Protein AF-0000000084457171 (afdb_homodimer)

Organism: NCBI:txid398673

Secondary structure (DSSP, 8-state):
--------------------TT----PPPPP--GGG--SHHHHHHHHHHHHHHHHS-SEETTTTEE--HHHHHHHHHHTT--HHHHHHHHHHHTTT-------SS---TTTGGGGTT-GGGHHHHHHHHHHHHHHTSTT-HHHHHHHHHH-SSS-GGGGTTTGGGHHHHHHHHHHHTT-HHHHHHHHHHHHHT--STHHHHH-GGG----S--BS-HHHHHHHHHH-TTS--S---GGGHHHHHHHTHHHHHHHHHHB--SS-HHHHHHHHHHHHHHHHHTTSPTTT---BHHHHHHHHHHHHHHHHGGGS-GGGHHHHHHHHHHHHHHHHHHTT-PPP-GGGS----TT--HHHHHHHHHHSTTTT-HHHHHHHHHHHHHHHHH--GGGHHHHHHHHHHHH----B-/--------------------TT----PPPPP--GGG--SHHHHHHHHHHHHHHHHS-SEETTTTEE--HHHHHHHHHHTT--HHHHHHHHHHHHTT-------SS---TTTGGGGTT-GGGHHHHHHHHHHHHHHTSTT-HHHHHHHHHH-SSS-GGGGTTTGGGHHHHHHHHHHHTT-HHHHHHHHHHHHHT--STHHHHH-GGG----S--BS-HHHHHHHHHH-TTS--S---GGGHHHHHHHTHHHHHHHHHHB--SS-HHHHHHHHHHHHHHHHHTTSPTTT---BHHHHHHHHHHHHHHHHGGGS-GGGHHHHHHHHHHHHHHHHHHTT-PPP-GGGS----TT--HHHHHHHHHHSTTTT-HHHHHHHHHHHHHHHHH--GGGHHHHHHHHHHHH----B-

Solvent-accessible surface area (backbone atoms only — not comparable to full-atom values): 44046 Å² total; per-residue (Å²): 141,71,88,63,81,70,79,79,86,66,87,69,77,70,71,72,81,64,79,61,89,51,41,48,92,53,83,68,66,82,66,38,59,28,76,65,35,83,48,68,50,40,38,45,48,42,53,51,48,48,42,44,62,67,49,35,36,65,49,27,79,93,66,72,40,72,56,50,54,64,58,32,46,51,41,40,48,74,60,64,42,48,57,67,51,43,50,50,39,50,57,59,52,56,73,74,55,41,61,70,59,86,28,95,54,83,49,48,92,91,49,44,77,79,48,50,36,39,59,69,34,43,49,20,38,34,51,40,46,51,29,41,28,62,74,73,36,70,63,38,47,68,62,48,51,53,50,58,30,67,40,75,90,74,26,49,57,52,21,27,56,27,67,75,20,48,22,36,34,38,36,23,50,12,59,39,39,48,33,62,68,42,37,35,47,16,55,20,40,29,36,24,35,34,60,72,66,23,52,59,68,63,38,63,81,63,64,50,93,33,96,44,78,37,79,40,59,50,58,55,51,49,49,56,42,68,37,80,90,53,63,57,62,68,50,59,77,91,46,43,66,61,52,46,62,76,40,35,74,66,52,41,28,59,63,42,10,53,56,42,72,89,47,36,49,62,37,49,53,44,42,50,51,34,27,52,35,58,45,40,17,40,26,55,78,90,65,41,58,39,42,56,69,50,45,37,44,30,41,33,48,41,17,48,66,53,37,42,62,76,45,62,49,95,45,38,51,57,51,54,50,50,51,48,45,47,42,53,54,52,38,52,29,61,34,32,64,58,64,34,72,84,36,40,48,79,78,55,87,84,61,49,69,68,53,48,38,44,46,37,66,68,37,98,51,37,69,36,42,67,57,30,39,47,52,48,37,42,53,50,48,26,70,72,73,52,48,74,90,41,49,43,56,24,39,44,48,40,42,70,74,46,64,77,57,72,37,131,134,83,76,72,78,76,77,81,80,70,87,69,76,74,71,74,82,63,79,61,89,51,42,49,90,53,83,67,67,82,64,39,57,27,77,64,35,83,48,68,51,40,38,48,49,42,52,52,49,50,43,44,63,66,50,35,34,66,48,27,80,92,67,72,40,72,56,49,53,65,57,32,46,50,41,40,48,75,59,64,41,50,57,67,51,42,50,51,38,51,58,58,50,55,74,74,55,42,62,70,59,87,29,95,54,84,49,48,92,91,48,45,76,78,47,51,36,39,59,69,34,43,50,20,38,33,51,40,46,52,28,42,27,60,76,72,37,70,63,40,49,68,61,47,50,52,49,58,29,67,40,74,89,76,26,50,57,52,20,28,55,27,66,76,18,48,20,35,34,38,36,22,49,11,60,37,39,48,34,61,68,43,36,37,47,17,55,20,40,29,35,24,34,33,58,72,68,23,53,57,68,64,37,65,82,62,64,50,92,34,96,44,77,36,78,40,60,50,58,57,51,48,49,54,42,70,37,79,91,53,64,58,61,70,50,58,77,91,46,43,66,62,52,46,62,76,41,36,74,67,51,41,29,60,64,42,10,53,56,44,73,89,46,37,50,61,38,48,52,42,42,50,53,34,27,51,35,56,45,39,17,40,24,54,76,90,65,40,58,39,43,56,70,49,46,38,44,30,40,32,48,42,16,48,65,54,37,42,64,75,45,63,50,93,46,38,52,59,51,54,50,48,50,48,46,48,42,53,54,54,39,52,29,62,34,30,64,56,65,35,71,83,37,39,50,77,80,55,86,86,61,48,68,68,54,49,37,44,44,38,65,68,38,97,50,36,70,37,41,67,58,27,39,48,53,48,35,42,53,49,49,26,68,72,72,52,47,73,90,41,50,44,56,26,41,45,48,40,44,72,74,43,63,79,57,71,37,129

Foldseek 3Di:
DDDPPPPDDDDPPPPDPPVPFQFQDFDADAAAQLVPDPDPQSVLLQVLLVVCLQFFFQADDVRLDGQCLLLLLLLCVVLPHGNVLNVVLSVVSVVRTHGDDDAPDADDPVCLLVCFQASSCLVNQLVHLVVCCVPPVVVPLLVSLVDQQPDDLQGLVLQCPFPLNVLLLLCLSCRRHVNSSSSSSSRSCSRNRRDDLSVCLSDCVLQDDAPAADQALLVLLQVLLVDPLFDLAADDPVCLVVRCVVVVVVLSNSLNRHDCRPPVNVSLLNQLVSLLLQQFQLDAPPRLAGAPSSLSLNSSSLSLVNCSVSDPRVCNNVSVSSSSSSNSSSCRNNRSRRGDLVRFDLCCVPDDLNNLSCLCRPNPCVSPSSLSSSSSSLVVSCVRPNQVSVSSVRSSSSNSVSHPDYDD/DPPPPDPPDDPPPPPDPPVPFQFQDFDADAAAQLVPDPDPQSVLLQVLLVVCLQFFFQADDVRLDGQCLLLLLLLCVVLPHGNVLNVVLSVVSVVRTHGDDDAPDADDPVCLLVCFQASSCLVNQLVHLVVCCVPPVVVPLLVSLVDQQPDDLQGLVLQCPFPLNVLLLLCLSCRRHVNSSSSSSSRSCSRNRRDDLSVCLSDCVLQDDAPAADQALLVLLQVLLVDPLFDLAADDPVCLVVSCVVCVVVLSNSLNRHDCRPPVNVSLLNQLVSLLLQQQQLDAPPPLAGAPSSLSLLSSSLSLVNCSVSDPRVCNNVSVSSSSSSNSSSCRNNRSRRGHLVRFDLCCVPDDLNNLSCLCRPNPCVSPSSLSSSSSSLVVSCVRPNQVSVSSVRSSSSNSVRHPDYDD

pLDDT: mean 93.61, std 15.14, range [18.06, 98.94]

Radius of gyration: 32.91 Å; Cα contacts (8 Å, |Δi|>4): 1240; chains: 2; bounding box: 56×100×90 Å

Sequence (816 aa):
MSGLLSYIPGASLVMGSRSKTGAIDLPSVEIHHIETDADKRARCLKHLLKANHVNYAILWNDLQFDNHNPHLLSSTYLLGGNENHLNEAYNNEIKDLVPWEPSPSEVIDEDWRDFLGDKRYQRAFVDYFEDKLAMEFAYDWKKEVQHFLFSGKKPLFHALLDGLGHPIIHLGYAYEMDSKEIAMEALAMVSVKYDFLHNYLDDSSYTRPSPLKSRAPLDLLIQLSKDDRFSKDEVQVDDMQKYLKDHESAFLEYWNGWDIDDDPKKQFELSQEAAVALLVATVQPGTHAYNFFIVHLLTTSHAVRVLLPFIPPQHHVTLVRAWWLFVLAVFSIKGRPLPDYDNIETDLKGKNWKYVEDKGLNSPWSKDAHYVKAVRAIRDAARTWGDVHDRYLQAAVTFVDNFHGWIFMSGLLSYIPGASLVMGSRSKTGAIDLPSVEIHHIETDADKRARCLKHLLKANHVNYAILWNDLQFDNHNPHLLSSTYLLGGNENHLNEAYNNEIKDLVPWEPSPSEVIDEDWRDFLGDKRYQRAFVDYFEDKLAMEFAYDWKKEVQHFLFSGKKPLFHALLDGLGHPIIHLGYAYEMDSKEIAMEALAMVSVKYDFLHNYLDDSSYTRPSPLKSRAPLDLLIQLSKDDRFSKDEVQVDDMQKYLKDHESAFLEYWNGWDIDDDPKKQFELSQEAAVALLVATVQPGTHAYNFFIVHLLTTSHAVRVLLPFIPPQHHVTLVRAWWLFVLAVFSIKGRPLPDYDNIETDLKGKNWKYVEDKGLNSPWSKDAHYVKAVRAIRDAARTWGDVHDRYLQAAVTFVDNFHGWIF

Nearest PDB structures (foldseek):
  8z4q-assembly1_A  TM=7.980E-01  e=6.984E-14  Aspergillus westerdijkiae
  7y3w-assembly1_B  TM=8.060E-01  e=3.015E-12  Cercospora sojina
  7y3y-assembly1_B  TM=7.949E-01  e=3.623E-12  Cercospora sojina
  7y3x-assembly2_B  TM=8.045E-01  e=1.042E-11  Cercospora sojina
  8z4q-assembly1_A  TM=8.003E-01  e=9.010E-14  Aspergillus westerdijkiae

Structure (mmCIF, N/CA/C/O backbone):
data_AF-0000000084457171-model_v1
#
loop_
_entity.id
_entity.type
_entity.pdbx_description
1 polymer 'MGS207 protein'
#
loop_
_atom_site.group_PDB
_atom_site.id
_atom_site.type_symbol
_atom_site.label_atom_id
_atom_site.label_alt_id
_atom_site.label_comp_id
_atom_site.label_asym_id
_atom_site.label_entity_id
_atom_site.label_seq_id
_atom_site.pdbx_PDB_ins_code
_atom_site.Cartn_x
_atom_site.Cartn_y
_atom_site.Cartn_z
_atom_site.occupancy
_atom_site.B_iso_or_equiv
_atom_site.auth_seq_id
_atom_site.auth_comp_id
_atom_site.auth_asym_id
_atom_site.auth_atom_id
_atom_site.pdbx_PDB_model_num
ATOM 1 N N . MET A 1 1 ? -3.654 28.75 -53.531 1 18.06 1 MET A N 1
ATOM 2 C CA . MET A 1 1 ? -3.342 27.422 -54.031 1 18.06 1 MET A CA 1
ATOM 3 C C . MET A 1 1 ? -3.947 26.344 -53.125 1 18.06 1 MET A C 1
ATOM 5 O O . MET A 1 1 ? -4.156 26.562 -51.938 1 18.06 1 MET A O 1
ATOM 9 N N . SER A 1 2 ? -4.25 25.141 -53.75 1 18.84 2 SER A N 1
ATOM 10 C CA . SER A 1 2 ? -5 23.891 -53.781 1 18.84 2 SER A CA 1
ATOM 11 C C . SER A 1 2 ? -4.473 22.906 -52.75 1 18.84 2 SER A C 1
ATOM 13 O O . SER A 1 2 ? -5.16 21.953 -52.375 1 18.84 2 SER A O 1
ATOM 15 N N . GLY A 1 3 ? -3.195 22.844 -52.375 1 20.45 3 GLY A N 1
ATOM 16 C CA . GLY A 1 3 ? -2.916 21.422 -52.375 1 20.45 3 GLY A CA 1
ATOM 17 C C . GLY A 1 3 ? -3.637 20.688 -51.25 1 20.45 3 GLY A C 1
ATOM 18 O O . GLY A 1 3 ? -3.557 21.094 -50.094 1 20.45 3 GLY A O 1
ATOM 19 N N . LEU A 1 4 ? -4.672 19.969 -51.562 1 21.94 4 LEU A N 1
ATOM 20 C CA . LEU A 1 4 ? -5.676 19.047 -51.062 1 21.94 4 LEU A CA 1
ATOM 21 C C . LEU A 1 4 ? -5.016 17.828 -50.406 1 21.94 4 LEU A C 1
ATOM 23 O O . LEU A 1 4 ? -5.438 16.688 -50.656 1 21.94 4 LEU A O 1
ATOM 27 N N . LEU A 1 5 ? -3.748 17.969 -49.875 1 24.2 5 LEU A N 1
ATOM 28 C CA . LEU A 1 5 ? -3.266 16.609 -49.656 1 24.2 5 LEU A CA 1
ATOM 29 C C . LEU A 1 5 ? -4.305 15.773 -48.938 1 24.2 5 LEU A C 1
ATOM 31 O O . LEU A 1 5 ? -4.82 16.203 -47.875 1 24.2 5 LEU A O 1
ATOM 35 N N . SER A 1 6 ? -4.969 14.883 -49.656 1 23.52 6 SER A N 1
ATOM 36 C CA . SER A 1 6 ? -5.922 13.789 -49.531 1 23.52 6 SER A CA 1
ATOM 37 C C . SER A 1 6 ? -5.48 12.805 -48.438 1 23.52 6 SER A C 1
ATOM 39 O O . SER A 1 6 ? -4.477 12.109 -48.594 1 23.52 6 SER A O 1
ATOM 41 N N . TYR A 1 7 ? -5.184 13.266 -47.281 1 26.36 7 TYR A N 1
ATOM 42 C CA . TYR A 1 7 ? -4.695 12.32 -46.281 1 26.36 7 TYR A CA 1
ATOM 43 C C . TYR A 1 7 ? -5.531 11.039 -46.312 1 26.36 7 TYR A C 1
ATOM 45 O O . TYR A 1 7 ? -6.746 11.086 -46.094 1 26.36 7 TYR A O 1
ATOM 53 N N . ILE A 1 8 ? -5.055 10.031 -47.094 1 24.95 8 ILE A N 1
ATOM 54 C CA . ILE A 1 8 ? -5.582 8.727 -47.5 1 24.95 8 ILE A CA 1
ATOM 55 C C . ILE A 1 8 ? -6.012 7.945 -46.25 1 24.95 8 ILE A C 1
ATOM 57 O O . ILE A 1 8 ? -5.227 7.77 -45.344 1 24.95 8 ILE A O 1
ATOM 61 N N . PRO A 1 9 ? -7.289 7.629 -46.125 1 27.84 9 PRO A N 1
ATOM 62 C CA . PRO A 1 9 ? -8.07 6.863 -45.156 1 27.84 9 PRO A CA 1
ATOM 63 C C . PRO A 1 9 ? -7.492 5.477 -44.906 1 27.84 9 PRO A C 1
ATOM 65 O O . PRO A 1 9 ? -7.566 4.973 -43.781 1 27.84 9 PRO A O 1
ATOM 68 N N . GLY A 1 10 ? -7.113 4.707 -46.062 1 23.92 10 GLY A N 1
ATOM 69 C CA . GLY A 1 10 ? -7.605 3.35 -46.219 1 23.92 10 GLY A CA 1
ATOM 70 C C . GLY A 1 10 ? -6.828 2.332 -45.406 1 23.92 10 GLY A C 1
ATOM 71 O O . GLY A 1 10 ? -7.113 1.135 -45.469 1 23.92 10 GLY A O 1
ATOM 72 N N . ALA A 1 11 ? -5.453 2.43 -45.375 1 26.23 11 ALA A N 1
ATOM 73 C CA . ALA A 1 11 ? -4.797 1.132 -45.5 1 26.23 11 ALA A CA 1
ATOM 74 C C . ALA A 1 11 ? -5.148 0.22 -44.312 1 26.23 11 ALA A C 1
ATOM 76 O O . ALA A 1 11 ? -4.785 0.503 -43.188 1 26.23 11 ALA A O 1
ATOM 77 N N . SER A 1 12 ? -6.324 -0.391 -44.344 1 26.61 12 SER A N 1
ATOM 78 C CA . SER A 1 12 ? -6.773 -1.541 -43.562 1 26.61 12 SER A CA 1
ATOM 79 C C . SER A 1 12 ? -5.715 -2.639 -43.531 1 26.61 12 SER A C 1
ATOM 81 O O . SER A 1 12 ? -5.496 -3.32 -44.531 1 26.61 12 SER A O 1
ATOM 83 N N . LEU A 1 13 ? -4.488 -2.367 -43.094 1 30.02 13 LEU A N 1
ATOM 84 C CA . LEU A 1 13 ? -3.57 -3.5 -43.062 1 30.02 13 LEU A CA 1
ATOM 85 C C . LEU A 1 13 ? -4.285 -4.762 -42.594 1 30.02 13 LEU A C 1
ATOM 87 O O . LEU A 1 13 ? -4.773 -4.828 -41.469 1 30.02 13 LEU A O 1
ATOM 91 N N . VAL A 1 14 ? -4.898 -5.438 -43.5 1 30.52 14 VAL A N 1
ATOM 92 C CA . VAL A 1 14 ? -5.262 -6.852 -43.469 1 30.52 14 VAL A CA 1
ATOM 93 C C . VAL A 1 14 ? -4.105 -7.672 -42.906 1 30.52 14 VAL A C 1
ATOM 95 O O . VAL A 1 14 ? -3.09 -7.871 -43.594 1 30.52 14 VAL A O 1
ATOM 98 N N . MET A 1 15 ? -3.566 -7.336 -41.875 1 31.75 15 MET A N 1
ATOM 99 C CA . MET A 1 15 ? -2.688 -8.352 -41.281 1 31.75 15 MET A CA 1
ATOM 100 C C . MET A 1 15 ? -3.27 -9.742 -41.469 1 31.75 15 MET A C 1
ATOM 102 O O . MET A 1 15 ? -4.41 -10 -41.062 1 31.75 15 MET A O 1
ATOM 106 N N . GLY A 1 16 ? -2.996 -10.43 -42.594 1 30.94 16 GLY A N 1
ATOM 107 C CA . GLY A 1 16 ? -3.287 -11.828 -42.844 1 30.94 16 GLY A CA 1
ATOM 108 C C . GLY A 1 16 ? -3.268 -12.68 -41.594 1 30.94 16 GLY A C 1
ATOM 109 O O . GLY A 1 16 ? -2.5 -12.414 -40.688 1 30.94 16 GLY A O 1
ATOM 110 N N . SER A 1 17 ? -4.438 -13.344 -41.312 1 32.38 17 SER A N 1
ATOM 111 C CA . SER A 1 17 ? -4.688 -14.383 -40.312 1 32.38 17 SER A CA 1
ATOM 112 C C . SER A 1 17 ? -3.598 -15.453 -40.344 1 32.38 17 SER A C 1
ATOM 114 O O . SER A 1 17 ? -3.76 -16.484 -41 1 32.38 17 SER A O 1
ATOM 116 N N . ARG A 1 18 ? -2.449 -15.18 -40.844 1 36.53 18 ARG A N 1
ATOM 117 C CA . ARG A 1 18 ? -1.497 -16.281 -40.781 1 36.53 18 ARG A CA 1
ATOM 118 C C . ARG A 1 18 ? -1.543 -16.953 -39.406 1 36.53 18 ARG A C 1
ATOM 120 O O . ARG A 1 18 ? -1.304 -16.312 -38.375 1 36.53 18 ARG A O 1
ATOM 127 N N . SER A 1 19 ? -2.504 -17.859 -39.219 1 38.69 19 SER A N 1
ATOM 128 C CA . SER A 1 19 ? -2.477 -18.719 -38.062 1 38.69 19 SER A CA 1
ATOM 129 C C . SER A 1 19 ? -1.053 -18.922 -37.531 1 38.69 19 SER A C 1
ATOM 131 O O . SER A 1 19 ? -0.228 -19.547 -38.219 1 38.69 19 SER A O 1
ATOM 133 N N . LYS A 1 20 ? -0.29 -17.953 -37.094 1 51.53 20 LYS A N 1
ATOM 134 C CA . LYS A 1 20 ? 1.09 -17.953 -36.625 1 51.53 20 LYS A CA 1
ATOM 135 C C . LYS A 1 20 ? 1.426 -19.25 -35.906 1 51.53 20 LYS A C 1
ATOM 137 O O . LYS A 1 20 ? 0.783 -19.609 -34.906 1 51.53 20 LYS A O 1
ATOM 142 N N . THR A 1 21 ? 2.062 -20.25 -36.531 1 61.66 21 THR A N 1
ATOM 143 C CA . THR A 1 21 ? 2.537 -21.562 -36.125 1 61.66 21 THR A CA 1
ATOM 144 C C . THR A 1 21 ? 3.064 -21.531 -34.688 1 61.66 21 THR A C 1
ATOM 146 O O . THR A 1 21 ? 3.914 -20.688 -34.375 1 61.66 21 THR A O 1
ATOM 149 N N . GLY A 1 22 ? 2.223 -22.125 -33.656 1 82.31 22 GLY A N 1
ATOM 150 C CA . GLY A 1 22 ? 2.68 -22.328 -32.281 1 82.31 22 GLY A CA 1
ATOM 151 C C . GLY A 1 22 ? 1.913 -21.5 -31.281 1 82.31 22 GLY A C 1
ATOM 152 O O . GLY A 1 22 ? 2.119 -21.641 -30.062 1 82.31 22 GLY A O 1
ATOM 153 N N . ALA A 1 23 ? 1.016 -20.672 -31.812 1 91.12 23 ALA A N 1
ATOM 154 C CA . ALA A 1 23 ? 0.237 -19.859 -30.891 1 91.12 23 ALA A CA 1
ATOM 155 C C . ALA A 1 23 ? -0.974 -20.625 -30.375 1 91.12 23 ALA A C 1
ATOM 157 O O . ALA A 1 23 ? -1.547 -21.453 -31.078 1 91.12 23 ALA A O 1
ATOM 158 N N . ILE A 1 24 ? -1.268 -20.391 -29.141 1 97 24 ILE A N 1
ATOM 159 C CA . ILE A 1 24 ? -2.48 -20.906 -28.516 1 97 24 ILE A CA 1
ATOM 160 C C . ILE A 1 24 ? -3.449 -19.75 -28.25 1 97 24 ILE A C 1
ATOM 162 O O . ILE A 1 24 ? -3.344 -19.062 -27.234 1 97 24 ILE A O 1
ATOM 166 N N . ASP A 1 25 ? -4.375 -19.547 -29.188 1 95.12 25 ASP A N 1
ATOM 167 C CA . ASP A 1 25 ? -5.289 -18.406 -29.125 1 95.12 25 ASP A CA 1
ATOM 168 C C . ASP A 1 25 ? -6.496 -18.719 -28.25 1 95.12 25 ASP A C 1
ATOM 170 O O . ASP A 1 25 ? -7.305 -19.594 -28.578 1 95.12 25 ASP A O 1
ATOM 174 N N . LEU A 1 26 ? -6.555 -18.172 -27.141 1 96.62 26 LEU A N 1
ATOM 175 C CA . LEU A 1 26 ? -7.66 -18.266 -26.203 1 96.62 26 LEU A CA 1
ATOM 176 C C . LEU A 1 26 ? -8.086 -16.875 -25.734 1 96.62 26 LEU A C 1
ATOM 178 O O . LEU A 1 26 ? -7.242 -15.992 -25.547 1 96.62 26 LEU A O 1
ATOM 182 N N . PRO A 1 27 ? -9.398 -16.703 -25.703 1 97.12 27 PRO A N 1
ATOM 183 C CA . PRO A 1 27 ? -9.805 -15.422 -25.109 1 97.12 27 PRO A CA 1
ATOM 184 C C . PRO A 1 27 ? -9.375 -15.297 -23.641 1 97.12 27 PRO A C 1
ATOM 186 O O . PRO A 1 27 ? -9.281 -16.297 -22.938 1 97.12 27 PRO A O 1
ATOM 189 N N . SER A 1 28 ? -9.156 -14.125 -23.234 1 97.94 28 SER A N 1
ATOM 190 C CA . SER A 1 28 ? -8.82 -13.875 -21.828 1 97.94 28 SER A CA 1
ATOM 191 C C . SER A 1 28 ? -9.977 -14.258 -20.906 1 97.94 28 SER A C 1
ATOM 193 O O . SER A 1 28 ? -11.141 -14.195 -21.312 1 97.94 28 SER A O 1
ATOM 195 N N . VAL A 1 29 ? -9.602 -14.633 -19.688 1 97.94 29 VAL A N 1
ATOM 196 C CA . VAL A 1 29 ? -10.617 -14.727 -18.656 1 97.94 29 VAL A CA 1
ATOM 197 C C . VAL A 1 29 ? -11.141 -13.328 -18.312 1 97.94 29 VAL A C 1
ATOM 199 O O . VAL A 1 29 ? -10.586 -12.328 -18.766 1 97.94 29 VAL A O 1
ATOM 202 N N . GLU A 1 30 ? -12.195 -13.305 -17.594 1 97.81 30 GLU A N 1
ATOM 203 C CA . GLU A 1 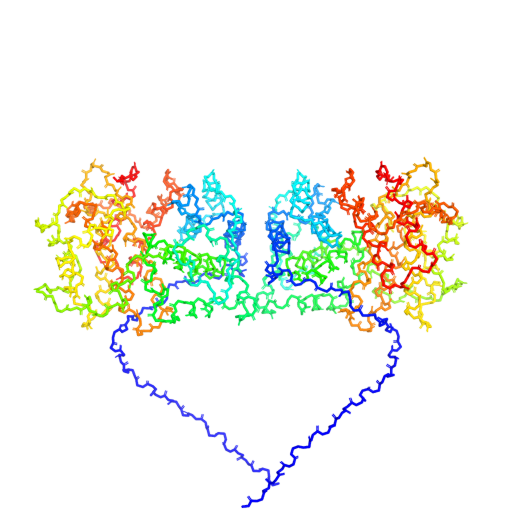30 ? -12.641 -12.008 -17.094 1 97.81 30 GLU A CA 1
ATOM 204 C C . GLU A 1 30 ? -11.594 -11.375 -16.188 1 97.81 30 GLU A C 1
ATOM 206 O O . GLU A 1 30 ? -11.125 -12.008 -15.234 1 97.81 30 GLU A O 1
ATOM 211 N N . ILE A 1 31 ? -11.188 -10.203 -16.547 1 98.44 31 ILE A N 1
ATOM 212 C CA . ILE A 1 31 ? -10.227 -9.469 -15.727 1 98.44 31 ILE A CA 1
ATOM 213 C C . ILE A 1 31 ? -10.969 -8.57 -14.734 1 98.44 31 ILE A C 1
ATOM 215 O O . ILE A 1 31 ? -11.867 -7.82 -15.125 1 98.44 31 ILE A O 1
ATOM 219 N N . HIS A 1 32 ? -10.578 -8.648 -13.492 1 98.31 32 HIS A N 1
ATOM 220 C CA . HIS A 1 32 ? -11.195 -7.855 -12.438 1 98.31 32 HIS A CA 1
ATOM 221 C C . HIS A 1 32 ? -10.305 -6.688 -12.031 1 98.31 32 HIS A C 1
ATOM 223 O O . HIS A 1 32 ? -9.273 -6.887 -11.383 1 98.31 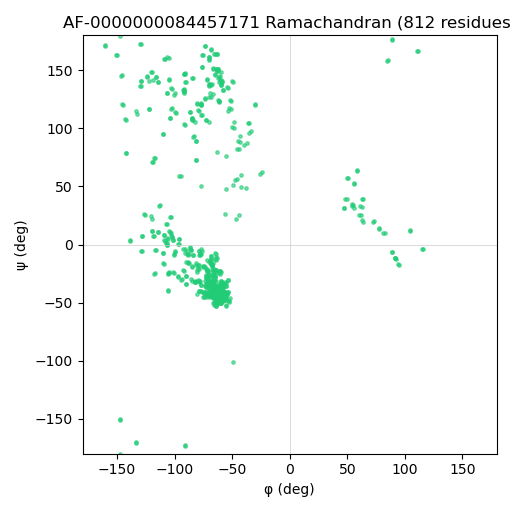32 HIS A O 1
ATOM 229 N N . HIS A 1 33 ? -10.727 -5.512 -12.398 1 97.31 33 HIS A N 1
ATOM 230 C CA . HIS A 1 33 ? -9.969 -4.309 -12.078 1 97.31 33 HIS A CA 1
ATOM 231 C C . HIS A 1 33 ? -10.25 -3.844 -10.656 1 97.31 33 HIS A C 1
ATOM 233 O O . HIS A 1 33 ? -10.797 -2.758 -10.445 1 97.31 33 HIS A O 1
ATOM 239 N N . ILE A 1 34 ? -9.742 -4.562 -9.68 1 96.44 34 ILE A N 1
ATOM 240 C CA . ILE A 1 34 ? -10.141 -4.379 -8.289 1 96.44 34 ILE A CA 1
ATOM 241 C C . ILE A 1 34 ? -9.594 -3.055 -7.766 1 96.44 34 ILE A C 1
ATOM 243 O O . ILE A 1 34 ? -10.141 -2.484 -6.816 1 96.44 34 ILE A O 1
ATOM 247 N N . GLU A 1 35 ? -8.57 -2.502 -8.336 1 94.12 35 GLU A N 1
ATOM 248 C CA . GLU A 1 35 ? -7.945 -1.264 -7.879 1 94.12 35 GLU A CA 1
ATOM 249 C C . GLU A 1 35 ? -8.938 -0.106 -7.902 1 94.12 35 GLU A C 1
ATOM 251 O O . GLU A 1 35 ? -8.883 0.784 -7.051 1 94.12 35 GLU A O 1
ATOM 256 N N . THR A 1 36 ? -9.891 -0.141 -8.844 1 92.88 36 THR A N 1
ATOM 257 C CA . THR A 1 36 ? -10.758 1.019 -9.023 1 92.88 36 THR A CA 1
ATOM 258 C C . THR A 1 36 ? -12.227 0.605 -8.992 1 92.88 36 THR A C 1
ATOM 260 O O . THR A 1 36 ? -13.102 1.378 -9.391 1 92.88 36 THR A O 1
ATOM 263 N N . ASP A 1 37 ? -12.438 -0.661 -8.672 1 93.62 37 ASP A N 1
ATOM 264 C CA . ASP A 1 37 ? -13.812 -1.15 -8.586 1 93.62 37 ASP A CA 1
ATOM 265 C C . ASP A 1 37 ? -14.469 -0.704 -7.285 1 93.62 37 ASP A C 1
ATOM 267 O O . ASP A 1 37 ? -14.023 -1.078 -6.195 1 93.62 37 ASP A O 1
ATOM 271 N N . ALA A 1 38 ? -15.523 0.023 -7.348 1 89.81 38 ALA A N 1
ATOM 272 C CA . ALA A 1 38 ? -16.156 0.623 -6.176 1 89.81 38 ALA A CA 1
ATOM 273 C C . ALA A 1 38 ? -17.141 -0.345 -5.527 1 89.81 38 ALA A C 1
ATOM 275 O O . ALA A 1 38 ? -17.688 -0.066 -4.453 1 89.81 38 ALA A O 1
ATOM 276 N N . ASP A 1 39 ? -17.297 -1.521 -6.168 1 93.56 39 ASP A N 1
ATOM 277 C CA . ASP A 1 39 ? -18.109 -2.547 -5.531 1 93.56 39 ASP A CA 1
ATOM 278 C C . ASP A 1 39 ? -17.547 -2.939 -4.168 1 93.56 39 ASP A C 1
ATOM 280 O O . ASP A 1 39 ? -16.328 -3.078 -4.012 1 93.56 39 ASP A O 1
ATOM 284 N N . LYS A 1 40 ? -18.438 -3.18 -3.225 1 92.94 40 LYS A N 1
ATOM 285 C CA . LYS A 1 40 ? -18.031 -3.426 -1.842 1 92.94 40 LYS A CA 1
ATOM 286 C C . LYS A 1 40 ? -17.141 -4.656 -1.741 1 92.94 40 LYS A C 1
ATOM 288 O O . LYS A 1 40 ? -16.141 -4.652 -1.008 1 92.94 40 LYS A O 1
ATOM 293 N N . ARG A 1 41 ? -17.484 -5.723 -2.436 1 95.88 41 ARG A N 1
ATOM 294 C CA . ARG A 1 41 ? -16.703 -6.953 -2.387 1 95.88 41 ARG A CA 1
ATOM 295 C C . ARG A 1 41 ? -15.32 -6.75 -3.006 1 95.88 41 ARG A C 1
ATOM 297 O O . ARG A 1 41 ? -14.32 -7.215 -2.463 1 95.88 41 ARG A O 1
ATOM 304 N N . ALA A 1 42 ? -15.344 -6.105 -4.172 1 97.19 42 ALA A N 1
ATOM 305 C CA . ALA A 1 42 ? -14.078 -5.828 -4.852 1 97.19 42 ALA A CA 1
ATOM 306 C C . ALA A 1 42 ? -13.188 -4.918 -4.008 1 97.19 42 ALA A C 1
ATOM 308 O O . ALA A 1 42 ? -11.977 -5.133 -3.92 1 97.19 42 ALA A O 1
ATOM 309 N N . ARG A 1 43 ? -13.805 -3.914 -3.363 1 95.62 43 ARG A N 1
ATOM 310 C CA . ARG A 1 43 ? -13.07 -3.004 -2.488 1 95.62 43 ARG A CA 1
ATOM 311 C C . ARG A 1 43 ? -12.492 -3.744 -1.287 1 95.62 43 ARG A C 1
ATOM 313 O O . ARG A 1 43 ? -11.352 -3.496 -0.888 1 95.62 43 ARG A O 1
ATOM 320 N N . CYS A 1 44 ? -13.281 -4.59 -0.728 1 97.31 44 CYS A N 1
ATOM 321 C CA . CYS A 1 44 ? -12.812 -5.414 0.38 1 97.31 44 CYS A CA 1
ATOM 322 C C . CYS A 1 44 ? -11.602 -6.242 -0.033 1 97.31 44 CYS A C 1
ATOM 324 O O . CYS A 1 44 ? -10.602 -6.293 0.686 1 97.31 44 CYS A O 1
ATOM 326 N N . LEU A 1 45 ? -11.703 -6.902 -1.181 1 98.62 45 LEU A N 1
ATOM 327 C CA . LEU A 1 45 ? -10.586 -7.703 -1.685 1 98.62 45 LEU A CA 1
ATOM 328 C C . LEU A 1 45 ? -9.344 -6.848 -1.869 1 98.62 45 LEU A C 1
ATOM 330 O O . LEU A 1 45 ? -8.25 -7.238 -1.455 1 98.62 45 LEU A O 1
ATOM 334 N N . LYS A 1 46 ? -9.508 -5.695 -2.514 1 97.94 46 LYS A N 1
ATOM 335 C CA . LYS A 1 46 ? -8.398 -4.77 -2.723 1 97.94 46 LYS A CA 1
ATOM 336 C C . LYS A 1 46 ? -7.691 -4.449 -1.407 1 97.94 46 LYS A C 1
ATOM 338 O O . LYS A 1 46 ? -6.465 -4.523 -1.319 1 97.94 46 LYS A O 1
ATOM 343 N N . HIS A 1 47 ? -8.469 -4.102 -0.386 1 97.75 47 HIS A N 1
ATOM 344 C CA . HIS A 1 47 ? -7.91 -3.715 0.904 1 97.75 47 HIS A CA 1
ATOM 345 C C . HIS A 1 47 ? -7.168 -4.879 1.554 1 97.75 47 HIS A C 1
ATOM 347 O O . HIS A 1 47 ? -6.09 -4.691 2.123 1 97.75 47 HIS A O 1
ATOM 353 N N . LEU A 1 48 ? -7.742 -6.047 1.483 1 98.62 48 LEU A N 1
ATOM 354 C CA . LEU A 1 48 ? -7.125 -7.211 2.111 1 98.62 48 LEU A CA 1
ATOM 355 C C . LEU A 1 48 ? -5.844 -7.605 1.389 1 98.62 48 LEU A C 1
ATOM 357 O O . LEU A 1 48 ? -4.863 -7.996 2.025 1 98.62 48 LEU A O 1
ATOM 361 N N . LEU A 1 49 ? -5.867 -7.547 0.043 1 98.81 49 LEU A N 1
ATOM 362 C CA . LEU A 1 49 ? -4.66 -7.855 -0.718 1 98.81 49 LEU A CA 1
ATOM 363 C C . LEU A 1 49 ? -3.553 -6.855 -0.404 1 98.81 49 LEU A C 1
ATOM 365 O O . LEU A 1 49 ? -2.389 -7.238 -0.262 1 98.81 49 LEU A O 1
ATOM 369 N N . LYS A 1 50 ? -3.902 -5.582 -0.279 1 98.19 50 LYS A N 1
ATOM 370 C CA . LYS A 1 50 ? -2.922 -4.559 0.083 1 98.19 50 LYS A CA 1
ATOM 371 C C . LYS A 1 50 ? -2.398 -4.777 1.5 1 98.19 50 LYS A C 1
ATOM 373 O O . LYS A 1 50 ? -1.203 -4.617 1.758 1 98.19 50 LYS A O 1
ATOM 378 N N . ALA A 1 51 ? -3.318 -5.09 2.4 1 98.44 51 ALA A N 1
ATOM 379 C CA . ALA A 1 51 ? -2.906 -5.395 3.77 1 98.44 51 ALA A CA 1
ATOM 380 C C . ALA A 1 51 ? -1.924 -6.562 3.801 1 98.44 51 ALA A C 1
ATOM 382 O O . ALA A 1 51 ? -0.91 -6.508 4.5 1 98.44 51 ALA A O 1
ATOM 383 N N . ASN A 1 52 ? -2.225 -7.613 3.047 1 98.75 52 ASN A N 1
ATOM 384 C CA . ASN A 1 52 ? -1.316 -8.75 2.957 1 98.75 52 ASN A CA 1
ATOM 385 C C . ASN A 1 52 ? 0.051 -8.336 2.422 1 98.75 52 ASN A C 1
ATOM 387 O O . ASN A 1 52 ? 1.081 -8.688 3 1 98.75 52 ASN A O 1
ATOM 391 N N . HIS A 1 53 ? 0.049 -7.605 1.356 1 98.75 53 HIS A N 1
ATOM 392 C CA . HIS A 1 53 ? 1.27 -7.207 0.663 1 98.75 53 HIS A CA 1
ATOM 393 C C . HIS A 1 53 ? 2.18 -6.387 1.572 1 98.75 53 HIS A C 1
ATOM 395 O O . HIS A 1 53 ? 3.4 -6.559 1.554 1 98.75 53 HIS A O 1
ATOM 401 N N . VAL A 1 54 ? 1.585 -5.547 2.334 1 98.31 54 VAL A N 1
ATOM 402 C CA . VAL A 1 54 ? 2.348 -4.598 3.141 1 98.31 54 VAL A CA 1
ATOM 403 C C . VAL A 1 54 ? 2.826 -5.277 4.422 1 98.31 54 VAL A C 1
ATOM 405 O O . VAL A 1 54 ? 3.938 -5.023 4.891 1 98.31 54 VAL A O 1
ATOM 408 N N . ASN A 1 55 ? 2.078 -6.223 4.961 1 97.94 55 ASN A N 1
ATOM 409 C CA . ASN A 1 55 ? 2.309 -6.652 6.336 1 97.94 55 ASN A CA 1
ATOM 410 C C . ASN A 1 55 ? 3.01 -8.008 6.387 1 97.94 55 ASN A C 1
ATOM 412 O O . ASN A 1 55 ? 3.652 -8.344 7.383 1 97.94 55 ASN A O 1
ATOM 416 N N . TYR A 1 56 ? 2.863 -8.766 5.324 1 98.69 56 TYR A N 1
ATOM 417 C CA . TYR A 1 56 ? 3.316 -10.148 5.445 1 98.69 56 TYR A CA 1
ATOM 418 C C . TYR A 1 56 ? 4.242 -10.523 4.293 1 98.69 56 TYR A C 1
ATOM 420 O O . TYR A 1 56 ? 4.008 -10.133 3.146 1 98.69 56 TYR A O 1
ATOM 428 N N . ALA A 1 57 ? 5.27 -11.281 4.613 1 98.75 57 ALA A N 1
ATOM 429 C CA . ALA A 1 57 ? 6.27 -11.742 3.648 1 98.75 57 ALA A CA 1
ATOM 430 C C . ALA A 1 57 ? 5.68 -12.781 2.703 1 98.75 57 ALA A C 1
ATOM 432 O O . ALA A 1 57 ? 4.656 -13.398 3.01 1 98.75 57 ALA A O 1
ATOM 433 N N . ILE A 1 58 ? 6.336 -13 1.564 1 98.75 58 ILE A N 1
ATOM 434 C CA . ILE A 1 58 ? 5.809 -13.93 0.57 1 98.75 58 ILE A CA 1
ATOM 435 C C . ILE A 1 58 ? 6.238 -15.352 0.91 1 98.75 58 ILE A C 1
ATOM 437 O O . ILE A 1 58 ? 5.645 -16.312 0.428 1 98.75 58 ILE A O 1
ATOM 441 N N . LEU A 1 59 ? 7.281 -15.492 1.734 1 98.69 59 LEU A N 1
ATOM 442 C CA . LEU A 1 59 ? 7.727 -16.781 2.264 1 98.69 59 LEU A CA 1
ATOM 443 C C . LEU A 1 59 ? 7.762 -16.75 3.787 1 98.69 59 LEU A C 1
ATOM 445 O O . LEU A 1 59 ? 8.055 -15.719 4.391 1 98.69 59 LEU A O 1
ATOM 449 N N . TRP A 1 60 ? 7.438 -17.875 4.367 1 97.62 60 TRP A N 1
ATOM 450 C CA . TRP A 1 60 ? 7.449 -17.969 5.824 1 97.62 60 TRP A CA 1
ATOM 451 C C . TRP A 1 60 ? 7.84 -19.375 6.266 1 97.62 60 TRP A C 1
ATOM 453 O O . TRP A 1 60 ? 8.203 -20.219 5.441 1 97.62 60 TRP A O 1
ATOM 463 N N . ASN A 1 61 ? 7.918 -19.703 7.594 1 96.44 61 ASN A N 1
ATOM 464 C CA . ASN A 1 61 ? 8.383 -20.984 8.133 1 96.44 61 ASN A CA 1
ATOM 465 C C . ASN A 1 61 ? 9.805 -21.297 7.691 1 96.44 61 ASN A C 1
ATOM 467 O O . ASN A 1 61 ? 10.039 -22.312 7.027 1 96.44 61 ASN A O 1
ATOM 471 N N . ASP A 1 62 ? 10.727 -20.453 8.109 1 95.94 62 ASP A N 1
ATOM 472 C CA . ASP A 1 62 ? 12.125 -20.562 7.719 1 95.94 62 ASP A CA 1
ATOM 473 C C . ASP A 1 62 ? 12.273 -20.578 6.199 1 95.94 62 ASP A C 1
ATOM 475 O O . ASP A 1 62 ? 13.023 -21.406 5.652 1 95.94 62 ASP A O 1
ATOM 479 N N . LEU A 1 63 ? 11.375 -19.828 5.492 1 96.31 63 LEU A N 1
ATOM 480 C CA . LEU A 1 63 ? 11.43 -19.547 4.059 1 96.31 63 LEU A CA 1
ATOM 481 C C . LEU A 1 63 ? 11.055 -20.781 3.25 1 96.31 63 LEU A C 1
ATOM 483 O O . LEU A 1 63 ? 11.391 -20.875 2.07 1 96.31 63 LEU A O 1
ATOM 487 N N . GLN A 1 64 ? 10.375 -21.734 3.848 1 95.31 64 GLN A N 1
ATOM 488 C CA . GLN A 1 64 ? 10.055 -22.984 3.166 1 95.31 64 GLN A CA 1
ATOM 489 C C . GLN A 1 64 ? 8.641 -22.938 2.584 1 95.31 64 GLN A C 1
ATOM 491 O O . GLN A 1 64 ? 8.352 -23.641 1.605 1 95.31 64 GLN A O 1
ATOM 496 N N . PHE A 1 65 ? 7.789 -22.141 3.219 1 97.06 65 PHE A N 1
ATOM 497 C CA . PHE A 1 65 ? 6.391 -22.125 2.814 1 97.06 65 PHE A CA 1
ATOM 498 C C . PHE A 1 65 ? 6.039 -20.828 2.098 1 97.06 65 PHE A C 1
ATOM 500 O O . PHE A 1 65 ? 6.762 -19.844 2.217 1 97.06 65 PHE A O 1
ATOM 507 N N . ASP A 1 66 ? 4.996 -20.859 1.359 1 97.88 66 ASP A N 1
ATOM 508 C CA . ASP A 1 66 ? 4.551 -19.719 0.56 1 97.88 66 ASP A CA 1
ATOM 509 C C . ASP A 1 66 ? 3.34 -19.047 1.195 1 97.88 66 ASP A C 1
ATOM 511 O O . ASP A 1 66 ? 2.52 -19.703 1.84 1 97.88 66 ASP A O 1
ATOM 515 N N . ASN A 1 67 ? 3.299 -17.719 1.119 1 98.56 67 ASN A N 1
ATOM 516 C CA . ASN A 1 67 ? 2.107 -16.953 1.447 1 98.56 67 ASN A CA 1
ATOM 517 C C . ASN A 1 67 ? 1.033 -17.094 0.372 1 98.56 67 ASN A C 1
ATOM 519 O O . ASN A 1 67 ? 1.14 -16.484 -0.701 1 98.56 67 ASN A O 1
ATOM 523 N N . HIS A 1 68 ? -0.007 -17.828 0.69 1 98.44 68 HIS A N 1
ATOM 524 C CA . HIS A 1 68 ? -1.053 -18.141 -0.276 1 98.44 68 HIS A CA 1
ATOM 525 C C . HIS A 1 68 ? -2.229 -17.172 -0.152 1 98.44 68 HIS A C 1
ATOM 527 O O . HIS A 1 68 ? -3.258 -17.359 -0.806 1 98.44 68 HIS A O 1
ATOM 533 N N . ASN A 1 69 ? -2.117 -16.203 0.677 1 98.56 69 ASN A N 1
ATOM 534 C CA . ASN A 1 69 ? -3.25 -15.336 0.976 1 98.56 69 ASN A CA 1
ATOM 535 C C . ASN A 1 69 ? -3.832 -14.719 -0.293 1 98.56 69 ASN A C 1
ATOM 537 O O . ASN A 1 69 ? -5.047 -14.719 -0.489 1 98.56 69 ASN A O 1
ATOM 541 N N . PRO A 1 70 ? -2.992 -14.219 -1.204 1 98.75 70 PRO A N 1
ATOM 542 C CA . PRO A 1 70 ? -3.564 -13.672 -2.438 1 98.75 70 PRO A CA 1
ATOM 543 C C . PRO A 1 70 ? -4.332 -14.719 -3.244 1 98.75 70 PRO A C 1
ATOM 545 O O . PRO A 1 70 ? -5.348 -14.391 -3.871 1 98.75 70 PRO A O 1
ATOM 548 N N . HIS A 1 71 ? -3.846 -15.961 -3.209 1 98.81 71 HIS A N 1
ATOM 549 C CA . HIS A 1 71 ? -4.52 -17.047 -3.928 1 98.81 71 HIS A CA 1
ATOM 550 C C . HIS A 1 71 ? -5.895 -17.312 -3.336 1 98.81 71 HIS A C 1
ATOM 552 O O . HIS A 1 71 ? -6.887 -17.406 -4.066 1 98.81 71 HIS A O 1
ATOM 558 N N . LEU A 1 72 ? -5.891 -17.469 -2.025 1 98.81 72 LEU A N 1
ATOM 559 C CA . LEU A 1 72 ? -7.121 -17.812 -1.328 1 98.81 72 LEU A CA 1
ATOM 560 C C . LEU A 1 72 ? -8.148 -16.703 -1.457 1 98.81 72 LEU A C 1
ATOM 562 O O . LEU A 1 72 ? -9.305 -16.953 -1.802 1 98.81 72 LEU A O 1
ATOM 566 N N . LEU A 1 73 ? -7.707 -15.469 -1.226 1 98.88 73 LEU A N 1
ATOM 567 C CA . LEU A 1 73 ? -8.594 -14.312 -1.298 1 98.88 73 LEU A CA 1
ATOM 568 C C . LEU A 1 73 ? -9.188 -14.164 -2.695 1 98.88 73 LEU A C 1
ATOM 570 O O . LEU A 1 73 ? -10.398 -14.023 -2.848 1 98.88 73 LEU A O 1
ATOM 574 N N . SER A 1 74 ? -8.359 -14.25 -3.697 1 98.88 74 SER A N 1
ATOM 575 C CA . SER A 1 74 ? -8.82 -14.094 -5.074 1 98.88 74 SER A CA 1
ATOM 576 C C . SER A 1 74 ? -9.758 -15.227 -5.477 1 98.88 74 SER A C 1
ATOM 578 O O . SER A 1 74 ? -10.789 -14.992 -6.117 1 98.88 74 SER A O 1
ATOM 580 N N . SER A 1 75 ? -9.391 -16.438 -5.098 1 98.88 75 SER A N 1
ATOM 581 C CA . SER A 1 75 ? -10.242 -17.578 -5.426 1 98.88 75 SER A CA 1
ATOM 582 C C . SER A 1 75 ? -11.594 -17.484 -4.727 1 98.88 75 SER A C 1
ATOM 584 O O . SER A 1 75 ? -12.633 -17.781 -5.324 1 98.88 75 SER A O 1
ATOM 586 N N . THR A 1 76 ? -11.57 -17.078 -3.434 1 98.81 76 THR A N 1
ATOM 587 C CA . THR A 1 76 ? -12.805 -16.875 -2.686 1 98.81 76 THR A CA 1
ATOM 588 C C . THR A 1 76 ? -13.68 -15.828 -3.365 1 98.81 76 THR A C 1
ATOM 590 O O . THR A 1 76 ? -14.883 -16.031 -3.537 1 98.81 76 THR A O 1
ATOM 593 N N . TYR A 1 77 ? -13.086 -14.773 -3.773 1 98.75 77 TYR A N 1
ATOM 594 C CA . TYR A 1 77 ? -13.789 -13.719 -4.5 1 98.75 77 TYR A CA 1
ATOM 595 C C . TYR A 1 77 ? -14.383 -14.25 -5.793 1 98.75 77 TYR A C 1
ATOM 597 O O . TYR A 1 77 ? -15.562 -14.016 -6.086 1 98.75 77 TYR A O 1
ATOM 605 N N . LEU A 1 78 ? -13.609 -15.008 -6.543 1 98.62 78 LEU A N 1
ATOM 606 C CA . LEU A 1 78 ? -14 -15.484 -7.867 1 98.62 78 LEU A CA 1
ATOM 607 C C . LEU A 1 78 ? -15.07 -16.562 -7.766 1 98.62 78 LEU A C 1
ATOM 609 O O . LEU A 1 78 ? -15.82 -16.797 -8.719 1 98.62 78 LEU A O 1
ATOM 613 N N . LEU A 1 79 ? -15.164 -17.234 -6.629 1 98.44 79 LEU A N 1
ATOM 614 C CA . LEU A 1 79 ? -16.203 -18.234 -6.41 1 98.44 79 LEU A CA 1
ATOM 615 C C . LEU A 1 79 ? -17.484 -17.578 -5.902 1 98.44 79 LEU A C 1
ATOM 617 O O . LEU A 1 79 ? -18.484 -18.266 -5.676 1 98.44 79 LEU A O 1
ATOM 621 N N . GLY A 1 80 ? -17.438 -16.281 -5.652 1 98.06 80 GLY A N 1
ATOM 622 C CA . GLY A 1 80 ? -18.641 -15.555 -5.273 1 98.06 80 GLY A CA 1
ATOM 623 C C . GLY A 1 80 ? -18.688 -15.219 -3.793 1 98.06 80 GLY A C 1
ATOM 624 O O . GLY A 1 80 ? -19.75 -14.828 -3.279 1 98.06 80 GLY A O 1
ATOM 625 N N . GLY A 1 81 ? -17.609 -15.383 -3.133 1 98.44 81 GLY A N 1
AT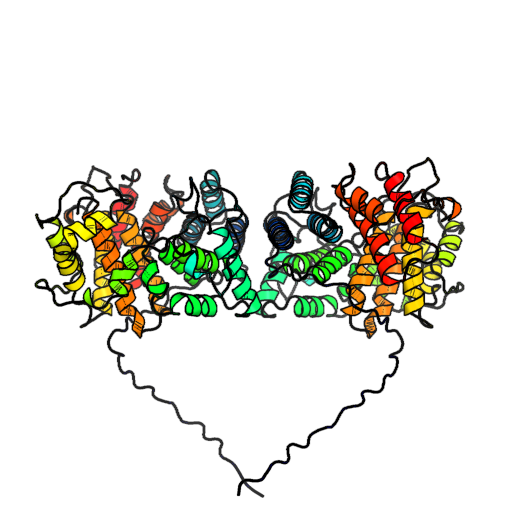OM 626 C CA . GLY A 1 81 ? -17.578 -15.07 -1.713 1 98.44 81 GLY A CA 1
ATOM 627 C C . GLY A 1 81 ? -17.859 -13.609 -1.418 1 98.44 81 GLY A C 1
ATOM 628 O O . GLY A 1 81 ? -17.422 -12.727 -2.152 1 98.44 81 GLY A O 1
ATOM 629 N N . ASN A 1 82 ? -18.562 -13.367 -0.311 1 97.94 82 ASN A N 1
ATOM 630 C CA . ASN A 1 82 ? -18.844 -12 0.124 1 97.94 82 ASN A CA 1
ATOM 631 C C . ASN A 1 82 ? -17.766 -11.477 1.066 1 97.94 82 ASN A C 1
ATOM 633 O O . ASN A 1 82 ? -16.719 -12.117 1.235 1 97.94 82 ASN A O 1
ATOM 637 N N . GLU A 1 83 ? -17.969 -10.305 1.66 1 97.31 83 GLU A N 1
ATOM 638 C CA . GLU A 1 83 ? -16.969 -9.664 2.508 1 97.31 83 GLU A CA 1
ATOM 639 C C . GLU A 1 83 ? -16.641 -10.523 3.727 1 97.31 83 GLU A C 1
ATOM 641 O O . GLU A 1 83 ? -15.492 -10.594 4.152 1 97.31 83 GLU A O 1
ATOM 646 N N . ASN A 1 84 ? -17.641 -11.148 4.266 1 97.94 84 ASN A N 1
ATOM 647 C CA . ASN A 1 84 ? -17.422 -12.008 5.418 1 97.94 84 ASN A CA 1
ATOM 648 C C . ASN A 1 84 ? -16.516 -13.188 5.066 1 97.94 84 ASN A C 1
ATOM 650 O O . ASN A 1 84 ? -15.609 -13.531 5.824 1 97.94 84 ASN A O 1
ATOM 654 N N . HIS A 1 85 ? -16.797 -13.828 3.908 1 98.62 85 HIS A N 1
ATOM 655 C CA . HIS A 1 85 ? -15.945 -14.914 3.434 1 98.62 85 HIS A CA 1
ATOM 656 C C . HIS A 1 85 ? -14.5 -14.445 3.275 1 98.62 85 HIS A C 1
ATOM 658 O O . HIS A 1 85 ? -13.57 -15.141 3.691 1 98.62 85 HIS A O 1
ATOM 664 N N . LEU A 1 86 ? -14.352 -13.289 2.674 1 98.69 86 LEU A N 1
ATOM 665 C CA . LEU A 1 86 ? -13.023 -12.75 2.41 1 98.69 86 LEU A CA 1
ATOM 666 C C . LEU A 1 86 ? -12.289 -12.453 3.711 1 98.69 86 LEU A C 1
ATOM 668 O O . LEU A 1 86 ? -11.117 -12.812 3.863 1 98.69 86 LEU A O 1
ATOM 672 N N . ASN A 1 87 ? -12.953 -11.852 4.66 1 97.81 87 ASN A N 1
ATOM 673 C CA . ASN A 1 87 ? -12.336 -11.539 5.945 1 97.81 87 ASN A CA 1
ATOM 674 C C . ASN A 1 87 ? -11.953 -12.805 6.707 1 97.81 87 ASN A C 1
ATOM 676 O O . ASN A 1 87 ? -10.891 -12.867 7.32 1 97.81 87 ASN A O 1
ATOM 680 N N . GLU A 1 88 ? -12.805 -13.758 6.648 1 98.12 88 GLU A N 1
ATOM 681 C CA . GLU A 1 88 ? -12.508 -15.023 7.32 1 98.12 88 GLU A CA 1
ATOM 682 C C . GLU A 1 88 ? -11.305 -15.711 6.691 1 98.12 88 GLU A C 1
ATOM 684 O O . GLU A 1 88 ? -10.453 -16.25 7.402 1 98.12 88 GLU A O 1
ATOM 689 N N . ALA A 1 89 ? -11.32 -15.75 5.363 1 98.19 89 ALA A N 1
ATOM 690 C CA . ALA A 1 89 ? -10.18 -16.328 4.652 1 98.19 89 ALA A CA 1
ATOM 691 C C . ALA A 1 89 ? -8.883 -15.625 5.031 1 98.19 89 ALA A C 1
ATOM 693 O O . ALA A 1 89 ? -7.895 -16.281 5.379 1 98.19 89 ALA A O 1
ATOM 694 N N . TYR A 1 90 ? -8.906 -14.281 5.051 1 98.56 90 TYR A N 1
ATOM 695 C CA . TYR A 1 90 ? -7.742 -13.477 5.391 1 98.56 90 TYR A CA 1
ATOM 696 C C . TYR A 1 90 ? -7.262 -13.781 6.805 1 98.56 90 TYR A C 1
ATOM 698 O O . TYR A 1 90 ? -6.078 -14.039 7.023 1 98.56 90 TYR A O 1
ATOM 706 N N . ASN A 1 91 ? -8.164 -13.742 7.707 1 97.56 91 ASN A N 1
ATOM 707 C CA . ASN A 1 91 ? -7.84 -13.914 9.117 1 97.56 91 ASN A CA 1
ATOM 708 C C . ASN A 1 91 ? -7.285 -15.305 9.406 1 97.56 91 ASN A C 1
ATOM 710 O O . ASN A 1 91 ? -6.438 -15.469 10.281 1 97.56 91 ASN A O 1
ATOM 714 N N . ASN A 1 92 ? -7.742 -16.219 8.656 1 97.31 92 ASN A N 1
ATOM 715 C CA . ASN A 1 92 ? -7.211 -17.562 8.82 1 97.31 92 ASN A CA 1
ATOM 716 C C . ASN A 1 92 ? -5.766 -17.656 8.344 1 97.31 92 ASN A C 1
ATOM 718 O O . ASN A 1 92 ? -4.926 -18.266 9.016 1 97.31 92 ASN A O 1
ATOM 722 N N . GLU A 1 93 ? -5.48 -17.094 7.199 1 96.88 93 GLU A N 1
ATOM 723 C CA . GLU A 1 93 ? -4.152 -17.188 6.602 1 96.88 93 GLU A CA 1
ATOM 724 C C . GLU A 1 93 ? -3.113 -16.453 7.445 1 96.88 93 GLU A C 1
ATOM 726 O O . GLU A 1 93 ? -1.981 -16.922 7.586 1 96.88 93 GLU A O 1
ATOM 731 N N . ILE A 1 94 ? -3.475 -15.328 8.039 1 97.19 94 ILE A N 1
ATOM 732 C CA . ILE A 1 94 ? -2.461 -14.469 8.648 1 97.19 94 ILE A CA 1
ATOM 733 C C . ILE A 1 94 ? -2.045 -15.047 10 1 97.19 94 ILE A C 1
ATOM 735 O O . ILE A 1 94 ? -1.068 -14.594 10.602 1 97.19 94 ILE A O 1
ATOM 739 N N . LYS A 1 95 ? -2.717 -16.094 10.516 1 96.94 95 LYS A N 1
ATOM 740 C CA . LYS A 1 95 ? -2.367 -16.734 11.781 1 96.94 95 LYS A CA 1
ATOM 741 C C . LYS A 1 95 ? -0.94 -17.266 11.758 1 96.94 95 LYS A C 1
ATOM 743 O O . LYS A 1 95 ? -0.236 -17.234 12.766 1 96.94 95 LYS A O 1
ATOM 748 N N . ASP A 1 96 ? -0.519 -17.703 10.57 1 95.69 96 ASP A N 1
ATOM 749 C CA . ASP A 1 96 ? 0.772 -18.391 10.492 1 95.69 96 ASP A CA 1
ATOM 750 C C . ASP A 1 96 ? 1.802 -17.516 9.773 1 95.69 96 ASP A C 1
ATOM 752 O O . ASP A 1 96 ? 3.004 -17.781 9.844 1 95.69 96 ASP A O 1
ATOM 756 N N . LEU A 1 97 ? 1.312 -16.5 9.062 1 98 97 LEU A N 1
ATOM 757 C CA . LEU A 1 97 ? 2.219 -15.688 8.266 1 98 97 LEU A CA 1
ATOM 758 C C . LEU A 1 97 ? 3.119 -14.844 9.164 1 98 97 LEU A C 1
ATOM 760 O O . LEU A 1 97 ? 2.861 -14.711 10.359 1 98 97 LEU A O 1
ATOM 764 N N . VAL A 1 98 ? 4.258 -14.383 8.633 1 98.25 98 VAL A N 1
ATOM 765 C CA . VAL A 1 98 ? 5.227 -13.594 9.383 1 98.25 98 VAL A CA 1
ATOM 766 C C . VAL A 1 98 ? 5.418 -12.234 8.703 1 98.25 98 VAL A C 1
ATOM 768 O O . VAL A 1 98 ? 5.258 -12.109 7.488 1 98.25 98 VAL A O 1
ATOM 771 N N . PRO A 1 99 ? 5.691 -11.227 9.492 1 97.25 99 PRO A N 1
ATOM 772 C CA . PRO A 1 99 ? 5.984 -9.922 8.891 1 97.25 99 PRO A CA 1
ATOM 773 C C . PRO A 1 99 ? 7.242 -9.938 8.023 1 97.25 99 PRO A C 1
ATOM 775 O O . PRO A 1 99 ? 8.023 -10.883 8.094 1 97.25 99 PRO A O 1
ATOM 778 N N . TRP A 1 100 ? 7.402 -8.938 7.195 1 97.5 100 TRP A N 1
ATOM 779 C CA . TRP A 1 100 ? 8.602 -8.742 6.395 1 97.5 100 TRP A CA 1
ATOM 780 C C . TRP A 1 100 ? 9.836 -8.586 7.285 1 97.5 100 TRP A C 1
ATOM 782 O O . TRP A 1 100 ? 9.773 -7.945 8.336 1 97.5 100 TRP A O 1
ATOM 792 N N . GLU A 1 101 ? 10.898 -9.211 6.91 1 95.75 101 GLU A N 1
ATOM 793 C CA . GLU A 1 101 ? 12.211 -9.031 7.523 1 95.75 101 GLU A CA 1
ATOM 794 C C . GLU A 1 101 ? 13.211 -8.445 6.527 1 95.75 101 GLU A C 1
ATOM 796 O O . GLU A 1 101 ? 13.164 -8.766 5.336 1 95.75 101 GLU A O 1
ATOM 801 N N . PRO A 1 102 ? 14.086 -7.594 7.016 1 93.62 102 PRO A N 1
ATOM 802 C CA . PRO A 1 102 ? 15.078 -7.031 6.102 1 93.62 102 PRO A CA 1
ATOM 803 C C . PRO A 1 102 ? 15.945 -8.102 5.438 1 93.62 102 PRO A C 1
ATOM 805 O O . PRO A 1 102 ? 16.312 -9.086 6.078 1 93.62 102 PRO A O 1
ATOM 808 N N . SER A 1 103 ? 16.234 -7.891 4.148 1 97.19 103 SER A N 1
ATOM 809 C CA . SER A 1 103 ? 17.172 -8.75 3.43 1 97.19 103 SER A CA 1
ATOM 810 C C . SER A 1 103 ? 18.609 -8.43 3.811 1 97.19 103 SER A C 1
ATOM 812 O O . SER A 1 103 ? 18.891 -7.391 4.41 1 97.19 103 SER A O 1
ATOM 814 N N . PRO A 1 104 ? 19.562 -9.344 3.508 1 96.56 104 PRO A N 1
ATOM 815 C CA . PRO A 1 104 ? 20.969 -9.109 3.83 1 96.56 104 PRO A CA 1
ATOM 816 C C . PRO A 1 104 ? 21.516 -7.812 3.219 1 96.56 104 PRO A C 1
ATOM 818 O O . PRO A 1 104 ? 22.391 -7.168 3.801 1 96.56 104 PRO A O 1
ATOM 821 N N . SER A 1 105 ? 21.016 -7.5 2.072 1 95.12 105 SER A N 1
ATOM 822 C CA . SER A 1 105 ? 21.359 -6.258 1.388 1 95.12 105 SER A CA 1
ATOM 823 C C . SER A 1 105 ? 20.312 -5.898 0.333 1 95.12 105 SER A C 1
ATOM 825 O O . SER A 1 105 ? 19.422 -6.691 0.035 1 95.12 105 SER A O 1
ATOM 827 N N . GLU A 1 106 ? 20.5 -4.688 -0.18 1 93.69 106 GLU A N 1
ATOM 828 C CA . GLU A 1 106 ? 19.625 -4.262 -1.271 1 93.69 106 GLU A CA 1
ATOM 829 C C . GLU A 1 106 ? 20.016 -4.922 -2.586 1 93.69 106 GLU A C 1
ATOM 831 O O . GLU A 1 106 ? 21.156 -5.359 -2.746 1 93.69 106 GLU A O 1
ATOM 836 N N . VAL A 1 107 ? 19 -5.039 -3.42 1 96.06 107 VAL A N 1
ATOM 837 C CA . VAL A 1 107 ? 19.203 -5.516 -4.785 1 96.06 107 VAL A CA 1
ATOM 838 C C . VAL A 1 107 ? 19.172 -4.332 -5.754 1 96.06 107 VAL A C 1
ATOM 840 O O . VAL A 1 107 ? 18.359 -3.426 -5.609 1 96.06 107 VAL A O 1
ATOM 843 N N . ILE A 1 108 ? 20.141 -4.293 -6.684 1 94.94 108 ILE A N 1
ATOM 844 C CA . ILE A 1 108 ? 20.219 -3.191 -7.637 1 94.94 108 ILE A CA 1
ATOM 845 C C . ILE A 1 108 ? 20.344 -3.744 -9.055 1 94.94 108 ILE A C 1
ATOM 847 O O . ILE A 1 108 ? 20.531 -4.945 -9.242 1 94.94 108 ILE A O 1
ATOM 851 N N . ASP A 1 109 ? 20.281 -2.936 -10.102 1 94.88 109 ASP A N 1
ATOM 852 C CA . ASP A 1 109 ? 20.25 -3.334 -11.508 1 94.88 109 ASP A CA 1
ATOM 853 C C . ASP A 1 109 ? 21.484 -4.164 -11.867 1 94.88 109 ASP A C 1
ATOM 855 O O . ASP A 1 109 ? 21.375 -5.156 -12.594 1 94.88 109 ASP A O 1
ATOM 859 N N . GLU A 1 110 ? 22.578 -3.814 -11.305 1 94.88 110 GLU A N 1
ATOM 860 C CA . GLU A 1 110 ? 23.859 -4.395 -11.703 1 94.88 110 GLU A CA 1
ATOM 861 C C . GLU A 1 110 ? 24.016 -5.816 -11.164 1 94.88 110 GLU A C 1
ATOM 863 O O . GLU A 1 110 ? 24.734 -6.633 -11.75 1 94.88 110 GLU A O 1
ATOM 868 N N . ASP A 1 111 ? 23.141 -6.137 -10.055 1 95.62 111 ASP A N 1
ATOM 869 C CA . ASP A 1 111 ? 23.516 -7.402 -9.438 1 95.62 111 ASP A CA 1
ATOM 870 C C . ASP A 1 111 ? 22.281 -8.227 -9.086 1 95.62 111 ASP A C 1
ATOM 872 O O . ASP A 1 111 ? 22.391 -9.281 -8.461 1 95.62 111 ASP A O 1
ATOM 876 N N . TRP A 1 112 ? 21.109 -7.773 -9.414 1 96.44 112 TRP A N 1
ATOM 877 C CA . TRP A 1 112 ? 19.891 -8.453 -8.961 1 96.44 112 TRP A CA 1
ATOM 878 C C . TRP A 1 112 ? 19.906 -9.914 -9.383 1 96.44 112 TRP A C 1
ATOM 880 O O . TRP A 1 112 ? 19.453 -10.789 -8.633 1 96.44 112 TRP A O 1
ATOM 890 N N . ARG A 1 113 ? 20.469 -10.281 -10.5 1 96.88 113 ARG A N 1
ATOM 891 C CA . ARG A 1 113 ? 20.469 -11.656 -10.977 1 96.88 113 ARG A CA 1
ATOM 892 C C . ARG A 1 113 ? 21.391 -12.531 -10.141 1 96.88 113 ARG A C 1
ATOM 894 O O . ARG A 1 113 ? 21.234 -13.75 -10.102 1 96.88 113 ARG A O 1
ATOM 901 N N . ASP A 1 114 ? 22.375 -11.898 -9.43 1 97.19 114 ASP A N 1
ATOM 902 C CA . ASP A 1 114 ? 23.312 -12.641 -8.586 1 97.19 114 ASP A CA 1
ATOM 903 C C . ASP A 1 114 ? 22.594 -13.25 -7.383 1 97.19 114 ASP A C 1
ATOM 905 O O . ASP A 1 114 ? 23.109 -14.18 -6.758 1 97.19 114 ASP A O 1
ATOM 909 N N . PHE A 1 115 ? 21.422 -12.75 -7.094 1 98.31 115 PHE A N 1
ATOM 910 C CA . PHE A 1 115 ? 20.734 -13.18 -5.879 1 98.31 115 PHE A CA 1
ATOM 911 C C . PHE A 1 115 ? 19.562 -14.102 -6.207 1 98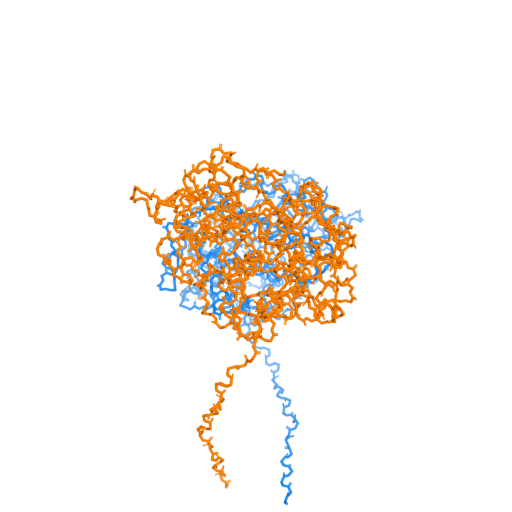.31 115 PHE A C 1
ATOM 913 O O . PHE A 1 115 ? 18.828 -14.516 -5.316 1 98.31 115 PHE A O 1
ATOM 920 N N . LEU A 1 116 ? 19.406 -14.477 -7.496 1 98.06 116 LEU A N 1
ATOM 921 C CA . LEU A 1 116 ? 18.359 -15.406 -7.875 1 98.06 116 LEU A CA 1
ATOM 922 C C . LEU A 1 116 ? 18.5 -16.719 -7.117 1 98.06 116 LEU A C 1
ATOM 924 O O . LEU A 1 116 ? 19.609 -17.25 -6.988 1 98.06 116 LEU A O 1
ATOM 928 N N . GLY A 1 117 ? 17.422 -17.156 -6.598 1 98.25 117 GLY A N 1
ATOM 929 C CA . GLY A 1 117 ? 17.406 -18.422 -5.891 1 98.25 117 GLY A CA 1
ATOM 930 C C . GLY A 1 117 ? 17.672 -18.281 -4.406 1 98.25 117 GLY A C 1
ATOM 931 O O . GLY A 1 117 ? 17.5 -19.25 -3.646 1 98.25 117 GLY A O 1
ATOM 932 N N . ASP A 1 118 ? 18.109 -17.125 -3.953 1 98.5 118 ASP A N 1
ATOM 933 C CA . ASP A 1 118 ? 18.359 -16.891 -2.535 1 98.5 118 ASP A CA 1
ATOM 934 C C . ASP A 1 118 ? 17.125 -16.312 -1.849 1 98.5 118 ASP A C 1
ATOM 936 O O . ASP A 1 118 ? 16.875 -15.109 -1.915 1 98.5 118 ASP A O 1
ATOM 940 N N . LYS A 1 119 ? 16.484 -17.156 -1.136 1 98.62 119 LYS A N 1
ATOM 941 C CA . LYS A 1 119 ? 15.18 -16.828 -0.551 1 98.62 119 LYS A CA 1
ATOM 942 C C . LYS A 1 119 ? 15.312 -15.727 0.492 1 98.62 119 LYS A C 1
ATOM 944 O O . LYS A 1 119 ? 14.336 -15.047 0.813 1 98.62 119 LYS A O 1
ATOM 949 N N . ARG A 1 120 ? 16.562 -15.477 1.104 1 98.19 120 ARG A N 1
ATOM 950 C CA . ARG A 1 120 ? 16.781 -14.438 2.105 1 98.19 120 ARG A CA 1
ATOM 951 C C . ARG A 1 120 ? 16.578 -13.047 1.511 1 98.19 120 ARG A C 1
ATOM 953 O O . ARG A 1 120 ? 16.422 -12.07 2.246 1 98.19 120 ARG A O 1
ATOM 960 N N . TYR A 1 121 ? 16.391 -12.953 0.192 1 98.75 121 TYR A N 1
ATOM 961 C CA . TYR A 1 121 ? 16.328 -11.656 -0.472 1 98.75 121 TYR A CA 1
ATOM 962 C C . TYR A 1 121 ? 14.891 -11.328 -0.894 1 98.75 121 TYR A C 1
ATOM 964 O O . TYR A 1 121 ? 14.672 -10.445 -1.725 1 98.75 121 TYR A O 1
ATOM 972 N N . GLN A 1 122 ? 13.883 -11.992 -0.345 1 98.69 122 GLN A N 1
ATOM 973 C CA . GLN A 1 122 ? 12.5 -11.789 -0.76 1 98.69 122 GLN A CA 1
ATOM 974 C C . GLN A 1 122 ? 12.086 -10.328 -0.604 1 98.69 122 GLN A C 1
ATOM 976 O O . GLN A 1 122 ? 11.516 -9.742 -1.522 1 98.69 122 GLN A O 1
ATOM 981 N N . ARG A 1 123 ? 12.469 -9.672 0.489 1 98.19 123 ARG A N 1
ATOM 982 C CA . ARG A 1 123 ? 12.102 -8.273 0.702 1 98.19 123 ARG A CA 1
ATOM 983 C C . ARG A 1 123 ? 12.836 -7.359 -0.269 1 98.19 123 ARG A C 1
ATOM 985 O O . ARG A 1 123 ? 12.242 -6.438 -0.833 1 98.19 123 ARG A O 1
ATOM 992 N N . ALA A 1 124 ? 14.102 -7.582 -0.472 1 98.19 124 ALA A N 1
ATOM 993 C CA . ALA A 1 124 ? 14.914 -6.762 -1.369 1 98.19 124 ALA A CA 1
ATOM 994 C C . ALA A 1 124 ? 14.383 -6.832 -2.801 1 98.19 124 ALA A C 1
ATOM 996 O O . ALA A 1 124 ? 14.406 -5.832 -3.523 1 98.19 124 ALA A O 1
ATOM 997 N N . PHE A 1 125 ? 13.922 -7.992 -3.199 1 98.75 125 PHE A N 1
ATOM 998 C CA . PHE A 1 125 ? 13.406 -8.141 -4.551 1 98.75 125 PHE A CA 1
ATOM 999 C C . PHE A 1 125 ? 12.078 -7.398 -4.703 1 98.75 125 PHE A C 1
ATOM 1001 O O . PHE A 1 125 ? 11.836 -6.746 -5.723 1 98.75 125 PHE A O 1
ATOM 1008 N N . VAL A 1 126 ? 11.211 -7.516 -3.686 1 98.62 126 VAL A N 1
ATOM 1009 C CA . VAL A 1 126 ? 9.961 -6.77 -3.756 1 98.62 126 VAL A CA 1
ATOM 1010 C C . VAL A 1 126 ? 10.25 -5.273 -3.824 1 98.62 126 VAL A C 1
ATOM 1012 O O . VAL A 1 126 ? 9.688 -4.562 -4.656 1 98.62 126 VAL A O 1
ATOM 1015 N N . ASP A 1 127 ? 11.172 -4.793 -2.971 1 97.81 127 ASP A N 1
ATOM 1016 C CA . ASP A 1 127 ? 11.57 -3.389 -2.977 1 97.81 127 ASP A CA 1
ATOM 1017 C C . ASP A 1 127 ? 12.141 -2.984 -4.336 1 97.81 127 ASP A C 1
ATOM 1019 O O . ASP A 1 127 ? 11.812 -1.919 -4.859 1 97.81 127 ASP A O 1
ATOM 1023 N N . TYR A 1 128 ? 13.008 -3.816 -4.867 1 98.12 128 TYR A N 1
ATOM 1024 C CA . TYR A 1 128 ? 13.648 -3.564 -6.152 1 98.12 128 TYR A CA 1
ATOM 1025 C C . TYR A 1 128 ? 12.609 -3.391 -7.254 1 98.12 128 TYR A C 1
ATOM 1027 O O . TYR A 1 128 ? 12.672 -2.43 -8.031 1 98.12 128 TYR A O 1
ATOM 1035 N N . PHE A 1 129 ? 11.625 -4.246 -7.32 1 98.62 129 PHE A N 1
ATOM 1036 C CA . PHE A 1 129 ? 10.617 -4.191 -8.375 1 98.62 129 PHE A CA 1
ATOM 1037 C C . PHE A 1 129 ? 9.664 -3.021 -8.156 1 98.62 129 PHE A C 1
ATOM 1039 O O . PHE A 1 129 ? 9.203 -2.402 -9.117 1 98.62 129 PHE A O 1
ATOM 1046 N N . GLU A 1 130 ? 9.336 -2.713 -6.895 1 97.69 130 GLU A N 1
ATOM 1047 C CA . GLU A 1 130 ? 8.508 -1.545 -6.617 1 97.69 130 GLU A CA 1
ATOM 1048 C C . GLU A 1 130 ? 9.219 -0.254 -7.016 1 97.69 130 GLU A C 1
ATOM 1050 O O . GLU A 1 130 ? 8.594 0.674 -7.527 1 97.69 130 GLU A O 1
ATOM 1055 N N . ASP A 1 131 ? 10.516 -0.205 -6.746 1 96.81 131 ASP A N 1
ATOM 1056 C CA . ASP A 1 131 ? 11.297 0.949 -7.176 1 96.81 131 ASP A CA 1
ATOM 1057 C C . ASP A 1 131 ? 11.25 1.108 -8.695 1 96.81 131 ASP A C 1
ATOM 1059 O O . ASP A 1 131 ? 11.047 2.213 -9.203 1 96.81 131 ASP A O 1
ATOM 1063 N N . LYS A 1 132 ? 11.453 0.011 -9.383 1 97.25 132 LYS A N 1
ATOM 1064 C CA . LYS A 1 132 ? 11.43 0.036 -10.844 1 97.25 132 LYS A CA 1
ATOM 1065 C C . LYS A 1 132 ? 10.062 0.462 -11.359 1 97.25 132 LYS A C 1
ATOM 1067 O O . LYS A 1 132 ? 9.961 1.201 -12.344 1 97.25 132 LYS A O 1
ATOM 1072 N N . LEU A 1 133 ? 9.031 -0.037 -10.695 1 97.19 133 LEU A N 1
ATOM 1073 C CA . LEU A 1 133 ? 7.664 0.301 -11.078 1 97.19 133 LEU A CA 1
ATOM 1074 C C . LEU A 1 133 ? 7.457 1.812 -11.07 1 97.19 133 LEU A C 1
ATOM 1076 O O . LEU A 1 133 ? 6.883 2.365 -12.016 1 97.19 133 LEU A O 1
ATOM 1080 N N . ALA A 1 134 ? 7.961 2.459 -10.094 1 92.69 134 ALA A N 1
ATOM 1081 C CA . ALA A 1 134 ? 7.785 3.898 -9.922 1 92.69 134 ALA A CA 1
ATOM 1082 C C . ALA A 1 134 ? 8.727 4.68 -10.836 1 92.69 134 ALA A C 1
ATOM 1084 O O . ALA A 1 134 ? 8.312 5.66 -11.461 1 92.69 134 ALA A O 1
ATOM 1085 N N . MET A 1 135 ? 9.93 4.273 -11 1 94.25 135 MET A N 1
ATOM 1086 C CA . MET A 1 135 ? 10.984 5.074 -11.617 1 94.25 135 MET A CA 1
ATOM 1087 C C . MET A 1 135 ? 11.031 4.84 -13.125 1 94.25 135 MET A C 1
ATOM 1089 O O . MET A 1 135 ? 11.359 5.754 -13.883 1 94.25 135 MET A O 1
ATOM 1093 N N . GLU A 1 136 ? 10.734 3.619 -13.492 1 94.56 136 GLU A N 1
ATOM 1094 C CA . GLU A 1 136 ? 11.047 3.266 -14.875 1 94.56 136 GLU A CA 1
ATOM 1095 C C . GLU A 1 136 ? 9.781 2.922 -15.656 1 94.56 136 GLU A C 1
ATOM 1097 O O . GLU A 1 136 ? 9.727 3.113 -16.875 1 94.56 136 GLU A O 1
ATOM 1102 N N . PHE A 1 137 ? 8.766 2.51 -14.969 1 96.38 137 PHE A N 1
ATOM 1103 C CA . PHE A 1 137 ? 7.637 1.977 -15.727 1 96.38 137 PHE A CA 1
ATOM 1104 C C . PHE A 1 137 ? 6.375 2.783 -15.453 1 96.38 137 PHE A C 1
ATOM 1106 O O . PHE A 1 137 ? 5.273 2.357 -15.812 1 96.38 137 PHE A O 1
ATOM 1113 N N . ALA A 1 138 ? 6.504 3.928 -14.812 1 91.94 138 ALA A N 1
ATOM 1114 C CA . ALA A 1 138 ? 5.398 4.848 -14.562 1 91.94 138 ALA A CA 1
ATOM 1115 C C . ALA A 1 138 ? 4.176 4.105 -14.031 1 91.94 138 ALA A C 1
ATOM 1117 O O . ALA A 1 138 ? 3.051 4.352 -14.477 1 91.94 138 ALA A O 1
ATOM 1118 N N . TYR A 1 139 ? 4.363 3.008 -13.281 1 92.81 139 TYR A N 1
ATOM 1119 C CA . TYR A 1 139 ? 3.367 2.217 -12.57 1 92.81 139 TYR A CA 1
ATOM 1120 C C . TYR A 1 139 ? 2.6 1.315 -13.531 1 92.81 139 TYR A C 1
ATOM 1122 O O . TYR A 1 139 ? 1.521 0.82 -13.195 1 92.81 139 TYR A O 1
ATOM 1130 N N . ASP A 1 140 ? 3.092 1.176 -14.711 1 96.56 140 ASP A N 1
ATOM 1131 C CA . ASP A 1 140 ? 2.596 0.131 -15.602 1 96.56 140 ASP A CA 1
ATOM 1132 C C . ASP A 1 140 ? 3.234 -1.217 -15.273 1 96.56 140 ASP A C 1
ATOM 1134 O O . ASP A 1 140 ? 4.238 -1.597 -15.883 1 96.56 140 ASP A O 1
ATOM 1138 N N . TRP A 1 141 ? 2.621 -1.949 -14.383 1 98 141 TRP A N 1
ATOM 1139 C CA . TRP A 1 141 ? 3.223 -3.172 -13.867 1 98 141 TRP A CA 1
ATOM 1140 C C . TRP A 1 141 ? 3.246 -4.266 -14.93 1 98 141 TRP A C 1
ATOM 1142 O O . TRP A 1 141 ? 4.102 -5.152 -14.898 1 98 141 TRP A O 1
ATOM 1152 N N . LYS A 1 142 ? 2.377 -4.246 -15.883 1 98.38 142 LYS A N 1
ATOM 1153 C CA . LYS A 1 142 ? 2.371 -5.238 -16.953 1 98.38 142 LYS A CA 1
ATOM 1154 C C . LYS A 1 142 ? 3.609 -5.102 -17.828 1 98.38 142 LYS A C 1
ATOM 1156 O O . LYS A 1 142 ? 4.227 -6.102 -18.203 1 98.38 142 LYS A O 1
ATOM 1161 N N . LYS A 1 143 ? 3.955 -3.85 -18.141 1 98.19 143 LYS A N 1
ATOM 1162 C CA . LYS A 1 143 ? 5.18 -3.609 -18.906 1 98.19 143 LYS A CA 1
ATOM 1163 C C . LYS A 1 143 ? 6.41 -4.066 -18.125 1 98.19 143 LYS A C 1
ATOM 1165 O O . LYS A 1 143 ? 7.34 -4.633 -18.688 1 98.19 143 LYS A O 1
ATOM 1170 N N . GLU A 1 144 ? 6.344 -3.793 -16.844 1 98.38 144 GLU A N 1
ATOM 1171 C CA . GLU A 1 144 ? 7.461 -4.211 -16 1 98.38 144 GLU A CA 1
ATOM 1172 C C . GLU A 1 144 ? 7.59 -5.73 -15.969 1 98.38 144 GLU A C 1
ATOM 1174 O O . GLU A 1 144 ? 8.688 -6.27 -16.109 1 98.38 144 GLU A O 1
ATOM 1179 N N . VAL A 1 145 ? 6.5 -6.441 -15.781 1 98.75 145 VAL A N 1
ATOM 1180 C CA . VAL A 1 145 ? 6.504 -7.902 -15.742 1 98.75 145 VAL A CA 1
ATOM 1181 C C . VAL A 1 145 ? 7.051 -8.453 -17.062 1 98.75 145 VAL A C 1
ATOM 1183 O O . VAL A 1 145 ? 7.902 -9.344 -17.062 1 98.75 145 VAL A O 1
ATOM 1186 N N . GLN A 1 146 ? 6.633 -7.891 -18.188 1 98.25 146 GLN A N 1
ATOM 1187 C CA . GLN A 1 146 ? 7.113 -8.336 -19.484 1 98.25 146 GLN A CA 1
ATOM 1188 C C . GLN A 1 146 ? 8.617 -8.117 -19.609 1 98.25 146 GLN A C 1
ATOM 1190 O O . GLN A 1 146 ? 9.336 -8.992 -20.109 1 98.25 146 GLN A O 1
ATOM 1195 N N . HIS A 1 147 ? 9.039 -7.016 -19.141 1 97.69 147 HIS A N 1
ATOM 1196 C CA . HIS A 1 147 ? 10.453 -6.688 -19.219 1 97.69 147 HIS A CA 1
ATOM 1197 C C . HIS A 1 147 ? 11.297 -7.703 -18.453 1 97.69 147 HIS A C 1
ATOM 1199 O O . HIS A 1 147 ? 12.242 -8.273 -19 1 97.69 147 HIS A O 1
ATOM 1205 N N . PHE A 1 148 ? 10.953 -7.984 -17.266 1 97.94 148 PHE A N 1
ATOM 1206 C CA . PHE A 1 148 ? 11.797 -8.812 -16.406 1 97.94 148 PHE A CA 1
ATOM 1207 C C . PHE A 1 148 ? 11.641 -10.289 -16.75 1 97.94 148 PHE A C 1
ATOM 1209 O O . PHE A 1 148 ? 12.602 -11.055 -16.656 1 97.94 148 PHE A O 1
ATOM 1216 N N . LEU A 1 149 ? 10.477 -10.703 -17.203 1 98.25 149 LEU A N 1
ATOM 1217 C CA . LEU A 1 149 ? 10.25 -12.109 -17.516 1 98.25 149 LEU A CA 1
ATOM 1218 C C . LEU A 1 149 ? 11.031 -12.516 -18.766 1 98.25 149 LEU A C 1
ATOM 1220 O O . LEU A 1 149 ? 11.539 -13.633 -18.844 1 98.25 149 LEU A O 1
ATOM 1224 N N . PHE A 1 150 ? 11.172 -11.609 -19.734 1 97.19 150 PHE A N 1
ATOM 1225 C CA . PHE A 1 150 ? 11.633 -12.07 -21.047 1 97.19 150 PHE A CA 1
ATOM 1226 C C . PHE A 1 150 ? 13.008 -11.5 -21.375 1 97.19 150 PHE A C 1
ATOM 1228 O O . PHE A 1 150 ? 13.547 -11.742 -22.453 1 97.19 150 PHE A O 1
ATOM 1235 N N . SER A 1 151 ? 13.609 -10.914 -20.375 1 92.06 151 SER A N 1
ATOM 1236 C CA . SER A 1 151 ? 14.914 -10.32 -20.609 1 92.06 151 SER A CA 1
ATOM 1237 C C . SER A 1 151 ? 16.031 -11.312 -20.312 1 92.06 151 SER A C 1
ATOM 1239 O O . SER A 1 151 ? 15.891 -12.188 -19.453 1 92.06 151 SER A O 1
ATOM 1241 N N . GLY A 1 152 ? 17.141 -11.195 -21.094 1 87.69 152 GLY A N 1
ATOM 1242 C CA . GLY A 1 152 ? 18.3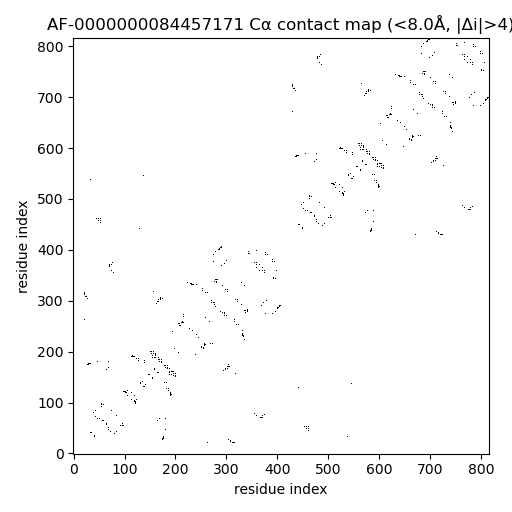44 -11.945 -20.828 1 87.69 152 GLY A CA 1
ATOM 1243 C C . GLY A 1 152 ? 18.375 -13.305 -21.5 1 87.69 152 GLY A C 1
ATOM 1244 O O . GLY A 1 152 ? 17.391 -13.719 -22.109 1 87.69 152 GLY A O 1
ATOM 1245 N N . LYS A 1 153 ? 19.5 -13.992 -21.328 1 90.44 153 LYS A N 1
ATOM 1246 C CA . LYS A 1 153 ? 19.734 -15.289 -21.953 1 90.44 153 LYS A CA 1
ATOM 1247 C C . LYS A 1 153 ? 19.031 -16.406 -21.172 1 90.44 153 LYS A C 1
ATOM 1249 O O . LYS A 1 153 ? 18.656 -17.422 -21.75 1 90.44 153 LYS A O 1
ATOM 1254 N N . LYS A 1 154 ? 18.891 -16.25 -19.938 1 94.69 154 LYS A N 1
ATOM 1255 C CA . LYS A 1 154 ? 18.141 -17.156 -19.062 1 94.69 154 LYS A CA 1
ATOM 1256 C C . LYS A 1 154 ? 16.953 -16.438 -18.422 1 94.69 154 LYS A C 1
ATOM 1258 O O . LYS A 1 154 ? 17 -16.109 -17.234 1 94.69 154 LYS A O 1
ATOM 1263 N N . PRO A 1 155 ? 16 -16.25 -19.25 1 96.5 155 PRO A N 1
ATOM 1264 C CA . PRO A 1 155 ? 14.898 -15.406 -18.797 1 96.5 155 PRO A CA 1
ATOM 1265 C C . PRO A 1 155 ? 14.156 -15.984 -17.594 1 96.5 155 PRO A C 1
ATOM 1267 O O . PRO A 1 155 ? 14.016 -17.203 -17.484 1 96.5 155 PRO A O 1
ATOM 1270 N N . LEU A 1 156 ? 13.617 -15.141 -16.734 1 98.31 156 LEU A N 1
ATOM 1271 C CA . LEU A 1 156 ? 12.82 -15.562 -15.586 1 98.31 156 LEU A CA 1
ATOM 1272 C C . LEU A 1 156 ? 11.594 -16.359 -16.031 1 98.31 156 LEU A C 1
ATOM 1274 O O . LEU A 1 156 ? 11.078 -17.188 -15.297 1 98.31 156 LEU A O 1
ATOM 1278 N N . PHE A 1 157 ? 11.227 -16.109 -17.266 1 98.5 157 PHE A N 1
ATOM 1279 C CA . PHE A 1 157 ? 10.094 -16.781 -17.875 1 98.5 157 PHE A CA 1
ATOM 1280 C C . PHE A 1 157 ? 10.242 -18.297 -17.797 1 98.5 157 PHE A C 1
ATOM 1282 O O . PHE A 1 157 ? 9.273 -19 -17.516 1 98.5 157 PHE A O 1
ATOM 1289 N N . HIS A 1 158 ? 11.422 -18.781 -17.922 1 98.06 158 HIS A N 1
ATOM 1290 C CA . HIS A 1 158 ? 11.703 -20.203 -17.922 1 98.06 158 HIS A CA 1
ATOM 1291 C C . HIS A 1 158 ? 11.68 -20.781 -16.5 1 98.06 158 HIS A C 1
ATOM 1293 O O . HIS A 1 158 ? 11.633 -22 -16.328 1 98.06 158 HIS A O 1
ATOM 1299 N N . ALA A 1 159 ? 11.594 -19.906 -15.492 1 98.31 159 ALA A N 1
ATOM 1300 C CA . ALA A 1 159 ? 11.68 -20.359 -14.109 1 98.31 159 ALA A CA 1
ATOM 1301 C C . ALA A 1 159 ? 10.32 -20.25 -13.414 1 98.31 159 ALA A C 1
ATOM 1303 O O . ALA A 1 159 ? 10.211 -20.516 -12.211 1 98.31 159 ALA A O 1
ATOM 1304 N N . LEU A 1 160 ? 9.273 -19.953 -14.133 1 98.69 160 LEU A N 1
ATOM 1305 C CA . LEU A 1 160 ? 7.957 -19.672 -13.57 1 98.69 160 LEU A CA 1
ATOM 1306 C C . LEU A 1 160 ? 7.391 -20.891 -12.859 1 98.69 160 LEU A C 1
ATOM 1308 O O . LEU A 1 160 ? 6.512 -20.781 -12.008 1 98.69 160 LEU A O 1
ATOM 1312 N N . LEU A 1 161 ? 7.91 -22.094 -13.234 1 98.25 161 LEU A N 1
ATOM 1313 C CA . LEU A 1 161 ? 7.336 -23.297 -12.648 1 98.25 161 LEU A CA 1
ATOM 1314 C C . LEU A 1 161 ? 8.219 -23.828 -11.531 1 98.25 161 LEU A C 1
ATOM 1316 O O . LEU A 1 161 ? 7.91 -24.859 -10.93 1 98.25 161 LEU A O 1
ATOM 1320 N N . ASP A 1 162 ? 9.305 -23.125 -11.195 1 96.94 162 ASP A N 1
ATOM 1321 C CA . ASP A 1 162 ? 10.078 -23.453 -10 1 96.94 162 ASP A CA 1
ATOM 1322 C C . ASP A 1 162 ? 9.258 -23.219 -8.734 1 96.94 162 ASP A C 1
ATOM 1324 O O . ASP A 1 162 ? 8.18 -22.625 -8.789 1 96.94 162 ASP A O 1
ATOM 1328 N N . GLY A 1 163 ? 9.703 -23.766 -7.641 1 96.12 163 GLY A N 1
ATOM 1329 C CA . GLY A 1 163 ? 9.016 -23.562 -6.375 1 96.12 163 GLY A CA 1
ATOM 1330 C C . GLY A 1 163 ? 7.609 -24.125 -6.363 1 96.12 163 GLY A C 1
ATOM 1331 O O . GLY A 1 163 ? 6.676 -23.469 -5.891 1 96.12 163 GLY A O 1
ATOM 1332 N N . LEU A 1 164 ? 7.48 -25.266 -6.969 1 96.62 164 LEU A N 1
ATOM 1333 C CA . LEU A 1 164 ? 6.211 -25.969 -7.09 1 96.62 164 LEU A CA 1
ATOM 1334 C C . LEU A 1 164 ? 5.191 -25.125 -7.844 1 96.62 164 LEU A C 1
ATOM 1336 O O . LEU A 1 164 ? 3.984 -25.266 -7.625 1 96.62 164 LEU A O 1
ATOM 1340 N N . GLY A 1 165 ? 5.652 -24.203 -8.695 1 98.31 165 GLY A N 1
ATOM 1341 C CA . GLY A 1 165 ? 4.785 -23.453 -9.594 1 98.31 165 GLY A CA 1
ATOM 1342 C C . GLY A 1 165 ? 4.121 -22.266 -8.93 1 98.31 165 GLY A C 1
ATOM 1343 O O . GLY A 1 165 ? 3.266 -21.609 -9.523 1 98.31 165 GLY A O 1
ATOM 1344 N N . HIS A 1 166 ? 4.539 -21.906 -7.668 1 98.62 166 HIS A N 1
ATOM 1345 C CA . HIS A 1 166 ? 3.887 -20.797 -6.961 1 98.62 166 HIS A CA 1
ATOM 1346 C C . HIS A 1 166 ? 4.078 -19.484 -7.699 1 98.62 166 HIS A C 1
ATOM 1348 O O . HIS A 1 166 ? 3.164 -18.656 -7.754 1 98.62 166 HIS A O 1
ATOM 1354 N N . PRO A 1 167 ? 5.25 -19.25 -8.352 1 98.75 167 PRO A N 1
ATOM 1355 C CA . PRO A 1 167 ? 5.402 -17.984 -9.062 1 98.75 167 PRO A CA 1
ATOM 1356 C C . PRO A 1 167 ? 4.379 -17.797 -10.18 1 98.75 167 PRO A C 1
ATOM 1358 O O . PRO A 1 167 ? 3.789 -16.719 -10.312 1 98.75 167 PRO A O 1
ATOM 1361 N N . ILE A 1 168 ? 4.129 -18.844 -10.945 1 98.88 168 ILE A N 1
ATOM 1362 C CA . ILE A 1 168 ? 3.217 -18.703 -12.07 1 98.88 168 ILE A CA 1
ATOM 1363 C C . ILE A 1 168 ? 1.781 -18.594 -11.562 1 98.88 168 ILE A C 1
ATOM 1365 O O . ILE A 1 168 ? 0.96 -17.875 -12.141 1 98.88 168 ILE A O 1
ATOM 1369 N N . ILE A 1 169 ? 1.479 -19.297 -10.469 1 98.88 169 ILE A N 1
ATOM 1370 C CA . ILE A 1 169 ? 0.157 -19.188 -9.867 1 98.88 169 ILE A CA 1
ATOM 1371 C C . ILE A 1 169 ? -0.076 -17.766 -9.391 1 98.88 169 ILE A C 1
ATOM 1373 O O . ILE A 1 169 ? -1.117 -17.172 -9.68 1 98.88 169 ILE A O 1
ATOM 1377 N N . HIS A 1 170 ? 0.907 -17.234 -8.695 1 98.81 170 HIS A N 1
ATOM 1378 C CA . HIS A 1 170 ? 0.844 -15.859 -8.219 1 98.81 170 HIS A CA 1
ATOM 1379 C C . HIS A 1 170 ? 0.668 -14.875 -9.375 1 98.81 170 HIS A C 1
ATOM 1381 O O . HIS A 1 170 ? -0.173 -13.977 -9.312 1 98.81 170 HIS A O 1
ATOM 1387 N N . LEU A 1 171 ? 1.422 -15.117 -10.414 1 98.94 171 LEU A N 1
ATOM 1388 C CA . LEU A 1 171 ? 1.366 -14.25 -11.586 1 98.94 171 LEU A CA 1
ATOM 1389 C C . LEU A 1 171 ? -0.006 -14.312 -12.242 1 98.94 171 LEU A C 1
ATOM 1391 O O . LEU A 1 171 ? -0.524 -13.297 -12.711 1 98.94 171 LEU A O 1
ATOM 1395 N N . GLY A 1 172 ? -0.545 -15.492 -12.336 1 98.88 172 GLY A N 1
ATOM 1396 C CA . GLY A 1 172 ? -1.893 -15.633 -12.867 1 98.88 172 GLY A CA 1
ATOM 1397 C C . GLY A 1 172 ? -2.91 -14.773 -12.141 1 98.88 172 GLY A C 1
ATOM 1398 O O . GLY A 1 172 ? -3.732 -14.109 -12.773 1 98.88 172 GLY A O 1
ATOM 1399 N N . TYR A 1 173 ? -2.789 -14.758 -10.82 1 98.88 173 TYR A N 1
ATOM 1400 C CA . TYR A 1 173 ? -3.729 -13.961 -10.039 1 98.88 173 TYR A CA 1
ATOM 1401 C C . TYR A 1 173 ? -3.457 -12.469 -10.219 1 98.88 173 TYR A C 1
ATOM 1403 O O . TYR A 1 173 ? -4.383 -11.656 -10.188 1 98.88 173 TYR A O 1
ATOM 1411 N N . ALA A 1 174 ? -2.188 -12.109 -10.391 1 98.88 174 ALA A N 1
ATOM 1412 C CA . ALA A 1 174 ? -1.886 -10.703 -10.648 1 98.88 174 ALA A CA 1
ATOM 1413 C C . ALA A 1 174 ? -2.639 -10.195 -11.883 1 98.88 174 ALA A C 1
ATOM 1415 O O . ALA A 1 174 ? -3.264 -9.133 -11.844 1 98.88 174 ALA A O 1
ATOM 1416 N N . TYR A 1 175 ? -2.611 -10.93 -12.969 1 98.81 175 TYR A N 1
ATOM 1417 C CA . TYR A 1 175 ? -3.254 -10.531 -14.211 1 98.81 175 TYR A CA 1
ATOM 1418 C C . TYR A 1 175 ? -4.773 -10.594 -14.086 1 98.81 175 TYR A C 1
ATOM 1420 O O . TYR A 1 175 ? -5.477 -9.68 -14.523 1 98.81 175 TYR A O 1
ATOM 1428 N N . GLU A 1 176 ? -5.25 -11.664 -13.469 1 98.81 176 GLU A N 1
ATOM 1429 C CA . GLU A 1 176 ? -6.695 -11.852 -13.406 1 98.81 176 GLU A CA 1
ATOM 1430 C C . GLU A 1 176 ? -7.348 -10.797 -12.508 1 98.81 176 GLU A C 1
ATOM 1432 O O . GLU A 1 176 ? -8.453 -10.328 -12.805 1 98.81 176 GLU A O 1
ATOM 1437 N N . MET A 1 177 ? -6.684 -10.406 -11.422 1 98.75 177 MET A N 1
ATOM 1438 C CA . MET A 1 177 ? -7.238 -9.438 -10.484 1 98.75 177 MET A CA 1
ATOM 1439 C C . MET A 1 177 ? -6.715 -8.039 -10.773 1 98.75 177 MET A C 1
ATOM 1441 O O . MET A 1 177 ? -7.051 -7.086 -10.07 1 98.75 177 MET A O 1
ATOM 1445 N N . ASP A 1 178 ? -5.871 -7.953 -11.82 1 98.31 178 ASP A N 1
ATOM 1446 C CA . ASP A 1 178 ? -5.293 -6.668 -12.203 1 98.31 178 ASP A CA 1
ATOM 1447 C C . ASP A 1 178 ? -4.68 -5.961 -11 1 98.31 178 ASP A C 1
ATOM 1449 O O . ASP A 1 178 ? -5.031 -4.816 -10.695 1 98.31 178 ASP A O 1
ATOM 1453 N N . SER A 1 179 ? -3.771 -6.621 -10.383 1 98.44 179 SER A N 1
ATOM 1454 C CA . SER A 1 179 ? -3.207 -6.133 -9.125 1 98.44 179 SER A CA 1
ATOM 1455 C C . SER A 1 179 ? -1.694 -5.973 -9.227 1 98.44 179 SER A C 1
ATOM 1457 O O . SER A 1 179 ? -0.967 -6.957 -9.375 1 98.44 179 SER A O 1
ATOM 1459 N N . LYS A 1 180 ? -1.203 -4.758 -9.102 1 97.88 180 LYS A N 1
ATOM 1460 C CA . LYS A 1 180 ? 0.231 -4.488 -9.156 1 97.88 180 LYS A CA 1
ATOM 1461 C C . LYS A 1 180 ? 0.946 -5.07 -7.938 1 97.88 180 LYS A C 1
ATOM 1463 O O . LYS A 1 180 ? 2.102 -5.492 -8.031 1 97.88 180 LYS A O 1
ATOM 1468 N N . GLU A 1 181 ? 0.26 -5.129 -6.723 1 98.38 181 GLU A N 1
ATOM 1469 C CA . GLU A 1 181 ? 0.857 -5.699 -5.52 1 98.38 181 GLU A CA 1
ATOM 1470 C C . GLU A 1 181 ? 1.201 -7.172 -5.723 1 98.38 181 GLU A C 1
ATOM 1472 O O . GLU A 1 181 ? 2.322 -7.598 -5.438 1 98.38 181 GLU A O 1
ATOM 1477 N N . ILE A 1 182 ? 0.241 -7.898 -6.297 1 98.88 182 ILE A N 1
ATOM 1478 C CA . ILE A 1 182 ? 0.458 -9.32 -6.527 1 98.88 182 ILE A CA 1
ATOM 1479 C C . ILE A 1 182 ? 1.528 -9.516 -7.598 1 98.88 182 ILE A C 1
ATOM 1481 O O . ILE A 1 182 ? 2.328 -10.453 -7.523 1 98.88 182 ILE A O 1
ATOM 1485 N N . ALA A 1 183 ? 1.549 -8.633 -8.586 1 98.88 183 ALA A N 1
ATOM 1486 C CA . ALA A 1 183 ? 2.533 -8.734 -9.656 1 98.88 183 ALA A CA 1
ATOM 1487 C C . ALA A 1 183 ? 3.953 -8.578 -9.117 1 98.88 183 ALA A C 1
ATOM 1489 O O . ALA A 1 183 ? 4.855 -9.32 -9.5 1 98.88 183 ALA A O 1
ATOM 1490 N N . MET A 1 184 ? 4.176 -7.59 -8.227 1 98.81 184 MET A N 1
ATOM 1491 C CA . MET A 1 184 ? 5.496 -7.387 -7.633 1 98.81 184 MET A CA 1
ATOM 1492 C C . MET A 1 184 ? 5.906 -8.594 -6.797 1 98.81 184 MET A C 1
ATOM 1494 O O . MET A 1 184 ? 7.07 -9 -6.82 1 98.81 184 MET A O 1
ATOM 1498 N N . GLU A 1 185 ? 4.941 -9.172 -6.129 1 98.88 185 GLU A N 1
ATOM 1499 C CA . GLU A 1 185 ? 5.207 -10.383 -5.363 1 98.88 185 GLU A CA 1
ATOM 1500 C C . GLU A 1 185 ? 5.578 -11.547 -6.281 1 98.88 185 GLU A C 1
ATOM 1502 O O . GLU A 1 185 ? 6.469 -12.336 -5.961 1 98.88 185 GLU A O 1
ATOM 1507 N N . ALA A 1 186 ? 4.844 -11.648 -7.398 1 98.88 186 ALA A N 1
ATOM 1508 C CA . ALA A 1 186 ? 5.109 -12.727 -8.344 1 98.88 186 ALA A CA 1
ATOM 1509 C C . ALA A 1 186 ? 6.527 -12.633 -8.898 1 98.88 186 ALA A C 1
ATOM 1511 O O . ALA A 1 186 ? 7.23 -13.648 -8.992 1 98.88 186 ALA A O 1
ATOM 1512 N N . LEU A 1 187 ? 6.938 -11.43 -9.258 1 98.88 187 LEU A N 1
ATOM 1513 C CA . LEU A 1 187 ? 8.305 -11.234 -9.742 1 98.88 187 LEU A CA 1
ATOM 1514 C C . LEU A 1 187 ? 9.312 -11.594 -8.656 1 98.88 187 LEU A C 1
ATOM 1516 O O . LEU A 1 187 ? 10.328 -12.234 -8.945 1 98.88 187 LEU A O 1
ATOM 1520 N N . ALA A 1 188 ? 8.992 -11.188 -7.414 1 98.88 188 ALA A N 1
ATOM 1521 C CA . ALA A 1 188 ? 9.891 -11.523 -6.312 1 98.88 188 ALA A CA 1
ATOM 1522 C C . ALA A 1 188 ? 9.938 -13.039 -6.098 1 98.88 188 ALA A C 1
ATOM 1524 O O . ALA A 1 188 ? 11.008 -13.602 -5.875 1 98.88 188 ALA A O 1
ATOM 1525 N N . MET A 1 189 ? 8.797 -13.703 -6.223 1 98.75 189 MET A N 1
ATOM 1526 C CA . MET A 1 189 ? 8.711 -15.141 -6.004 1 98.75 189 MET A CA 1
ATOM 1527 C C . MET A 1 189 ? 9.508 -15.906 -7.055 1 98.75 189 MET A C 1
ATOM 1529 O O . MET A 1 189 ? 10.242 -16.844 -6.727 1 98.75 189 MET A O 1
ATOM 1533 N N . VAL A 1 190 ? 9.375 -15.523 -8.328 1 98.75 190 VAL A N 1
ATOM 1534 C CA . VAL A 1 190 ? 10.109 -16.234 -9.367 1 98.75 190 VAL A CA 1
ATOM 1535 C C . VAL A 1 190 ? 11.609 -16 -9.203 1 98.75 190 VAL A C 1
ATOM 1537 O O . VAL A 1 190 ? 12.422 -16.875 -9.484 1 98.75 190 VAL A O 1
ATOM 1540 N N . SER A 1 191 ? 11.977 -14.852 -8.617 1 98.75 191 SER A N 1
ATOM 1541 C CA . SER A 1 191 ? 13.383 -14.523 -8.398 1 98.75 191 SER A CA 1
ATOM 1542 C C . SER A 1 191 ? 13.969 -15.359 -7.266 1 98.75 191 SER A C 1
ATOM 1544 O O . SER A 1 191 ? 15.023 -15.977 -7.426 1 98.75 191 SER A O 1
ATOM 1546 N N . VAL A 1 192 ? 13.234 -15.5 -6.148 1 98.69 192 VAL A N 1
ATOM 1547 C CA . VAL A 1 192 ? 13.828 -16.125 -4.977 1 98.69 192 VAL A CA 1
ATOM 1548 C C . VAL A 1 192 ? 13.625 -17.641 -5.051 1 98.69 192 VAL A C 1
ATOM 1550 O O . VAL A 1 192 ? 14.328 -18.406 -4.383 1 98.69 192 VAL A O 1
ATOM 1553 N N . LYS A 1 193 ? 12.719 -18.078 -5.918 1 98 193 LYS A N 1
ATOM 1554 C CA . LYS A 1 193 ? 12.469 -19.516 -6.07 1 98 193 LYS A CA 1
ATOM 1555 C C . LYS A 1 193 ? 13.141 -20.062 -7.328 1 98 193 LYS A C 1
ATOM 1557 O O . LYS A 1 193 ? 12.93 -21.219 -7.699 1 98 193 LYS A O 1
ATOM 1562 N N . TYR A 1 194 ? 13.93 -19.188 -7.961 1 97.81 194 TYR A N 1
ATOM 1563 C CA . TYR A 1 194 ? 14.711 -19.578 -9.125 1 97.81 194 TYR A CA 1
ATOM 1564 C C . TYR A 1 194 ? 15.539 -20.828 -8.828 1 97.81 194 TYR A C 1
ATOM 1566 O O . TYR A 1 194 ? 16.328 -20.844 -7.875 1 97.81 194 TYR A O 1
ATOM 1574 N N . ASP A 1 195 ? 15.352 -21.859 -9.656 1 96.62 195 ASP A N 1
ATOM 1575 C CA . ASP A 1 195 ? 15.984 -23.156 -9.414 1 96.62 195 ASP A CA 1
ATOM 1576 C C . ASP A 1 195 ? 16.312 -23.859 -10.719 1 96.62 195 ASP A C 1
ATOM 1578 O O . ASP A 1 195 ? 16.656 -23.219 -11.711 1 96.62 195 ASP A O 1
ATOM 1582 N N . PHE A 1 196 ? 16.312 -25.188 -10.766 1 96.5 196 PHE A N 1
ATOM 1583 C CA . PHE A 1 196 ? 17.016 -25.969 -11.789 1 96.5 196 PHE A CA 1
ATOM 1584 C C . PHE A 1 196 ? 16.109 -26.219 -12.984 1 96.5 196 PHE A C 1
ATOM 1586 O O . PHE A 1 196 ? 16.594 -26.547 -14.07 1 96.5 196 PHE A O 1
ATOM 1593 N N . LEU A 1 197 ? 14.805 -26.047 -12.961 1 96.25 197 LEU A N 1
ATOM 1594 C CA . LEU A 1 197 ? 13.906 -26.484 -14.023 1 96.25 197 LEU A CA 1
ATOM 1595 C C . LEU A 1 197 ? 14.133 -25.688 -15.289 1 96.25 197 LEU A C 1
ATOM 1597 O O . LEU A 1 197 ? 13.961 -26.203 -16.406 1 96.25 197 LEU A O 1
ATOM 1601 N N . HIS A 1 198 ? 14.5 -24.406 -15.109 1 95.38 198 HIS A N 1
ATOM 1602 C CA . HIS A 1 198 ? 14.711 -23.531 -16.25 1 95.38 198 HIS A CA 1
ATOM 1603 C C . HIS A 1 198 ? 15.812 -24.047 -17.172 1 95.38 198 HIS A C 1
ATOM 1605 O O . HIS A 1 198 ? 15.797 -23.797 -18.375 1 95.38 198 HIS A O 1
ATOM 1611 N N . ASN A 1 199 ? 16.703 -24.859 -16.688 1 96.12 199 ASN A N 1
ATOM 1612 C CA . ASN A 1 199 ? 17.812 -25.406 -17.469 1 96.12 199 ASN A CA 1
ATOM 1613 C C . ASN A 1 199 ? 17.297 -26.234 -18.641 1 96.12 199 ASN A C 1
ATOM 1615 O O . ASN A 1 199 ? 17.891 -26.203 -19.734 1 96.12 199 ASN A O 1
ATOM 1619 N N . TYR A 1 200 ? 16.25 -26.938 -18.391 1 96.75 200 TYR A N 1
ATOM 1620 C CA . TYR A 1 200 ? 15.695 -27.781 -19.438 1 96.75 200 TYR A CA 1
ATOM 1621 C C . TYR A 1 200 ? 15.125 -26.953 -20.578 1 96.75 200 TYR A C 1
ATOM 1623 O O . TYR A 1 200 ? 15.078 -27.406 -21.719 1 96.75 200 TYR A O 1
ATOM 1631 N N . LEU A 1 201 ? 14.734 -25.734 -20.281 1 96.56 201 LEU A N 1
ATOM 1632 C CA . LEU A 1 201 ? 14.156 -24.828 -21.281 1 96.56 201 LEU A CA 1
ATOM 1633 C C . LEU A 1 201 ? 15.227 -23.938 -21.906 1 96.56 201 LEU A C 1
ATOM 1635 O O . LEU A 1 201 ? 15.117 -23.562 -23.078 1 96.56 201 LEU A O 1
ATOM 1639 N N . ASP A 1 202 ? 16.234 -23.656 -21.125 1 96.25 202 ASP A N 1
ATOM 1640 C CA . ASP A 1 202 ? 17.281 -22.766 -21.578 1 96.25 202 ASP A CA 1
ATOM 1641 C C . ASP A 1 202 ? 18.234 -23.469 -22.547 1 96.25 202 ASP A C 1
ATOM 1643 O O . ASP A 1 202 ? 18.812 -22.844 -23.438 1 96.25 202 ASP A O 1
ATOM 1647 N N . ASP A 1 203 ? 18.453 -24.703 -22.312 1 95.94 203 ASP A N 1
ATOM 1648 C CA . ASP A 1 203 ? 19.391 -25.5 -23.094 1 95.94 203 ASP A CA 1
ATOM 1649 C C . ASP A 1 203 ? 18.656 -26.328 -24.156 1 95.94 203 ASP A C 1
ATOM 1651 O O . ASP A 1 203 ? 18 -27.328 -23.828 1 95.94 203 ASP A O 1
ATOM 1655 N N . SER A 1 204 ? 18.875 -26.031 -25.312 1 93.38 204 SER A N 1
ATOM 1656 C CA . SER A 1 204 ? 18.141 -26.625 -26.422 1 93.38 204 SER A CA 1
ATOM 1657 C C . SER A 1 204 ? 18.516 -28.094 -26.594 1 93.38 204 SER A C 1
ATOM 1659 O O . SER A 1 204 ? 17.797 -28.844 -27.266 1 93.38 204 SER A O 1
ATOM 1661 N N . SER A 1 205 ? 19.578 -28.5 -26 1 95.38 205 SER A N 1
ATOM 1662 C CA . SER A 1 205 ? 20.016 -29.891 -26.141 1 95.38 205 SER A CA 1
ATOM 1663 C C . SER A 1 205 ? 19.031 -30.844 -25.453 1 95.38 205 SER A C 1
ATOM 1665 O O . SER A 1 205 ? 19.016 -32.031 -25.766 1 95.38 205 SER A O 1
ATOM 1667 N N . TYR A 1 206 ? 18.25 -30.359 -24.547 1 96.56 206 TYR A N 1
ATOM 1668 C CA . TYR A 1 206 ? 17.281 -31.203 -23.844 1 96.56 206 TYR A CA 1
ATOM 1669 C C . TYR A 1 206 ? 16.047 -31.438 -24.703 1 96.56 206 TYR A C 1
ATOM 1671 O O . TYR A 1 206 ? 15.258 -32.344 -24.422 1 96.56 206 TYR A O 1
ATOM 1679 N N . THR A 1 207 ? 15.812 -30.594 -25.688 1 94.81 207 THR A N 1
ATOM 1680 C CA . THR A 1 207 ? 14.773 -30.828 -26.672 1 94.81 207 THR A CA 1
ATOM 1681 C C . THR A 1 207 ? 15.297 -31.719 -27.812 1 94.81 207 THR A C 1
ATOM 1683 O O . THR A 1 207 ? 16.062 -31.266 -28.656 1 94.81 207 THR A O 1
ATOM 1686 N N . ARG A 1 208 ? 14.883 -32.875 -27.875 1 94.12 208 ARG A N 1
ATOM 1687 C CA . ARG A 1 208 ? 15.406 -33.875 -28.812 1 94.12 208 ARG A CA 1
ATOM 1688 C C . ARG A 1 208 ? 14.336 -34.875 -29.172 1 94.12 208 ARG A C 1
ATOM 1690 O O . ARG A 1 208 ? 13.305 -34.969 -28.5 1 94.12 208 ARG A O 1
ATOM 1697 N N . PRO A 1 209 ? 14.555 -35.594 -30.219 1 94.19 209 PRO A N 1
ATOM 1698 C CA . PRO A 1 209 ? 13.555 -36.594 -30.609 1 94.19 209 PRO A CA 1
ATOM 1699 C C . PRO A 1 209 ? 13.328 -37.656 -29.531 1 94.19 209 PRO A C 1
ATOM 1701 O O . PRO A 1 209 ? 14.266 -38 -28.797 1 94.19 209 PRO A O 1
ATOM 1704 N N . SER A 1 210 ? 12.125 -38.062 -29.469 1 96.31 210 SER A N 1
ATOM 1705 C CA . SER A 1 210 ? 11.727 -39.094 -28.5 1 96.31 210 SER A CA 1
ATOM 1706 C C . SER A 1 210 ? 11.188 -40.344 -29.188 1 96.31 210 SER A C 1
ATOM 1708 O O . SER A 1 210 ? 10.516 -40.25 -30.219 1 96.31 210 SER A O 1
ATOM 1710 N N . PRO A 1 211 ? 11.523 -41.5 -28.641 1 95.88 211 PRO A N 1
ATOM 1711 C CA . PRO A 1 211 ? 10.883 -42.719 -29.141 1 95.88 211 PRO A CA 1
ATOM 1712 C C . PRO A 1 211 ? 9.391 -42.781 -28.828 1 95.88 211 PRO A C 1
ATOM 1714 O O . PRO A 1 211 ? 8.664 -43.594 -29.406 1 95.88 211 PRO A O 1
ATOM 1717 N N . LEU A 1 212 ? 8.961 -42 -27.891 1 95.69 212 LEU A N 1
ATOM 1718 C CA . LEU A 1 212 ? 7.543 -41.875 -27.547 1 95.69 212 LEU A CA 1
ATOM 1719 C C . LEU A 1 212 ? 6.891 -40.75 -28.359 1 95.69 212 LEU A C 1
ATOM 1721 O O . LEU A 1 212 ? 7.535 -39.75 -28.672 1 95.69 212 LEU A O 1
ATOM 1725 N N . LYS A 1 213 ? 5.719 -41.031 -28.766 1 92.75 213 LYS A N 1
ATOM 1726 C CA . LYS A 1 213 ? 4.941 -39.969 -29.438 1 92.75 213 LYS A CA 1
ATOM 1727 C C . LYS A 1 213 ? 3.459 -40.094 -29.109 1 92.75 213 LYS A C 1
ATOM 1729 O O . LYS A 1 213 ? 2.857 -41.156 -29.297 1 92.75 213 LYS A O 1
ATOM 1734 N N . SER A 1 214 ? 3.002 -39.062 -28.547 1 94.06 214 SER A N 1
ATOM 1735 C CA . SER A 1 214 ? 1.579 -39.031 -28.234 1 94.06 214 SER A CA 1
ATOM 1736 C C . SER A 1 214 ? 1.002 -37.625 -28.375 1 94.06 214 SER A C 1
ATOM 1738 O O . SER A 1 214 ? 1.691 -36.625 -28.109 1 94.06 214 SER A O 1
ATOM 1740 N N . ARG A 1 215 ? -0.259 -37.594 -28.812 1 92.06 215 ARG A N 1
ATOM 1741 C CA . ARG A 1 215 ? -1.002 -36.344 -28.891 1 92.06 215 ARG A CA 1
ATOM 1742 C C . ARG A 1 215 ? -2.014 -36.219 -27.766 1 92.06 215 ARG A C 1
ATOM 1744 O O . ARG A 1 215 ? -3.045 -35.562 -27.906 1 92.06 215 ARG A O 1
ATOM 1751 N N . ALA A 1 216 ? -1.743 -36.938 -26.703 1 93.44 216 ALA A N 1
ATOM 1752 C CA . ALA A 1 216 ? -2.541 -36.875 -25.484 1 93.44 216 ALA A CA 1
ATOM 1753 C C . ALA A 1 216 ? -1.656 -37 -24.234 1 93.44 216 ALA A C 1
ATOM 1755 O O . ALA A 1 216 ? -1.153 -38.062 -23.922 1 93.44 216 ALA A O 1
ATOM 1756 N N . PRO A 1 217 ? -1.497 -35.875 -23.531 1 96.31 217 PRO A N 1
ATOM 1757 C CA . PRO A 1 217 ? -0.639 -35.906 -22.344 1 96.31 217 PRO A CA 1
ATOM 1758 C C . PRO A 1 217 ? -1.02 -37 -21.359 1 96.31 217 PRO A C 1
ATOM 1760 O O . PRO A 1 217 ? -0.143 -37.594 -20.734 1 96.31 217 PRO A O 1
ATOM 1763 N N . LEU A 1 218 ? -2.32 -37.344 -21.297 1 96.94 218 LEU A N 1
ATOM 1764 C CA . LEU A 1 218 ? -2.766 -38.375 -20.344 1 96.94 218 LEU A CA 1
ATOM 1765 C C . LEU A 1 218 ? -2.223 -39.75 -20.719 1 96.94 218 LEU A C 1
ATOM 1767 O O . LEU A 1 218 ? -1.919 -40.562 -19.828 1 96.94 218 LEU A O 1
ATOM 1771 N N . ASP A 1 219 ? -2.057 -39.969 -22 1 96.81 219 ASP A N 1
ATOM 1772 C CA . ASP A 1 219 ? -1.479 -41.25 -22.469 1 96.81 219 ASP A CA 1
ATOM 1773 C C . ASP A 1 219 ? -0.042 -41.406 -21.969 1 96.81 219 ASP A C 1
ATOM 1775 O O . ASP A 1 219 ? 0.354 -42.469 -21.531 1 96.81 219 ASP A O 1
ATOM 1779 N N . LEU A 1 220 ? 0.676 -40.344 -22.094 1 97.75 220 LEU A N 1
ATOM 1780 C CA . LEU A 1 220 ? 2.066 -40.375 -21.641 1 97.75 220 LEU A CA 1
ATOM 1781 C C . LEU A 1 220 ? 2.152 -40.562 -20.141 1 97.75 220 LEU A C 1
ATOM 1783 O O . LEU A 1 220 ? 3.045 -41.25 -19.641 1 97.75 220 LEU A O 1
ATOM 1787 N N . LEU A 1 221 ? 1.213 -40 -19.391 1 98.12 221 LEU A N 1
ATOM 1788 C CA . LEU A 1 221 ? 1.188 -40.125 -17.938 1 98.12 221 LEU A CA 1
ATOM 1789 C C . LEU A 1 221 ? 0.832 -41.562 -17.531 1 98.12 221 LEU A C 1
ATOM 1791 O O . LEU A 1 221 ? 1.394 -42.094 -16.578 1 98.12 221 LEU A O 1
ATOM 1795 N N . ILE A 1 222 ? -0.097 -42.188 -18.266 1 97.5 222 ILE A N 1
ATOM 1796 C CA . ILE A 1 222 ? -0.469 -43.562 -18.016 1 97.5 222 ILE A CA 1
ATOM 1797 C C . ILE A 1 222 ? 0.724 -44.469 -18.297 1 97.5 222 ILE A C 1
ATOM 1799 O O . ILE A 1 222 ? 1.019 -45.375 -17.5 1 97.5 222 ILE A O 1
ATOM 1803 N N . GLN A 1 223 ? 1.424 -44.188 -19.359 1 97.44 223 GLN A N 1
ATOM 1804 C CA . GLN A 1 223 ? 2.621 -44.938 -19.688 1 97.44 223 GLN A CA 1
ATOM 1805 C C . GLN A 1 223 ? 3.693 -44.781 -18.609 1 97.44 223 GLN A C 1
ATOM 1807 O O . GLN A 1 223 ? 4.332 -45.75 -18.203 1 97.44 223 GLN A O 1
ATOM 1812 N N . LEU A 1 224 ? 3.873 -43.562 -18.188 1 97.5 224 LEU A N 1
ATOM 1813 C CA . LEU A 1 224 ? 4.855 -43.281 -17.156 1 97.5 224 LEU A CA 1
ATOM 1814 C C . LEU A 1 224 ? 4.512 -44 -15.852 1 97.5 224 LEU A C 1
ATOM 1816 O O . LEU A 1 224 ? 5.402 -44.469 -15.148 1 97.5 224 LEU A O 1
ATOM 1820 N N . SER A 1 225 ? 3.227 -44.094 -15.539 1 97.06 225 SER A N 1
ATOM 1821 C CA . SER A 1 225 ? 2.768 -44.781 -14.336 1 97.06 225 SER A CA 1
ATOM 1822 C C . SER A 1 225 ? 3.156 -46.25 -14.352 1 97.06 225 SER A C 1
ATOM 1824 O O . SER A 1 225 ? 3.342 -46.875 -13.297 1 97.06 225 SER A O 1
ATOM 1826 N N . LYS A 1 226 ? 3.357 -46.781 -15.562 1 96.38 226 LYS A N 1
ATOM 1827 C CA . LYS A 1 226 ? 3.615 -48.219 -15.703 1 96.38 226 LYS A CA 1
ATOM 1828 C C . LYS A 1 226 ? 5.078 -48.469 -16.047 1 96.38 226 LYS A C 1
ATOM 1830 O O . LYS A 1 226 ? 5.484 -49.625 -16.203 1 96.38 226 LYS A O 1
ATOM 1835 N N . ASP A 1 227 ? 5.848 -47.406 -16.172 1 97 227 ASP A N 1
ATOM 1836 C CA . ASP A 1 227 ? 7.234 -47.562 -16.594 1 97 227 ASP A CA 1
ATOM 1837 C C . ASP A 1 227 ? 8.125 -48 -15.438 1 97 227 ASP A C 1
ATOM 1839 O O . ASP A 1 227 ? 8.406 -47.219 -14.531 1 97 227 ASP A O 1
ATOM 1843 N N . ASP A 1 228 ? 8.68 -49.094 -15.461 1 95 228 ASP A N 1
ATOM 1844 C CA . ASP A 1 228 ? 9.422 -49.719 -14.359 1 95 228 ASP A CA 1
ATOM 1845 C C . ASP A 1 228 ? 10.805 -49.094 -14.203 1 95 228 ASP A C 1
ATOM 1847 O O . ASP A 1 228 ? 11.492 -49.312 -13.211 1 95 228 ASP A O 1
ATOM 1851 N N . ARG A 1 229 ? 11.195 -48.219 -15.023 1 95.19 229 ARG A N 1
ATOM 1852 C CA . ARG A 1 229 ? 12.461 -47.5 -14.906 1 95.19 229 ARG A CA 1
ATOM 1853 C C . ARG A 1 229 ? 12.398 -46.469 -13.789 1 95.19 229 ARG A C 1
ATOM 1855 O O . ARG A 1 229 ? 13.438 -46 -13.312 1 95.19 229 ARG A O 1
ATOM 1862 N N . PHE A 1 230 ? 11.141 -46.125 -13.414 1 94.5 230 PHE A N 1
ATOM 1863 C CA . PHE A 1 230 ? 10.914 -45.188 -12.328 1 94.5 230 PHE A CA 1
ATOM 1864 C C . PHE A 1 230 ? 10.406 -45.906 -11.086 1 94.5 230 PHE A C 1
ATOM 1866 O O . PHE A 1 230 ? 9.523 -46.75 -11.172 1 94.5 230 PHE A O 1
ATOM 1873 N N . SER A 1 231 ? 11.023 -45.625 -9.977 1 88.06 231 SER A N 1
ATOM 1874 C CA . SER A 1 231 ? 10.547 -46.188 -8.727 1 88.06 231 SER A CA 1
ATOM 1875 C C . SER A 1 231 ? 9.18 -45.656 -8.344 1 88.06 231 SER A C 1
ATOM 1877 O O . SER A 1 231 ? 8.859 -44.5 -8.664 1 88.06 231 SER A O 1
ATOM 1879 N N . LYS A 1 232 ? 8.391 -46.438 -7.625 1 90.38 232 LYS A N 1
ATOM 1880 C CA . LYS A 1 232 ? 7.09 -46 -7.121 1 90.38 232 LYS A CA 1
ATOM 1881 C C . LYS A 1 232 ? 7.223 -45.344 -5.746 1 90.38 232 LYS A C 1
ATOM 1883 O O . LYS A 1 232 ? 6.285 -44.719 -5.254 1 90.38 232 LYS A O 1
ATOM 1888 N N . ASP A 1 233 ? 8.406 -45.438 -5.203 1 91.81 233 ASP A N 1
ATOM 1889 C CA . ASP A 1 233 ? 8.648 -44.844 -3.9 1 91.81 233 ASP A CA 1
ATOM 1890 C C . ASP A 1 233 ? 8.641 -43.312 -4 1 91.81 233 ASP A C 1
ATOM 1892 O O . ASP A 1 233 ? 9.141 -42.75 -4.977 1 91.81 233 ASP A O 1
ATOM 1896 N N . GLU A 1 234 ? 8.016 -42.75 -3.039 1 93.06 234 GLU A N 1
ATOM 1897 C CA . GLU A 1 234 ? 7.961 -41.281 -3.041 1 93.06 234 GLU A CA 1
ATOM 1898 C C . GLU A 1 234 ? 9.32 -40.688 -2.693 1 93.06 234 GLU A C 1
ATOM 1900 O O . GLU A 1 234 ? 10.047 -41.219 -1.859 1 93.06 234 GLU A O 1
ATOM 1905 N N . VAL A 1 235 ? 9.609 -39.625 -3.352 1 94.75 235 VAL A N 1
ATOM 1906 C CA . VAL A 1 235 ? 10.844 -38.875 -3.158 1 94.75 235 VAL A CA 1
ATOM 1907 C C . VAL A 1 235 ? 10.523 -37.5 -2.596 1 94.75 235 VAL A C 1
ATOM 1909 O O . VAL A 1 235 ? 9.516 -36.875 -2.963 1 94.75 235 VAL A O 1
ATOM 1912 N N . GLN A 1 236 ? 11.375 -37.062 -1.644 1 94.5 236 GLN A N 1
ATOM 1913 C CA . GLN A 1 236 ? 11.195 -35.719 -1.101 1 94.5 236 GLN A CA 1
ATOM 1914 C C . GLN A 1 236 ? 11.422 -34.656 -2.172 1 94.5 236 GLN A C 1
ATOM 1916 O O . GLN A 1 236 ? 12.297 -34.812 -3.027 1 94.5 236 GLN A O 1
ATOM 1921 N N . VAL A 1 237 ? 10.703 -33.594 -2.078 1 93.25 237 VAL A N 1
ATOM 1922 C CA . VAL A 1 237 ? 10.758 -32.531 -3.076 1 93.25 237 VAL A CA 1
ATOM 1923 C C . VAL A 1 237 ? 12.172 -31.969 -3.158 1 93.25 237 VAL A C 1
ATOM 1925 O O . VAL A 1 237 ? 12.641 -31.609 -4.238 1 93.25 237 VAL A O 1
ATOM 1928 N N . ASP A 1 238 ? 12.883 -31.938 -2.029 1 91.62 238 ASP A N 1
ATOM 1929 C CA . ASP A 1 238 ? 14.234 -31.375 -1.987 1 91.62 238 ASP A CA 1
ATOM 1930 C C . ASP A 1 238 ? 15.211 -32.25 -2.777 1 91.62 238 ASP A C 1
ATOM 1932 O O . ASP A 1 238 ? 16.281 -31.797 -3.164 1 91.62 238 ASP A O 1
ATOM 1936 N N . ASP A 1 239 ? 14.797 -33.5 -3.051 1 95.5 239 ASP A N 1
ATOM 1937 C CA . ASP A 1 239 ? 15.656 -34.438 -3.764 1 95.5 239 ASP A CA 1
ATOM 1938 C C . ASP A 1 239 ? 15.227 -34.594 -5.219 1 95.5 239 ASP A C 1
ATOM 1940 O O . ASP A 1 239 ? 15.742 -35.438 -5.945 1 95.5 239 ASP A O 1
ATOM 1944 N N . MET A 1 240 ? 14.336 -33.75 -5.637 1 96.12 240 MET A N 1
ATOM 1945 C CA . MET A 1 240 ? 13.742 -33.875 -6.965 1 96.12 240 MET A CA 1
ATOM 1946 C C . MET A 1 240 ? 14.805 -33.688 -8.047 1 96.12 240 MET A C 1
ATOM 1948 O O . MET A 1 240 ? 14.836 -34.469 -9.016 1 96.12 240 MET A O 1
ATOM 1952 N N . GLN A 1 241 ? 15.656 -32.719 -7.871 1 96.06 241 GLN A N 1
ATOM 1953 C CA . GLN A 1 241 ? 16.672 -32.438 -8.883 1 96.06 241 GLN A CA 1
ATOM 1954 C C . GLN A 1 241 ? 17.578 -33.656 -9.078 1 96.06 241 GLN A C 1
ATOM 1956 O O . GLN A 1 241 ? 17.859 -34.062 -10.219 1 96.06 241 GLN A O 1
ATOM 1961 N N . LYS A 1 242 ? 18.078 -34.188 -7.984 1 96.81 242 LYS A N 1
ATOM 1962 C CA . LYS A 1 242 ? 18.922 -35.375 -8.055 1 96.81 242 LYS A CA 1
ATOM 1963 C C . LYS A 1 242 ? 18.188 -36.562 -8.695 1 96.81 242 LYS A C 1
ATOM 1965 O O . LYS A 1 242 ? 18.734 -37.25 -9.531 1 96.81 242 LYS A O 1
ATOM 1970 N N . TYR A 1 243 ? 17 -36.719 -8.305 1 96.69 243 TYR A N 1
ATOM 1971 C CA . TYR A 1 243 ? 16.172 -37.781 -8.852 1 96.69 243 TYR A CA 1
ATOM 1972 C C . TYR A 1 243 ? 16.047 -37.656 -10.359 1 96.69 243 TYR A C 1
ATOM 1974 O O . TYR A 1 243 ? 16.203 -38.656 -11.086 1 96.69 243 TYR A O 1
ATOM 1982 N N . LEU A 1 244 ? 15.727 -36.469 -10.883 1 96.19 244 LEU A N 1
ATOM 1983 C CA . LEU A 1 244 ? 15.547 -36.25 -12.312 1 96.19 244 LEU A CA 1
ATOM 1984 C C . LEU A 1 244 ? 16.859 -36.469 -13.062 1 96.19 244 LEU A C 1
ATOM 1986 O O . LEU A 1 244 ? 16.859 -37 -14.172 1 96.19 244 LEU A O 1
ATOM 1990 N N . LYS A 1 245 ? 17.922 -36.062 -12.438 1 96 245 LYS A N 1
ATOM 1991 C CA . LYS A 1 245 ? 19.234 -36.281 -13.047 1 96 245 LYS A CA 1
ATOM 1992 C C . LYS A 1 245 ? 19.531 -37.781 -13.18 1 96 245 LYS A C 1
ATOM 1994 O O . LYS A 1 245 ? 20.047 -38.219 -14.203 1 96 245 LYS A O 1
ATOM 1999 N N . ASP A 1 246 ? 19.219 -38.469 -12.18 1 96.62 246 ASP A N 1
ATOM 2000 C CA . ASP A 1 246 ? 19.469 -39.906 -12.156 1 96.62 246 ASP A CA 1
ATOM 2001 C C . ASP A 1 246 ? 18.594 -40.656 -13.18 1 96.62 246 ASP A C 1
ATOM 2003 O O . ASP A 1 246 ? 18.938 -41.75 -13.609 1 96.62 246 ASP A O 1
ATOM 2007 N N . HIS A 1 247 ? 17.469 -40.062 -13.586 1 96.81 247 HIS A N 1
ATOM 2008 C CA . HIS A 1 247 ? 16.531 -40.688 -14.516 1 96.81 247 HIS A CA 1
ATOM 2009 C C . HIS A 1 247 ? 16.359 -39.844 -15.766 1 96.81 247 HIS A C 1
ATOM 2011 O O . HIS A 1 247 ? 15.328 -39.906 -16.438 1 96.81 247 HIS A O 1
ATOM 2017 N N . GLU A 1 248 ? 17.281 -39.062 -16.078 1 96.56 248 GLU A N 1
ATOM 2018 C CA . GLU A 1 248 ? 17.125 -37.969 -17.031 1 96.56 248 GLU A CA 1
ATOM 2019 C C . GLU A 1 248 ? 16.75 -38.469 -18.422 1 96.56 248 GLU A C 1
ATOM 2021 O O . GLU A 1 248 ? 15.891 -37.906 -19.078 1 96.56 248 GLU A O 1
ATOM 2026 N N . SER A 1 249 ? 17.484 -39.5 -18.891 1 96.25 249 SER A N 1
ATOM 2027 C CA . SER A 1 249 ? 17.234 -40.031 -20.219 1 96.25 249 SER A CA 1
ATOM 2028 C C . SER A 1 249 ? 15.781 -40.438 -20.391 1 96.25 249 SER A C 1
ATOM 2030 O O . SER A 1 249 ? 15.109 -40.062 -21.344 1 96.25 249 SER A O 1
ATOM 2032 N N . ALA A 1 250 ? 15.328 -41.25 -19.469 1 97.19 250 ALA A N 1
ATOM 2033 C CA . ALA A 1 250 ? 13.945 -41.719 -19.516 1 97.19 250 ALA A CA 1
ATOM 2034 C C . ALA A 1 250 ? 12.969 -40.562 -19.344 1 97.19 250 ALA A C 1
ATOM 2036 O O . ALA A 1 250 ? 11.938 -40.5 -20 1 97.19 250 ALA A O 1
ATOM 2037 N N . PHE A 1 251 ? 13.312 -39.688 -18.406 1 97.5 251 PHE A N 1
ATOM 2038 C CA . PHE A 1 251 ? 12.5 -38.531 -18.141 1 97.5 251 PHE A CA 1
ATOM 2039 C C . PHE A 1 251 ? 12.32 -37.688 -19.391 1 97.5 251 PHE A C 1
ATOM 2041 O O . PHE A 1 251 ? 11.203 -37.25 -19.703 1 97.5 251 PHE A O 1
ATOM 2048 N N . LEU A 1 252 ? 13.344 -37.5 -20.203 1 97.94 252 LEU A N 1
ATOM 2049 C CA . LEU A 1 252 ? 13.336 -36.656 -21.406 1 97.94 252 LEU A CA 1
ATOM 2050 C C . LEU A 1 252 ? 12.531 -37.312 -22.516 1 97.94 252 LEU A C 1
ATOM 2052 O O . LEU A 1 252 ? 12.008 -36.625 -23.391 1 97.94 252 LEU A O 1
ATOM 2056 N N . GLU A 1 253 ? 12.453 -38.625 -22.5 1 98.19 253 GLU A N 1
ATOM 2057 C CA . GLU A 1 253 ? 11.594 -39.312 -23.469 1 98.19 253 GLU A CA 1
ATOM 2058 C C . GLU A 1 253 ? 10.141 -38.875 -23.312 1 98.19 253 GLU A C 1
ATOM 2060 O O . GLU A 1 253 ? 9.461 -38.594 -24.312 1 98.19 253 GLU A O 1
ATOM 2065 N N . TYR A 1 254 ? 9.734 -38.781 -22.094 1 98.19 254 TYR A N 1
ATOM 2066 C CA . TYR A 1 254 ? 8.352 -38.406 -21.828 1 98.19 254 TYR A CA 1
ATOM 2067 C C . TYR A 1 254 ? 8.141 -36.906 -22.094 1 98.19 254 TYR A C 1
ATOM 2069 O O . TYR A 1 254 ? 7.102 -36.531 -22.625 1 98.19 254 TYR A O 1
ATOM 2077 N N . TRP A 1 255 ? 9.07 -36.062 -21.719 1 98.12 255 TRP A N 1
ATOM 2078 C CA . TRP A 1 255 ? 8.938 -34.625 -21.953 1 98.12 255 TRP A CA 1
ATOM 2079 C C . TRP A 1 255 ? 8.867 -34.312 -23.438 1 98.12 255 TRP A C 1
ATOM 2081 O O . TRP A 1 255 ? 8.023 -33.531 -23.891 1 98.12 255 TRP A O 1
ATOM 2091 N N . ASN A 1 256 ? 9.695 -35 -24.188 1 97.62 256 ASN A N 1
ATOM 2092 C CA . ASN A 1 256 ? 9.789 -34.75 -25.625 1 97.62 256 ASN A CA 1
ATOM 2093 C C . ASN A 1 256 ? 8.766 -35.594 -26.406 1 97.62 256 ASN A C 1
ATOM 2095 O O . ASN A 1 256 ? 8.547 -35.375 -27.594 1 97.62 256 ASN A O 1
ATOM 2099 N N . GLY A 1 257 ? 8.141 -36.469 -25.75 1 97.56 257 GLY A N 1
ATOM 2100 C CA . GLY A 1 257 ? 7.188 -37.375 -26.406 1 97.56 257 GLY A CA 1
ATOM 2101 C C . GLY A 1 257 ? 5.844 -36.719 -26.672 1 97.56 257 GLY A C 1
ATOM 2102 O O . GLY A 1 257 ? 5.039 -37.25 -27.438 1 97.56 257 GLY A O 1
ATOM 2103 N N . TRP A 1 258 ? 5.59 -35.625 -26 1 97.44 258 TRP A N 1
ATOM 2104 C CA . TRP A 1 258 ? 4.332 -34.906 -26.203 1 97.44 258 TRP A CA 1
ATOM 2105 C C . TRP A 1 258 ? 4.363 -34.125 -27.5 1 97.44 258 TRP A C 1
ATOM 2107 O O . TRP A 1 258 ? 5.121 -33.156 -27.625 1 97.44 258 TRP A O 1
ATOM 2117 N N . ASP A 1 259 ? 3.578 -34.531 -28.484 1 94.25 259 ASP A N 1
ATOM 2118 C CA . ASP A 1 259 ? 3.461 -33.812 -29.766 1 94.25 259 ASP A CA 1
ATOM 2119 C C . ASP A 1 259 ? 2.465 -32.656 -29.672 1 94.25 259 ASP A C 1
ATOM 2121 O O . ASP A 1 259 ? 1.286 -32.844 -29.984 1 94.25 259 ASP A O 1
ATOM 2125 N N . ILE A 1 260 ? 2.951 -31.531 -29.391 1 93.12 260 ILE A N 1
ATOM 2126 C CA . ILE A 1 260 ? 2.096 -30.391 -29.094 1 93.12 260 ILE A CA 1
ATOM 2127 C C . ILE A 1 260 ? 2.002 -29.484 -30.328 1 93.12 260 ILE A C 1
ATOM 2129 O O . ILE A 1 260 ? 1.083 -28.672 -30.438 1 93.12 260 ILE A O 1
ATOM 2133 N N . ASP A 1 261 ? 2.752 -29.656 -31.391 1 87.56 261 ASP A N 1
ATOM 2134 C CA . ASP A 1 261 ? 2.986 -28.656 -32.406 1 87.56 261 ASP A CA 1
ATOM 2135 C C . ASP A 1 261 ? 1.869 -28.672 -33.469 1 87.56 261 ASP A C 1
ATOM 2137 O O . ASP A 1 261 ? 1.553 -27.625 -34.062 1 87.56 261 ASP A O 1
ATOM 2141 N N . ASP A 1 262 ? 1.309 -29.781 -33.688 1 86.75 262 ASP A N 1
ATOM 2142 C CA . ASP A 1 262 ? 0.332 -29.875 -34.75 1 86.75 262 ASP A CA 1
ATOM 2143 C C . ASP A 1 262 ? -0.92 -29.062 -34.438 1 86.75 262 ASP A C 1
ATOM 2145 O O . ASP A 1 262 ? -1.481 -28.391 -35.312 1 86.75 262 ASP A O 1
ATOM 2149 N N . ASP A 1 263 ? -1.434 -29.125 -33.281 1 94.31 263 ASP A N 1
ATOM 2150 C CA . ASP A 1 263 ? -2.594 -28.391 -32.781 1 94.31 263 ASP A CA 1
ATOM 2151 C C . ASP A 1 263 ? -2.406 -27.969 -31.328 1 94.31 263 ASP A C 1
ATOM 2153 O O . ASP A 1 263 ? -3.027 -28.547 -30.422 1 94.31 263 ASP A O 1
ATOM 2157 N N . PRO A 1 264 ? -1.646 -26.922 -31.141 1 96.44 264 PRO A N 1
ATOM 2158 C CA . PRO A 1 264 ? -1.279 -26.531 -29.781 1 96.44 264 PRO A CA 1
ATOM 2159 C C . PRO A 1 264 ? -2.494 -26.234 -28.906 1 96.44 264 PRO A C 1
ATOM 2161 O O . PRO A 1 264 ? -2.482 -26.516 -27.703 1 96.44 264 PRO A O 1
ATOM 2164 N N . LYS A 1 265 ? -3.523 -25.625 -29.484 1 97.12 265 LYS A N 1
ATOM 2165 C CA . LYS A 1 265 ? -4.715 -25.312 -28.703 1 97.12 265 LYS A CA 1
ATOM 2166 C C . LYS A 1 265 ? -5.402 -26.562 -28.203 1 97.12 265 LYS A C 1
ATOM 2168 O O . LYS A 1 265 ? -5.75 -26.672 -27.016 1 97.12 265 LYS A O 1
ATOM 2173 N N . LYS A 1 266 ? -5.602 -27.5 -29.109 1 96.94 266 LYS A N 1
ATOM 2174 C CA . LYS A 1 266 ? -6.219 -28.766 -28.719 1 96.94 266 LYS A CA 1
ATOM 2175 C C . LYS A 1 266 ? -5.359 -29.516 -27.703 1 96.94 266 LYS A C 1
ATOM 2177 O O . LYS A 1 266 ? -5.883 -30.109 -26.766 1 96.94 266 LYS A O 1
ATOM 2182 N N . GLN A 1 267 ? -4.086 -29.5 -27.906 1 97.25 267 GLN A N 1
ATOM 2183 C CA . GLN A 1 267 ? -3.176 -30.156 -26.969 1 97.25 267 GLN A CA 1
ATOM 2184 C C . GLN A 1 267 ? -3.221 -29.484 -25.609 1 97.25 267 GLN A C 1
ATOM 2186 O O . GLN A 1 267 ? -3.154 -30.172 -24.578 1 97.25 267 GLN A O 1
ATOM 2191 N N . PHE A 1 268 ? -3.324 -28.172 -25.578 1 98.12 268 PHE A N 1
ATOM 2192 C CA . PHE A 1 268 ? -3.463 -27.484 -24.312 1 98.12 268 PHE A CA 1
ATOM 2193 C C . PHE A 1 268 ? -4.766 -27.875 -23.625 1 98.12 268 PHE A C 1
ATOM 2195 O O . PHE A 1 268 ? -4.793 -28.094 -22.406 1 98.12 268 PHE A O 1
ATOM 2202 N N . GLU A 1 269 ? -5.844 -27.953 -24.375 1 98 269 GLU A N 1
ATOM 2203 C CA . GLU A 1 269 ? -7.121 -28.406 -23.844 1 98 269 GLU A CA 1
ATOM 2204 C C . GLU A 1 269 ? -6.988 -29.781 -23.188 1 98 269 GLU A C 1
ATOM 2206 O O . GLU A 1 269 ? -7.441 -29.984 -22.062 1 98 269 GLU A O 1
ATOM 2211 N N . LEU A 1 270 ? -6.359 -30.656 -23.875 1 97.75 270 LEU A N 1
ATOM 2212 C CA . LEU A 1 270 ? -6.18 -32 -23.375 1 97.75 270 LEU A CA 1
ATOM 2213 C C . LEU A 1 270 ? -5.285 -32.031 -22.141 1 97.75 270 LEU A C 1
ATOM 2215 O O . LEU A 1 270 ? -5.473 -32.844 -21.234 1 97.75 270 LEU A O 1
ATOM 2219 N N . SER A 1 271 ? -4.328 -31.141 -22.109 1 98.12 271 SER A N 1
ATOM 2220 C CA . SER A 1 271 ? -3.461 -31.031 -20.953 1 98.12 271 SER A CA 1
ATOM 2221 C C . SER A 1 271 ? -4.238 -30.562 -19.719 1 98.12 271 SER A C 1
ATOM 2223 O O . SER A 1 271 ? -3.955 -31 -18.594 1 98.12 271 SER A O 1
ATOM 2225 N N . GLN A 1 272 ? -5.203 -29.672 -19.891 1 98 272 GLN A N 1
ATOM 2226 C CA . GLN A 1 272 ? -6.047 -29.219 -18.781 1 98 272 GLN A CA 1
ATOM 2227 C C . GLN A 1 272 ? -6.902 -30.375 -18.25 1 98 272 GLN A C 1
ATOM 2229 O O . GLN A 1 272 ? -7.074 -30.516 -17.031 1 98 272 GLN A O 1
ATOM 2234 N N . GLU A 1 273 ? -7.391 -31.141 -19.141 1 97.94 273 GLU A N 1
ATOM 2235 C CA . GLU A 1 273 ? -8.148 -32.344 -18.75 1 97.94 273 GLU A CA 1
ATOM 2236 C C . GLU A 1 273 ? -7.277 -33.312 -17.953 1 97.94 273 GLU A C 1
ATOM 2238 O O . GLU A 1 273 ? -7.723 -33.844 -16.953 1 97.94 273 GLU A O 1
ATOM 2243 N N . ALA A 1 274 ? -6.102 -33.469 -18.469 1 98.44 274 ALA A N 1
ATOM 2244 C CA . ALA A 1 274 ? -5.168 -34.375 -17.781 1 98.44 274 ALA A CA 1
ATOM 2245 C C . ALA A 1 274 ? -4.871 -33.875 -16.375 1 98.44 274 ALA A C 1
ATOM 2247 O O . ALA A 1 274 ? -4.75 -34.688 -15.445 1 98.44 274 ALA A O 1
ATOM 2248 N N . ALA A 1 275 ? -4.723 -32.594 -16.188 1 98.69 275 ALA A N 1
ATOM 2249 C CA . ALA A 1 275 ? -4.445 -32 -14.867 1 98.69 275 ALA A CA 1
ATOM 2250 C C . ALA A 1 275 ? -5.582 -32.312 -13.891 1 98.69 275 ALA A C 1
ATOM 2252 O O . ALA A 1 275 ? -5.344 -32.656 -12.734 1 98.69 275 ALA A O 1
ATOM 2253 N N . VAL A 1 276 ? -6.82 -32.188 -14.352 1 98.69 276 VAL A N 1
ATOM 2254 C CA . VAL A 1 276 ? -7.977 -32.5 -13.523 1 98.69 276 VAL A CA 1
ATOM 2255 C C . VAL A 1 276 ? -7.977 -34 -13.18 1 98.69 276 VAL A C 1
ATOM 2257 O O . VAL A 1 276 ? -8.219 -34.375 -12.031 1 98.69 276 VAL A O 1
ATOM 2260 N N . ALA A 1 277 ? -7.699 -34.812 -14.164 1 98.12 277 ALA A N 1
ATOM 2261 C CA . ALA A 1 277 ? -7.66 -36.25 -13.961 1 98.12 277 ALA A CA 1
ATOM 2262 C C . ALA A 1 277 ? -6.609 -36.625 -12.922 1 98.12 277 ALA A C 1
ATOM 2264 O O . ALA A 1 277 ? -6.84 -37.531 -12.094 1 98.12 277 ALA A O 1
ATOM 2265 N N . LEU A 1 278 ? -5.477 -36 -12.992 1 98.38 278 LEU A N 1
ATOM 2266 C CA . LEU A 1 278 ? -4.402 -36.281 -12.055 1 98.38 278 LEU A CA 1
ATOM 2267 C C . LEU A 1 278 ? -4.852 -36.031 -10.617 1 98.38 278 LEU A C 1
ATOM 2269 O O . LEU A 1 278 ? -4.469 -36.781 -9.711 1 98.38 278 LEU A O 1
ATOM 2273 N N . LEU A 1 279 ? -5.645 -35 -10.391 1 98.62 279 LEU A N 1
ATOM 2274 C CA . LEU A 1 279 ? -6.078 -34.688 -9.039 1 98.62 279 LEU A CA 1
ATOM 2275 C C . LEU A 1 279 ? -7.188 -35.656 -8.586 1 98.62 279 LEU A C 1
ATOM 2277 O O . LEU A 1 279 ? -7.188 -36.125 -7.445 1 98.62 279 LEU A O 1
ATOM 2281 N N . VAL A 1 280 ? -8.117 -35.969 -9.508 1 98.62 280 VAL A N 1
ATOM 2282 C CA . VAL A 1 280 ? -9.367 -36.562 -9.047 1 98.62 280 VAL A CA 1
ATOM 2283 C C . VAL A 1 280 ? -9.383 -38.062 -9.375 1 98.62 280 VAL A C 1
ATOM 2285 O O . VAL A 1 280 ? -9.758 -38.875 -8.539 1 98.62 280 VAL A O 1
ATOM 2288 N N . ALA A 1 281 ? -8.898 -38.438 -10.531 1 98.12 281 ALA A N 1
ATOM 2289 C CA . ALA A 1 281 ? -9.055 -39.812 -11.016 1 98.12 281 ALA A CA 1
ATOM 2290 C C . ALA A 1 281 ? -7.973 -40.719 -10.445 1 98.12 281 ALA A C 1
ATOM 2292 O O . ALA A 1 281 ? -8.055 -41.938 -10.578 1 98.12 281 ALA A O 1
ATOM 2293 N N . THR A 1 282 ? -7 -40.156 -9.797 1 97.81 282 THR A N 1
ATOM 2294 C CA . THR A 1 282 ? -5.938 -40.969 -9.227 1 97.81 282 THR A CA 1
ATOM 2295 C C . THR A 1 282 ? -6.293 -41.406 -7.809 1 97.81 282 THR A C 1
ATOM 2297 O O . THR A 1 282 ? -5.57 -42.219 -7.199 1 97.81 282 THR A O 1
ATOM 2300 N N . VAL A 1 283 ? -7.391 -40.938 -7.266 1 98 283 VAL A N 1
ATOM 2301 C CA . VAL A 1 283 ? -7.77 -41.188 -5.883 1 98 283 VAL A CA 1
ATOM 2302 C C . VAL A 1 283 ? -8.867 -42.25 -5.855 1 98 283 VAL A C 1
ATOM 2304 O O . VAL A 1 283 ? -9.977 -42.031 -6.344 1 98 283 VAL A O 1
ATOM 2307 N N . GLN A 1 284 ? -8.539 -43.344 -5.25 1 96.5 284 GLN A N 1
ATOM 2308 C CA . GLN A 1 284 ? -9.508 -44.406 -5.145 1 96.5 284 GLN A CA 1
ATOM 2309 C C . GLN A 1 284 ? -10.648 -44.031 -4.199 1 96.5 284 GLN A C 1
ATOM 2311 O O . GLN A 1 284 ? -10.414 -43.469 -3.133 1 96.5 284 GLN A O 1
ATOM 2316 N N . PRO A 1 285 ? -11.891 -44.406 -4.668 1 95.31 285 PRO A N 1
ATOM 2317 C CA . PRO A 1 285 ? -13.023 -44.094 -3.783 1 95.31 285 PRO A CA 1
ATOM 2318 C C . PRO A 1 285 ? -12.836 -44.656 -2.379 1 95.31 285 PRO A C 1
ATOM 2320 O O . PRO A 1 285 ? -12.352 -45.781 -2.223 1 95.31 285 PRO A O 1
ATOM 2323 N N . GLY A 1 286 ? -13.109 -43.906 -1.418 1 95.12 286 GLY A N 1
ATOM 2324 C CA . GLY A 1 286 ? -13.031 -44.344 -0.038 1 95.12 286 GLY A CA 1
ATOM 2325 C C . GLY A 1 286 ? -11.703 -44.031 0.618 1 95.12 286 GLY A C 1
ATOM 2326 O O . GLY A 1 286 ? -11.609 -43.969 1.846 1 95.12 286 GLY A O 1
ATOM 2327 N N . THR A 1 287 ? -10.625 -43.719 -0.124 1 96.25 287 THR A N 1
ATOM 2328 C CA . THR A 1 287 ? -9.305 -43.5 0.458 1 96.25 287 THR A CA 1
ATOM 2329 C C . THR A 1 287 ? -9.117 -42.031 0.817 1 96.25 287 THR A C 1
ATOM 2331 O O . THR A 1 287 ? -8.312 -41.688 1.688 1 96.25 287 THR A O 1
ATOM 2334 N N . HIS A 1 288 ? -9.812 -41.188 0.111 1 96.12 288 HIS A N 1
ATOM 2335 C CA . HIS A 1 288 ? -9.742 -39.75 0.32 1 96.12 288 HIS A CA 1
ATOM 2336 C C . HIS A 1 288 ? -8.305 -39.25 0.25 1 96.12 288 HIS A C 1
ATOM 2338 O O . HIS A 1 288 ? -7.938 -38.281 0.938 1 96.12 288 HIS A O 1
ATOM 2344 N N . ALA A 1 289 ? -7.434 -39.875 -0.61 1 95.69 289 ALA A N 1
ATOM 2345 C CA . ALA A 1 289 ? -5.996 -39.625 -0.598 1 95.69 289 ALA A CA 1
ATOM 2346 C C . ALA A 1 289 ? -5.605 -38.594 -1.64 1 95.69 289 ALA A C 1
ATOM 2348 O O . ALA A 1 289 ? -4.754 -38.844 -2.496 1 95.69 289 ALA A O 1
ATOM 2349 N N . TYR A 1 290 ? -6.215 -37.406 -1.49 1 98.19 290 TYR A N 1
ATOM 2350 C CA . TYR A 1 290 ? -5.82 -36.312 -2.371 1 98.19 290 TYR A CA 1
ATOM 2351 C C . TYR A 1 290 ? -4.449 -35.75 -1.987 1 98.19 290 TYR A C 1
ATOM 2353 O O . TYR A 1 290 ? -4.211 -35.438 -0.825 1 98.19 290 TYR A O 1
ATOM 2361 N N . ASN A 1 291 ? -3.559 -35.719 -2.906 1 97.81 291 ASN A N 1
ATOM 2362 C CA . ASN A 1 291 ? -2.156 -35.406 -2.635 1 97.81 291 ASN A CA 1
ATOM 2363 C C . ASN A 1 291 ? -1.863 -33.938 -2.785 1 97.81 291 ASN A C 1
ATOM 2365 O O . ASN A 1 291 ? -2.189 -33.312 -3.809 1 97.81 291 ASN A O 1
ATOM 2369 N N . PHE A 1 292 ? -1.171 -33.375 -1.8 1 98.06 292 PHE A N 1
ATOM 2370 C CA . PHE A 1 292 ? -0.851 -31.953 -1.716 1 98.06 292 PHE A CA 1
ATOM 2371 C C . PHE A 1 292 ? -0.007 -31.516 -2.908 1 98.06 292 PHE A C 1
ATOM 2373 O O . PHE A 1 292 ? -0.186 -30.422 -3.432 1 98.06 292 PHE A O 1
ATOM 2380 N N . PHE A 1 293 ? 0.848 -32.281 -3.363 1 98.12 293 PHE A N 1
ATOM 2381 C CA . PHE A 1 293 ? 1.76 -31.906 -4.438 1 98.12 293 PHE A CA 1
ATOM 2382 C C . PHE A 1 293 ? 1.082 -32.062 -5.797 1 98.12 293 PHE A C 1
ATOM 2384 O O . PHE A 1 293 ? 1.314 -31.25 -6.703 1 98.12 293 PHE A O 1
ATOM 2391 N N . ILE A 1 294 ? 0.187 -33 -5.953 1 98.06 294 ILE A N 1
ATOM 2392 C CA . ILE A 1 294 ? -0.485 -33.25 -7.223 1 98.06 294 ILE A CA 1
ATOM 2393 C C . ILE A 1 294 ? -1.46 -32.125 -7.535 1 98.06 294 ILE A C 1
ATOM 2395 O O . ILE A 1 294 ? -1.644 -31.766 -8.703 1 98.06 294 ILE A O 1
ATOM 2399 N N . VAL A 1 295 ? -2.02 -31.516 -6.488 1 98.81 295 VAL A N 1
ATOM 2400 C CA . VAL A 1 295 ? -2.971 -30.438 -6.738 1 98.81 295 VAL A CA 1
ATOM 2401 C C . VAL A 1 295 ? -2.262 -29.266 -7.41 1 98.81 295 VAL A C 1
ATOM 2403 O O . VAL A 1 295 ? -2.873 -28.516 -8.18 1 98.81 295 VAL A O 1
ATOM 2406 N N . HIS A 1 296 ? -0.954 -29.094 -7.184 1 98.81 296 HIS A N 1
ATOM 2407 C CA . HIS A 1 296 ? -0.202 -28 -7.797 1 98.81 296 HIS A CA 1
ATOM 2408 C C . HIS A 1 296 ? -0.142 -28.172 -9.312 1 98.81 296 HIS A C 1
ATOM 2410 O O . HIS A 1 296 ? -0.017 -27.188 -10.039 1 98.81 296 HIS A O 1
ATOM 2416 N N . LEU A 1 297 ? -0.303 -29.406 -9.82 1 98.81 297 LEU A N 1
ATOM 2417 C CA . LEU A 1 297 ? -0.325 -29.625 -11.266 1 98.81 297 LEU A CA 1
ATOM 2418 C C . LEU A 1 297 ? -1.574 -29.016 -11.891 1 98.81 297 LEU A C 1
ATOM 2420 O O . LEU A 1 297 ? -1.512 -28.453 -12.984 1 98.81 297 LEU A O 1
ATOM 2424 N N . LEU A 1 298 ? -2.619 -29.109 -11.133 1 98.88 298 LEU A N 1
ATOM 2425 C CA . LEU A 1 298 ? -3.875 -28.531 -11.602 1 98.88 298 LEU A CA 1
ATOM 2426 C C . LEU A 1 298 ? -3.854 -27.016 -11.492 1 98.88 298 LEU A C 1
ATOM 2428 O O . LEU A 1 298 ? -4.227 -26.312 -12.43 1 98.88 298 LEU A O 1
ATOM 2432 N N . THR A 1 299 ? -3.385 -26.469 -10.359 1 98.88 299 THR A N 1
ATOM 2433 C CA . THR A 1 299 ? -3.453 -25.031 -10.133 1 98.88 299 THR A CA 1
ATOM 2434 C C . THR A 1 299 ? -2.463 -24.297 -11.031 1 98.88 299 THR A C 1
ATOM 2436 O O . THR A 1 299 ? -2.734 -23.188 -11.484 1 98.88 299 THR A O 1
ATOM 2439 N N . THR A 1 300 ? -1.333 -24.922 -11.328 1 98.88 300 THR A N 1
ATOM 2440 C CA . THR A 1 300 ? -0.404 -24.312 -12.273 1 98.88 300 THR A CA 1
ATOM 2441 C C . THR A 1 300 ? -0.954 -24.391 -13.695 1 98.88 300 THR A C 1
ATOM 2443 O O . THR A 1 300 ? -0.744 -23.469 -14.5 1 98.88 300 THR A O 1
ATOM 2446 N N . SER A 1 301 ? -1.629 -25.469 -14.031 1 98.81 301 SER A N 1
ATOM 2447 C CA . SER A 1 301 ? -2.293 -25.562 -15.328 1 98.81 301 SER A CA 1
ATOM 2448 C C . SER A 1 301 ? -3.289 -24.422 -15.523 1 98.81 301 SER A C 1
ATOM 2450 O O . SER A 1 301 ? -3.354 -23.828 -16.609 1 98.81 301 SER A O 1
ATOM 2452 N N . HIS A 1 302 ? -3.98 -24.156 -14.453 1 98.81 302 HIS A N 1
ATOM 2453 C CA . HIS A 1 302 ? -4.938 -23.062 -14.5 1 98.81 302 HIS A CA 1
ATOM 2454 C C . HIS A 1 302 ? -4.234 -21.719 -14.664 1 98.81 302 HIS A C 1
ATOM 2456 O O . HIS A 1 302 ? -4.707 -20.859 -15.398 1 98.81 302 HIS A O 1
ATOM 2462 N N . ALA A 1 303 ? -3.141 -21.547 -13.984 1 98.94 303 ALA A N 1
ATOM 2463 C CA . ALA A 1 303 ? -2.371 -20.312 -14.125 1 98.94 303 ALA A CA 1
ATOM 2464 C C . ALA A 1 303 ? -1.908 -20.125 -15.562 1 98.94 303 ALA A C 1
ATOM 2466 O O . ALA A 1 303 ? -1.958 -19.016 -16.094 1 98.94 303 ALA A O 1
ATOM 2467 N N . VAL A 1 304 ? -1.488 -21.172 -16.219 1 98.88 304 VAL A N 1
ATOM 2468 C CA . VAL A 1 304 ? -1.093 -21.109 -17.625 1 98.88 304 VAL A CA 1
ATOM 2469 C C . VAL A 1 304 ? -2.273 -20.641 -18.469 1 98.88 304 VAL A C 1
ATOM 2471 O O . VAL A 1 304 ? -2.119 -19.766 -19.328 1 98.88 304 VAL A O 1
ATOM 2474 N N . ARG A 1 305 ? -3.416 -21.219 -18.219 1 98.75 305 ARG A N 1
ATOM 2475 C CA . ARG A 1 305 ? -4.613 -20.812 -18.953 1 98.75 305 ARG A CA 1
ATOM 2476 C C . ARG A 1 305 ? -4.875 -19.328 -18.797 1 98.75 305 ARG A C 1
ATOM 2478 O O . ARG A 1 305 ? -5.262 -18.656 -19.766 1 98.75 305 ARG A O 1
ATOM 2485 N N . VAL A 1 306 ? -4.691 -18.812 -17.641 1 98.81 306 VAL A N 1
ATOM 2486 C CA . VAL A 1 306 ? -4.957 -17.391 -17.359 1 98.81 306 VAL A CA 1
ATOM 2487 C C . VAL A 1 306 ? -3.936 -16.531 -18.094 1 98.81 306 VAL A C 1
ATOM 2489 O O . VAL A 1 306 ? -4.277 -15.453 -18.594 1 98.81 306 VAL A O 1
ATOM 2492 N N . LEU A 1 307 ? -2.738 -16.969 -18.219 1 98.81 307 LEU A N 1
ATOM 2493 C CA . LEU A 1 307 ? -1.635 -16.125 -18.625 1 98.81 307 LEU A CA 1
ATOM 2494 C C . LEU A 1 307 ? -1.454 -16.156 -20.141 1 98.81 307 LEU A C 1
ATOM 2496 O O . LEU A 1 307 ? -0.876 -15.242 -20.734 1 98.81 307 LEU A O 1
ATOM 2500 N N . LEU A 1 308 ? -1.916 -17.188 -20.828 1 98.5 308 LEU A N 1
ATOM 2501 C CA . LEU A 1 308 ? -1.646 -17.406 -22.25 1 98.5 308 LEU A CA 1
ATOM 2502 C C . LEU A 1 308 ? -2.027 -16.188 -23.078 1 98.5 308 LEU A C 1
ATOM 2504 O O . LEU A 1 308 ? -1.236 -15.711 -23.891 1 98.5 308 LEU A O 1
ATOM 2508 N N . PRO A 1 309 ? -3.141 -15.539 -22.797 1 98.19 309 PRO A N 1
ATOM 2509 C CA . PRO A 1 309 ? -3.516 -14.375 -23.609 1 98.19 309 PRO A CA 1
ATOM 2510 C C . PRO A 1 309 ? -2.574 -13.188 -23.406 1 98.19 309 PRO A C 1
ATOM 2512 O O . PRO A 1 309 ? -2.598 -12.242 -24.188 1 98.19 309 PRO A O 1
ATOM 2515 N N . PHE A 1 310 ? -1.735 -13.266 -22.375 1 98.06 310 PHE A N 1
ATOM 2516 C CA . PHE A 1 310 ? -0.905 -12.109 -22.047 1 98.06 310 PHE A CA 1
ATOM 2517 C C . PHE A 1 310 ? 0.56 -12.391 -22.359 1 98.06 310 PHE A C 1
ATOM 2519 O O . PHE A 1 310 ? 1.408 -11.508 -22.234 1 98.06 310 PHE A O 1
ATOM 2526 N N . ILE A 1 311 ? 0.807 -13.594 -22.703 1 98 311 ILE A N 1
ATOM 2527 C CA . ILE A 1 311 ? 2.15 -14.016 -23.078 1 98 311 ILE A CA 1
ATOM 2528 C C . ILE A 1 311 ? 2.33 -13.875 -24.594 1 98 311 ILE A C 1
ATOM 2530 O O . ILE A 1 311 ? 1.428 -14.211 -25.359 1 98 311 ILE A O 1
ATOM 2534 N N . PRO A 1 312 ? 3.461 -13.289 -25.062 1 96.44 312 PRO A N 1
ATOM 2535 C CA . PRO A 1 312 ? 3.695 -13.25 -26.516 1 96.44 312 PRO A CA 1
ATOM 2536 C C . PRO A 1 312 ? 3.52 -14.609 -27.172 1 96.44 312 PRO A C 1
ATOM 2538 O O . PRO A 1 312 ? 3.965 -15.625 -26.641 1 96.44 312 PRO A O 1
ATOM 2541 N N . PRO A 1 313 ? 2.934 -14.617 -28.328 1 96.19 313 PRO A N 1
ATOM 2542 C CA . PRO A 1 313 ? 2.562 -15.883 -28.969 1 96.19 313 PRO A CA 1
ATOM 2543 C C . PRO A 1 313 ? 3.76 -16.797 -29.188 1 96.19 313 PRO A C 1
ATOM 2545 O O . PRO A 1 313 ? 3.627 -18.031 -29.094 1 96.19 313 PRO A O 1
ATOM 2548 N N . GLN A 1 314 ? 4.883 -16.266 -29.453 1 94.75 314 GLN A N 1
ATOM 2549 C CA . GLN A 1 314 ? 6.062 -17.062 -29.75 1 94.75 314 GLN A CA 1
ATOM 2550 C C . GLN A 1 314 ? 6.488 -17.875 -28.531 1 94.75 314 GLN A C 1
ATOM 2552 O O . GLN A 1 314 ? 7.289 -18.812 -28.656 1 94.75 314 GLN A O 1
ATOM 2557 N N . HIS A 1 315 ? 5.898 -17.562 -27.281 1 96.69 315 HIS A N 1
ATOM 2558 C CA . HIS A 1 315 ? 6.297 -18.25 -26.047 1 96.69 315 HIS A CA 1
ATOM 2559 C C . HIS A 1 315 ? 5.195 -19.172 -25.562 1 96.69 315 HIS A C 1
ATOM 2561 O O . HIS A 1 315 ? 5.348 -19.828 -24.531 1 96.69 315 HIS A O 1
ATOM 2567 N N . HIS A 1 316 ? 4.109 -19.328 -26.266 1 97.81 316 HIS A N 1
ATOM 2568 C CA . HIS A 1 316 ? 2.965 -20.094 -25.797 1 97.81 316 HIS A CA 1
ATOM 2569 C C . HIS A 1 316 ? 3.324 -21.562 -25.609 1 97.81 316 HIS A C 1
ATOM 2571 O O . HIS A 1 316 ? 3.107 -22.125 -24.547 1 97.81 316 HIS A O 1
ATOM 2577 N N . VAL A 1 317 ? 3.859 -22.094 -26.641 1 96.69 317 VAL A N 1
ATOM 2578 C CA . VAL A 1 317 ? 4.184 -23.516 -26.609 1 96.69 317 VAL A CA 1
ATOM 2579 C C . VAL A 1 317 ? 5.277 -23.766 -25.578 1 96.69 317 VAL A C 1
ATOM 2581 O O . VAL A 1 317 ? 5.227 -24.766 -24.844 1 96.69 317 VAL A O 1
ATOM 2584 N N . THR A 1 318 ? 6.234 -22.875 -25.469 1 96.31 318 THR A N 1
ATOM 2585 C CA . THR A 1 318 ? 7.289 -23 -24.469 1 96.31 318 THR A CA 1
ATOM 2586 C C . THR A 1 318 ? 6.691 -23.016 -23.062 1 96.31 318 THR A C 1
ATOM 2588 O O . THR A 1 318 ? 7.121 -23.797 -22.203 1 96.31 318 THR A O 1
ATOM 2591 N N . LEU A 1 319 ? 5.723 -22.188 -22.828 1 98.12 319 LEU A N 1
ATOM 2592 C CA . LEU A 1 319 ? 5.078 -22.125 -21.516 1 98.12 319 LEU A CA 1
ATOM 2593 C C . LEU A 1 319 ? 4.371 -23.438 -21.188 1 98.12 319 LEU A C 1
ATOM 2595 O O . LEU A 1 319 ? 4.492 -23.953 -20.078 1 98.12 319 LEU A O 1
ATOM 2599 N N . VAL A 1 320 ? 3.688 -24 -22.141 1 98.25 320 VAL A N 1
ATOM 2600 C CA . VAL A 1 320 ? 2.949 -25.234 -21.938 1 98.25 320 VAL A CA 1
ATOM 2601 C C . VAL A 1 320 ? 3.928 -26.406 -21.734 1 98.25 320 VAL A C 1
ATOM 2603 O O . VAL A 1 320 ? 3.693 -27.297 -20.922 1 98.25 320 VAL A O 1
ATOM 2606 N N . ARG A 1 321 ? 5.012 -26.375 -22.438 1 97.19 321 ARG A N 1
ATOM 2607 C CA . ARG A 1 321 ? 6.043 -27.391 -22.281 1 97.19 321 ARG A CA 1
ATOM 2608 C C . ARG A 1 321 ? 6.719 -27.281 -20.922 1 97.19 321 ARG A C 1
ATOM 2610 O O . ARG A 1 321 ? 7.117 -28.281 -20.328 1 97.19 321 ARG A O 1
ATOM 2617 N N . ALA A 1 322 ? 6.879 -26.047 -20.484 1 98.25 322 ALA A N 1
ATOM 2618 C CA . ALA A 1 322 ? 7.402 -25.844 -19.125 1 98.25 322 ALA A CA 1
ATOM 2619 C C . ALA A 1 322 ? 6.473 -26.469 -18.078 1 98.25 322 ALA A C 1
ATOM 2621 O O . ALA A 1 322 ? 6.934 -27.094 -17.125 1 98.25 322 ALA A O 1
ATOM 2622 N N . TRP A 1 323 ? 5.227 -26.234 -18.25 1 98.75 323 TRP A N 1
ATOM 2623 C CA . TRP A 1 323 ? 4.246 -26.828 -17.359 1 98.75 323 TRP A CA 1
ATOM 2624 C C . TRP A 1 323 ? 4.328 -28.359 -17.406 1 98.75 323 TRP A C 1
ATOM 2626 O O . TRP A 1 323 ? 4.266 -29.016 -16.375 1 98.75 323 TRP A O 1
ATOM 2636 N N . TRP A 1 324 ? 4.469 -28.875 -18.594 1 98.62 324 TRP A N 1
ATOM 2637 C CA . TRP A 1 324 ? 4.566 -30.312 -18.781 1 98.62 324 TRP A CA 1
ATOM 2638 C C . TRP A 1 324 ? 5.797 -30.875 -18.078 1 98.62 324 TRP A C 1
ATOM 2640 O O . TRP A 1 324 ? 5.727 -31.938 -17.438 1 98.62 324 TRP A O 1
ATOM 2650 N N . LEU A 1 325 ? 6.852 -30.141 -18.172 1 98.38 325 LEU A N 1
ATOM 2651 C CA . LEU A 1 325 ? 8.07 -30.516 -17.453 1 98.38 325 LEU A CA 1
ATOM 2652 C C . LEU A 1 325 ? 7.809 -30.609 -15.953 1 98.38 325 LEU A C 1
ATOM 2654 O O . LEU A 1 325 ? 8.234 -31.562 -15.305 1 98.38 325 LEU A O 1
ATOM 2658 N N . PHE A 1 326 ? 7.133 -29.688 -15.453 1 98.62 326 PHE A N 1
ATOM 2659 C CA . PHE A 1 326 ? 6.789 -29.625 -14.039 1 98.62 326 PHE A CA 1
ATOM 2660 C C . PHE A 1 326 ? 5.898 -30.797 -13.648 1 98.62 326 PHE A C 1
ATOM 2662 O O . PHE A 1 326 ? 6.113 -31.438 -12.617 1 98.62 326 PHE A O 1
ATOM 2669 N N . VAL A 1 327 ? 4.93 -31.125 -14.469 1 98.69 327 VAL A N 1
ATOM 2670 C CA . VAL A 1 327 ? 4.004 -32.219 -14.219 1 98.69 327 VAL A CA 1
ATOM 2671 C C . VAL A 1 327 ? 4.777 -33.531 -14.109 1 98.69 327 VAL A C 1
ATOM 2673 O O . VAL A 1 327 ? 4.609 -34.281 -13.148 1 98.69 327 VAL A O 1
ATOM 2676 N N . LEU A 1 328 ? 5.629 -33.75 -15.094 1 98.31 328 LEU A N 1
ATOM 2677 C CA . LEU A 1 328 ? 6.387 -35 -15.109 1 98.31 328 LEU A CA 1
ATOM 2678 C C . LEU A 1 328 ? 7.305 -35.094 -13.898 1 98.31 328 LEU A C 1
ATOM 2680 O O . LEU A 1 328 ? 7.449 -36.156 -13.305 1 98.31 328 LEU A O 1
ATOM 2684 N N . ALA A 1 329 ? 7.875 -33.969 -13.531 1 98.06 329 ALA A N 1
ATOM 2685 C CA . ALA A 1 329 ? 8.797 -33.938 -12.398 1 98.06 329 ALA A CA 1
ATOM 2686 C C . ALA A 1 329 ? 8.078 -34.312 -11.102 1 98.06 329 ALA A C 1
ATOM 2688 O O . ALA A 1 329 ? 8.484 -35.25 -10.406 1 98.06 329 ALA A O 1
ATOM 2689 N N . VAL A 1 330 ? 6.984 -33.688 -10.812 1 98.06 330 VAL A N 1
ATOM 2690 C CA . VAL A 1 330 ? 6.254 -33.906 -9.57 1 98.06 330 VAL A CA 1
ATOM 2691 C C . VAL A 1 330 ? 5.617 -35.281 -9.586 1 98.06 330 VAL A C 1
ATOM 2693 O O . VAL A 1 330 ? 5.684 -36.031 -8.602 1 98.06 330 VAL A O 1
ATOM 2696 N N . PHE A 1 331 ? 5.035 -35.625 -10.727 1 97.81 331 PHE A N 1
ATOM 2697 C CA . PHE A 1 331 ? 4.375 -36.938 -10.859 1 97.81 331 PHE A CA 1
ATOM 2698 C C . PHE A 1 331 ? 5.359 -38.062 -10.625 1 97.81 331 PHE A C 1
ATOM 2700 O O . PHE A 1 331 ? 5.031 -39.031 -9.945 1 97.81 331 PHE A O 1
ATOM 2707 N N . SER A 1 332 ? 6.594 -37.938 -11.078 1 96.56 332 SER A N 1
ATOM 2708 C CA . SER A 1 332 ? 7.605 -38.969 -10.992 1 96.56 332 SER A CA 1
ATOM 2709 C C . SER A 1 332 ? 8.047 -39.188 -9.547 1 96.56 332 SER A C 1
ATOM 2711 O O . SER A 1 332 ? 8.414 -40.312 -9.172 1 96.56 332 SER A O 1
ATOM 2713 N N . ILE A 1 333 ? 7.977 -38.156 -8.727 1 96.44 333 ILE A N 1
ATOM 2714 C CA . ILE A 1 333 ? 8.523 -38.312 -7.383 1 96.44 333 ILE A CA 1
ATOM 2715 C C . ILE A 1 333 ? 7.398 -38.594 -6.391 1 96.44 333 ILE A C 1
ATOM 2717 O O . ILE A 1 333 ? 7.652 -38.812 -5.203 1 96.44 333 ILE A O 1
ATOM 2721 N N . LYS A 1 334 ? 6.129 -38.531 -6.855 1 96.75 334 LYS A N 1
ATOM 2722 C CA . LYS A 1 334 ? 5.008 -38.719 -5.941 1 96.75 334 LYS A CA 1
ATOM 2723 C C . LYS A 1 334 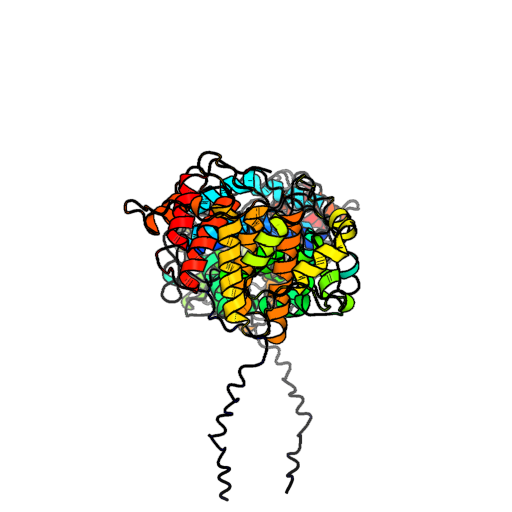? 4.254 -40 -6.285 1 96.75 334 LYS A C 1
ATOM 2725 O O . LYS A 1 334 ? 3.023 -40.031 -6.227 1 96.75 334 LYS A O 1
ATOM 2730 N N . GLY A 1 335 ? 4.965 -41.031 -6.766 1 94.56 335 GLY A N 1
ATOM 2731 C CA . GLY A 1 335 ? 4.484 -42.406 -6.836 1 94.56 335 GLY A CA 1
ATOM 2732 C C . GLY A 1 335 ? 3.807 -42.719 -8.156 1 94.56 335 GLY A C 1
ATOM 2733 O O . GLY A 1 335 ? 3.477 -43.875 -8.422 1 94.56 335 GLY A O 1
ATOM 2734 N N . ARG A 1 336 ? 3.475 -41.656 -9.07 1 96.88 336 ARG A N 1
ATOM 2735 C CA . ARG A 1 336 ? 2.91 -41.844 -10.398 1 96.88 336 ARG A CA 1
ATOM 2736 C C . ARG A 1 336 ? 1.611 -42.656 -10.336 1 96.88 336 ARG A C 1
ATOM 2738 O O . ARG A 1 336 ? 1.46 -43.656 -11.023 1 96.88 336 ARG A O 1
ATOM 2745 N N . PRO A 1 337 ? 0.717 -42.188 -9.484 1 96.44 337 PRO A N 1
ATOM 2746 C CA . PRO A 1 337 ? -0.534 -42.938 -9.375 1 96.44 337 PRO A CA 1
ATOM 2747 C C . PRO A 1 337 ? -1.293 -43.031 -10.695 1 96.44 337 PRO A C 1
ATOM 2749 O O . PRO A 1 337 ? -1.353 -42.031 -11.445 1 96.44 337 PRO A O 1
ATOM 2752 N N . LEU A 1 338 ? -1.864 -44.125 -11.039 1 96.81 338 LEU A N 1
ATOM 2753 C CA . LEU A 1 338 ? -2.545 -44.344 -12.305 1 96.81 338 LEU A CA 1
ATOM 2754 C C . LEU A 1 338 ? -3.914 -43.688 -12.328 1 96.81 338 LEU A C 1
ATOM 2756 O O . LEU A 1 338 ? -4.762 -43.969 -11.477 1 96.81 338 LEU A O 1
ATOM 2760 N N . PRO A 1 339 ? -4.121 -42.781 -13.281 1 96.81 339 PRO A N 1
ATOM 2761 C CA . PRO A 1 339 ? -5.469 -42.219 -13.414 1 96.81 339 PRO A CA 1
ATOM 2762 C C . PRO A 1 339 ? -6.488 -43.281 -13.883 1 96.81 339 PRO A C 1
ATOM 2764 O O . PRO A 1 339 ? -6.219 -44.031 -14.812 1 96.81 339 PRO A O 1
ATOM 2767 N N . ASP A 1 340 ? -7.496 -43.344 -13.203 1 96.56 340 ASP A N 1
ATOM 2768 C CA . ASP A 1 340 ? -8.617 -44.219 -13.508 1 96.56 340 ASP A CA 1
ATOM 2769 C C . ASP A 1 340 ? -9.945 -43.469 -13.406 1 96.56 340 ASP A C 1
ATOM 2771 O O . ASP A 1 340 ? -10.406 -43.188 -12.305 1 96.56 340 ASP A O 1
ATOM 2775 N N . TYR A 1 341 ? -10.641 -43.312 -14.5 1 95.81 341 TYR A N 1
ATOM 2776 C CA . TYR A 1 341 ? -11.859 -42.5 -14.555 1 95.81 341 TYR A CA 1
ATOM 2777 C C . TYR A 1 341 ? -12.992 -43.219 -13.812 1 95.81 341 TYR A C 1
ATOM 2779 O O . TYR A 1 341 ? -14.008 -42.594 -13.492 1 95.81 341 TYR A O 1
ATOM 2787 N N . ASP A 1 342 ? -12.781 -44.438 -13.531 1 96.44 342 ASP A N 1
ATOM 2788 C CA . ASP A 1 342 ? -13.766 -45.156 -12.727 1 96.44 342 ASP A CA 1
ATOM 2789 C C . ASP A 1 342 ? -13.797 -44.625 -11.297 1 96.44 342 ASP A C 1
ATOM 2791 O O . ASP A 1 342 ? -14.742 -44.875 -10.547 1 96.44 342 ASP A O 1
ATOM 2795 N N . ASN A 1 343 ? -12.781 -43.906 -10.977 1 97.38 343 ASN A N 1
ATOM 2796 C CA . ASN A 1 343 ? -12.703 -43.312 -9.633 1 97.38 343 ASN A CA 1
ATOM 2797 C C . ASN A 1 343 ? -13.57 -42.062 -9.516 1 97.38 343 ASN A C 1
ATOM 2799 O O . ASN A 1 343 ? -13.781 -41.562 -8.414 1 97.38 343 ASN A O 1
ATOM 2803 N N . ILE A 1 344 ? -14.18 -41.594 -10.578 1 97.69 344 ILE A N 1
ATOM 2804 C CA . ILE A 1 344 ? -15 -40.406 -10.586 1 97.69 344 ILE A CA 1
ATOM 2805 C C . ILE A 1 344 ? -16.469 -40.781 -10.523 1 97.69 344 ILE A C 1
ATOM 2807 O O . ILE A 1 344 ? -16.953 -41.594 -11.312 1 97.69 344 ILE A O 1
ATOM 2811 N N . GLU A 1 345 ? -17.125 -40.156 -9.625 1 95.5 345 GLU A N 1
ATOM 2812 C CA . GLU A 1 345 ? -18.562 -40.375 -9.492 1 95.5 345 GLU A CA 1
ATOM 2813 C C . GLU A 1 345 ? -19.312 -39.781 -10.672 1 95.5 345 GLU A C 1
ATOM 2815 O O . GLU A 1 345 ? -19.219 -38.594 -10.938 1 95.5 345 GLU A O 1
ATOM 2820 N N . THR A 1 346 ? -20.141 -40.594 -11.305 1 95.06 346 THR A N 1
ATOM 2821 C CA . THR A 1 346 ? -20.828 -40.125 -12.508 1 95.06 346 THR A CA 1
ATOM 2822 C C . THR A 1 346 ? -22.266 -39.719 -12.188 1 95.06 346 THR A C 1
ATOM 2824 O O . THR A 1 346 ? -22.891 -38.969 -12.93 1 95.06 346 THR A O 1
ATOM 2827 N N . ASP A 1 347 ? -22.844 -40.281 -11.109 1 96.06 347 ASP A N 1
ATOM 2828 C CA . ASP A 1 347 ? -24.172 -39.906 -10.68 1 96.06 347 ASP A CA 1
ATOM 2829 C C . ASP A 1 347 ? -24.141 -38.625 -9.844 1 96.06 347 ASP A C 1
ATOM 2831 O O . ASP A 1 347 ? -23.812 -38.656 -8.648 1 96.06 347 ASP A O 1
ATOM 2835 N N . LEU A 1 348 ? -24.547 -37.562 -10.367 1 97.38 348 LEU A N 1
ATOM 2836 C CA . LEU A 1 348 ? -24.453 -36.25 -9.734 1 97.38 348 LEU A CA 1
ATOM 2837 C C . LEU A 1 348 ? -25.578 -36.031 -8.742 1 97.38 348 LEU A C 1
ATOM 2839 O O . LEU A 1 348 ? -25.516 -35.156 -7.883 1 97.38 348 LEU A O 1
ATOM 2843 N N . LYS A 1 349 ? -26.625 -36.875 -8.836 1 96.94 349 LYS A N 1
ATOM 2844 C CA . LYS A 1 349 ? -27.766 -36.781 -7.922 1 96.94 349 LYS A CA 1
ATOM 2845 C C . LYS A 1 349 ? -28.266 -35.344 -7.797 1 96.94 349 LYS A C 1
ATOM 2847 O O . LYS A 1 349 ? -28.453 -34.844 -6.688 1 96.94 349 LYS A O 1
ATOM 2852 N N . GLY A 1 350 ? -28.297 -34.562 -8.875 1 96.88 350 GLY A N 1
ATOM 2853 C CA . GLY A 1 350 ? -28.859 -33.219 -8.906 1 96.88 350 GLY A CA 1
ATOM 2854 C C . GLY A 1 350 ? -27.844 -32.156 -8.531 1 96.88 350 GLY A C 1
ATOM 2855 O O . GLY A 1 350 ? -28.125 -30.969 -8.633 1 96.88 350 GLY A O 1
ATOM 2856 N N . LYS A 1 351 ? -26.672 -32.531 -8.109 1 98.19 351 LYS A N 1
ATOM 2857 C CA . LYS A 1 351 ? -25.625 -31.578 -7.777 1 98.19 351 LYS A CA 1
ATOM 2858 C C . LYS A 1 351 ? -25.109 -30.859 -9.023 1 98.19 351 LYS A C 1
ATOM 2860 O O . LYS A 1 351 ? -25 -31.469 -10.094 1 98.19 351 LYS A O 1
ATOM 2865 N N . ASN A 1 352 ? -24.906 -29.547 -8.891 1 98.12 352 ASN A N 1
ATOM 2866 C CA . ASN A 1 352 ? -24.469 -28.703 -9.992 1 98.12 352 ASN A CA 1
ATOM 2867 C C . ASN A 1 352 ? -23.328 -27.781 -9.578 1 98.12 352 ASN A C 1
ATOM 2869 O O . ASN A 1 352 ? -22.734 -27.953 -8.508 1 98.12 352 ASN A O 1
ATOM 2873 N N . TRP A 1 353 ? -23.016 -26.875 -10.422 1 98.25 353 TRP A N 1
ATOM 2874 C CA . TRP A 1 353 ? -21.875 -26 -10.148 1 98.25 353 TRP A CA 1
ATOM 2875 C C . TRP A 1 353 ? -22.156 -25.109 -8.938 1 98.25 353 TRP A C 1
ATOM 2877 O O . TRP A 1 353 ? -21.234 -24.766 -8.195 1 98.25 353 TRP A O 1
ATOM 2887 N N . LYS A 1 354 ? -23.391 -24.734 -8.688 1 98.38 354 LYS A N 1
ATOM 2888 C CA . LYS A 1 354 ? -23.734 -23.984 -7.488 1 98.38 354 LYS A CA 1
ATOM 2889 C C . LYS A 1 354 ? -23.359 -24.75 -6.227 1 98.38 354 LYS A C 1
ATOM 2891 O O . LYS A 1 354 ? -22.922 -24.172 -5.242 1 98.38 354 LYS A O 1
ATOM 2896 N N . TYR A 1 355 ? -23.609 -26.047 -6.324 1 98.62 355 TYR A N 1
ATOM 2897 C CA . TYR A 1 355 ? -23.25 -26.922 -5.215 1 98.62 355 TYR A CA 1
ATOM 2898 C C . TYR A 1 355 ? -21.734 -26.906 -4.988 1 98.62 355 TYR A C 1
ATOM 2900 O O . TYR A 1 355 ? -21.281 -26.781 -3.852 1 98.62 355 TYR A O 1
ATOM 2908 N N . VAL A 1 356 ? -20.984 -27.047 -6.055 1 98.75 356 VAL A N 1
ATOM 2909 C CA . VAL A 1 356 ? -19.531 -27.078 -5.996 1 98.75 356 VAL A CA 1
ATOM 2910 C C . VAL A 1 356 ? -19 -25.75 -5.449 1 98.75 356 VAL A C 1
ATOM 2912 O O . VAL A 1 356 ? -18.125 -25.734 -4.578 1 98.75 356 VAL A O 1
ATOM 2915 N N . GLU A 1 357 ? -19.531 -24.656 -5.93 1 98.5 357 GLU A N 1
ATOM 2916 C CA . GLU A 1 357 ? -19.141 -23.328 -5.473 1 98.5 357 GLU A CA 1
ATOM 2917 C C . GLU A 1 357 ? -19.469 -23.125 -3.992 1 98.5 357 GLU A C 1
ATOM 2919 O O . GLU A 1 357 ? -18.672 -22.547 -3.248 1 98.5 357 GLU A O 1
ATOM 2924 N N . ASP A 1 358 ? -20.578 -23.594 -3.582 1 98.69 358 ASP A N 1
ATOM 2925 C CA . ASP A 1 358 ? -20.969 -23.516 -2.176 1 98.69 358 ASP A CA 1
ATOM 2926 C C . ASP A 1 358 ? -20 -24.297 -1.292 1 98.69 358 ASP A C 1
ATOM 2928 O O . ASP A 1 358 ? -19.656 -23.844 -0.197 1 98.69 358 ASP A O 1
ATOM 2932 N N . LYS A 1 359 ? -19.562 -25.438 -1.768 1 98.69 359 LYS A N 1
ATOM 2933 C CA . LYS A 1 359 ? -18.594 -26.234 -1.011 1 98.69 359 LYS A CA 1
ATOM 2934 C C . LYS A 1 359 ? -17.25 -25.516 -0.931 1 98.69 359 LYS A C 1
ATOM 2936 O O . LYS A 1 359 ? -16.531 -25.641 0.066 1 98.69 359 LYS A O 1
ATOM 2941 N N . GLY A 1 360 ? -16.891 -24.766 -1.99 1 98.62 360 GLY A N 1
ATOM 2942 C CA . GLY A 1 360 ? -15.68 -23.953 -1.962 1 98.62 360 GLY A CA 1
ATOM 2943 C C . GLY A 1 360 ? -15.727 -22.844 -0.941 1 98.62 360 GLY A C 1
ATOM 2944 O O . GLY A 1 360 ? -14.703 -22.484 -0.356 1 98.62 360 GLY A O 1
ATOM 2945 N N . LEU A 1 361 ? -16.938 -22.328 -0.604 1 98.62 361 LEU A N 1
ATOM 2946 C CA . LEU A 1 361 ? -17.078 -21.125 0.195 1 98.62 361 LEU A CA 1
ATOM 2947 C C . LEU A 1 361 ? -17.531 -21.453 1.615 1 98.62 361 LEU A C 1
ATOM 2949 O O . LEU A 1 361 ? -17.25 -20.703 2.551 1 98.62 361 LEU A O 1
ATOM 2953 N N . ASN A 1 362 ? -18.203 -22.594 1.801 1 98.31 362 ASN A N 1
ATOM 2954 C CA . ASN A 1 362 ? -18.891 -22.781 3.066 1 98.31 362 ASN A CA 1
ATOM 2955 C C . ASN A 1 362 ? -18.531 -24.125 3.705 1 98.31 362 ASN A C 1
ATOM 2957 O O . ASN A 1 362 ? -19.016 -24.438 4.801 1 98.31 362 ASN A O 1
ATOM 2961 N N . SER A 1 363 ? -17.781 -24.953 3.035 1 98 363 SER A N 1
ATOM 2962 C CA . SER A 1 363 ? -17.359 -26.203 3.666 1 98 363 SER A CA 1
ATOM 2963 C C . SER A 1 363 ? -16.281 -25.953 4.719 1 98 363 SER A C 1
ATOM 2965 O O . SER A 1 363 ? -15.742 -24.844 4.809 1 98 363 SER A O 1
ATOM 2967 N N . PRO A 1 364 ? -15.922 -26.953 5.52 1 97.25 364 PRO A N 1
ATOM 2968 C CA . PRO A 1 364 ? -14.859 -26.797 6.512 1 97.25 364 PRO A CA 1
ATOM 2969 C C . PRO A 1 364 ? -13.5 -26.516 5.875 1 97.25 364 PRO A C 1
ATOM 2971 O O . PRO A 1 364 ? -12.562 -26.094 6.562 1 97.25 364 PRO A O 1
ATOM 2974 N N . TRP A 1 365 ? -13.43 -26.703 4.539 1 98.12 365 TRP A N 1
ATOM 2975 C CA . TRP A 1 365 ? -12.148 -26.578 3.852 1 98.12 365 TRP A CA 1
ATOM 2976 C C . TRP A 1 365 ? -12.062 -25.25 3.092 1 98.12 365 TRP A C 1
ATOM 2978 O O . TRP A 1 365 ? -11.109 -25.016 2.354 1 98.12 365 TRP A O 1
ATOM 2988 N N . SER A 1 366 ? -13.031 -24.375 3.375 1 98.25 366 SER A N 1
ATOM 2989 C CA . SER A 1 366 ? -13.133 -23.109 2.648 1 98.25 366 SER A CA 1
ATOM 2990 C C . SER A 1 366 ? -11.969 -22.188 2.979 1 98.25 366 SER A C 1
ATOM 2992 O O . SER A 1 366 ? -11.75 -21.188 2.293 1 98.25 366 SER A O 1
ATOM 2994 N N . LYS A 1 367 ? -11.164 -22.516 3.965 1 97.62 367 LYS A N 1
ATOM 2995 C CA . LYS A 1 367 ? -10.031 -21.672 4.332 1 97.62 367 LYS A CA 1
ATOM 2996 C C . LYS A 1 367 ? -8.711 -22.312 3.906 1 97.62 367 LYS A C 1
ATOM 2998 O O . LYS A 1 367 ? -7.641 -21.75 4.152 1 97.62 367 LYS A O 1
ATOM 3003 N N . ASP A 1 368 ? -8.805 -23.453 3.277 1 98.06 368 ASP A N 1
ATOM 3004 C CA . ASP A 1 368 ? -7.625 -24.062 2.676 1 98.06 368 ASP A CA 1
ATOM 3005 C C . ASP A 1 368 ? -7.398 -23.531 1.257 1 98.06 368 ASP A C 1
ATOM 3007 O O . ASP A 1 368 ? -8.188 -23.828 0.353 1 98.06 368 ASP A O 1
ATOM 3011 N N . ALA A 1 369 ? -6.352 -22.844 1.072 1 98.31 369 ALA A N 1
ATOM 3012 C CA . ALA A 1 369 ? -6.086 -22.172 -0.201 1 98.31 369 ALA A CA 1
ATOM 3013 C C . ALA A 1 369 ? -6.027 -23.188 -1.344 1 98.31 369 ALA A C 1
ATOM 3015 O O . ALA A 1 369 ? -6.547 -22.938 -2.432 1 98.31 369 ALA A O 1
ATOM 3016 N N . HIS A 1 370 ? -5.398 -24.328 -1.117 1 98.69 370 HIS A N 1
ATOM 3017 C CA . HIS A 1 370 ? -5.227 -25.312 -2.172 1 98.69 370 HIS A CA 1
ATOM 3018 C C . HIS A 1 370 ? -6.559 -25.938 -2.559 1 98.69 370 HIS A C 1
ATOM 3020 O O . HIS A 1 370 ? -6.836 -26.141 -3.744 1 98.69 370 HIS A O 1
ATOM 3026 N N . TYR A 1 371 ? -7.371 -26.219 -1.545 1 98.81 371 TYR A N 1
ATOM 3027 C CA . TYR A 1 371 ? -8.695 -26.766 -1.791 1 98.81 371 TYR A CA 1
ATOM 3028 C C . TYR A 1 371 ? -9.531 -25.812 -2.641 1 98.81 371 TYR A C 1
ATOM 3030 O O . TYR A 1 371 ? -10.109 -26.219 -3.654 1 98.81 371 TYR A O 1
ATOM 3038 N N . VAL A 1 372 ? -9.531 -24.594 -2.256 1 98.88 372 VAL A N 1
ATOM 3039 C CA . VAL A 1 372 ? -10.359 -23.594 -2.93 1 98.88 372 VAL A CA 1
ATOM 3040 C C . VAL A 1 372 ? -9.836 -23.359 -4.344 1 98.88 372 VAL A C 1
ATOM 3042 O O . VAL A 1 372 ? -10.617 -23.219 -5.289 1 98.88 372 VAL A O 1
ATOM 3045 N N . LYS A 1 373 ? -8.547 -23.328 -4.523 1 98.81 373 LYS A N 1
ATOM 3046 C CA . LYS A 1 373 ? -7.945 -23.172 -5.848 1 98.81 373 LYS A CA 1
ATOM 3047 C C . LYS A 1 373 ? -8.312 -24.328 -6.758 1 98.81 373 LYS A C 1
ATOM 3049 O O . LYS A 1 373 ? -8.555 -24.141 -7.953 1 98.81 373 LYS A O 1
ATOM 3054 N N . ALA A 1 374 ? -8.312 -25.516 -6.176 1 98.88 374 ALA A N 1
ATOM 3055 C CA . ALA A 1 374 ? -8.656 -26.688 -6.969 1 98.88 374 ALA A CA 1
ATOM 3056 C C . ALA A 1 374 ? -10.094 -26.625 -7.469 1 98.88 374 ALA A C 1
ATOM 3058 O O . ALA A 1 374 ? -10.359 -26.859 -8.648 1 98.88 374 ALA A O 1
ATOM 3059 N N . VAL A 1 375 ? -10.969 -26.266 -6.586 1 98.88 375 VAL A N 1
ATOM 3060 C CA . VAL A 1 375 ? -12.375 -26.125 -6.934 1 98.88 375 VAL A CA 1
ATOM 3061 C C . VAL A 1 375 ? -12.539 -25.125 -8.078 1 98.88 375 VAL A C 1
ATOM 3063 O O . VAL A 1 375 ? -13.188 -25.422 -9.078 1 98.88 375 VAL A O 1
ATOM 3066 N N . ARG A 1 376 ? -11.891 -24.078 -7.926 1 98.31 376 ARG A N 1
ATOM 3067 C CA . ARG A 1 376 ? -11.961 -23.016 -8.914 1 98.31 376 ARG A CA 1
ATOM 3068 C C . ARG A 1 376 ? -11.352 -23.438 -10.234 1 98.31 376 ARG A C 1
ATOM 3070 O O . ARG A 1 376 ? -11.883 -23.141 -11.305 1 98.31 376 ARG A O 1
ATOM 3077 N N . ALA A 1 377 ? -10.242 -24.078 -10.18 1 98.81 377 ALA A N 1
ATOM 3078 C CA . ALA A 1 377 ? -9.531 -24.484 -11.391 1 98.81 377 ALA A CA 1
ATOM 3079 C C . ALA A 1 377 ? -10.375 -25.453 -12.227 1 98.81 377 ALA A C 1
ATOM 3081 O O . ALA A 1 377 ? -10.438 -25.328 -13.445 1 98.81 377 ALA A O 1
ATOM 3082 N N . ILE A 1 378 ? -11.07 -26.375 -11.562 1 98.88 378 ILE A N 1
ATOM 3083 C CA . ILE A 1 378 ? -11.906 -27.328 -12.281 1 98.88 378 ILE A CA 1
ATOM 3084 C C . ILE A 1 378 ? -13.086 -26.594 -12.922 1 98.88 378 ILE A C 1
ATOM 3086 O O . ILE A 1 378 ? -13.406 -26.812 -14.094 1 98.88 378 ILE A O 1
ATOM 3090 N N . ARG A 1 379 ? -13.68 -25.734 -12.156 1 98.56 379 ARG A N 1
ATOM 3091 C CA . ARG A 1 379 ? -14.797 -24.953 -12.664 1 98.56 379 ARG A CA 1
ATOM 3092 C C . ARG A 1 379 ? -14.383 -24.125 -13.875 1 98.56 379 ARG A C 1
ATOM 3094 O O . ARG A 1 379 ? -15.102 -24.078 -14.875 1 98.56 379 ARG A O 1
ATOM 3101 N N . ASP A 1 380 ? -13.242 -23.5 -13.789 1 98.06 380 ASP A N 1
ATOM 3102 C CA . ASP A 1 380 ? -12.797 -22.594 -14.852 1 98.06 380 ASP A CA 1
ATOM 3103 C C . ASP A 1 380 ? -12.375 -23.391 -16.094 1 98.06 380 ASP A C 1
ATOM 3105 O O . ASP A 1 380 ? -12.484 -22.891 -17.219 1 98.06 380 ASP A O 1
ATOM 3109 N N . ALA A 1 381 ? -11.906 -24.625 -15.922 1 98.31 381 ALA A N 1
ATOM 3110 C CA . ALA A 1 381 ? -11.656 -25.484 -17.078 1 98.31 381 ALA A CA 1
ATOM 3111 C C . ALA A 1 381 ? -12.953 -25.781 -17.828 1 98.31 381 ALA A C 1
ATOM 3113 O O . ALA A 1 381 ? -12.992 -25.719 -19.062 1 98.31 381 ALA A O 1
ATOM 3114 N N . ALA A 1 382 ? -14.016 -26.047 -17.062 1 98.44 382 ALA A N 1
ATOM 3115 C CA . ALA A 1 382 ? -15.32 -26.297 -17.656 1 98.44 382 ALA A CA 1
ATOM 3116 C C . ALA A 1 382 ? -15.805 -25.062 -18.438 1 98.44 382 ALA A C 1
ATOM 3118 O O . ALA A 1 382 ? -16.375 -25.188 -19.516 1 98.44 382 ALA A O 1
ATOM 3119 N N . ARG A 1 383 ? -15.555 -23.938 -17.875 1 97.12 383 ARG A N 1
ATOM 3120 C CA . ARG A 1 383 ? -15.984 -22.688 -18.5 1 97.12 383 ARG A CA 1
ATOM 3121 C C . ARG A 1 383 ? -15.172 -22.406 -19.766 1 97.12 383 ARG A C 1
ATOM 3123 O O . ARG A 1 383 ? -15.695 -21.859 -20.734 1 97.12 383 ARG A O 1
ATOM 3130 N N . THR A 1 384 ? -13.945 -22.781 -19.75 1 97.88 384 THR A N 1
ATOM 3131 C CA . THR A 1 384 ? -13.047 -22.516 -20.875 1 97.88 384 THR A CA 1
ATOM 3132 C C . THR A 1 384 ? -13.367 -23.438 -22.047 1 97.88 384 THR A C 1
ATOM 3134 O O . THR A 1 384 ? -13.445 -22.984 -23.188 1 97.88 384 THR A O 1
ATOM 3137 N N . TRP A 1 385 ? -13.648 -24.734 -21.797 1 97.69 385 TRP A N 1
ATOM 3138 C CA . TRP A 1 385 ? -13.648 -25.719 -22.875 1 97.69 385 TRP A CA 1
ATOM 3139 C C . TRP A 1 385 ? -15.047 -26.312 -23.062 1 97.69 385 TRP A C 1
ATOM 3141 O O . TRP A 1 385 ? -15.281 -27.078 -24 1 97.69 385 TRP A O 1
ATOM 3151 N N . GLY A 1 386 ? -15.961 -25.938 -22.203 1 96.5 386 GLY A N 1
ATOM 3152 C CA . GLY A 1 386 ? -17.234 -26.641 -22.172 1 96.5 386 GLY A CA 1
ATOM 3153 C C . GLY A 1 386 ? -17.188 -27.891 -21.297 1 96.5 386 GLY A C 1
ATOM 3154 O O . GLY A 1 386 ? -16.109 -28.406 -20.984 1 96.5 386 GLY A O 1
ATOM 3155 N N . ASP A 1 387 ? -18.266 -28.328 -20.875 1 94.62 387 ASP A N 1
ATOM 3156 C CA . ASP A 1 387 ? -18.359 -29.484 -19.984 1 94.62 387 ASP A CA 1
ATOM 3157 C C . ASP A 1 387 ? -19.188 -30.609 -20.625 1 94.62 387 ASP A C 1
ATOM 3159 O O . ASP A 1 387 ? -20.266 -30.953 -20.125 1 94.62 387 ASP A O 1
ATOM 3163 N N . VAL A 1 388 ? -18.562 -31.203 -21.641 1 90.5 388 VAL A N 1
ATOM 3164 C CA . VAL A 1 388 ? -19.234 -32.281 -22.359 1 90.5 388 VAL A CA 1
ATOM 3165 C C . VAL A 1 388 ? -19.516 -33.438 -21.406 1 90.5 388 VAL A C 1
ATOM 3167 O O . VAL A 1 388 ? -18.609 -33.906 -20.703 1 90.5 388 VAL A O 1
ATOM 3170 N N . HIS A 1 389 ? -20.766 -33.844 -21.281 1 90.12 389 HIS A N 1
ATOM 3171 C CA . HIS A 1 389 ? -21.219 -34.938 -20.453 1 90.12 389 HIS A CA 1
ATOM 3172 C C . HIS A 1 389 ? -20.953 -34.688 -18.969 1 90.12 389 HIS A C 1
ATOM 3174 O O . HIS A 1 389 ? -20.75 -35.625 -18.203 1 90.12 389 HIS A O 1
ATOM 3180 N N . ASP A 1 390 ? -20.781 -33.5 -18.594 1 96.31 390 ASP A N 1
ATOM 3181 C CA . ASP A 1 390 ? -20.594 -33.031 -17.219 1 96.31 390 ASP A CA 1
ATOM 3182 C C . ASP A 1 390 ? -19.344 -33.656 -16.594 1 96.31 390 ASP A C 1
ATOM 3184 O O . ASP A 1 390 ? -19.328 -33.969 -15.406 1 96.31 390 ASP A O 1
ATOM 3188 N N . ARG A 1 391 ? -18.328 -33.906 -17.406 1 96.94 391 ARG A N 1
ATOM 3189 C CA . ARG A 1 391 ? -17.141 -34.562 -16.922 1 96.94 391 ARG A CA 1
ATOM 3190 C C . ARG A 1 391 ? -16.406 -33.719 -15.891 1 96.94 391 ARG A C 1
ATOM 3192 O O . ARG A 1 391 ? -15.922 -34.219 -14.883 1 96.94 391 ARG A O 1
ATOM 3199 N N . TYR A 1 392 ? -16.266 -32.438 -16.141 1 98.5 392 TYR A N 1
ATOM 3200 C CA . TYR A 1 392 ? -15.633 -31.547 -15.18 1 98.5 392 TYR A CA 1
ATOM 3201 C C . TYR A 1 392 ? -16.469 -31.438 -13.906 1 98.5 392 TYR A C 1
ATOM 3203 O O . TYR A 1 392 ? -15.93 -31.453 -12.797 1 98.5 392 TYR A O 1
ATOM 3211 N N . LEU A 1 393 ? -17.812 -31.312 -14.078 1 98.69 393 LEU A N 1
ATOM 3212 C CA . LEU A 1 393 ? -18.688 -31.25 -12.914 1 98.69 393 LEU A CA 1
ATOM 3213 C C . LEU A 1 393 ? -18.609 -32.531 -12.086 1 98.69 393 LEU A C 1
ATOM 3215 O O . LEU A 1 393 ? -18.562 -32.469 -10.852 1 98.69 393 LEU A O 1
ATOM 3219 N N . GLN A 1 394 ? -18.594 -33.656 -12.773 1 98.69 394 GLN A N 1
ATOM 3220 C CA . GLN A 1 394 ? -18.453 -34.938 -12.078 1 98.69 394 GLN A CA 1
ATOM 3221 C C . GLN A 1 394 ? -17.156 -34.969 -11.273 1 98.69 394 GLN A C 1
ATOM 3223 O O . GLN A 1 394 ? -17.141 -35.438 -10.125 1 98.69 394 GLN A O 1
ATOM 3228 N N . ALA A 1 395 ? -16.094 -34.5 -11.906 1 98.69 395 ALA A N 1
ATOM 3229 C CA . ALA A 1 395 ? -14.805 -34.469 -11.219 1 98.69 395 ALA A CA 1
ATOM 3230 C C . ALA A 1 395 ? -14.852 -33.531 -10.016 1 98.69 395 ALA A C 1
ATOM 3232 O O . ALA A 1 395 ? -14.367 -33.875 -8.938 1 98.69 395 ALA A O 1
ATOM 3233 N N . ALA A 1 396 ? -15.453 -32.344 -10.18 1 98.88 396 ALA A N 1
ATOM 3234 C CA . ALA A 1 396 ? -15.531 -31.359 -9.109 1 98.88 396 ALA A CA 1
ATOM 3235 C C . ALA A 1 396 ? -16.359 -31.875 -7.941 1 98.88 396 ALA A C 1
ATOM 3237 O O . ALA A 1 396 ? -15.969 -31.734 -6.781 1 98.88 396 ALA A O 1
ATOM 3238 N N . VAL A 1 397 ? -17.516 -32.469 -8.242 1 98.75 397 VAL A N 1
ATOM 3239 C CA . VAL A 1 397 ? -18.391 -33.031 -7.215 1 98.75 397 VAL A CA 1
ATOM 3240 C C . VAL A 1 397 ? -17.688 -34.156 -6.477 1 98.75 397 VAL A C 1
ATOM 3242 O O . VAL A 1 397 ? -17.734 -34.25 -5.246 1 98.75 397 VAL A O 1
ATOM 3245 N N . THR A 1 398 ? -17 -35 -7.227 1 98.75 398 THR A N 1
ATOM 3246 C CA . THR A 1 398 ? -16.234 -36.094 -6.613 1 98.75 398 THR A CA 1
ATOM 3247 C C . THR A 1 398 ? -15.203 -35.531 -5.641 1 98.75 398 THR A C 1
ATOM 3249 O O . THR A 1 398 ? -15.047 -36.031 -4.527 1 98.75 398 THR A O 1
ATOM 3252 N N . PHE A 1 399 ? -14.516 -34.5 -6.008 1 98.75 399 PHE A N 1
ATOM 3253 C CA . PHE A 1 399 ? -13.461 -33.906 -5.203 1 98.75 399 PHE A CA 1
ATOM 3254 C C . PHE A 1 399 ? -14.031 -33.281 -3.938 1 98.75 399 PHE A C 1
ATOM 3256 O O . PHE A 1 399 ? -13.617 -33.625 -2.828 1 98.75 399 PHE A O 1
ATOM 3263 N N . VAL A 1 400 ? -15.086 -32.438 -4.07 1 98.69 400 VAL A N 1
ATOM 3264 C CA . VAL A 1 400 ? -15.57 -31.656 -2.928 1 98.69 400 VAL A CA 1
ATOM 3265 C C . VAL A 1 400 ? -16.281 -32.594 -1.942 1 98.69 400 VAL A C 1
ATOM 3267 O O . VAL A 1 400 ? -16.25 -32.344 -0.731 1 98.69 400 VAL A O 1
ATOM 3270 N N . ASP A 1 401 ? -16.844 -33.688 -2.449 1 98.12 401 ASP A N 1
ATOM 3271 C CA . ASP A 1 401 ? -17.562 -34.594 -1.577 1 98.12 401 ASP A CA 1
ATOM 3272 C C . ASP A 1 401 ? -16.594 -35.531 -0.832 1 98.12 401 ASP A C 1
ATOM 3274 O O . ASP A 1 401 ? -16.938 -36.062 0.231 1 98.12 401 ASP A O 1
ATOM 3278 N N . ASN A 1 402 ? -15.438 -35.688 -1.395 1 98.06 402 ASN A N 1
ATOM 3279 C CA . ASN A 1 402 ? -14.586 -36.75 -0.852 1 98.06 402 ASN A CA 1
ATOM 3280 C C . ASN A 1 402 ? -13.281 -36.188 -0.293 1 98.06 402 ASN A C 1
ATOM 3282 O O . ASN A 1 402 ? -12.406 -36.938 0.136 1 98.06 402 ASN A O 1
ATOM 3286 N N . PHE A 1 403 ? -13.102 -34.875 -0.201 1 98.5 403 PHE A N 1
ATOM 3287 C CA . PHE A 1 403 ? -11.891 -34.25 0.344 1 98.5 403 PHE A CA 1
ATOM 3288 C C . PHE A 1 403 ? -11.93 -34.25 1.867 1 98.5 403 PHE A C 1
ATOM 3290 O O . PHE A 1 403 ? -12.852 -33.688 2.463 1 98.5 403 PHE A O 1
ATOM 3297 N N . HIS A 1 404 ? -10.953 -34.875 2.492 1 97.88 404 HIS A N 1
ATOM 3298 C CA . HIS A 1 404 ? -10.836 -34.938 3.945 1 97.88 404 HIS A CA 1
ATOM 3299 C C . HIS A 1 404 ? -9.469 -34.438 4.41 1 97.88 404 HIS A C 1
ATOM 3301 O O . HIS A 1 404 ? -8.938 -34.938 5.402 1 97.88 404 HIS A O 1
ATOM 3307 N N . GLY A 1 405 ? -8.867 -33.594 3.586 1 97.75 405 GLY A N 1
ATOM 3308 C CA . GLY A 1 405 ? -7.523 -33.125 3.873 1 97.75 405 GLY A CA 1
ATOM 3309 C C . GLY A 1 405 ? -6.484 -33.656 2.912 1 97.75 405 GLY A C 1
ATOM 3310 O O . GLY A 1 405 ? -6.758 -34.594 2.15 1 97.75 405 GLY A O 1
ATOM 3311 N N . TRP A 1 406 ? -5.352 -33.094 2.924 1 98.06 406 TRP A N 1
ATOM 3312 C CA . TRP A 1 406 ? -4.289 -33.469 1.996 1 98.06 406 TRP A CA 1
ATOM 3313 C C . TRP A 1 406 ? -3.412 -34.562 2.586 1 98.06 406 TRP A C 1
ATOM 3315 O O . TRP A 1 406 ? -3.174 -34.625 3.795 1 98.06 406 TRP A O 1
ATOM 3325 N N . ILE A 1 407 ? -2.932 -35.406 1.704 1 96.44 407 ILE A N 1
ATOM 3326 C CA . ILE A 1 407 ? -1.814 -36.25 2.059 1 96.44 407 ILE A CA 1
ATOM 3327 C C . ILE A 1 407 ? -0.533 -35.75 1.411 1 96.44 407 ILE A C 1
ATOM 3329 O O . ILE A 1 407 ? -0.583 -35 0.415 1 96.44 407 ILE A O 1
ATOM 3333 N N . PHE A 1 408 ? 0.656 -36.188 1.974 1 93.5 408 PHE A N 1
ATOM 3334 C CA . PHE A 1 408 ? 1.909 -35.594 1.546 1 93.5 408 PHE A CA 1
ATOM 3335 C C . PHE A 1 408 ? 2.891 -36.656 1.063 1 93.5 408 PHE A C 1
ATOM 3337 O O . PHE A 1 408 ? 2.871 -37.781 1.542 1 93.5 408 PHE A O 1
ATOM 3344 N N . MET B 1 1 ? 10.102 19.047 -53.75 1 21.17 1 MET B N 1
ATOM 3345 C CA . MET B 1 1 ? 10.438 20.453 -53.562 1 21.17 1 MET B CA 1
ATOM 3346 C C . MET B 1 1 ? 10.383 20.812 -52.062 1 21.17 1 MET B C 1
ATOM 3348 O O . MET B 1 1 ? 9.305 20.859 -51.469 1 21.17 1 MET B O 1
ATOM 3352 N N . SER B 1 2 ? 11.422 20.375 -51.344 1 21.28 2 SER B N 1
ATOM 3353 C CA . SER B 1 2 ? 11.695 19.906 -50 1 21.28 2 SER B CA 1
ATOM 3354 C C . SER B 1 2 ? 11.758 21.047 -49 1 21.28 2 SER B C 1
ATOM 3356 O O . SER B 1 2 ? 12.773 21.75 -48.906 1 21.28 2 SER B O 1
ATOM 3358 N N . GLY B 1 3 ? 10.625 21.922 -49.094 1 21.19 3 GLY B N 1
ATOM 3359 C CA . GLY B 1 3 ? 10.734 23.219 -48.438 1 21.19 3 GLY B CA 1
ATOM 3360 C C . GLY B 1 3 ? 11.172 23.109 -47 1 21.19 3 GLY B C 1
ATOM 3361 O O . GLY B 1 3 ? 10.766 22.188 -46.281 1 21.19 3 GLY B O 1
ATOM 3362 N N . LEU B 1 4 ? 12.32 23.641 -46.625 1 21.94 4 LEU B N 1
ATOM 3363 C CA . LEU B 1 4 ? 13.273 23.859 -45.531 1 21.94 4 LEU B CA 1
ATOM 3364 C C . LEU B 1 4 ? 12.602 24.516 -44.344 1 21.94 4 LEU B C 1
ATOM 3366 O O . LEU B 1 4 ? 12.32 25.719 -44.375 1 21.94 4 LEU B O 1
ATOM 3370 N N . LEU B 1 5 ? 11.391 23.938 -43.938 1 24.58 5 LEU B N 1
ATOM 3371 C CA . LEU B 1 5 ? 10.766 24.797 -42.938 1 24.58 5 LEU B CA 1
ATOM 3372 C C . LEU B 1 5 ? 11.766 25.156 -41.844 1 24.58 5 LEU B C 1
ATOM 3374 O O . LEU B 1 5 ? 12.438 24.281 -41.281 1 24.58 5 LEU B O 1
ATOM 3378 N N . SER B 1 6 ? 12.336 26.375 -41.906 1 23.47 6 SER B N 1
ATOM 3379 C CA . SER B 1 6 ? 13.312 27.094 -41.094 1 23.47 6 SER B CA 1
ATOM 3380 C C . SER B 1 6 ? 12.961 27.016 -39.625 1 23.47 6 SER B C 1
ATOM 3382 O O . SER B 1 6 ? 11.805 27.219 -39.25 1 23.47 6 SER B O 1
ATOM 3384 N N . TYR B 1 7 ? 13.602 26.141 -38.844 1 24.73 7 TYR B N 1
ATOM 3385 C CA . TYR B 1 7 ? 13.703 25.875 -37.406 1 24.73 7 TYR B CA 1
ATOM 3386 C C . TYR B 1 7 ? 13.961 27.172 -36.656 1 24.73 7 TYR B C 1
ATOM 3388 O O . TYR B 1 7 ? 15.055 27.719 -36.688 1 24.73 7 TYR B O 1
ATOM 3396 N N . ILE B 1 8 ? 13.062 28.203 -36.844 1 26.81 8 ILE B N 1
ATOM 3397 C CA . ILE B 1 8 ? 13.5 29.422 -36.188 1 26.81 8 ILE B CA 1
ATOM 3398 C C . ILE B 1 8 ? 13.797 29.125 -34.719 1 26.81 8 ILE B C 1
ATOM 3400 O O . ILE B 1 8 ? 12.945 28.594 -34 1 26.81 8 ILE B O 1
ATOM 3404 N N . PRO B 1 9 ? 15.07 29.25 -34.281 1 26.73 9 PRO B N 1
ATOM 3405 C CA . PRO B 1 9 ? 15.758 28.938 -33.031 1 26.73 9 PRO B CA 1
ATOM 3406 C C . PRO B 1 9 ? 15.031 29.484 -31.812 1 26.73 9 PRO B C 1
ATOM 3408 O O . PRO B 1 9 ? 14.711 28.734 -30.891 1 26.73 9 PRO B O 1
ATOM 3411 N N . GLY B 1 10 ? 15.562 30.703 -31.25 1 24.34 10 GLY B N 1
ATOM 3412 C CA . GLY B 1 10 ? 16.062 31.203 -29.984 1 24.34 10 GLY B CA 1
ATOM 3413 C C . GLY B 1 10 ? 14.992 31.859 -29.141 1 24.34 10 GLY B C 1
ATOM 3414 O O . GLY B 1 10 ? 15.297 32.625 -28.219 1 24.34 10 GLY B O 1
ATOM 3415 N N . ALA B 1 11 ? 13.797 32 -29.594 1 27.94 11 ALA B N 1
ATOM 3416 C CA . ALA B 1 11 ? 13.094 33.094 -28.906 1 27.94 11 ALA B CA 1
ATOM 3417 C C . ALA B 1 11 ? 13.094 32.875 -27.406 1 27.94 11 ALA B C 1
ATOM 3419 O O . ALA B 1 11 ? 12.453 31.938 -26.906 1 27.94 11 ALA B O 1
ATOM 3420 N N . SER B 1 12 ? 14.266 33.125 -26.703 1 26.56 12 SER B N 1
ATOM 3421 C CA . SER B 1 12 ? 14.516 33.281 -25.266 1 26.56 12 SER B CA 1
ATOM 3422 C C . SER B 1 12 ? 13.422 34.125 -24.609 1 26.56 12 SER B C 1
ATOM 3424 O O . SER B 1 12 ? 13.297 35.312 -24.875 1 26.56 12 SER B O 1
ATOM 3426 N N . LEU B 1 13 ? 12.195 33.75 -24.641 1 30.22 13 LEU B N 1
ATOM 3427 C CA . LEU B 1 13 ? 11.219 34.625 -23.969 1 30.22 13 LEU B CA 1
ATOM 3428 C C . LEU B 1 13 ? 11.742 35.062 -22.609 1 30.22 13 LEU B C 1
ATOM 3430 O O . LEU B 1 13 ? 12.008 34.25 -21.734 1 30.22 13 LEU B O 1
ATOM 3434 N N . VAL B 1 14 ? 12.469 36.156 -22.547 1 30.31 14 VAL B N 1
ATOM 3435 C CA . VAL B 1 14 ? 12.734 37.062 -21.438 1 30.31 14 VAL B CA 1
ATOM 3436 C C . VAL B 1 14 ? 11.461 37.219 -20.609 1 30.31 14 VAL B C 1
ATOM 3438 O O . VAL B 1 14 ? 10.531 37.938 -21.031 1 30.31 14 VAL B O 1
ATOM 3441 N N . MET B 1 15 ? 10.812 36.281 -20.25 1 31.83 15 MET B N 1
ATOM 3442 C CA . MET B 1 15 ? 9.75 36.562 -19.297 1 31.83 15 MET B CA 1
ATOM 3443 C C . MET B 1 15 ? 10.234 37.531 -18.219 1 31.83 15 MET B C 1
ATOM 3445 O O . MET B 1 15 ? 11.258 37.281 -17.578 1 31.83 15 MET B O 1
ATOM 3449 N N . GLY B 1 16 ? 10.133 38.875 -18.391 1 30.72 16 GLY B N 1
ATOM 3450 C CA . GLY B 1 16 ? 10.375 39.938 -17.422 1 30.72 16 GLY B CA 1
ATOM 3451 C C . GLY B 1 16 ? 10.078 39.531 -15.992 1 30.72 16 GLY B C 1
ATOM 3452 O O . GLY B 1 16 ? 9.203 38.688 -15.75 1 30.72 16 GLY B O 1
ATOM 3453 N N . SER B 1 17 ? 11.148 39.594 -15.078 1 32.12 17 SER B N 1
ATOM 3454 C CA . SER B 1 17 ? 11.156 39.469 -13.625 1 32.12 17 SER B CA 1
ATOM 3455 C C . SER B 1 17 ? 10.008 40.281 -13 1 32.12 17 SER B C 1
ATOM 3457 O O . SER B 1 17 ? 10.18 41.406 -12.586 1 32.12 17 SER B O 1
ATOM 3459 N N . ARG B 1 18 ? 8.969 40.531 -13.672 1 36.44 18 ARG B N 1
ATOM 3460 C CA . ARG B 1 18 ? 7.922 41.25 -12.945 1 36.44 18 ARG B CA 1
ATOM 3461 C C . ARG B 1 18 ? 7.703 40.625 -11.562 1 36.44 18 ARG B C 1
ATOM 3463 O O . ARG B 1 18 ? 7.367 39.469 -11.445 1 36.44 18 ARG B O 1
ATOM 3470 N N . SER B 1 19 ? 8.57 41 -10.578 1 38.47 19 SER B N 1
ATOM 3471 C CA . SER B 1 19 ? 8.297 40.688 -9.18 1 38.47 19 SER B CA 1
ATOM 3472 C C . SER B 1 19 ? 6.805 40.5 -8.938 1 38.47 19 SER B C 1
ATOM 3474 O O . SER B 1 19 ? 6.039 41.469 -9.023 1 38.47 19 SER B O 1
ATOM 3476 N N . LYS B 1 20 ? 6.078 39.594 -9.477 1 51.19 20 LYS B N 1
ATOM 3477 C CA . LYS B 1 20 ? 4.645 39.312 -9.422 1 51.19 20 LYS B CA 1
ATOM 3478 C C . LYS B 1 20 ? 4.078 39.625 -8.039 1 51.19 20 LYS B C 1
ATOM 3480 O O . LYS B 1 20 ? 4.516 39.062 -7.039 1 51.19 20 LYS B O 1
ATOM 3485 N N . THR B 1 21 ? 3.502 40.781 -7.766 1 61.44 21 THR B N 1
ATOM 3486 C CA . THR B 1 21 ? 2.848 41.344 -6.598 1 61.44 21 THR B CA 1
ATOM 3487 C C . THR B 1 21 ? 2.082 40.281 -5.828 1 61.44 21 THR B C 1
ATOM 3489 O O . THR B 1 21 ? 1.25 39.562 -6.398 1 61.44 21 THR B O 1
ATOM 3492 N N . GLY B 1 22 ? 2.693 39.781 -4.543 1 82.5 22 GLY B N 1
ATOM 3493 C CA . GLY B 1 22 ? 1.981 38.906 -3.615 1 82.5 22 GLY B CA 1
ATOM 3494 C C . GLY B 1 22 ? 2.613 37.562 -3.473 1 82.5 22 GLY B C 1
ATOM 3495 O O . GLY B 1 22 ? 2.172 36.75 -2.656 1 82.5 22 GLY B O 1
ATOM 3496 N N . ALA B 1 23 ? 3.67 37.344 -4.27 1 91.12 23 ALA B N 1
ATOM 3497 C CA . ALA B 1 23 ? 4.328 36.031 -4.172 1 91.12 23 ALA B CA 1
ATOM 3498 C C . ALA B 1 23 ? 5.34 36.031 -3.029 1 91.12 23 ALA B C 1
ATOM 3500 O O . ALA B 1 23 ? 5.965 37.031 -2.73 1 91.12 23 ALA B O 1
ATOM 3501 N N . ILE B 1 24 ? 5.414 34.906 -2.377 1 97 24 ILE B N 1
ATOM 3502 C CA . ILE B 1 24 ? 6.43 34.656 -1.362 1 97 24 ILE B CA 1
ATOM 3503 C C . ILE B 1 24 ? 7.43 33.625 -1.888 1 97 24 ILE B C 1
ATOM 3505 O O . ILE B 1 24 ? 7.191 32.438 -1.804 1 97 24 ILE B O 1
ATOM 3509 N N . ASP B 1 25 ? 8.531 34.125 -2.447 1 95.12 25 ASP B N 1
ATOM 3510 C CA . ASP B 1 25 ? 9.516 33.25 -3.094 1 95.12 25 ASP B CA 1
ATOM 3511 C C . ASP B 1 25 ? 10.492 32.688 -2.072 1 95.12 25 ASP B C 1
ATOM 3513 O O . ASP B 1 25 ? 11.258 33.406 -1.455 1 95.12 25 ASP B O 1
ATOM 3517 N N . LEU B 1 26 ? 10.383 31.484 -1.783 1 96.69 26 LEU B N 1
ATOM 3518 C CA . LEU B 1 26 ? 11.266 30.719 -0.918 1 96.69 26 LEU B CA 1
ATOM 3519 C C . LEU B 1 26 ? 11.711 29.438 -1.605 1 96.69 26 LEU B C 1
ATOM 3521 O O . LEU B 1 26 ? 10.93 28.797 -2.32 1 96.69 26 LEU B O 1
ATOM 3525 N N . PRO B 1 27 ? 13 29.172 -1.468 1 97.19 27 PRO B N 1
ATOM 3526 C CA . PRO B 1 27 ? 13.391 27.859 -1.987 1 97.19 27 PRO B CA 1
ATOM 3527 C C . PRO B 1 27 ? 12.703 26.703 -1.267 1 97.19 27 PRO B C 1
ATOM 3529 O O . PRO B 1 27 ? 12.383 26.812 -0.081 1 97.19 27 PRO B O 1
ATOM 3532 N N . SER B 1 28 ? 12.516 25.641 -1.936 1 98 28 SER B N 1
ATOM 3533 C CA . SER B 1 28 ? 11.945 24.453 -1.321 1 98 28 SER B CA 1
ATOM 3534 C C . SER B 1 28 ? 12.859 23.891 -0.239 1 98 28 SER B C 1
ATOM 3536 O O . SER B 1 28 ? 14.078 24.047 -0.309 1 98 28 SER B O 1
ATOM 3538 N N . VAL B 1 29 ? 12.219 23.25 0.728 1 98 29 VAL B N 1
ATOM 3539 C CA . VAL B 1 29 ? 13.008 22.438 1.645 1 98 29 VAL B CA 1
ATOM 3540 C C . VAL B 1 29 ? 13.57 21.219 0.902 1 98 29 VAL B C 1
ATOM 3542 O O . VAL B 1 29 ? 13.211 20.969 -0.249 1 98 29 VAL B O 1
ATOM 3545 N N . GLU B 1 30 ? 14.469 20.578 1.537 1 97.81 30 GLU B N 1
ATOM 3546 C CA . GLU B 1 30 ? 14.922 19.328 0.951 1 97.81 30 GLU B CA 1
ATOM 3547 C C . GLU B 1 30 ? 13.781 18.312 0.828 1 97.81 30 GLU B C 1
ATOM 3549 O O . GLU B 1 30 ? 13.078 18.047 1.803 1 97.81 30 GLU B O 1
ATOM 3554 N N . ILE B 1 31 ? 13.57 17.875 -0.365 1 98.44 31 ILE B N 1
ATOM 3555 C CA . ILE B 1 31 ? 12.539 16.875 -0.607 1 98.44 31 ILE B CA 1
ATOM 3556 C C . ILE B 1 31 ? 13.148 15.469 -0.537 1 98.44 31 ILE B C 1
ATOM 3558 O O . ILE B 1 31 ? 14.172 15.203 -1.171 1 98.44 31 ILE B O 1
ATOM 3562 N N . HIS B 1 32 ? 12.523 14.617 0.215 1 98.31 32 HIS B N 1
ATOM 3563 C CA . HIS B 1 32 ? 12.992 13.242 0.384 1 98.31 32 HIS B CA 1
ATOM 3564 C C . HIS B 1 32 ? 12.148 12.266 -0.425 1 98.31 32 HIS B C 1
ATOM 3566 O O . HIS B 1 32 ? 10.992 12 -0.078 1 98.31 32 HIS B O 1
ATOM 3572 N N . HIS B 1 33 ? 12.742 11.75 -1.462 1 97.38 33 HIS B N 1
ATOM 3573 C CA . HIS B 1 33 ? 12.047 10.797 -2.326 1 97.38 33 HIS B CA 1
ATOM 3574 C C . HIS B 1 33 ? 12.086 9.391 -1.738 1 97.38 33 HIS B C 1
ATOM 3576 O O . HIS B 1 33 ? 12.688 8.484 -2.326 1 97.38 33 HIS B O 1
ATOM 3582 N N . ILE B 1 34 ? 11.336 9.164 -0.688 1 96.44 34 ILE B N 1
ATOM 3583 C CA . ILE B 1 34 ? 11.477 7.953 0.113 1 96.44 34 ILE B CA 1
ATOM 3584 C C . ILE B 1 34 ? 10.961 6.75 -0.677 1 96.44 34 ILE B C 1
ATOM 3586 O O . ILE B 1 34 ? 11.367 5.613 -0.418 1 96.44 34 ILE B O 1
ATOM 3590 N N . GLU B 1 35 ? 10.117 6.914 -1.644 1 94.19 35 GLU B N 1
ATOM 3591 C CA . GLU B 1 35 ? 9.531 5.824 -2.42 1 94.19 35 GLU B CA 1
ATOM 3592 C C . GLU B 1 35 ? 10.617 5.008 -3.119 1 94.19 35 GLU B C 1
ATOM 3594 O O . GLU B 1 35 ? 10.484 3.791 -3.273 1 94.19 35 GLU B O 1
ATOM 3599 N N . THR B 1 36 ? 11.719 5.664 -3.488 1 92.88 36 THR B N 1
ATOM 3600 C CA . THR B 1 36 ? 12.703 4.977 -4.312 1 92.88 36 THR B CA 1
ATOM 3601 C C . THR B 1 36 ? 14.102 5.09 -3.699 1 92.88 36 THR B C 1
ATOM 3603 O O . THR B 1 36 ? 15.102 4.82 -4.363 1 92.88 36 THR B O 1
ATOM 3606 N N . ASP B 1 37 ? 14.133 5.637 -2.5 1 93.75 37 ASP B N 1
ATOM 3607 C CA . ASP B 1 37 ? 15.414 5.758 -1.808 1 93.75 37 ASP B CA 1
ATOM 3608 C C . ASP B 1 37 ? 15.844 4.422 -1.213 1 93.75 37 ASP B C 1
ATOM 3610 O O . ASP B 1 37 ? 15.172 3.877 -0.339 1 93.75 37 ASP B O 1
ATOM 3614 N N . ALA B 1 38 ? 16.953 3.908 -1.601 1 89.94 38 ALA B N 1
ATOM 3615 C CA . ALA B 1 38 ? 17.391 2.574 -1.207 1 89.94 38 ALA B CA 1
ATOM 3616 C C . ALA B 1 38 ? 18.141 2.613 0.126 1 89.94 38 ALA B C 1
ATOM 3618 O O . ALA B 1 38 ? 18.469 1.568 0.687 1 89.94 38 ALA B O 1
ATOM 3619 N N . ASP B 1 39 ? 18.297 3.834 0.652 1 93.62 39 ASP B N 1
ATOM 3620 C CA . ASP B 1 39 ? 18.875 3.939 1.988 1 93.62 39 ASP B CA 1
ATOM 3621 C C . ASP B 1 39 ? 18.016 3.209 3.018 1 93.62 39 ASP B C 1
ATOM 3623 O O . ASP B 1 39 ? 16.797 3.289 2.977 1 93.62 39 ASP B O 1
ATOM 3627 N N . LYS B 1 40 ? 18.672 2.564 3.961 1 93 40 LYS B N 1
ATOM 3628 C CA . LYS B 1 40 ? 18 1.71 4.926 1 93 40 LYS B CA 1
ATOM 3629 C C . LYS B 1 40 ? 16.984 2.508 5.746 1 93 40 LYS B C 1
ATOM 3631 O O . LYS B 1 40 ? 15.875 2.037 6 1 93 40 LYS B O 1
ATOM 3636 N N . ARG B 1 41 ? 17.359 3.693 6.195 1 95.88 41 ARG B N 1
ATOM 3637 C CA . ARG B 1 41 ? 16.469 4.52 7.008 1 95.88 41 ARG B CA 1
ATOM 3638 C C . ARG B 1 41 ? 15.266 4.988 6.199 1 95.88 41 ARG B C 1
ATOM 3640 O O . ARG B 1 41 ? 14.133 4.965 6.691 1 95.88 41 ARG B O 1
ATOM 3647 N N . ALA B 1 42 ? 15.57 5.449 4.988 1 97.25 42 ALA B N 1
ATOM 3648 C CA . ALA B 1 42 ? 14.5 5.902 4.109 1 97.25 42 ALA B CA 1
ATOM 3649 C C . ALA B 1 42 ? 13.547 4.758 3.766 1 97.25 42 ALA B C 1
ATOM 3651 O O . ALA B 1 42 ? 12.328 4.938 3.748 1 97.25 42 ALA B O 1
ATOM 3652 N N . ARG B 1 43 ? 14.117 3.564 3.521 1 95.69 43 ARG B N 1
ATOM 3653 C CA . ARG B 1 43 ? 13.312 2.381 3.23 1 95.69 43 ARG B CA 1
ATOM 3654 C C . ARG B 1 43 ? 12.445 1.997 4.422 1 95.69 43 ARG B C 1
ATOM 3656 O O . ARG B 1 43 ? 11.273 1.644 4.258 1 95.69 43 ARG B O 1
ATOM 3663 N N . CYS B 1 44 ? 13.031 2.035 5.566 1 97.38 44 CYS B N 1
ATOM 3664 C CA . CYS B 1 44 ? 12.281 1.765 6.785 1 97.38 44 CYS B CA 1
ATOM 3665 C C . CYS B 1 44 ? 11.102 2.723 6.926 1 97.38 44 CYS B C 1
ATOM 3667 O O . CYS B 1 44 ? 9.984 2.299 7.215 1 97.38 44 CYS B O 1
ATOM 3669 N N . LEU B 1 45 ? 11.359 4.02 6.738 1 98.62 45 LEU B N 1
ATOM 3670 C CA . LEU B 1 45 ? 10.305 5.02 6.82 1 98.62 45 LEU B CA 1
ATOM 3671 C C . LEU B 1 45 ? 9.195 4.723 5.809 1 98.62 45 LEU B C 1
ATOM 3673 O O . LEU B 1 45 ? 8.016 4.758 6.152 1 98.62 45 LEU B O 1
ATOM 3677 N N . LYS B 1 46 ? 9.594 4.457 4.57 1 98 46 LYS B N 1
ATOM 3678 C CA . LYS B 1 46 ? 8.633 4.125 3.52 1 98 46 LYS B CA 1
ATOM 3679 C C . LYS B 1 46 ? 7.715 2.984 3.953 1 98 46 LYS B C 1
ATOM 3681 O O . LYS B 1 46 ? 6.492 3.08 3.826 1 98 46 LYS B O 1
ATOM 3686 N N . HIS B 1 47 ? 8.312 1.913 4.465 1 97.81 47 HIS B N 1
ATOM 3687 C CA . HIS B 1 47 ? 7.547 0.733 4.859 1 97.81 47 HIS B CA 1
ATOM 3688 C C . HIS B 1 47 ? 6.59 1.052 6 1 97.81 47 HIS B C 1
ATOM 3690 O O . HIS B 1 47 ? 5.445 0.595 6 1 97.81 47 HIS B O 1
ATOM 3696 N N . LEU B 1 48 ? 7.051 1.805 6.965 1 98.69 48 LEU B N 1
ATOM 3697 C CA . LEU B 1 48 ? 6.223 2.133 8.117 1 98.69 48 LEU B CA 1
ATOM 3698 C C . LEU B 1 48 ? 5.074 3.053 7.719 1 98.69 48 LEU B C 1
ATOM 3700 O O . LEU B 1 48 ? 3.955 2.908 8.219 1 98.69 48 LEU B O 1
ATOM 3704 N N . LEU B 1 49 ? 5.363 4.039 6.852 1 98.81 49 LEU B N 1
ATOM 3705 C CA . LEU B 1 49 ? 4.309 4.926 6.379 1 98.81 49 LEU B CA 1
ATOM 3706 C C . LEU B 1 49 ? 3.256 4.145 5.594 1 98.81 49 LEU B C 1
ATOM 3708 O O . LEU B 1 49 ? 2.057 4.391 5.746 1 98.81 49 LEU B O 1
ATOM 3712 N N . LYS B 1 50 ? 3.691 3.197 4.773 1 98.19 50 LYS B N 1
ATOM 3713 C CA . LYS B 1 50 ? 2.756 2.359 4.027 1 98.19 50 LYS B CA 1
ATOM 3714 C C . LYS B 1 50 ? 1.948 1.469 4.969 1 98.19 50 LYS B C 1
ATOM 3716 O O . LYS B 1 50 ? 0.746 1.279 4.77 1 98.19 50 LYS B O 1
ATOM 3721 N N . ALA B 1 51 ? 2.639 0.896 5.938 1 98.44 51 ALA B N 1
ATOM 3722 C CA . ALA B 1 51 ? 1.941 0.087 6.934 1 98.44 51 ALA B CA 1
ATOM 3723 C C . ALA B 1 51 ? 0.869 0.904 7.652 1 98.44 51 ALA B C 1
ATOM 3725 O O . ALA B 1 51 ? -0.253 0.432 7.848 1 98.44 51 ALA B O 1
ATOM 3726 N N . ASN B 1 52 ? 1.21 2.127 8.047 1 98.75 52 ASN B N 1
ATOM 3727 C CA . ASN B 1 52 ? 0.237 3.012 8.68 1 98.75 52 ASN B CA 1
ATOM 3728 C C . ASN B 1 52 ? -0.954 3.279 7.766 1 98.75 52 ASN B C 1
ATOM 3730 O O . ASN B 1 52 ? -2.105 3.162 8.188 1 98.75 52 ASN B O 1
ATOM 3734 N N . HIS B 1 53 ? -0.679 3.627 6.551 1 98.75 53 HIS B N 1
ATOM 3735 C CA . HIS B 1 53 ? -1.697 4.012 5.582 1 98.75 53 HIS B CA 1
ATOM 3736 C C . HIS B 1 53 ? -2.689 2.877 5.344 1 98.75 53 HIS B C 1
ATOM 3738 O O . HIS B 1 53 ? -3.895 3.117 5.223 1 98.75 53 HIS B O 1
ATOM 3744 N N . VAL B 1 54 ? -2.178 1.697 5.289 1 98.31 54 VAL B N 1
ATOM 3745 C CA . VAL B 1 54 ? -2.996 0.546 4.918 1 98.31 54 VAL B CA 1
ATOM 3746 C C . VAL B 1 54 ? -3.773 0.053 6.137 1 98.31 54 VAL B C 1
ATOM 3748 O O . VAL B 1 54 ? -4.93 -0.362 6.016 1 98.31 54 VAL B O 1
ATOM 3751 N N . ASN B 1 55 ? -3.242 0.179 7.332 1 97.94 55 ASN B N 1
ATOM 3752 C CA . ASN B 1 55 ? -3.773 -0.563 8.469 1 97.94 55 ASN B CA 1
ATOM 3753 C C . ASN B 1 55 ? -4.594 0.335 9.391 1 97.94 55 ASN B C 1
ATOM 3755 O O . ASN B 1 55 ? -5.457 -0.147 10.133 1 97.94 55 ASN B O 1
ATOM 3759 N N . TYR B 1 56 ? -4.312 1.624 9.344 1 98.69 56 TYR B N 1
ATOM 3760 C CA . TYR B 1 56 ? -4.906 2.463 10.383 1 98.69 56 TYR B CA 1
ATOM 3761 C C . TYR B 1 56 ? -5.617 3.664 9.773 1 98.69 56 TYR B C 1
ATOM 3763 O O . TYR B 1 56 ? -5.121 4.262 8.812 1 98.69 56 TYR B O 1
ATOM 3771 N N . ALA B 1 57 ? -6.754 4.004 10.344 1 98.75 57 ALA B N 1
ATOM 3772 C CA . ALA B 1 57 ? -7.578 5.125 9.898 1 98.75 57 ALA B CA 1
ATOM 3773 C C . ALA B 1 57 ? -6.914 6.457 10.219 1 98.75 57 ALA B C 1
ATOM 3775 O O . ALA B 1 57 ? -6.031 6.531 11.078 1 98.75 57 ALA B O 1
ATOM 3776 N N . ILE B 1 58 ? -7.344 7.52 9.547 1 98.75 58 ILE B N 1
ATOM 3777 C CA . ILE B 1 58 ? -6.719 8.82 9.734 1 98.75 58 ILE B CA 1
ATOM 3778 C C . ILE B 1 58 ? -7.336 9.523 10.938 1 98.75 58 ILE B C 1
ATOM 3780 O O . ILE B 1 58 ? -6.75 10.453 11.492 1 98.75 58 ILE B O 1
ATOM 3784 N N . LEU B 1 59 ? -8.523 9.086 11.359 1 98.69 59 LEU B N 1
ATOM 3785 C CA . LEU B 1 59 ? -9.18 9.547 12.578 1 98.69 59 LEU B CA 1
ATOM 3786 C C . LEU B 1 59 ? -9.516 8.383 13.5 1 98.69 59 LEU B C 1
ATOM 3788 O O . LEU B 1 59 ? -9.812 7.281 13.031 1 98.69 59 LEU B O 1
ATOM 3792 N N . TRP B 1 60 ? -9.414 8.625 14.766 1 97.62 60 TRP B N 1
ATOM 3793 C CA . TRP B 1 60 ? -9.727 7.586 15.75 1 97.62 60 TRP B CA 1
ATOM 3794 C C . TRP B 1 60 ? -10.32 8.195 17.016 1 97.62 60 TRP B C 1
ATOM 3796 O O . TRP B 1 60 ? -10.578 9.398 17.062 1 97.62 60 TRP B O 1
ATOM 3806 N N . ASN B 1 61 ? -10.695 7.414 18.078 1 96.38 61 ASN B N 1
ATOM 3807 C CA . ASN B 1 61 ? -11.367 7.867 19.281 1 96.38 61 ASN B CA 1
ATOM 3808 C C . ASN B 1 61 ? -12.695 8.547 18.969 1 96.38 61 ASN B C 1
ATOM 3810 O O . ASN B 1 61 ? -12.891 9.719 19.281 1 96.38 61 ASN B O 1
ATOM 3814 N N . ASP B 1 62 ? -13.602 7.77 18.422 1 95.88 62 ASP B N 1
ATOM 3815 C CA . ASP B 1 62 ? -14.906 8.266 17.984 1 95.88 62 ASP B CA 1
ATOM 3816 C C . ASP B 1 62 ? -14.75 9.445 17.031 1 95.88 62 ASP B C 1
ATOM 3818 O O . ASP B 1 62 ? -15.438 10.453 17.156 1 95.88 62 ASP B O 1
ATOM 3822 N N . LEU B 1 63 ? -13.664 9.398 16.188 1 96.19 63 LEU B N 1
ATOM 3823 C CA . LEU B 1 63 ? -13.406 10.305 15.078 1 96.19 63 LEU B CA 1
ATOM 3824 C C . LEU B 1 63 ? -12.984 11.68 15.578 1 96.19 63 LEU B C 1
ATOM 3826 O O . LEU B 1 63 ? -13.094 12.672 14.859 1 96.19 63 LEU B O 1
ATOM 3830 N N . GLN B 1 64 ? -12.531 11.781 16.812 1 95.31 64 GLN B N 1
ATOM 3831 C CA . GLN B 1 64 ? -12.195 13.07 17.391 1 95.31 64 GLN B CA 1
ATOM 3832 C C . GLN B 1 64 ? -10.703 13.359 17.281 1 95.31 64 GLN B C 1
ATOM 3834 O O . GLN B 1 64 ? -10.281 14.516 17.266 1 95.31 64 GLN B O 1
ATOM 3839 N N . PHE B 1 65 ? -9.914 12.281 17.234 1 97 65 PHE B N 1
ATOM 3840 C CA . PHE B 1 65 ? -8.469 12.453 17.25 1 97 65 PHE B CA 1
ATOM 3841 C C . PHE B 1 65 ? -7.871 12.125 15.891 1 97 65 PHE B C 1
ATOM 3843 O O . PHE B 1 65 ? -8.508 11.461 15.062 1 97 65 PHE B O 1
ATOM 3850 N N . ASP B 1 66 ? -6.715 12.609 15.656 1 97.88 66 ASP B N 1
ATOM 3851 C CA . ASP B 1 66 ? -6.02 12.445 14.383 1 97.88 66 ASP B CA 1
ATOM 3852 C C . ASP B 1 66 ? -4.902 11.414 14.492 1 97.88 66 ASP B C 1
ATOM 3854 O O . ASP B 1 66 ? -4.289 11.266 15.555 1 97.88 66 ASP B O 1
ATOM 3858 N N . ASN B 1 67 ? -4.723 10.617 13.453 1 98.56 67 ASN B N 1
ATOM 3859 C CA . ASN B 1 67 ? -3.553 9.758 13.305 1 98.56 67 ASN B CA 1
ATOM 3860 C C . ASN B 1 67 ? -2.307 10.57 12.953 1 98.56 67 ASN B C 1
ATOM 3862 O O . ASN B 1 67 ? -2.146 11.008 11.812 1 98.56 67 ASN B O 1
ATOM 3866 N N . HIS B 1 68 ? -1.426 10.703 13.922 1 98.44 68 HIS B N 1
ATOM 3867 C CA . HIS B 1 68 ? -0.246 11.547 13.766 1 98.44 68 HIS B CA 1
ATOM 3868 C C . HIS B 1 68 ? 0.967 10.727 13.344 1 98.44 68 HIS B C 1
ATOM 3870 O O . HIS B 1 68 ? 2.082 11.242 13.273 1 98.44 68 HIS B O 1
ATOM 3876 N N . ASN B 1 69 ? 0.792 9.477 13.094 1 98.56 69 ASN B N 1
ATOM 3877 C CA . ASN B 1 69 ? 1.921 8.586 12.836 1 98.56 69 ASN B CA 1
ATOM 3878 C C . ASN B 1 69 ? 2.793 9.094 11.695 1 98.56 69 ASN B C 1
ATOM 3880 O O . ASN B 1 69 ? 4.02 9.133 11.812 1 98.56 69 ASN B O 1
ATOM 3884 N N . PRO B 1 70 ? 2.195 9.547 10.586 1 98.75 70 PRO B N 1
ATOM 3885 C CA . PRO B 1 70 ? 3.043 10.078 9.516 1 98.75 70 PRO B CA 1
ATOM 3886 C C . PRO B 1 70 ? 3.857 11.297 9.961 1 98.75 70 PRO B C 1
ATOM 3888 O O . PRO B 1 70 ? 4.996 11.469 9.523 1 98.75 70 PRO B O 1
ATOM 3891 N N . HIS B 1 71 ? 3.258 12.102 10.836 1 98.81 71 HIS B N 1
ATOM 3892 C CA . HIS B 1 71 ? 3.957 13.281 11.344 1 98.81 71 HIS B CA 1
ATOM 3893 C C . HIS B 1 71 ? 5.16 12.883 12.195 1 98.81 71 HIS B C 1
ATOM 3895 O O . HIS B 1 71 ? 6.262 13.406 11.992 1 98.81 71 HIS B O 1
ATOM 3901 N N . LEU B 1 72 ? 4.887 11.984 13.117 1 98.81 72 LEU B N 1
ATOM 3902 C CA . LEU B 1 72 ? 5.922 11.57 14.055 1 98.81 72 LEU B CA 1
ATOM 3903 C C . LEU B 1 72 ? 7.055 10.852 13.328 1 98.81 72 LEU B C 1
ATOM 3905 O O . LEU B 1 72 ? 8.227 11.164 13.531 1 98.81 72 LEU B O 1
ATOM 3909 N N . LEU B 1 73 ? 6.691 9.93 12.445 1 98.88 73 LEU B N 1
ATOM 3910 C CA . LEU B 1 73 ? 7.68 9.156 11.695 1 98.88 73 LEU B CA 1
ATOM 3911 C C . LEU B 1 73 ? 8.547 10.07 10.836 1 98.88 73 LEU B C 1
ATOM 3913 O O . LEU B 1 73 ? 9.773 9.984 10.867 1 98.88 73 LEU B O 1
ATOM 3917 N N . SER B 1 74 ? 7.926 10.969 10.117 1 98.88 74 SER B N 1
ATOM 3918 C CA . SER B 1 74 ? 8.656 11.867 9.234 1 98.88 74 SER B CA 1
ATOM 3919 C C . SER B 1 74 ? 9.547 12.82 10.031 1 98.88 74 SER B C 1
ATOM 3921 O O . SER B 1 74 ? 10.695 13.062 9.648 1 98.88 74 SER B O 1
ATOM 3923 N N . SER B 1 75 ? 9 13.344 11.117 1 98.88 75 SER B N 1
ATOM 3924 C CA . SER B 1 75 ? 9.789 14.25 11.945 1 98.88 75 SER B CA 1
ATOM 3925 C C . SER B 1 75 ? 10.984 13.531 12.562 1 98.88 75 SER B C 1
ATOM 3927 O O . SER B 1 75 ? 12.086 14.086 12.625 1 98.88 75 SER B O 1
ATOM 3929 N N . THR B 1 76 ? 10.75 12.297 13.062 1 98.81 76 THR B N 1
ATOM 3930 C CA . THR B 1 76 ? 11.828 11.492 13.609 1 98.81 76 THR B CA 1
ATOM 3931 C C . THR B 1 76 ? 12.914 11.25 12.562 1 98.81 76 THR B C 1
ATOM 3933 O O . THR B 1 76 ? 14.102 11.398 12.852 1 98.81 76 THR B O 1
ATOM 3936 N N . TYR B 1 77 ? 12.5 10.93 11.391 1 98.75 77 TYR B N 1
ATOM 3937 C CA . TYR B 1 77 ? 13.422 10.742 10.273 1 98.75 77 TYR B CA 1
ATOM 3938 C C . TYR B 1 77 ? 14.211 12.016 9.992 1 98.75 77 TYR B C 1
ATOM 3940 O O . TYR B 1 77 ? 15.438 11.977 9.859 1 98.75 77 TYR B O 1
ATOM 3948 N N . LEU B 1 78 ? 13.531 13.141 9.953 1 98.62 78 LEU B N 1
ATOM 3949 C CA . LEU B 1 78 ? 14.125 14.414 9.57 1 98.62 78 LEU B CA 1
ATOM 3950 C C . LEU B 1 78 ? 15.055 14.93 10.664 1 98.62 78 LEU B C 1
ATOM 3952 O O . LEU B 1 78 ? 15.953 15.734 10.391 1 98.62 78 LEU B O 1
ATOM 3956 N N . LEU B 1 79 ? 14.867 14.484 11.891 1 98.44 79 LEU B N 1
ATOM 3957 C CA . LEU B 1 79 ? 15.75 14.859 12.992 1 98.44 79 LEU B CA 1
ATOM 3958 C C . LEU B 1 79 ? 16.953 13.938 13.055 1 98.44 79 LEU B C 1
ATOM 3960 O O . LEU B 1 79 ? 17.828 14.109 13.914 1 98.44 79 LEU B O 1
ATOM 3964 N N . GLY B 1 80 ? 16.984 12.914 12.211 1 98.06 80 GLY B N 1
ATOM 3965 C CA . GLY B 1 80 ? 18.141 12.055 12.133 1 98.06 80 GLY B CA 1
ATOM 3966 C C . GLY B 1 80 ? 17.938 10.711 12.812 1 98.06 80 GLY B C 1
ATOM 3967 O O . GLY B 1 80 ? 18.891 9.969 13.031 1 98.06 80 GLY B O 1
ATOM 3968 N N . GLY B 1 81 ? 16.734 10.422 13.141 1 98.44 81 GLY B N 1
ATOM 3969 C CA . GLY B 1 81 ? 16.453 9.141 13.773 1 98.44 81 GLY B CA 1
ATOM 3970 C C . GLY B 1 81 ? 16.812 7.949 12.898 1 98.44 81 GLY B C 1
ATOM 3971 O O . GLY B 1 81 ? 16.594 7.98 11.688 1 98.44 81 GLY B O 1
ATOM 3972 N N . ASN B 1 82 ? 17.297 6.891 13.531 1 97.94 82 ASN B N 1
ATOM 3973 C CA . ASN B 1 82 ? 17.625 5.656 12.82 1 97.94 82 ASN B CA 1
ATOM 3974 C C . ASN B 1 82 ? 16.422 4.703 12.797 1 97.94 82 ASN B C 1
ATOM 3976 O O . ASN B 1 82 ? 15.32 5.074 13.188 1 97.94 82 ASN B O 1
ATOM 3980 N N . GLU B 1 83 ? 16.625 3.48 12.305 1 97.25 83 GLU B N 1
ATOM 3981 C CA . GLU B 1 83 ? 15.539 2.512 12.148 1 97.25 83 GLU B CA 1
ATOM 3982 C C . GLU B 1 83 ? 14.906 2.168 13.492 1 97.25 83 GLU B C 1
ATOM 3984 O O . GLU B 1 83 ? 13.688 1.993 13.586 1 97.25 83 GLU B O 1
ATOM 3989 N N . ASN B 1 84 ? 15.719 2.07 14.5 1 97.94 84 ASN B N 1
ATOM 3990 C CA . ASN B 1 84 ? 15.188 1.767 15.828 1 97.94 84 ASN B CA 1
ATOM 3991 C C . ASN B 1 84 ? 14.273 2.879 16.328 1 97.94 84 ASN B C 1
ATOM 3993 O O . ASN B 1 84 ? 13.203 2.605 16.891 1 97.94 84 ASN B O 1
ATOM 3997 N N . HIS B 1 85 ? 14.711 4.145 16.156 1 98.62 85 HIS B N 1
ATOM 3998 C CA . HIS B 1 85 ? 13.867 5.281 16.516 1 98.62 85 HIS B CA 1
ATOM 3999 C C . HIS B 1 85 ? 12.531 5.234 15.781 1 98.62 85 HIS B C 1
ATOM 4001 O O . HIS B 1 85 ? 11.477 5.453 16.375 1 98.62 85 HIS B O 1
ATOM 4007 N N . LEU B 1 86 ? 12.609 4.957 14.5 1 98.69 86 LEU B N 1
ATOM 4008 C CA . LEU B 1 86 ? 11.422 4.934 13.664 1 98.69 86 LEU B CA 1
ATOM 4009 C C . LEU B 1 86 ? 10.469 3.822 14.102 1 98.69 86 LEU B C 1
ATOM 4011 O O . LEU B 1 86 ? 9.266 4.047 14.242 1 98.69 86 LEU B O 1
ATOM 4015 N N . ASN B 1 87 ? 10.992 2.648 14.352 1 97.81 87 ASN B N 1
ATOM 4016 C CA . ASN B 1 87 ? 10.164 1.528 14.789 1 97.81 87 ASN B CA 1
ATOM 4017 C C . ASN B 1 87 ? 9.531 1.799 16.156 1 97.81 87 ASN B C 1
ATOM 4019 O O . ASN B 1 87 ? 8.359 1.472 16.375 1 97.81 87 ASN B O 1
ATOM 4023 N N . GLU B 1 88 ? 10.281 2.381 17.016 1 98.12 88 GLU B N 1
ATOM 4024 C CA . GLU B 1 88 ? 9.75 2.711 18.328 1 98.12 88 GLU B CA 1
ATOM 4025 C C . GLU B 1 88 ? 8.633 3.746 18.234 1 98.12 88 GLU B C 1
ATOM 4027 O O . GLU B 1 88 ? 7.605 3.629 18.906 1 98.12 88 GLU B O 1
ATOM 4032 N N . ALA B 1 89 ? 8.898 4.77 17.438 1 98.19 89 ALA B N 1
ATOM 4033 C CA . ALA B 1 89 ? 7.875 5.785 17.203 1 98.19 89 ALA B CA 1
ATOM 4034 C C . ALA B 1 89 ? 6.598 5.168 16.656 1 98.19 89 ALA B C 1
ATOM 4036 O O . ALA B 1 89 ? 5.504 5.418 17.172 1 98.19 89 ALA B O 1
ATOM 4037 N N . TYR B 1 90 ? 6.734 4.297 15.648 1 98.56 90 TYR B N 1
ATOM 4038 C CA . TYR B 1 90 ? 5.605 3.627 15.023 1 98.56 90 TYR B CA 1
ATOM 4039 C C . TYR B 1 90 ? 4.832 2.791 16.031 1 98.56 90 TYR B C 1
ATOM 4041 O O . TYR B 1 90 ? 3.607 2.896 16.125 1 98.56 90 TYR B O 1
ATOM 4049 N N . ASN B 1 91 ? 5.535 1.995 16.75 1 97.5 91 ASN B N 1
ATOM 4050 C CA . ASN B 1 91 ? 4.93 1.059 17.688 1 97.5 91 ASN B CA 1
ATOM 4051 C C . ASN B 1 91 ? 4.207 1.788 18.828 1 97.5 91 ASN B C 1
ATOM 4053 O O . ASN B 1 91 ? 3.191 1.308 19.328 1 97.5 91 ASN B O 1
ATOM 4057 N N . ASN B 1 92 ? 4.723 2.912 19.141 1 97.19 92 ASN B N 1
ATOM 4058 C CA . ASN B 1 92 ? 4.051 3.705 20.172 1 97.19 92 ASN B CA 1
ATOM 4059 C C . ASN B 1 92 ? 2.721 4.262 19.672 1 97.19 92 ASN B C 1
ATOM 4061 O O . ASN B 1 92 ? 1.717 4.227 20.375 1 97.19 92 ASN B O 1
ATOM 4065 N N . GLU B 1 93 ? 2.715 4.781 18.453 1 96.94 93 GLU B N 1
ATOM 4066 C CA . GLU B 1 93 ? 1.526 5.422 17.906 1 96.94 93 GLU B CA 1
ATOM 4067 C C . GLU B 1 93 ? 0.411 4.406 17.672 1 96.94 93 GLU B C 1
ATOM 4069 O O . GLU B 1 93 ? -0.764 4.703 17.891 1 96.94 93 GLU B O 1
ATOM 4074 N N . ILE B 1 94 ? 0.751 3.195 17.234 1 97.19 94 ILE B N 1
ATOM 4075 C CA . ILE B 1 94 ? -0.281 2.277 16.766 1 97.19 94 ILE B CA 1
ATOM 4076 C C . ILE B 1 94 ? -1.005 1.659 17.969 1 97.19 94 ILE B C 1
ATOM 4078 O O . ILE B 1 94 ? -2.039 1.008 17.797 1 97.19 94 ILE B O 1
ATOM 4082 N N . LYS B 1 95 ? -0.54 1.869 19.219 1 96.94 95 LYS B N 1
ATOM 4083 C CA . LYS B 1 95 ? -1.186 1.343 20.406 1 96.94 95 LYS B CA 1
ATOM 4084 C C . LYS B 1 95 ? -2.623 1.845 20.531 1 96.94 95 LYS B C 1
ATOM 4086 O O . LYS B 1 95 ? -3.504 1.117 20.984 1 96.94 95 LYS B O 1
ATOM 4091 N N . ASP B 1 96 ? -2.844 3.062 20.047 1 95.56 96 ASP B N 1
ATOM 4092 C CA . ASP B 1 96 ? -4.148 3.68 20.266 1 95.56 96 ASP B CA 1
ATOM 4093 C C . ASP B 1 96 ? -4.934 3.773 18.953 1 95.56 96 ASP B C 1
ATOM 4095 O O . ASP B 1 96 ? -6.145 4.004 18.969 1 95.56 96 ASP B O 1
ATOM 4099 N N . LEU B 1 97 ? -4.23 3.613 17.844 1 98 97 LEU B N 1
ATOM 4100 C CA . LEU B 1 97 ? -4.887 3.777 16.547 1 98 97 LEU B CA 1
ATOM 4101 C C . LEU B 1 97 ? -5.863 2.637 16.281 1 98 97 LEU B C 1
ATOM 4103 O O . LEU B 1 97 ? -5.836 1.616 16.984 1 98 97 LEU B O 1
ATOM 4107 N N . VAL B 1 98 ? -6.836 2.857 15.391 1 98.19 98 VAL B N 1
ATOM 4108 C CA . VAL B 1 98 ? -7.855 1.867 15.062 1 98.19 98 VAL B CA 1
ATOM 4109 C C . VAL B 1 98 ? -7.789 1.526 13.578 1 98.19 98 VAL B C 1
ATOM 4111 O O . VAL B 1 98 ? -7.379 2.355 12.758 1 98.19 98 VAL B O 1
ATOM 4114 N N . PRO B 1 99 ? -8.117 0.302 13.242 1 97.25 99 PRO B N 1
ATOM 4115 C CA . PRO B 1 99 ? -8.164 -0.055 11.82 1 97.25 99 PRO B CA 1
ATOM 4116 C C . PRO B 1 99 ? -9.219 0.726 11.047 1 97.25 99 PRO B C 1
ATOM 4118 O O . PRO B 1 99 ? -10.086 1.36 11.656 1 97.25 99 PRO B O 1
ATOM 4121 N N . TRP B 1 100 ? -9.125 0.727 9.742 1 97.5 100 TRP B N 1
ATOM 4122 C CA . TRP B 1 100 ? -10.125 1.316 8.859 1 97.5 100 TRP B CA 1
ATOM 4123 C C . TRP B 1 100 ? -11.484 0.652 9.055 1 97.5 100 TRP B C 1
ATOM 4125 O O . TRP B 1 100 ? -11.562 -0.565 9.227 1 97.5 100 TRP B O 1
ATOM 4135 N N . GLU B 1 101 ? -12.5 1.438 9.094 1 95.81 101 GLU B N 1
ATOM 4136 C CA . GLU B 1 101 ? -13.883 0.968 9.07 1 95.81 101 GLU B CA 1
ATOM 4137 C C . GLU B 1 101 ? -14.609 1.442 7.812 1 95.81 101 GLU B C 1
ATOM 4139 O O . GLU B 1 101 ? -14.359 2.545 7.324 1 95.81 101 GLU B O 1
ATOM 4144 N N . PRO B 1 102 ? -15.484 0.601 7.297 1 93.62 102 PRO B N 1
ATOM 4145 C CA . PRO B 1 102 ? -16.234 1.024 6.105 1 93.62 102 PRO B CA 1
ATOM 4146 C C . PRO B 1 102 ? -17.047 2.299 6.34 1 93.62 102 PRO B C 1
ATOM 4148 O O . PRO B 1 102 ? -17.625 2.477 7.414 1 93.62 102 PRO B O 1
ATOM 4151 N N . SER B 1 103 ? -17.047 3.174 5.328 1 97.19 103 SER B N 1
ATOM 4152 C CA . SER B 1 103 ? -17.906 4.359 5.355 1 97.19 103 SER B CA 1
ATOM 4153 C C . SER B 1 103 ? -19.359 4 5.066 1 97.19 103 SER B C 1
ATOM 4155 O O . SER B 1 103 ? -19.656 2.9 4.59 1 97.19 103 SER B O 1
ATOM 4157 N N . PRO B 1 104 ? -20.312 4.898 5.383 1 96.5 104 PRO B N 1
ATOM 4158 C CA . PRO B 1 104 ? -21.719 4.629 5.129 1 96.5 104 PRO B CA 1
ATOM 4159 C C . PRO B 1 104 ? -22.016 4.316 3.664 1 96.5 104 PRO B C 1
ATOM 4161 O O . PRO B 1 104 ? -22.922 3.539 3.361 1 96.5 104 PRO B O 1
ATOM 4164 N N . SER B 1 105 ? -21.281 4.945 2.812 1 95.12 105 SER B N 1
ATOM 4165 C CA . SER B 1 105 ? -21.375 4.703 1.376 1 95.12 105 SER B CA 1
ATOM 4166 C C . SER B 1 105 ? -20.125 5.176 0.653 1 95.12 105 SER B C 1
ATOM 4168 O O . SER B 1 105 ? -19.266 5.828 1.252 1 95.12 105 SER B O 1
ATOM 4170 N N . GLU B 1 106 ? -20.078 4.805 -0.616 1 93.69 106 GLU B N 1
ATOM 4171 C CA . GLU B 1 106 ? -18.969 5.277 -1.439 1 93.69 106 GLU B CA 1
ATOM 4172 C C . GLU B 1 106 ? -19.156 6.738 -1.836 1 93.69 106 GLU B C 1
ATOM 4174 O O . GLU B 1 106 ? -20.281 7.246 -1.827 1 93.69 106 GLU B O 1
ATOM 4179 N N . VAL B 1 107 ? -18.016 7.363 -2.064 1 96.06 107 VAL B N 1
ATOM 4180 C CA . VAL B 1 107 ? -18 8.727 -2.592 1 96.06 107 VAL B CA 1
ATOM 4181 C C . VAL B 1 107 ? -17.656 8.695 -4.082 1 96.06 107 VAL B C 1
ATOM 4183 O O . VAL B 1 107 ? -16.797 7.93 -4.516 1 96.06 107 VAL B O 1
ATOM 4186 N N . ILE B 1 108 ? -18.422 9.461 -4.887 1 94.88 108 ILE B N 1
ATOM 4187 C CA . ILE B 1 108 ? -18.203 9.484 -6.328 1 94.88 108 ILE B CA 1
ATOM 4188 C C . ILE B 1 108 ? -18.094 10.93 -6.816 1 94.88 108 ILE B C 1
ATOM 4190 O O . ILE B 1 108 ? -18.359 11.867 -6.059 1 94.88 108 ILE B O 1
ATOM 4194 N N . ASP B 1 109 ? -17.75 11.188 -8.062 1 94.88 109 ASP B N 1
ATOM 4195 C CA . ASP B 1 109 ? -17.484 12.508 -8.625 1 94.88 109 ASP B CA 1
ATOM 4196 C C . ASP B 1 109 ? -18.688 13.43 -8.461 1 94.88 109 ASP B C 1
ATOM 4198 O O . ASP B 1 109 ? -18.531 14.609 -8.141 1 94.88 109 ASP B O 1
ATOM 4202 N N . GLU B 1 110 ? -19.844 12.883 -8.594 1 94.75 110 GLU B N 1
ATOM 4203 C CA . GLU B 1 110 ? -21.062 13.68 -8.656 1 94.75 110 GLU B CA 1
ATOM 4204 C C . GLU B 1 110 ? -21.453 14.195 -7.27 1 94.75 110 GLU B C 1
ATOM 4206 O O . GLU B 1 110 ? -22.109 15.227 -7.152 1 94.75 110 GLU B O 1
ATOM 4211 N N . ASP B 1 111 ? -20.844 13.477 -6.172 1 95.62 111 ASP B N 1
ATOM 4212 C CA . ASP B 1 111 ? -21.438 13.859 -4.898 1 95.62 111 ASP B CA 1
ATOM 4213 C C . ASP B 1 111 ? -20.391 14 -3.809 1 95.62 111 ASP B C 1
ATOM 4215 O O . ASP B 1 111 ? -20.719 14.203 -2.639 1 95.62 111 ASP B O 1
ATOM 4219 N N . TRP B 1 112 ? -19.125 13.859 -4.125 1 96.44 112 TRP B N 1
ATOM 4220 C CA . TRP B 1 112 ? -18.094 13.844 -3.09 1 96.44 112 TRP B CA 1
ATOM 4221 C C . TRP B 1 112 ? -18.156 15.102 -2.236 1 96.44 112 TRP B C 1
ATOM 4223 O O . TRP B 1 112 ? -17.953 15.047 -1.022 1 96.44 112 TRP B O 1
ATOM 4233 N N . ARG B 1 113 ? -18.531 16.234 -2.762 1 96.88 113 ARG B N 1
ATOM 4234 C CA . ARG B 1 113 ? -18.562 17.484 -2.012 1 96.88 113 ARG B CA 1
ATOM 4235 C C . ARG B 1 113 ? -19.719 17.5 -1.013 1 96.88 113 ARG B C 1
ATOM 4237 O O . ARG B 1 113 ? -19.688 18.25 -0.031 1 96.88 113 ARG B O 1
ATOM 4244 N N . ASP B 1 114 ? -20.75 16.641 -1.249 1 97.12 114 ASP B N 1
ATOM 4245 C CA . ASP B 1 114 ? -21.891 16.562 -0.346 1 97.12 114 ASP B CA 1
ATOM 4246 C C . ASP B 1 114 ? -21.484 15.977 1.006 1 97.12 114 ASP B C 1
ATOM 4248 O O . ASP B 1 114 ? -22.203 16.141 1.999 1 97.12 114 ASP B O 1
ATOM 4252 N N . PHE B 1 115 ? -20.359 15.328 1.043 1 98.31 115 PHE B N 1
ATOM 4253 C CA . PHE B 1 115 ? -19.969 14.617 2.256 1 98.31 115 PHE B CA 1
ATOM 4254 C C . PHE B 1 115 ? -18.859 15.359 2.982 1 98.31 115 PHE B C 1
ATOM 4256 O O . PHE B 1 115 ? -18.344 14.875 3.992 1 98.31 115 PHE B O 1
ATOM 4263 N N . LEU B 1 116 ? -18.469 16.562 2.492 1 98.06 116 LEU B N 1
ATOM 4264 C CA . LEU B 1 116 ? -17.453 17.344 3.172 1 98.06 116 LEU B CA 1
ATOM 4265 C C . LEU B 1 116 ? -17.859 17.641 4.617 1 98.06 116 LEU B C 1
ATOM 4267 O O . LEU B 1 116 ? -19.016 17.984 4.883 1 98.06 116 LEU B O 1
ATOM 4271 N N . GLY B 1 117 ? -16.953 17.422 5.473 1 98.31 117 GLY B N 1
ATOM 4272 C CA . GLY B 1 117 ? -17.188 17.703 6.879 1 98.31 117 GLY B CA 1
ATOM 4273 C C . GLY B 1 117 ? -17.719 16.5 7.645 1 98.31 117 GLY B C 1
ATOM 4274 O O . GLY B 1 117 ? -17.781 16.516 8.875 1 98.31 117 GLY B O 1
ATOM 4275 N N . ASP B 1 118 ? -18.141 15.453 6.961 1 98.5 118 ASP B N 1
ATOM 4276 C CA . ASP B 1 118 ? -18.641 14.242 7.609 1 98.5 118 ASP B CA 1
ATOM 4277 C C . ASP B 1 118 ? -17.516 13.242 7.844 1 98.5 118 ASP B C 1
ATOM 4279 O O . ASP B 1 118 ? -17.141 12.492 6.934 1 98.5 118 ASP B O 1
ATOM 4283 N N . LYS B 1 119 ? -17.094 13.18 9.047 1 98.62 119 LYS B N 1
ATOM 4284 C CA . LYS B 1 119 ? -15.914 12.406 9.414 1 98.62 119 LYS B CA 1
ATOM 4285 C C . LYS B 1 119 ? -16.141 10.914 9.195 1 98.62 119 LYS B C 1
ATOM 4287 O O . LYS B 1 119 ? -15.188 10.141 9.07 1 98.62 119 LYS B O 1
ATOM 4292 N N . ARG B 1 120 ? -17.453 10.414 9.148 1 98.19 120 ARG B N 1
ATOM 4293 C CA . ARG B 1 120 ? -17.781 9 8.93 1 98.19 120 ARG B CA 1
ATOM 4294 C C . ARG B 1 120 ? -17.328 8.539 7.551 1 98.19 120 ARG B C 1
ATOM 4296 O O . ARG B 1 120 ? -17.234 7.34 7.289 1 98.19 120 ARG B O 1
ATOM 4303 N N . TYR B 1 121 ? -16.875 9.461 6.695 1 98.75 121 TYR B N 1
ATOM 4304 C CA . TYR B 1 121 ? -16.562 9.125 5.309 1 98.75 121 TYR B CA 1
ATOM 4305 C C . TYR B 1 121 ? -15.062 9.102 5.078 1 98.75 121 TYR B C 1
ATOM 4307 O O . TYR B 1 121 ? -14.602 9.148 3.936 1 98.75 121 TYR B O 1
ATOM 4315 N N . GLN B 1 122 ? -14.242 9.016 6.117 1 98.69 122 GLN B N 1
ATOM 4316 C CA . GLN B 1 122 ? -12.789 9.078 5.973 1 98.69 122 GLN B CA 1
ATOM 4317 C C . GLN B 1 122 ? -12.281 7.98 5.039 1 98.69 122 GLN B C 1
ATOM 4319 O O . GLN B 1 122 ? -11.492 8.242 4.133 1 98.69 122 GLN B O 1
ATOM 4324 N N . ARG B 1 123 ? -12.812 6.762 5.145 1 98.19 123 ARG B N 1
ATOM 4325 C CA . ARG B 1 123 ? -12.367 5.668 4.289 1 98.19 123 ARG B CA 1
ATOM 4326 C C . ARG B 1 123 ? -12.812 5.887 2.846 1 98.19 123 ARG B C 1
ATOM 4328 O O . ARG B 1 123 ? -12.039 5.664 1.912 1 98.19 123 ARG B O 1
ATOM 4335 N N . ALA B 1 124 ? -14.031 6.297 2.643 1 98.19 124 ALA B N 1
ATOM 4336 C CA . ALA B 1 124 ? -14.57 6.527 1.305 1 98.19 124 ALA B CA 1
ATOM 4337 C C . ALA B 1 124 ? -13.781 7.609 0.575 1 98.19 124 ALA B C 1
ATOM 4339 O O . ALA B 1 124 ? -13.562 7.52 -0.635 1 98.19 124 ALA B O 1
ATOM 4340 N N . PHE B 1 125 ? -13.359 8.617 1.304 1 98.75 125 PHE B N 1
ATOM 4341 C CA . PHE B 1 125 ? -12.602 9.695 0.678 1 98.75 125 PHE B CA 1
ATOM 4342 C C . PHE B 1 125 ? -11.211 9.211 0.28 1 98.75 125 PHE B C 1
ATOM 4344 O O . PHE B 1 125 ? -10.719 9.539 -0.799 1 98.75 125 PHE B O 1
ATOM 4351 N N . VAL B 1 126 ? -10.57 8.43 1.169 1 98.62 126 VAL B N 1
ATOM 4352 C CA . VAL B 1 126 ? -9.266 7.891 0.803 1 98.62 126 VAL B CA 1
ATOM 4353 C C . VAL B 1 126 ? -9.398 7.008 -0.433 1 98.62 126 VAL B C 1
ATOM 4355 O O . VAL B 1 126 ? -8.617 7.129 -1.38 1 98.62 126 VAL B O 1
ATOM 4358 N N . ASP B 1 127 ? -10.43 6.133 -0.448 1 97.81 127 ASP B N 1
ATOM 4359 C CA . ASP B 1 127 ? -10.688 5.273 -1.598 1 97.81 127 ASP B CA 1
ATOM 4360 C C . ASP B 1 127 ? -10.938 6.098 -2.857 1 97.81 127 ASP B C 1
ATOM 4362 O O . ASP B 1 127 ? -10.422 5.781 -3.93 1 97.81 127 ASP B O 1
ATOM 4366 N N . TYR B 1 128 ? -11.758 7.117 -2.729 1 98.06 128 TYR B N 1
ATOM 4367 C CA . TYR B 1 128 ? -12.109 7.988 -3.844 1 98.06 128 TYR B CA 1
ATOM 4368 C C . TYR B 1 128 ? -10.867 8.617 -4.453 1 98.06 128 TYR B C 1
ATOM 4370 O O . TYR B 1 128 ? -10.68 8.594 -5.672 1 98.06 128 TYR B O 1
ATOM 4378 N N . PHE B 1 129 ? -9.961 9.133 -3.65 1 98.62 129 PHE B N 1
ATOM 4379 C CA . PHE B 1 129 ? -8.766 9.805 -4.148 1 98.62 129 PHE B CA 1
ATOM 4380 C C . PHE B 1 129 ? -7.773 8.797 -4.715 1 98.62 129 PHE B C 1
ATOM 4382 O O . PHE B 1 129 ? -7.078 9.086 -5.688 1 98.62 129 PHE B O 1
ATOM 4389 N N . GLU B 1 130 ? -7.672 7.605 -4.102 1 97.62 130 GLU B N 1
ATOM 4390 C CA . GLU B 1 130 ? -6.809 6.57 -4.652 1 97.62 130 GLU B CA 1
ATOM 4391 C C . GLU B 1 130 ? -7.305 6.105 -6.016 1 97.62 130 GLU B C 1
ATOM 4393 O O . GLU B 1 130 ? -6.504 5.836 -6.918 1 97.62 130 GLU B O 1
ATOM 4398 N N . ASP B 1 131 ? -8.617 5.992 -6.133 1 96.81 131 ASP B N 1
ATOM 4399 C CA . ASP B 1 131 ? -9.188 5.645 -7.43 1 96.81 131 ASP B CA 1
ATOM 4400 C C . ASP B 1 131 ? -8.836 6.691 -8.484 1 96.81 131 ASP B C 1
ATOM 4402 O O . ASP B 1 131 ? -8.43 6.348 -9.602 1 96.81 131 ASP B O 1
ATOM 4406 N N . LYS B 1 132 ? -9.008 7.941 -8.125 1 97.19 132 LYS B N 1
ATOM 4407 C CA . LYS B 1 132 ? -8.695 9.031 -9.039 1 97.19 132 LYS B CA 1
ATOM 4408 C C . LYS B 1 132 ? -7.215 9.023 -9.422 1 97.19 132 LYS B C 1
ATOM 4410 O O . LYS B 1 132 ? -6.863 9.289 -10.57 1 97.19 132 LYS B O 1
ATOM 4415 N N . LEU B 1 133 ? -6.387 8.742 -8.43 1 97.19 133 LEU B N 1
ATOM 4416 C CA . LEU B 1 133 ? -4.945 8.688 -8.664 1 97.19 133 LEU B CA 1
ATOM 4417 C C . LEU B 1 133 ? -4.605 7.699 -9.766 1 97.19 133 LEU B C 1
ATOM 4419 O O . LEU B 1 133 ? -3.807 8 -10.656 1 97.19 133 LEU B O 1
ATOM 4423 N N . ALA B 1 134 ? -5.227 6.586 -9.75 1 92.56 134 ALA B N 1
ATOM 4424 C CA . ALA B 1 134 ? -4.953 5.516 -10.703 1 92.56 134 ALA B CA 1
ATOM 4425 C C . ALA B 1 134 ? -5.621 5.793 -12.047 1 92.56 134 ALA B C 1
ATOM 4427 O O . ALA B 1 134 ? -5.008 5.605 -13.102 1 92.56 134 ALA B O 1
ATOM 4428 N N . MET B 1 135 ? -6.809 6.293 -12.07 1 94.19 135 MET B N 1
ATOM 4429 C CA . MET B 1 135 ? -7.645 6.344 -13.266 1 94.19 135 MET B CA 1
ATOM 4430 C C . MET B 1 135 ? -7.422 7.641 -14.031 1 94.19 135 MET B C 1
ATOM 4432 O O . MET B 1 135 ? -7.504 7.66 -15.258 1 94.19 135 MET B O 1
ATOM 4436 N N . GLU B 1 136 ? -7.164 8.68 -13.281 1 94.5 136 GLU B N 1
ATOM 4437 C CA . GLU B 1 136 ? -7.227 9.984 -13.93 1 94.5 136 GLU B CA 1
ATOM 4438 C C . GLU B 1 136 ? -5.871 10.68 -13.906 1 94.5 136 GLU B C 1
ATOM 4440 O O . GLU B 1 136 ? -5.559 11.477 -14.797 1 94.5 136 GLU B O 1
ATOM 4445 N N . PHE B 1 137 ? -5.055 10.336 -12.961 1 96.31 137 PHE B N 1
ATOM 4446 C CA . PHE B 1 137 ? -3.855 11.148 -12.805 1 96.31 137 PHE B CA 1
ATOM 4447 C C . PHE B 1 137 ? -2.602 10.305 -13.008 1 96.31 137 PHE B C 1
ATOM 4449 O O . PHE B 1 137 ? -1.494 10.75 -12.688 1 96.31 137 PHE B O 1
ATOM 4456 N N . ALA B 1 138 ? -2.744 9.102 -13.5 1 91.88 138 ALA B N 1
ATOM 4457 C CA . ALA B 1 138 ? -1.629 8.211 -13.836 1 91.88 138 ALA B CA 1
ATOM 4458 C C . ALA B 1 138 ? -0.606 8.172 -12.703 1 91.88 138 ALA B C 1
ATOM 4460 O O . ALA B 1 138 ? 0.6 8.25 -12.945 1 91.88 138 ALA B O 1
ATOM 4461 N N . TYR B 1 139 ? -1.038 8.32 -11.438 1 92.69 139 TYR B N 1
ATOM 4462 C CA . TYR B 1 139 ? -0.276 8.195 -10.203 1 92.69 139 TYR B CA 1
ATOM 4463 C C . TYR B 1 139 ? 0.577 9.438 -9.961 1 92.69 139 TYR B C 1
ATOM 4465 O O . TYR B 1 139 ? 1.52 9.398 -9.164 1 92.69 139 TYR B O 1
ATOM 4473 N N . ASP B 1 140 ? 0.308 10.469 -10.672 1 96.5 140 ASP B N 1
ATOM 4474 C CA . ASP B 1 140 ? 0.87 11.773 -10.336 1 96.5 140 ASP B CA 1
ATOM 4475 C C . ASP B 1 140 ? 0.057 12.453 -9.234 1 96.5 140 ASP B C 1
ATOM 4477 O O . ASP B 1 140 ? -0.839 13.25 -9.523 1 96.5 140 ASP B O 1
ATOM 4481 N N . TRP B 1 141 ? 0.419 12.188 -8.008 1 98.06 141 TRP B N 1
ATOM 4482 C CA . TRP B 1 141 ? -0.382 12.633 -6.871 1 98.06 141 TRP B CA 1
ATOM 4483 C C . TRP B 1 141 ? -0.295 14.148 -6.707 1 98.06 141 TRP B C 1
ATOM 4485 O O . TRP B 1 141 ? -1.217 14.773 -6.18 1 98.06 141 TRP B O 1
ATOM 4495 N N . LYS B 1 142 ? 0.746 14.781 -7.141 1 98.38 142 LYS B N 1
ATOM 4496 C CA . LYS B 1 142 ? 0.872 16.234 -7.047 1 98.38 142 LYS B CA 1
ATOM 4497 C C . LYS B 1 142 ? -0.149 16.938 -7.938 1 98.38 142 LYS B C 1
ATOM 4499 O O . LYS B 1 142 ? -0.771 17.922 -7.527 1 98.38 142 LYS B O 1
ATOM 4504 N N . LYS B 1 143 ? -0.315 16.391 -9.156 1 98.19 143 LYS B N 1
ATOM 4505 C CA . LYS B 1 143 ? -1.338 16.938 -10.047 1 98.19 143 LYS B CA 1
ATOM 4506 C C . LYS B 1 143 ? -2.734 16.75 -9.461 1 98.19 143 LYS B C 1
ATOM 4508 O O . LYS B 1 143 ? -3.582 17.625 -9.562 1 98.19 143 LYS B O 1
ATOM 4513 N N . GLU B 1 144 ? -2.895 15.594 -8.867 1 98.38 144 GLU B N 1
ATOM 4514 C CA . GLU B 1 144 ? -4.188 15.328 -8.242 1 98.38 144 GLU B CA 1
ATOM 4515 C C . GLU B 1 144 ? -4.461 16.297 -7.094 1 98.38 144 GLU B C 1
ATOM 4517 O O . GLU B 1 144 ? -5.559 16.844 -6.988 1 98.38 144 GLU B O 1
ATOM 4522 N N . VAL B 1 145 ? -3.498 16.5 -6.219 1 98.75 145 VAL B N 1
ATOM 4523 C CA . VAL B 1 145 ? -3.646 17.406 -5.086 1 98.75 145 VAL B CA 1
ATOM 4524 C C . VAL B 1 145 ? -3.973 18.812 -5.594 1 98.75 145 VAL B C 1
ATOM 4526 O O . VAL B 1 145 ? -4.883 19.469 -5.078 1 98.75 145 VAL B O 1
ATOM 4529 N N . GLN B 1 146 ? -3.293 19.266 -6.625 1 98.25 146 GLN B N 1
ATOM 4530 C CA . GLN B 1 146 ? -3.551 20.578 -7.191 1 98.25 146 GLN B CA 1
ATOM 4531 C C . GLN B 1 146 ? -4.973 20.688 -7.73 1 98.25 146 GLN B C 1
ATOM 4533 O O . GLN B 1 146 ? -5.66 21.688 -7.512 1 98.25 146 GLN B O 1
ATOM 4538 N N . HIS B 1 147 ? -5.375 19.656 -8.359 1 97.69 147 HIS B N 1
ATOM 4539 C CA . HIS B 1 147 ? -6.715 19.641 -8.938 1 97.69 147 HIS B CA 1
ATOM 4540 C C . HIS B 1 147 ? -7.781 19.781 -7.852 1 97.69 147 HIS B C 1
ATOM 4542 O O . HIS B 1 147 ? -8.648 20.656 -7.945 1 97.69 147 HIS B O 1
ATOM 4548 N N . PHE B 1 148 ? -7.703 19.031 -6.84 1 97.94 148 PHE B N 1
ATOM 4549 C CA . PHE B 1 148 ? -8.773 18.984 -5.848 1 97.94 148 PHE B CA 1
ATOM 4550 C C . PHE B 1 148 ? -8.688 20.188 -4.91 1 97.94 148 PHE B C 1
ATOM 4552 O O . PHE B 1 148 ? -9.711 20.703 -4.453 1 97.94 148 PHE B O 1
ATOM 4559 N N . LEU B 1 149 ? -7.496 20.688 -4.629 1 98.25 149 LEU B N 1
ATOM 4560 C CA . LEU B 1 149 ? -7.34 21.812 -3.717 1 98.25 149 LEU B CA 1
ATOM 4561 C C . LEU B 1 149 ? -7.895 23.094 -4.332 1 98.25 149 LEU B C 1
ATOM 4563 O O . LEU B 1 149 ? -8.477 23.922 -3.631 1 98.25 149 LEU B O 1
ATOM 4567 N N . PHE B 1 150 ? -7.77 23.25 -5.652 1 97.19 150 PHE B N 1
ATOM 4568 C CA . PHE B 1 150 ? -8.008 24.594 -6.207 1 97.19 150 PHE B CA 1
ATOM 4569 C C . PHE B 1 150 ? -9.234 24.594 -7.109 1 97.19 150 PHE B C 1
ATOM 4571 O O . PHE B 1 150 ? -9.57 25.609 -7.707 1 97.19 150 PHE B O 1
ATOM 4578 N N . SER B 1 151 ? -9.953 23.516 -7.051 1 92.19 151 SER B N 1
ATOM 4579 C CA . SER B 1 151 ? -11.133 23.438 -7.906 1 92.19 151 SER B CA 1
ATOM 4580 C C . SER B 1 151 ? -12.375 23.953 -7.188 1 92.19 151 SER B C 1
ATOM 4582 O O . SER B 1 151 ? -12.477 23.844 -5.965 1 92.19 151 SER B O 1
ATOM 4584 N N . GLY B 1 152 ? -13.281 24.578 -7.98 1 87.75 152 GLY B N 1
ATOM 4585 C CA . GLY B 1 152 ? -14.594 24.969 -7.477 1 87.75 152 GLY B CA 1
ATOM 4586 C C . GLY B 1 152 ? -14.617 26.359 -6.863 1 87.75 152 GLY B C 1
ATOM 4587 O O . GLY B 1 152 ? -13.57 27 -6.73 1 87.75 152 GLY B O 1
ATOM 4588 N N . LYS B 1 153 ? -15.805 26.781 -6.469 1 90.69 153 LYS B N 1
ATOM 4589 C CA . LYS B 1 153 ? -16.031 28.109 -5.906 1 90.69 153 LYS B CA 1
ATOM 4590 C C . LYS B 1 153 ? -15.586 28.172 -4.445 1 90.69 153 LYS B C 1
ATOM 4592 O O . LYS B 1 153 ? -15.195 29.234 -3.955 1 90.69 153 LYS B O 1
ATOM 4597 N N . LYS B 1 154 ? -15.688 27.125 -3.766 1 94.81 154 LYS B N 1
ATOM 4598 C CA . LYS B 1 154 ? -15.211 26.969 -2.395 1 94.81 154 LYS B CA 1
ATOM 4599 C C . LYS B 1 154 ? -14.117 25.906 -2.311 1 94.81 154 LYS B C 1
ATOM 4601 O O . LYS B 1 154 ? -14.359 24.797 -1.817 1 94.81 154 LYS B O 1
ATOM 4606 N N . PRO B 1 155 ? -13.008 26.328 -2.775 1 96.62 155 PRO B N 1
ATOM 4607 C CA . PRO B 1 155 ? -11.938 25.328 -2.928 1 96.62 155 PRO B CA 1
ATOM 4608 C C . PRO B 1 155 ? -11.5 24.734 -1.594 1 96.62 155 PRO B C 1
ATOM 4610 O O . PRO B 1 155 ? -11.5 25.422 -0.571 1 96.62 155 PRO B O 1
ATOM 4613 N N . LEU B 1 156 ? -11.055 23.469 -1.59 1 98.31 156 LEU B N 1
ATOM 4614 C CA . LEU B 1 156 ? -10.539 22.797 -0.401 1 98.31 156 LEU B CA 1
ATOM 4615 C C . LEU B 1 156 ? -9.328 23.531 0.152 1 98.31 156 LEU B C 1
ATOM 4617 O O . LEU B 1 156 ? -9.039 23.453 1.35 1 98.31 156 LEU B O 1
ATOM 4621 N N . PHE B 1 157 ? -8.711 24.281 -0.724 1 98.5 157 PHE B N 1
ATOM 4622 C CA . PHE B 1 157 ? -7.543 25.078 -0.372 1 98.5 157 PHE B CA 1
ATOM 4623 C C . PHE B 1 157 ? -7.852 26 0.803 1 98.5 157 PHE B C 1
ATOM 4625 O O . PHE B 1 157 ? -7.023 26.172 1.7 1 98.5 157 PHE B O 1
ATOM 4632 N N . HIS B 1 158 ? -9.023 26.5 0.871 1 98.12 158 HIS B N 1
ATOM 4633 C CA . HIS B 1 158 ? -9.43 27.453 1.903 1 98.12 158 HIS B CA 1
ATOM 4634 C C . HIS B 1 158 ? -9.734 26.75 3.217 1 98.12 158 HIS B C 1
ATOM 4636 O O . HIS B 1 158 ? -9.844 27.391 4.266 1 98.12 158 HIS B O 1
ATOM 4642 N N . ALA B 1 159 ? -9.766 25.406 3.199 1 98.38 159 ALA B N 1
ATOM 4643 C CA . ALA B 1 159 ? -10.156 24.656 4.387 1 98.38 159 ALA B CA 1
ATOM 4644 C C . ALA B 1 159 ? -8.961 23.938 5 1 98.38 159 ALA B C 1
ATOM 4646 O O . ALA B 1 159 ? -9.109 23.172 5.965 1 98.38 159 ALA B O 1
ATOM 4647 N N . LEU B 1 160 ? -7.773 24.188 4.535 1 98.69 160 LEU B N 1
ATOM 4648 C CA . LEU B 1 160 ? -6.574 23.453 4.922 1 98.69 160 LEU B CA 1
ATOM 4649 C C . LEU B 1 160 ? -6.27 23.656 6.402 1 98.69 160 LEU B C 1
ATOM 4651 O O . LEU B 1 160 ? -5.562 22.844 7.012 1 98.69 160 LEU B O 1
ATOM 4655 N N . LEU B 1 161 ? -6.812 24.766 6.98 1 98.25 161 LEU B N 1
ATOM 4656 C CA . LEU B 1 161 ? -6.477 25.031 8.375 1 98.25 161 LEU B CA 1
ATOM 4657 C C . LEU B 1 161 ? -7.605 24.609 9.305 1 98.25 161 LEU B C 1
ATOM 4659 O O . LEU B 1 161 ? -7.516 24.797 10.516 1 98.25 161 LEU B O 1
ATOM 4663 N N . ASP B 1 162 ? -8.672 24 8.758 1 97 162 ASP B N 1
ATOM 4664 C CA . ASP B 1 162 ? -9.688 23.375 9.602 1 97 162 ASP B CA 1
ATOM 4665 C C . ASP B 1 162 ? -9.117 22.188 10.359 1 97 162 ASP B C 1
ATOM 4667 O O . ASP B 1 162 ? -8.008 21.75 10.078 1 97 162 ASP B O 1
ATOM 4671 N N . GLY B 1 163 ? -9.82 21.75 11.367 1 96.19 163 GLY B N 1
ATOM 4672 C CA . GLY B 1 163 ? -9.375 20.594 12.133 1 96.19 163 GLY B CA 1
ATOM 4673 C C . GLY B 1 163 ? -8.055 20.812 12.844 1 96.19 163 GLY B C 1
ATOM 4674 O O . GLY B 1 163 ? -7.176 19.953 12.812 1 96.19 163 GLY B O 1
ATOM 4675 N N . LEU B 1 164 ? -7.914 22 13.359 1 96.62 164 LEU B N 1
ATOM 4676 C CA . LEU B 1 164 ? -6.719 22.422 14.07 1 96.62 164 LEU B CA 1
ATOM 4677 C C . LEU B 1 164 ? -5.496 22.375 13.156 1 96.62 164 LEU B C 1
ATOM 4679 O O . LEU B 1 164 ? -4.371 22.172 13.633 1 96.62 164 LEU B O 1
ATOM 4683 N N . GLY B 1 165 ? -5.699 22.484 11.844 1 98.31 165 GLY B N 1
ATOM 4684 C CA . GLY B 1 165 ? -4.609 22.594 10.891 1 98.31 165 GLY B CA 1
ATOM 4685 C C . GLY B 1 165 ? -3.982 21.266 10.531 1 98.31 165 GLY B C 1
ATOM 4686 O O . GLY B 1 165 ? -2.969 21.219 9.836 1 98.31 165 GLY B O 1
ATOM 4687 N N . HIS B 1 166 ? -4.602 20.109 10.938 1 98.62 166 HIS B N 1
ATOM 4688 C CA . HIS B 1 166 ? -4 18.797 10.672 1 98.62 166 HIS B CA 1
ATOM 4689 C C . HIS B 1 166 ? -3.924 18.531 9.172 1 98.62 166 HIS B C 1
ATOM 4691 O O . HIS B 1 166 ? -2.945 17.953 8.695 1 98.62 166 HIS B O 1
ATOM 4697 N N . PRO B 1 167 ? -4.918 18.969 8.367 1 98.75 167 PRO B N 1
ATOM 4698 C CA . PRO B 1 167 ? -4.812 18.703 6.934 1 98.75 167 PRO B CA 1
ATOM 4699 C C . PRO B 1 167 ? -3.578 19.344 6.305 1 98.75 167 PRO B C 1
ATOM 4701 O O . PRO B 1 167 ? -2.875 18.703 5.52 1 98.75 167 PRO B O 1
ATOM 4704 N N . ILE B 1 168 ? -3.281 20.578 6.672 1 98.88 168 ILE B N 1
ATOM 4705 C CA . ILE B 1 168 ? -2.154 21.266 6.039 1 98.88 168 ILE B CA 1
ATOM 4706 C C . ILE B 1 168 ? -0.843 20.672 6.555 1 98.88 168 ILE B C 1
ATOM 4708 O O . ILE B 1 168 ? 0.139 20.578 5.816 1 98.88 168 ILE B O 1
ATOM 4712 N N . ILE B 1 169 ? -0.83 20.266 7.84 1 98.88 169 ILE B N 1
ATOM 4713 C CA . ILE B 1 169 ? 0.352 19.625 8.391 1 98.88 169 ILE B CA 1
ATOM 4714 C C . ILE B 1 169 ? 0.619 18.312 7.641 1 98.88 169 ILE B C 1
ATOM 4716 O O . ILE B 1 169 ? 1.747 18.062 7.215 1 98.88 169 ILE B O 1
ATOM 4720 N N . HIS B 1 170 ? -0.425 17.531 7.473 1 98.81 170 HIS B N 1
ATOM 4721 C CA . HIS B 1 170 ? -0.33 16.281 6.734 1 98.81 170 HIS B CA 1
ATOM 4722 C C . HIS B 1 170 ? 0.156 16.516 5.309 1 98.81 170 HIS B C 1
ATOM 4724 O O . HIS B 1 170 ? 1.046 15.805 4.828 1 98.81 170 HIS B O 1
ATOM 4730 N N . LEU B 1 171 ? -0.401 17.531 4.695 1 98.94 171 LEU B N 1
ATOM 4731 C CA . LEU B 1 171 ? -0.038 17.859 3.32 1 98.94 171 LEU B CA 1
ATOM 4732 C C . LEU B 1 171 ? 1.424 18.281 3.229 1 98.94 171 LEU B C 1
ATOM 4734 O O . LEU B 1 171 ? 2.115 17.938 2.268 1 98.94 171 LEU B O 1
ATOM 4738 N N . GLY B 1 172 ? 1.864 19.062 4.184 1 98.94 172 GLY B N 1
ATOM 4739 C CA . GLY B 1 172 ? 3.271 19.422 4.223 1 98.94 172 GLY B CA 1
ATOM 4740 C C . GLY B 1 172 ? 4.203 18.234 4.215 1 98.94 172 GLY B C 1
ATOM 4741 O O . GLY B 1 172 ? 5.188 18.203 3.479 1 98.94 172 GLY B O 1
ATOM 4742 N N . TYR B 1 173 ? 3.83 17.219 4.996 1 98.88 173 TYR B N 1
ATOM 4743 C CA . TYR B 1 173 ? 4.664 16.031 5.059 1 98.88 173 TYR B CA 1
ATOM 4744 C C . TYR B 1 173 ? 4.574 15.227 3.762 1 98.88 173 TYR B C 1
ATOM 4746 O O . TYR B 1 173 ? 5.547 14.602 3.342 1 98.88 173 TYR B O 1
ATOM 4754 N N . ALA B 1 174 ? 3.398 15.242 3.131 1 98.88 174 ALA B N 1
ATOM 4755 C CA . ALA B 1 174 ? 3.285 14.562 1.842 1 98.88 174 ALA B CA 1
ATOM 4756 C C . ALA B 1 174 ? 4.305 15.109 0.845 1 98.88 174 ALA B C 1
ATOM 4758 O O . ALA B 1 174 ? 5.004 14.336 0.183 1 98.88 174 ALA B O 1
ATOM 4759 N N . TYR B 1 175 ? 4.422 16.406 0.727 1 98.81 175 TYR B N 1
ATOM 4760 C CA . TYR B 1 175 ? 5.332 17.031 -0.226 1 98.81 175 TYR B CA 1
ATOM 4761 C C . TYR B 1 175 ? 6.781 16.844 0.195 1 98.81 175 TYR B C 1
ATOM 4763 O O . TYR B 1 175 ? 7.641 16.531 -0.633 1 98.81 175 TYR B O 1
ATOM 4771 N N . GLU B 1 176 ? 7.031 17.016 1.48 1 98.81 176 GLU B N 1
ATOM 4772 C CA . GLU B 1 176 ? 8.414 16.953 1.947 1 98.81 176 GLU B CA 1
ATOM 4773 C C . GLU B 1 176 ? 8.969 15.547 1.829 1 98.81 176 GLU B C 1
ATOM 4775 O O . GLU B 1 176 ? 10.148 15.359 1.504 1 98.81 176 GLU B O 1
ATOM 4780 N N . MET B 1 177 ? 8.148 14.531 2.084 1 98.75 177 MET B N 1
ATOM 4781 C CA . MET B 1 177 ? 8.594 13.141 2.041 1 98.75 177 MET B CA 1
ATOM 4782 C C . MET B 1 177 ? 8.266 12.508 0.695 1 98.75 177 MET B C 1
ATOM 4784 O O . MET B 1 177 ? 8.547 11.328 0.476 1 98.75 177 MET B O 1
ATOM 4788 N N . ASP B 1 178 ? 7.656 13.328 -0.184 1 98.31 178 ASP B N 1
ATOM 4789 C CA . ASP B 1 178 ? 7.289 12.836 -1.512 1 98.31 178 ASP B CA 1
ATOM 4790 C C . ASP B 1 178 ? 6.523 11.523 -1.422 1 98.31 178 ASP B C 1
ATOM 4792 O O . ASP B 1 178 ? 6.914 10.531 -2.035 1 98.31 178 ASP B O 1
ATOM 4796 N N . SER B 1 179 ? 5.453 11.562 -0.717 1 98.44 179 SER B N 1
ATOM 4797 C CA . SER B 1 179 ? 4.699 10.344 -0.426 1 98.44 179 SER B CA 1
ATOM 4798 C C . SER B 1 179 ? 3.258 10.461 -0.91 1 98.44 179 SER B C 1
ATOM 4800 O O . SER B 1 179 ? 2.486 11.273 -0.397 1 98.44 179 SER B O 1
ATOM 4802 N N . LYS B 1 180 ? 2.865 9.625 -1.846 1 97.81 180 LYS B N 1
ATOM 4803 C CA . LYS B 1 180 ? 1.502 9.625 -2.367 1 97.81 180 LYS B CA 1
ATOM 4804 C C . LYS B 1 180 ? 0.51 9.141 -1.314 1 97.81 180 LYS B C 1
ATOM 4806 O O . LYS B 1 180 ? -0.637 9.586 -1.281 1 97.81 180 LYS B O 1
ATOM 4811 N N . GLU B 1 181 ? 0.935 8.188 -0.389 1 98.38 181 GLU B N 1
ATOM 4812 C CA . GLU B 1 181 ? 0.064 7.699 0.675 1 98.38 181 GLU B CA 1
ATOM 4813 C C . GLU B 1 181 ? -0.368 8.828 1.601 1 98.38 181 GLU B C 1
ATOM 4815 O O . GLU B 1 181 ? -1.558 8.992 1.881 1 98.38 181 GLU B O 1
ATOM 4820 N N . ILE B 1 182 ? 0.608 9.648 1.989 1 98.88 182 ILE B N 1
ATOM 4821 C CA . ILE B 1 182 ? 0.314 10.758 2.889 1 98.88 182 ILE B CA 1
ATOM 4822 C C . ILE B 1 182 ? -0.537 11.797 2.164 1 98.88 182 ILE B C 1
ATOM 4824 O O . ILE B 1 182 ? -1.416 12.422 2.766 1 98.88 182 ILE B O 1
ATOM 4828 N N . ALA B 1 183 ? -0.281 11.984 0.879 1 98.88 183 ALA B N 1
ATOM 4829 C CA . ALA B 1 183 ? -1.041 12.953 0.098 1 98.88 183 ALA B CA 1
ATOM 4830 C C . ALA B 1 183 ? -2.518 12.578 0.033 1 98.88 183 ALA B C 1
ATOM 4832 O O . ALA B 1 183 ? -3.393 13.43 0.184 1 98.88 183 ALA B O 1
ATOM 4833 N N . MET B 1 184 ? -2.822 11.281 -0.209 1 98.81 184 MET B N 1
ATOM 4834 C CA . MET B 1 184 ? -4.207 10.82 -0.255 1 98.81 184 MET B CA 1
ATOM 4835 C C . MET B 1 184 ? -4.887 11 1.1 1 98.81 184 MET B C 1
ATOM 4837 O O . MET B 1 184 ? -6.055 11.391 1.167 1 98.81 184 MET B O 1
ATOM 4841 N N . GLU B 1 185 ? -4.121 10.773 2.137 1 98.94 185 GLU B N 1
ATOM 4842 C CA . GLU B 1 185 ? -4.645 10.992 3.482 1 98.94 185 GLU B CA 1
ATOM 4843 C C . GLU B 1 185 ? -4.934 12.469 3.725 1 98.94 185 GLU B C 1
ATOM 4845 O O . GLU B 1 185 ? -5.938 12.812 4.348 1 98.94 185 GLU B O 1
ATOM 4850 N N . ALA B 1 186 ? -4.004 13.32 3.26 1 98.88 186 ALA B N 1
ATOM 4851 C CA . ALA B 1 186 ? -4.18 14.758 3.447 1 98.88 186 ALA B CA 1
ATOM 4852 C C . ALA B 1 186 ? -5.445 15.25 2.754 1 98.88 186 ALA B C 1
ATOM 4854 O O . ALA B 1 186 ? -6.207 16.031 3.324 1 98.88 186 ALA B O 1
ATOM 4855 N N . LEU B 1 187 ? -5.664 14.789 1.531 1 98.88 187 LEU B N 1
ATOM 4856 C CA . LEU B 1 187 ? -6.883 15.156 0.813 1 98.88 187 LEU B CA 1
ATOM 4857 C C . LEU B 1 187 ? -8.117 14.656 1.558 1 98.88 187 LEU B C 1
ATOM 4859 O O . LEU B 1 187 ? -9.109 15.383 1.667 1 98.88 187 LEU B O 1
ATOM 4863 N N . ALA B 1 188 ? -8.008 13.422 2.078 1 98.88 188 ALA B N 1
ATOM 4864 C CA . ALA B 1 188 ? -9.133 12.891 2.846 1 98.88 188 ALA B CA 1
ATOM 4865 C C . ALA B 1 188 ? -9.359 13.695 4.117 1 98.88 188 ALA B C 1
ATOM 4867 O O . ALA B 1 188 ? -10.5 13.992 4.477 1 98.88 188 ALA B O 1
ATOM 4868 N N . MET B 1 189 ? -8.289 14.117 4.77 1 98.75 189 MET B N 1
ATOM 4869 C CA . MET B 1 189 ? -8.375 14.867 6.016 1 98.75 189 MET B CA 1
ATOM 4870 C C . MET B 1 189 ? -9.023 16.234 5.789 1 98.75 189 MET B C 1
ATOM 4872 O O . MET B 1 189 ? -9.883 16.656 6.566 1 98.75 189 MET B O 1
ATOM 4876 N N . VAL B 1 190 ? -8.602 16.938 4.738 1 98.75 190 VAL B N 1
ATOM 4877 C CA . VAL B 1 190 ? -9.188 18.25 4.492 1 98.75 190 VAL B CA 1
ATOM 4878 C C . VAL B 1 190 ? -10.664 18.109 4.125 1 98.75 190 VAL B C 1
ATOM 4880 O O . VAL B 1 190 ? -11.477 18.969 4.461 1 98.75 190 VAL B O 1
ATOM 4883 N N . SER B 1 191 ? -11.023 16.969 3.543 1 98.75 191 SER B N 1
ATOM 4884 C CA . SER B 1 191 ? -12.406 16.719 3.156 1 98.75 191 SER B CA 1
ATOM 4885 C C . SER B 1 191 ? -13.281 16.453 4.379 1 98.75 191 SER B C 1
ATOM 4887 O O . SER B 1 191 ? -14.344 17.062 4.539 1 98.75 191 SER B O 1
ATOM 4889 N N . VAL B 1 192 ? -12.797 15.617 5.316 1 98.69 192 VAL B N 1
ATOM 4890 C CA . VAL B 1 192 ? -13.664 15.188 6.41 1 98.69 192 VAL B CA 1
ATOM 4891 C C . VAL B 1 192 ? -13.594 16.203 7.551 1 98.69 192 VAL B C 1
ATOM 4893 O O . VAL B 1 192 ? -14.484 16.25 8.406 1 98.69 192 VAL B O 1
ATOM 4896 N N . LYS B 1 193 ? -12.578 17.062 7.531 1 98 193 LYS B N 1
ATOM 4897 C CA . LYS B 1 193 ? -12.438 18.078 8.57 1 98 193 LYS B CA 1
ATOM 4898 C C . LYS B 1 193 ? -12.898 19.438 8.078 1 98 193 LYS B C 1
ATOM 4900 O O . LYS B 1 193 ? -12.719 20.453 8.758 1 98 193 LYS B O 1
ATOM 4905 N N . TYR B 1 194 ? -13.461 19.438 6.863 1 97.81 194 TYR B N 1
ATOM 4906 C CA . TYR B 1 194 ? -14.039 20.641 6.289 1 97.81 194 TYR B CA 1
ATOM 4907 C C . TYR B 1 194 ? -15.016 21.297 7.262 1 97.81 194 TYR B C 1
ATOM 4909 O O . TYR B 1 194 ? -15.969 20.656 7.711 1 97.81 194 TYR B O 1
ATOM 4917 N N . ASP B 1 195 ? -14.75 22.578 7.566 1 96.69 195 ASP B N 1
ATOM 4918 C CA . ASP B 1 195 ? -15.539 23.281 8.578 1 96.69 195 ASP B CA 1
ATOM 4919 C C . ASP B 1 195 ? -15.664 24.75 8.242 1 96.69 195 ASP B C 1
ATOM 4921 O O . ASP B 1 195 ? -15.742 25.125 7.07 1 96.69 195 ASP B O 1
ATOM 4925 N N . PHE B 1 196 ? -15.797 25.656 9.227 1 96.5 196 PHE B N 1
ATOM 4926 C CA . PHE B 1 196 ? -16.344 27 9.039 1 96.5 196 PHE B CA 1
ATOM 4927 C C . PHE B 1 196 ? -15.25 27.984 8.664 1 96.5 196 PHE B C 1
ATOM 4929 O O . PHE B 1 196 ? -15.531 29.062 8.148 1 96.5 196 PHE B O 1
ATOM 4936 N N . LEU B 1 197 ? -13.961 27.719 8.812 1 96.31 197 LEU B N 1
ATOM 4937 C CA . LEU B 1 197 ? -12.922 28.734 8.664 1 96.31 197 LEU B CA 1
ATOM 4938 C C . LEU B 1 197 ? -12.812 29.203 7.215 1 96.31 197 LEU B C 1
ATOM 4940 O O . LEU B 1 197 ? -12.484 30.359 6.953 1 96.31 197 LEU B O 1
ATOM 4944 N N . HIS B 1 198 ? -13.102 28.281 6.281 1 95.5 198 HIS B N 1
ATOM 4945 C CA . HIS B 1 198 ? -12.992 28.594 4.863 1 95.5 198 HIS B CA 1
ATOM 4946 C C . HIS B 1 198 ? -13.938 29.734 4.48 1 95.5 198 HIS B C 1
ATOM 4948 O O . HIS B 1 198 ? -13.672 30.484 3.543 1 95.5 198 HIS B O 1
ATOM 4954 N N . ASN B 1 199 ? -14.977 29.969 5.23 1 96.19 199 ASN B N 1
ATOM 4955 C CA . ASN B 1 199 ? -15.945 31 4.938 1 96.19 199 ASN B CA 1
ATOM 4956 C C . ASN B 1 199 ? -15.305 32.375 4.938 1 96.19 199 ASN B C 1
ATOM 4958 O O . ASN B 1 199 ? -15.664 33.25 4.129 1 96.19 199 ASN B O 1
ATOM 4962 N N . TYR B 1 200 ? -14.391 32.562 5.836 1 96.81 200 TYR B N 1
ATOM 4963 C CA . TYR B 1 200 ? -13.719 33.844 5.949 1 96.81 200 TYR B CA 1
ATOM 4964 C C . TYR B 1 200 ? -12.867 34.125 4.719 1 96.81 200 TYR B C 1
ATOM 4966 O O . TYR B 1 200 ? -12.641 35.281 4.363 1 96.81 200 TYR B O 1
ATOM 4974 N N . LEU B 1 201 ? -12.445 33.094 4.039 1 96.62 201 LEU B N 1
ATOM 4975 C CA . LEU B 1 201 ? -11.594 33.219 2.857 1 96.62 201 LEU B CA 1
ATOM 4976 C C . LEU B 1 201 ? -12.43 33.219 1.583 1 96.62 201 LEU B C 1
ATOM 4978 O O . LEU B 1 201 ? -12.062 33.844 0.591 1 96.62 201 LEU B O 1
ATOM 4982 N N . ASP B 1 202 ? -13.539 32.531 1.65 1 96.38 202 ASP B N 1
ATOM 4983 C CA . ASP B 1 202 ? -14.398 32.375 0.478 1 96.38 202 ASP B CA 1
ATOM 4984 C C . ASP B 1 202 ? -15.203 33.656 0.236 1 96.38 202 ASP B C 1
ATOM 4986 O O . ASP B 1 202 ? -15.516 34 -0.907 1 96.38 202 ASP B O 1
ATOM 4990 N N . ASP B 1 203 ? -15.578 34.312 1.282 1 96 203 ASP B N 1
ATOM 4991 C CA . ASP B 1 203 ? -16.406 35.5 1.219 1 96 203 ASP B CA 1
ATOM 4992 C C . ASP B 1 203 ? -15.555 36.75 1.341 1 96 203 ASP B C 1
ATOM 4994 O O . ASP B 1 203 ? -15.07 37.094 2.426 1 96 203 ASP B O 1
ATOM 4998 N N . SER B 1 204 ? -15.508 37.469 0.338 1 93.5 204 SER B N 1
ATOM 4999 C CA . SER B 1 204 ? -14.641 38.656 0.25 1 93.5 204 SER B CA 1
ATOM 5000 C C . SER B 1 204 ? -15.102 39.75 1.189 1 93.5 204 SER B C 1
ATOM 5002 O O . SER B 1 204 ? -14.344 40.688 1.485 1 93.5 204 SER B O 1
ATOM 5004 N N . SER B 1 205 ? -16.281 39.656 1.65 1 95.38 205 SER B N 1
ATOM 5005 C CA . SER B 1 205 ? -16.812 40.688 2.533 1 95.38 205 SER B CA 1
ATOM 5006 C C . SER B 1 205 ? -16.078 40.719 3.871 1 95.38 205 SER B C 1
ATOM 5008 O O . SER B 1 205 ? -16.109 41.688 4.594 1 95.38 205 SER B O 1
ATOM 5010 N N . TYR B 1 206 ? -15.445 39.625 4.227 1 96.56 206 TYR B N 1
ATOM 5011 C CA . TYR B 1 206 ? -14.711 39.531 5.488 1 96.56 206 TYR B CA 1
ATOM 5012 C C . TYR B 1 206 ? -13.359 40.219 5.383 1 96.56 206 TYR B C 1
ATOM 5014 O O . TYR B 1 206 ? -12.734 40.531 6.398 1 96.56 206 TYR B O 1
ATOM 5022 N N . THR B 1 207 ? -12.852 40.406 4.164 1 94.88 207 THR B N 1
ATOM 5023 C CA . THR B 1 207 ? -11.664 41.219 3.939 1 94.88 207 THR B CA 1
ATOM 5024 C C . THR B 1 207 ? -12.039 42.688 3.807 1 94.88 207 THR B C 1
ATOM 5026 O O . THR B 1 207 ? -12.578 43.094 2.783 1 94.88 207 THR B O 1
ATOM 5029 N N . ARG B 1 208 ? -11.734 43.438 4.73 1 94.19 208 ARG B N 1
ATOM 5030 C CA . ARG B 1 208 ? -12.148 44.844 4.801 1 94.19 208 ARG B CA 1
ATOM 5031 C C . ARG B 1 208 ? -11.125 45.688 5.559 1 94.19 208 ARG B C 1
ATOM 5033 O O . ARG B 1 208 ? -10.258 45.125 6.25 1 94.19 208 ARG B O 1
ATOM 5040 N N . PRO B 1 209 ? -11.203 46.969 5.402 1 94.25 209 PRO B N 1
ATOM 5041 C CA . PRO B 1 209 ? -10.242 47.812 6.121 1 94.25 209 PRO B CA 1
ATOM 5042 C C . PRO B 1 209 ? -10.328 47.625 7.637 1 94.25 209 PRO B C 1
ATOM 5044 O O . PRO B 1 209 ? -11.414 47.406 8.172 1 94.25 209 PRO B O 1
ATOM 5047 N N . SER B 1 210 ? -9.195 47.781 8.234 1 96.38 210 SER B N 1
ATOM 5048 C CA . SER B 1 210 ? -9.094 47.625 9.688 1 96.38 210 SER B CA 1
ATOM 5049 C C . SER B 1 210 ? -8.555 48.906 10.32 1 96.38 210 SER B C 1
ATOM 5051 O O . SER B 1 210 ? -7.691 49.594 9.742 1 96.38 210 SER B O 1
ATOM 5053 N N . PRO B 1 211 ? -9.102 49.25 11.469 1 96 211 PRO B N 1
ATOM 5054 C CA . PRO B 1 211 ? -8.492 50.375 12.211 1 96 211 PRO B CA 1
ATOM 5055 C C . PRO B 1 211 ? -7.105 50.031 12.742 1 96 211 PRO B C 1
ATOM 5057 O O . PRO B 1 211 ? -6.359 50.938 13.148 1 96 211 PRO B O 1
ATOM 5060 N N . LEU B 1 212 ? -6.785 48.781 12.812 1 95.75 212 LEU B N 1
ATOM 5061 C CA . LEU B 1 212 ? -5.457 48.312 13.203 1 95.75 212 LEU B CA 1
ATOM 5062 C C . LEU B 1 212 ? -4.559 48.156 11.984 1 95.75 212 LEU B C 1
ATOM 5064 O O . LEU B 1 212 ? -5.039 47.812 10.898 1 95.75 212 LEU B O 1
ATOM 5068 N N . LYS B 1 213 ? -3.354 48.531 12.156 1 92.69 213 LYS B N 1
ATOM 5069 C CA . LYS B 1 213 ? -2.369 48.312 11.102 1 92.69 213 LYS B CA 1
ATOM 5070 C C . LYS B 1 213 ? -0.997 48 11.688 1 92.69 213 LYS B C 1
ATOM 5072 O O . LYS B 1 213 ? -0.472 48.75 12.5 1 92.69 213 LYS B O 1
ATOM 5077 N N . SER B 1 214 ? -0.569 46.844 11.32 1 94 214 SER B N 1
ATOM 5078 C CA . SER B 1 214 ? 0.757 46.469 11.781 1 94 214 SER B CA 1
ATOM 5079 C C . SER B 1 214 ? 1.477 45.594 10.742 1 94 214 SER B C 1
ATOM 5081 O O . SER B 1 214 ? 0.844 44.844 10.016 1 94 214 SER B O 1
ATOM 5083 N N . ARG B 1 215 ? 2.801 45.812 10.688 1 92.06 215 ARG B N 1
ATOM 5084 C CA . ARG B 1 215 ? 3.658 45 9.828 1 92.06 215 ARG B CA 1
ATOM 5085 C C . ARG B 1 215 ? 4.438 43.969 10.648 1 92.06 215 ARG B C 1
ATOM 5087 O O . ARG B 1 215 ? 5.535 43.562 10.266 1 92.06 215 ARG B O 1
ATOM 5094 N N . ALA B 1 216 ? 3.891 43.656 11.797 1 93.5 216 ALA B N 1
ATOM 5095 C CA . ALA B 1 216 ? 4.438 42.625 12.68 1 93.5 216 ALA B CA 1
ATOM 5096 C C . ALA B 1 216 ? 3.322 41.812 13.352 1 93.5 216 ALA B C 1
ATOM 5098 O O . ALA B 1 216 ? 2.66 42.312 14.266 1 93.5 216 ALA B O 1
ATOM 5099 N N . PRO B 1 217 ? 3.135 40.594 12.922 1 96.25 217 PRO B N 1
ATOM 5100 C CA . PRO B 1 217 ? 2.064 39.781 13.5 1 96.25 217 PRO B CA 1
ATOM 5101 C C . PRO B 1 217 ? 2.139 39.688 15.023 1 96.25 217 PRO B C 1
ATOM 5103 O O . PRO B 1 217 ? 1.105 39.688 15.695 1 96.25 217 PRO B O 1
ATOM 5106 N N . LEU B 1 218 ? 3.354 39.75 15.594 1 96.94 218 LEU B N 1
ATOM 5107 C CA . LEU B 1 218 ? 3.51 39.625 17.047 1 96.94 218 LEU B CA 1
ATOM 5108 C C . LEU B 1 218 ? 2.924 40.844 17.75 1 96.94 218 LEU B C 1
ATOM 5110 O O . LEU B 1 218 ? 2.383 40.75 18.844 1 96.94 218 LEU B O 1
ATOM 5114 N N . ASP B 1 219 ? 2.998 42 17.094 1 96.81 219 ASP B N 1
ATOM 5115 C CA . ASP B 1 219 ? 2.41 43.219 17.656 1 96.81 219 ASP B CA 1
ATOM 5116 C C . ASP B 1 219 ? 0.895 43.094 17.781 1 96.81 219 ASP B C 1
ATOM 5118 O O . ASP B 1 219 ? 0.32 43.5 18.797 1 96.81 219 ASP B O 1
ATOM 5122 N N . LEU B 1 220 ? 0.31 42.562 16.766 1 97.75 220 LEU B N 1
ATOM 5123 C CA . LEU B 1 220 ? -1.136 42.375 16.781 1 97.75 220 LEU B CA 1
ATOM 5124 C C . LEU B 1 220 ? -1.533 41.344 17.844 1 97.75 220 LEU B C 1
ATOM 5126 O O . LEU B 1 220 ? -2.566 41.5 18.5 1 97.75 220 LEU B O 1
ATOM 5130 N N . LEU B 1 221 ? -0.706 40.312 18.078 1 98.06 221 LEU B N 1
ATOM 5131 C CA . LEU B 1 221 ? -0.979 39.312 19.094 1 98.06 221 LEU B CA 1
ATOM 5132 C C . LEU B 1 221 ? -0.845 39.875 20.5 1 98.06 221 LEU B C 1
ATOM 5134 O O . LEU B 1 221 ? -1.633 39.562 21.375 1 98.06 221 LEU B O 1
ATOM 5138 N N . ILE B 1 222 ? 0.145 40.781 20.688 1 97.44 222 ILE B N 1
ATOM 5139 C CA . ILE B 1 222 ? 0.33 41.438 21.969 1 97.44 222 ILE B CA 1
ATOM 5140 C C . ILE B 1 222 ? -0.866 42.344 22.266 1 97.44 222 ILE B C 1
ATOM 5142 O O . ILE B 1 222 ? -1.391 42.375 23.375 1 97.44 222 ILE B O 1
ATOM 5146 N N . GLN B 1 223 ? -1.31 43.031 21.234 1 97.38 223 GLN B N 1
ATOM 5147 C CA . GLN B 1 223 ? -2.486 43.875 21.375 1 97.38 223 GLN B CA 1
ATOM 5148 C C . GLN B 1 223 ? -3.727 43.062 21.703 1 97.38 223 GLN B C 1
ATOM 5150 O O . GLN B 1 223 ? -4.52 43.438 22.562 1 97.38 223 GLN B O 1
ATOM 5155 N N . LEU B 1 224 ? -3.869 41.969 21.016 1 97.56 224 LEU B N 1
ATOM 5156 C CA . LEU B 1 224 ? -5.004 41.094 21.234 1 97.56 224 LEU B CA 1
ATOM 5157 C C . LEU B 1 224 ? -4.988 40.531 22.656 1 97.56 224 LEU B C 1
ATOM 5159 O O . LEU B 1 224 ? -6.039 40.375 23.281 1 97.56 224 LEU B O 1
ATOM 5163 N N . SER B 1 225 ? -3.811 40.219 23.188 1 97.06 225 SER B N 1
ATOM 5164 C CA . SER B 1 225 ? -3.658 39.719 24.531 1 97.06 225 SER B CA 1
ATOM 5165 C C . SER B 1 225 ? -4.172 40.719 25.562 1 97.06 225 SER B C 1
ATOM 5167 O O . SER B 1 225 ? -4.609 40.312 26.656 1 97.06 225 SER B O 1
ATOM 5169 N N . LYS B 1 226 ? -4.172 42 25.172 1 96.38 226 LYS B N 1
ATOM 5170 C CA . LYS B 1 226 ? -4.527 43.031 26.125 1 96.38 226 LYS B CA 1
ATOM 5171 C C . LYS B 1 226 ? -5.914 43.594 25.828 1 96.38 226 LYS B C 1
ATOM 5173 O O . LYS B 1 226 ? -6.387 44.5 26.531 1 96.38 226 LYS B O 1
ATOM 5178 N N . ASP B 1 227 ? -6.547 43.094 24.797 1 97 227 ASP B N 1
ATOM 5179 C CA . ASP B 1 227 ? -7.832 43.625 24.375 1 97 227 ASP B CA 1
ATOM 5180 C C . ASP B 1 227 ? -8.969 43.125 25.25 1 97 227 ASP B C 1
ATOM 5182 O O . ASP B 1 227 ? -9.344 41.938 25.156 1 97 227 ASP B O 1
ATOM 5186 N N . ASP B 1 228 ? -9.617 43.875 25.953 1 95 228 ASP B N 1
ATOM 5187 C CA . ASP B 1 228 ? -10.609 43.531 26.953 1 95 228 ASP B CA 1
ATOM 5188 C C . ASP B 1 228 ? -11.93 43.125 26.312 1 95 228 ASP B C 1
ATOM 5190 O O . ASP B 1 228 ? -12.82 42.594 26.969 1 95 228 ASP B O 1
ATOM 5194 N N . ARG B 1 229 ? -12.062 43.219 25.078 1 95.25 229 ARG B N 1
ATOM 5195 C CA . ARG B 1 229 ? -13.258 42.781 24.359 1 95.25 229 ARG B CA 1
ATOM 5196 C C . ARG B 1 229 ? -13.32 41.281 24.266 1 95.25 229 ARG B C 1
ATOM 5198 O O . ARG B 1 229 ? -14.383 40.688 24 1 95.25 229 ARG B O 1
ATOM 5205 N N . PHE B 1 230 ? -12.141 40.656 24.484 1 94.5 230 PHE B N 1
ATOM 5206 C CA . PHE B 1 230 ? -12.047 39.188 24.484 1 94.5 230 PHE B CA 1
ATOM 5207 C C . PHE B 1 230 ? -11.859 38.656 25.906 1 94.5 230 PHE B C 1
ATOM 5209 O O . PHE B 1 230 ? -11.062 39.219 26.672 1 94.5 230 PHE B O 1
ATOM 5216 N N . SER B 1 231 ? -12.641 37.719 26.266 1 88.06 231 SER B N 1
ATOM 5217 C CA . SER B 1 231 ? -12.477 37.094 27.578 1 88.06 231 SER B CA 1
ATOM 5218 C C . SER B 1 231 ? -11.164 36.312 27.656 1 88.06 231 SER B C 1
ATOM 5220 O O . SER B 1 231 ? -10.68 35.781 26.641 1 88.06 231 SER B O 1
ATOM 5222 N N . LYS B 1 232 ? -10.617 36.188 28.859 1 90.38 232 LYS B N 1
ATOM 5223 C CA . LYS B 1 232 ? -9.406 35.406 29.094 1 90.38 232 LYS B CA 1
ATOM 5224 C C . LYS B 1 232 ? -9.75 33.969 29.438 1 90.38 232 LYS B C 1
ATOM 5226 O O . LYS B 1 232 ? -8.867 33.094 29.438 1 90.38 232 LYS B O 1
ATOM 5231 N N . ASP B 1 233 ? -11.016 33.719 29.609 1 91.75 233 ASP B N 1
ATOM 5232 C CA . ASP B 1 233 ? -11.445 32.344 29.906 1 91.75 233 ASP B CA 1
ATOM 5233 C C . ASP B 1 233 ? -11.281 31.453 28.688 1 91.75 233 ASP B C 1
ATOM 5235 O O . ASP B 1 233 ? -11.531 31.875 27.562 1 91.75 233 ASP B O 1
ATOM 5239 N N . GLU B 1 234 ? -10.805 30.297 28.969 1 93 234 GLU B N 1
ATOM 5240 C CA . GLU B 1 234 ? -10.625 29.359 27.875 1 93 234 GLU B CA 1
ATOM 5241 C C . GLU B 1 234 ? -11.969 28.828 27.375 1 93 234 GLU B C 1
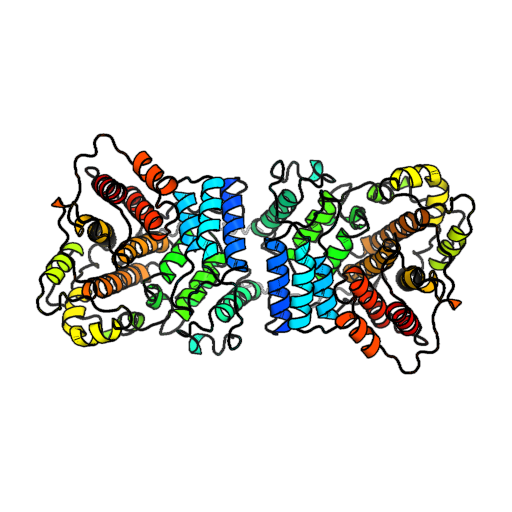ATOM 5243 O O . GLU B 1 234 ? -12.891 28.609 28.156 1 93 234 GLU B O 1
ATOM 5248 N N . VAL B 1 235 ? -12.016 28.688 26.094 1 94.62 235 VAL B N 1
ATOM 5249 C CA . VAL B 1 235 ? -13.188 28.172 25.406 1 94.62 235 VAL B CA 1
ATOM 5250 C C . VAL B 1 235 ? -12.859 26.828 24.766 1 94.62 235 VAL B C 1
ATOM 5252 O O . VAL B 1 235 ? -11.75 26.625 24.281 1 94.62 235 VAL B O 1
ATOM 5255 N N . GLN B 1 236 ? -13.852 25.906 24.859 1 94.44 236 GLN B N 1
ATOM 5256 C CA . GLN B 1 236 ? -13.656 24.609 24.203 1 94.44 236 GLN B CA 1
ATOM 5257 C C . GLN B 1 236 ? -13.57 24.766 22.688 1 94.44 236 GLN B C 1
ATOM 5259 O O . GLN B 1 236 ? -14.266 25.594 22.109 1 94.44 236 GLN B O 1
ATOM 5264 N N . VAL B 1 237 ? -12.781 23.953 22.094 1 93.19 237 VAL B N 1
ATOM 5265 C CA . VAL B 1 237 ? -12.539 24.031 20.656 1 93.19 237 VAL B CA 1
ATOM 5266 C C . VAL B 1 237 ? -13.844 23.844 19.891 1 93.19 237 VAL B C 1
ATOM 5268 O O . VAL B 1 237 ? -14.062 24.484 18.859 1 93.19 237 VAL B O 1
ATOM 5271 N N . ASP B 1 238 ? -14.766 23.031 20.422 1 91.5 238 ASP B N 1
ATOM 5272 C CA . ASP B 1 238 ? -16.047 22.766 19.766 1 91.5 238 ASP B CA 1
ATOM 5273 C C . ASP B 1 238 ? -16.922 24.031 19.75 1 91.5 238 ASP B C 1
ATOM 5275 O O . ASP B 1 238 ? -17.844 24.125 18.938 1 91.5 238 ASP B O 1
ATOM 5279 N N . ASP B 1 239 ? -16.578 25 20.609 1 95.38 239 ASP B N 1
ATOM 5280 C CA . ASP B 1 239 ? -17.359 26.219 20.719 1 95.38 239 ASP B CA 1
ATOM 5281 C C . ASP B 1 239 ? -16.672 27.391 20 1 95.38 239 ASP B C 1
ATOM 5283 O O . ASP B 1 239 ? -17.109 28.531 20.094 1 95.38 239 ASP B O 1
ATOM 5287 N N . MET B 1 240 ? -15.641 27.078 19.297 1 96.06 240 MET B N 1
ATOM 5288 C CA . MET B 1 240 ? -14.82 28.109 18.672 1 96.06 240 MET B CA 1
ATOM 5289 C C . MET B 1 240 ? -15.625 28.906 17.656 1 96.06 240 MET B C 1
ATOM 5291 O O . MET B 1 240 ? -15.539 30.141 17.625 1 96.06 240 MET B O 1
ATOM 5295 N N . GLN B 1 241 ? -16.391 28.219 16.859 1 96 241 GLN B N 1
ATOM 5296 C CA . GLN B 1 241 ? -17.172 28.906 15.82 1 96 241 GLN B CA 1
ATOM 5297 C C . GLN B 1 241 ? -18.125 29.922 16.438 1 96 241 GLN B C 1
ATOM 5299 O O . GLN B 1 241 ? -18.219 31.062 15.977 1 96 241 GLN B O 1
ATOM 5304 N N . LYS B 1 242 ? -18.875 29.484 17.422 1 96.75 242 LYS B N 1
ATOM 5305 C CA . LYS B 1 242 ? -19.797 30.375 18.125 1 96.75 242 LYS B CA 1
ATOM 5306 C C . LYS B 1 242 ? -19.062 31.562 18.75 1 96.75 242 LYS B C 1
ATOM 5308 O O . LYS B 1 242 ? -19.5 32.688 18.656 1 96.75 242 LYS B O 1
ATOM 5313 N N . TYR B 1 243 ? -17.984 31.266 19.359 1 96.56 243 TYR B N 1
ATOM 5314 C CA . TYR B 1 243 ? -17.188 32.281 20 1 96.56 243 TYR B CA 1
ATOM 5315 C C . TYR B 1 243 ? -16.75 33.344 19 1 96.56 243 TYR B C 1
ATOM 5317 O O . TYR B 1 243 ? -16.859 34.562 19.25 1 96.56 243 TYR B O 1
ATOM 5325 N N . LEU B 1 244 ? -16.234 32.938 17.828 1 96 244 LEU B N 1
ATOM 5326 C CA . LEU B 1 244 ? -15.758 33.844 16.797 1 96 244 LEU B CA 1
ATOM 5327 C C . LEU B 1 244 ? -16.906 34.688 16.25 1 96 244 LEU B C 1
ATOM 5329 O O . LEU B 1 244 ? -16.734 35.875 15.969 1 96 244 LEU B O 1
ATOM 5333 N N . LYS B 1 245 ? -18.016 34.062 16.125 1 95.94 245 LYS B N 1
ATOM 5334 C CA . LYS B 1 245 ? -19.203 34.781 15.656 1 95.94 245 LYS B CA 1
ATOM 5335 C C . LYS B 1 245 ? -19.594 35.875 16.641 1 95.94 245 LYS B C 1
ATOM 5337 O O . LYS B 1 245 ? -19.953 36.969 16.25 1 95.94 245 LYS B O 1
ATOM 5342 N N . ASP B 1 246 ? -19.562 35.531 17.859 1 96.62 246 ASP B N 1
ATOM 5343 C CA . ASP B 1 246 ? -19.938 36.469 18.922 1 96.62 246 ASP B CA 1
ATOM 5344 C C . ASP B 1 246 ? -18.969 37.625 19 1 96.62 246 ASP B C 1
ATOM 5346 O O . ASP B 1 246 ? -19.297 38.719 19.516 1 96.62 246 ASP B O 1
ATOM 5350 N N . HIS B 1 247 ? -17.734 37.469 18.531 1 96.81 247 HIS B N 1
ATOM 5351 C CA . HIS B 1 247 ? -16.688 38.469 18.625 1 96.81 247 HIS B CA 1
ATOM 5352 C C . HIS B 1 247 ? -16.203 38.875 17.234 1 96.81 247 HIS B C 1
ATOM 5354 O O . HIS B 1 247 ? -15.062 39.344 17.078 1 96.81 247 HIS B O 1
ATOM 5360 N N . GLU B 1 248 ? -16.953 38.688 16.266 1 96.5 248 GLU B N 1
ATOM 5361 C CA . GLU B 1 248 ? -16.516 38.688 14.875 1 96.5 248 GLU B CA 1
ATOM 5362 C C . GLU B 1 248 ? -15.93 40.031 14.477 1 96.5 248 GLU B C 1
ATOM 5364 O O . GLU B 1 248 ? -14.906 40.094 13.805 1 96.5 248 GLU B O 1
ATOM 5369 N N . SER B 1 249 ? -16.656 41.125 14.812 1 96.25 249 SER B N 1
ATOM 5370 C CA . SER B 1 249 ? -16.188 42.469 14.43 1 96.25 249 SER B CA 1
ATOM 5371 C C . SER B 1 249 ? -14.781 42.719 14.945 1 96.25 249 SER B C 1
ATOM 5373 O O . SER B 1 249 ? -13.898 43.125 14.188 1 96.25 249 SER B O 1
ATOM 5375 N N . ALA B 1 250 ? -14.594 42.5 16.203 1 97.19 250 ALA B N 1
ATOM 5376 C CA . ALA B 1 250 ? -13.281 42.719 16.812 1 97.19 250 ALA B CA 1
ATOM 5377 C C . ALA B 1 250 ? -12.25 41.75 16.234 1 97.19 250 ALA B C 1
ATOM 5379 O O . ALA B 1 250 ? -11.102 42.125 15.984 1 97.19 250 ALA B O 1
ATOM 5380 N N . PHE B 1 251 ? -12.695 40.5 16.094 1 97.5 251 PHE B N 1
ATOM 5381 C CA . PHE B 1 251 ? -11.844 39.469 15.531 1 97.5 251 PHE B CA 1
ATOM 5382 C C . PHE B 1 251 ? -11.336 39.875 14.148 1 97.5 251 PHE B C 1
ATOM 5384 O O . PHE B 1 251 ? -10.148 39.75 13.852 1 97.5 251 PHE B O 1
ATOM 5391 N N . LEU B 1 252 ? -12.156 40.469 13.312 1 97.94 252 LEU B N 1
ATOM 5392 C CA . LEU B 1 252 ? -11.836 40.844 11.938 1 97.94 252 LEU B CA 1
ATOM 5393 C C . LEU B 1 252 ? -10.898 42.031 11.898 1 97.94 252 LEU B C 1
ATOM 5395 O O . LEU B 1 252 ? -10.141 42.219 10.938 1 97.94 252 LEU B O 1
ATOM 5399 N N . GLU B 1 253 ? -10.938 42.844 12.914 1 98.19 253 GLU B N 1
ATOM 5400 C CA . GLU B 1 253 ? -9.977 43.938 12.992 1 98.19 253 GLU B CA 1
ATOM 5401 C C . GLU B 1 253 ? -8.547 43.406 13.039 1 98.19 253 GLU B C 1
ATOM 5403 O O . GLU B 1 253 ? -7.664 43.938 12.344 1 98.19 253 GLU B O 1
ATOM 5408 N N . TYR B 1 254 ? -8.383 42.406 13.812 1 98.19 254 TYR B N 1
ATOM 5409 C CA . TYR B 1 254 ? -7.051 41.812 13.953 1 98.19 254 TYR B CA 1
ATOM 5410 C C . TYR B 1 254 ? -6.656 41.031 12.703 1 98.19 254 TYR B C 1
ATOM 5412 O O . TYR B 1 254 ? -5.5 41.094 12.273 1 98.19 254 TYR B O 1
ATOM 5420 N N . TRP B 1 255 ? -7.566 40.312 12.109 1 98.12 255 TRP B N 1
ATOM 5421 C CA . TRP B 1 255 ? -7.254 39.531 10.898 1 98.12 255 TRP B CA 1
ATOM 5422 C C . TRP B 1 255 ? -6.867 40.469 9.758 1 98.12 255 TRP B C 1
ATOM 5424 O O . TRP B 1 255 ? -5.879 40.219 9.062 1 98.12 255 TRP B O 1
ATOM 5434 N N . ASN B 1 256 ? -7.59 41.562 9.641 1 97.62 256 ASN B N 1
ATOM 5435 C CA . ASN B 1 256 ? -7.371 42.5 8.547 1 97.62 256 ASN B CA 1
ATOM 5436 C C . ASN B 1 256 ? -6.301 43.531 8.906 1 97.62 256 ASN B C 1
ATOM 5438 O O . ASN B 1 256 ? -5.824 44.25 8.039 1 97.62 256 ASN B O 1
ATOM 5442 N N . GLY B 1 257 ? -5.898 43.531 10.109 1 97.62 257 GLY B N 1
ATOM 5443 C CA . GLY B 1 257 ? -4.926 44.531 10.578 1 97.62 257 GLY B CA 1
ATOM 5444 C C . GLY B 1 257 ? -3.504 44.188 10.18 1 97.62 257 GLY B C 1
ATOM 5445 O O . GLY B 1 257 ? -2.613 45.031 10.258 1 97.62 257 GLY B O 1
ATOM 5446 N N . TRP B 1 258 ? -3.287 42.938 9.812 1 97.5 258 TRP B N 1
ATOM 5447 C CA . TRP B 1 258 ? -1.955 42.531 9.391 1 97.5 258 TRP B CA 1
ATOM 5448 C C . TRP B 1 258 ? -1.655 43 7.977 1 97.5 258 TRP B C 1
ATOM 5450 O O . TRP B 1 258 ? -2.279 42.562 7.012 1 97.5 258 TRP B O 1
ATOM 5460 N N . ASP B 1 259 ? -0.729 43.938 7.824 1 94.19 259 ASP B N 1
ATOM 5461 C CA . ASP B 1 259 ? -0.301 44.469 6.527 1 94.19 259 ASP B CA 1
ATOM 5462 C C . ASP B 1 259 ? 0.758 43.562 5.898 1 94.19 259 ASP B C 1
ATOM 5464 O O . ASP B 1 259 ? 1.957 43.781 6.059 1 94.19 259 ASP B O 1
ATOM 5468 N N . ILE B 1 260 ? 0.328 42.656 5.109 1 93.25 260 ILE B N 1
ATOM 5469 C CA . ILE B 1 260 ? 1.208 41.625 4.59 1 93.25 260 ILE B CA 1
ATOM 5470 C C . ILE B 1 260 ? 1.628 41.969 3.162 1 93.25 260 ILE B C 1
ATOM 5472 O O . ILE B 1 260 ? 2.623 41.438 2.656 1 93.25 260 ILE B O 1
ATOM 5476 N N . ASP B 1 261 ? 1.092 42.969 2.486 1 87.5 261 ASP B N 1
ATOM 5477 C CA . ASP B 1 261 ? 1.158 43.125 1.037 1 87.5 261 ASP B CA 1
ATOM 5478 C C . ASP B 1 261 ? 2.453 43.812 0.621 1 87.5 261 ASP B C 1
ATOM 5480 O O . ASP B 1 261 ? 2.969 43.562 -0.472 1 87.5 261 ASP B O 1
ATOM 5484 N N . ASP B 1 262 ? 2.943 44.656 1.455 1 86.88 262 ASP B N 1
ATOM 5485 C CA . ASP B 1 262 ? 4.102 45.438 1.042 1 86.88 262 ASP B CA 1
ATOM 5486 C C . ASP B 1 262 ? 5.332 44.531 0.871 1 86.88 262 ASP B C 1
ATOM 5488 O O . ASP B 1 262 ? 6.113 44.719 -0.066 1 86.88 262 ASP B O 1
ATOM 5492 N N . ASP B 1 263 ? 5.594 43.656 1.739 1 94.31 263 ASP B N 1
ATOM 5493 C CA . ASP B 1 263 ? 6.699 42.719 1.705 1 94.31 263 ASP B CA 1
ATOM 5494 C C . ASP B 1 263 ? 6.27 41.344 2.256 1 94.31 263 ASP B C 1
ATOM 5496 O O . ASP B 1 263 ? 6.645 40.969 3.367 1 94.31 263 ASP B O 1
ATOM 5500 N N . PRO B 1 264 ? 5.59 40.594 1.425 1 96.44 264 PRO B N 1
ATOM 5501 C CA . PRO B 1 264 ? 5 39.344 1.904 1 96.44 264 PR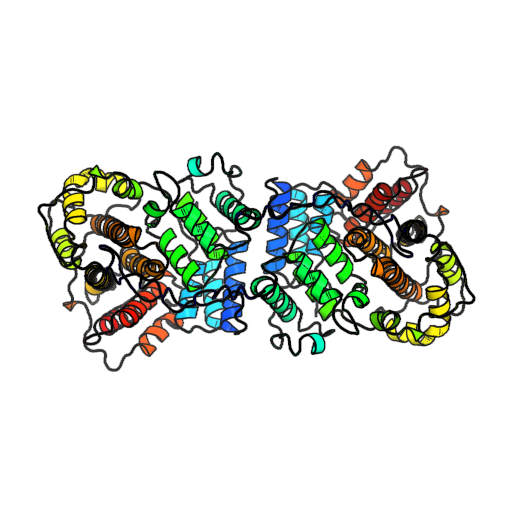O B CA 1
ATOM 5502 C C . PRO B 1 264 ? 6.039 38.375 2.451 1 96.44 264 PRO B C 1
ATOM 5504 O O . PRO B 1 264 ? 5.77 37.656 3.408 1 96.44 264 PRO B O 1
ATOM 5507 N N . LYS B 1 265 ? 7.211 38.344 1.837 1 97.12 265 LYS B N 1
ATOM 5508 C CA . LYS B 1 265 ? 8.25 37.438 2.307 1 97.12 265 LYS B CA 1
ATOM 5509 C C . LYS B 1 265 ? 8.703 37.781 3.715 1 97.12 265 LYS B C 1
ATOM 5511 O O . LYS B 1 265 ? 8.812 36.906 4.586 1 97.12 265 LYS B O 1
ATOM 5516 N N . LYS B 1 266 ? 8.992 39.062 3.904 1 96.94 266 LYS B N 1
ATOM 5517 C CA . LYS B 1 266 ? 9.406 39.531 5.227 1 96.94 266 LYS B CA 1
ATOM 5518 C C . LYS B 1 266 ? 8.297 39.312 6.254 1 96.94 266 LYS B C 1
ATOM 5520 O O . LYS B 1 266 ? 8.57 38.938 7.398 1 96.94 266 LYS B O 1
ATOM 5525 N N . GLN B 1 267 ? 7.094 39.562 5.867 1 97.25 267 GLN B N 1
ATOM 5526 C CA . GLN B 1 267 ? 5.961 39.375 6.762 1 97.25 267 GLN B CA 1
ATOM 5527 C C . GLN B 1 267 ? 5.797 37.906 7.117 1 97.25 267 GLN B C 1
ATOM 5529 O O . GLN B 1 267 ? 5.469 37.562 8.258 1 97.25 267 GLN B O 1
ATOM 5534 N N . PHE B 1 268 ? 6.012 37.031 6.156 1 98.12 268 PHE B N 1
ATOM 5535 C CA . PHE B 1 268 ? 5.961 35.594 6.449 1 98.12 268 PHE B CA 1
ATOM 5536 C C . PHE B 1 268 ? 7.062 35.219 7.426 1 98.12 268 PHE B C 1
ATOM 5538 O O . PHE B 1 268 ? 6.828 34.438 8.352 1 98.12 268 PHE B O 1
ATOM 5545 N N . GLU B 1 269 ? 8.258 35.719 7.215 1 98 269 GLU B N 1
ATOM 5546 C CA . GLU B 1 269 ? 9.359 35.5 8.141 1 98 269 GLU B CA 1
ATOM 5547 C C . GLU B 1 269 ? 8.977 35.906 9.562 1 98 269 GLU B C 1
ATOM 5549 O O . GLU B 1 269 ? 9.18 35.125 10.508 1 98 269 GLU B O 1
ATOM 5554 N N . LEU B 1 270 ? 8.422 37.031 9.695 1 97.75 270 LEU B N 1
ATOM 5555 C CA . LEU B 1 270 ? 8.023 37.531 11 1 97.75 270 LEU B CA 1
ATOM 5556 C C . LEU B 1 270 ? 6.906 36.688 11.594 1 97.75 270 LEU B C 1
ATOM 5558 O O . LEU B 1 270 ? 6.836 36.531 12.812 1 97.75 270 LEU B O 1
ATOM 5562 N N . SER B 1 271 ? 6.047 36.188 10.758 1 98.12 271 SER B N 1
ATOM 5563 C CA . SER B 1 271 ? 4.977 35.312 11.227 1 98.12 271 SER B CA 1
ATOM 5564 C C . SER B 1 271 ? 5.539 34.031 11.781 1 98.12 271 SER B C 1
ATOM 5566 O O . SER B 1 271 ? 5.004 33.469 12.742 1 98.12 271 SER B O 1
ATOM 5568 N N . GLN B 1 272 ? 6.598 33.469 11.18 1 98.06 272 GLN B N 1
ATOM 5569 C CA . GLN B 1 272 ? 7.242 32.281 11.688 1 98.06 272 GLN B CA 1
ATOM 5570 C C . GLN B 1 272 ? 7.867 32.531 13.062 1 98.06 272 GLN B C 1
ATOM 5572 O O . GLN B 1 272 ? 7.785 31.672 13.953 1 98.06 272 GLN B O 1
ATOM 5577 N N . GLU B 1 273 ? 8.453 33.656 13.195 1 97.88 273 GLU B N 1
ATOM 5578 C CA . GLU B 1 273 ? 9.008 34.062 14.484 1 97.88 273 GLU B CA 1
ATOM 5579 C C . GLU B 1 273 ? 7.91 34.156 15.547 1 97.88 273 GLU B C 1
ATOM 5581 O O . GLU B 1 273 ? 8.094 33.719 16.688 1 97.88 273 GLU B O 1
ATOM 5586 N N . ALA B 1 274 ? 6.844 34.75 15.133 1 98.44 274 ALA B N 1
ATOM 5587 C CA . ALA B 1 274 ? 5.715 34.906 16.047 1 98.44 274 ALA B CA 1
ATOM 5588 C C . ALA B 1 274 ? 5.195 33.531 16.5 1 98.44 274 ALA B C 1
ATOM 5590 O O . ALA B 1 274 ? 4.824 33.375 17.656 1 98.44 274 ALA B O 1
ATOM 5591 N N . ALA B 1 275 ? 5.129 32.562 15.594 1 98.69 275 ALA B N 1
ATOM 5592 C CA . ALA B 1 275 ? 4.652 31.234 15.93 1 98.69 275 ALA B CA 1
ATOM 5593 C C . ALA B 1 275 ? 5.547 30.578 16.984 1 98.69 275 ALA B C 1
ATOM 5595 O O . ALA B 1 275 ? 5.055 29.938 17.906 1 98.69 275 ALA B O 1
ATOM 5596 N N . VAL B 1 276 ? 6.855 30.75 16.859 1 98.69 276 VAL B N 1
ATOM 5597 C CA . VAL B 1 276 ? 7.793 30.203 17.828 1 98.69 276 VAL B CA 1
ATOM 5598 C C . VAL B 1 276 ? 7.586 30.906 19.172 1 98.69 276 VAL B C 1
ATOM 5600 O O . VAL B 1 276 ? 7.566 30.25 20.219 1 98.69 276 VAL B O 1
ATOM 5603 N N . ALA B 1 277 ? 7.438 32.188 19.125 1 98.12 277 ALA B N 1
ATOM 5604 C CA . ALA B 1 277 ? 7.23 32.969 20.344 1 98.12 277 ALA B CA 1
ATOM 5605 C C . ALA B 1 277 ? 5.965 32.531 21.062 1 98.12 277 ALA B C 1
ATOM 5607 O O . ALA B 1 277 ? 5.941 32.469 22.297 1 98.12 277 ALA B O 1
ATOM 5608 N N . LEU B 1 278 ? 4.93 32.281 20.312 1 98.31 278 LEU B N 1
ATOM 5609 C CA . LEU B 1 278 ? 3.666 31.859 20.906 1 98.31 278 LEU B CA 1
ATOM 5610 C C . LEU B 1 278 ? 3.842 30.562 21.703 1 98.31 278 LEU B C 1
ATOM 5612 O O . LEU B 1 278 ? 3.217 30.375 22.75 1 98.31 278 LEU B O 1
ATOM 5616 N N . LEU B 1 279 ? 4.676 29.656 21.219 1 98.62 279 LEU B N 1
ATOM 5617 C CA . LEU B 1 279 ? 4.863 28.391 21.906 1 98.62 279 LEU B CA 1
ATOM 5618 C C . LEU B 1 279 ? 5.77 28.562 23.125 1 98.62 279 LEU B C 1
ATOM 5620 O O . LEU B 1 279 ? 5.496 28 24.188 1 98.62 279 LEU B O 1
ATOM 5624 N N . VAL B 1 280 ? 6.832 29.375 22.984 1 98.62 280 VAL B N 1
ATOM 5625 C CA . VAL B 1 280 ? 7.906 29.297 23.969 1 98.62 280 VAL B CA 1
ATOM 5626 C C . VAL B 1 280 ? 7.848 30.5 24.891 1 98.62 280 VAL B C 1
ATOM 5628 O O . VAL B 1 280 ? 7.98 30.359 26.109 1 98.62 280 VAL B O 1
ATOM 5631 N N . ALA B 1 281 ? 7.555 31.656 24.359 1 98.06 281 ALA B N 1
ATOM 5632 C CA . ALA B 1 281 ? 7.68 32.906 25.125 1 98.06 281 ALA B CA 1
ATOM 5633 C C . ALA B 1 281 ? 6.426 33.156 25.969 1 98.06 281 ALA B C 1
ATOM 5635 O O . ALA B 1 281 ? 6.418 34.031 26.828 1 98.06 281 ALA B O 1
ATOM 5636 N N . THR B 1 282 ? 5.406 32.375 25.75 1 97.75 282 THR B N 1
ATOM 5637 C CA . THR B 1 282 ? 4.184 32.594 26.531 1 97.75 282 THR B CA 1
ATOM 5638 C C . THR B 1 282 ? 4.211 31.75 27.797 1 97.75 282 THR B C 1
ATOM 5640 O O . THR B 1 282 ? 3.314 31.859 28.641 1 97.75 282 THR B O 1
ATOM 5643 N N . VAL B 1 283 ? 5.223 30.922 27.984 1 97.94 283 VAL B N 1
ATOM 5644 C CA . VAL B 1 283 ? 5.301 30.016 29.125 1 97.94 283 VAL B CA 1
ATOM 5645 C C . VAL B 1 283 ? 6.27 30.578 30.172 1 97.94 283 VAL B C 1
ATOM 5647 O O . VAL B 1 283 ? 7.465 30.703 29.906 1 97.94 283 VAL B O 1
ATOM 5650 N N . GLN B 1 284 ? 5.73 30.844 31.297 1 96.38 284 GLN B N 1
ATOM 5651 C CA . GLN B 1 284 ? 6.562 31.375 32.375 1 96.38 284 GLN B CA 1
ATOM 5652 C C . GLN B 1 284 ? 7.52 30.312 32.906 1 96.38 284 GLN B C 1
ATOM 5654 O O . GLN B 1 284 ? 7.129 29.156 33.062 1 96.38 284 GLN B O 1
ATOM 5659 N N . PRO B 1 285 ? 8.789 30.766 33.125 1 95.25 285 PRO B N 1
ATOM 5660 C CA . PRO B 1 285 ? 9.742 29.797 33.656 1 95.25 285 PRO B CA 1
ATOM 5661 C C . PRO B 1 285 ? 9.227 29.125 34.938 1 95.25 285 PRO B C 1
ATOM 5663 O O . PRO B 1 285 ? 8.625 29.781 35.781 1 95.25 285 PRO B O 1
ATOM 5666 N N . GLY B 1 286 ? 9.367 27.875 35 1 95.06 286 GLY B N 1
ATOM 5667 C CA . GLY B 1 286 ? 8.969 27.125 36.188 1 95.06 286 GLY B CA 1
ATOM 5668 C C . GLY B 1 286 ? 7.574 26.547 36.094 1 95.06 286 GLY B C 1
ATOM 5669 O O . GLY B 1 286 ? 7.25 25.578 36.781 1 95.06 286 GLY B O 1
ATOM 5670 N N . THR B 1 287 ? 6.699 27.016 35.188 1 96.19 287 THR B N 1
ATOM 5671 C CA . THR B 1 287 ? 5.32 26.547 35.125 1 96.19 287 THR B CA 1
ATOM 5672 C C . THR B 1 287 ? 5.211 25.344 34.188 1 96.19 287 THR B C 1
ATOM 5674 O O . THR B 1 287 ? 4.293 24.531 34.312 1 96.19 287 THR B O 1
ATOM 5677 N N . HIS B 1 288 ? 6.105 25.266 33.219 1 96.06 288 HIS B N 1
ATOM 5678 C CA . HIS B 1 288 ? 6.137 24.188 32.25 1 96.06 288 HIS B CA 1
ATOM 5679 C C . HIS B 1 288 ? 4.797 24.062 31.531 1 96.06 288 HIS B C 1
ATOM 5681 O O . HIS B 1 288 ? 4.398 22.953 31.156 1 96.06 288 HIS B O 1
ATOM 5687 N N . ALA B 1 289 ? 4.055 25.203 31.328 1 95.62 289 ALA B N 1
ATOM 5688 C CA . ALA B 1 289 ? 2.67 25.172 30.859 1 95.62 289 ALA B CA 1
ATOM 5689 C C . ALA B 1 289 ? 2.592 25.328 29.344 1 95.62 289 ALA B C 1
ATOM 5691 O O . ALA B 1 289 ? 1.918 26.219 28.844 1 95.62 289 ALA B O 1
ATOM 5692 N N . TYR B 1 290 ? 3.264 24.375 28.641 1 98.12 290 TYR B N 1
ATOM 5693 C CA . TYR B 1 290 ? 3.154 24.375 27.188 1 98.12 290 TYR B CA 1
ATOM 5694 C C . TYR B 1 290 ? 1.79 23.859 26.75 1 98.12 290 TYR B C 1
ATOM 5696 O O . TYR B 1 290 ? 1.363 22.781 27.156 1 98.12 290 TYR B O 1
ATOM 5704 N N . ASN B 1 291 ? 1.106 24.609 25.969 1 97.75 291 ASN B N 1
ATOM 5705 C CA . ASN B 1 291 ? -0.288 24.344 25.641 1 97.75 291 ASN B CA 1
ATOM 5706 C C . ASN B 1 291 ? -0.409 23.516 24.359 1 97.75 291 ASN B C 1
ATOM 5708 O O . ASN B 1 291 ? 0.169 23.875 23.328 1 97.75 291 ASN B O 1
ATOM 5712 N N . PHE B 1 292 ? -1.234 22.484 24.422 1 98.06 292 PHE B N 1
ATOM 5713 C CA . PHE B 1 292 ? -1.436 21.531 23.328 1 98.06 292 PHE B CA 1
ATOM 5714 C C . PHE B 1 292 ? -1.982 22.234 22.094 1 98.06 292 PHE B C 1
ATOM 5716 O O . PHE B 1 292 ? -1.604 21.906 20.969 1 98.06 292 PHE B O 1
ATOM 5723 N N . PHE B 1 293 ? -2.795 23.156 22.219 1 98.06 293 PHE B N 1
ATOM 5724 C CA . PHE B 1 293 ? -3.438 23.812 21.094 1 98.06 293 PHE B CA 1
ATOM 5725 C C . PHE B 1 293 ? -2.523 24.875 20.5 1 98.06 293 PHE B C 1
ATOM 5727 O O . PHE B 1 293 ? -2.498 25.062 19.281 1 98.06 293 PHE B O 1
ATOM 5734 N N . ILE B 1 294 ? -1.707 25.516 21.281 1 98.06 294 ILE B N 1
ATOM 5735 C CA . ILE B 1 294 ? -0.829 26.594 20.828 1 98.06 294 ILE B CA 1
ATOM 5736 C C . ILE B 1 294 ? 0.291 26.016 19.969 1 98.06 294 ILE B C 1
ATOM 5738 O O . ILE B 1 294 ? 0.729 26.656 19 1 98.06 294 ILE B O 1
ATOM 5742 N N . VAL B 1 295 ? 0.688 24.781 20.25 1 98.75 295 VAL B N 1
ATOM 5743 C CA . VAL B 1 295 ? 1.766 24.188 19.469 1 98.75 295 VAL B CA 1
ATOM 5744 C C . VAL B 1 295 ? 1.312 24.016 18.016 1 98.75 295 VAL B C 1
ATOM 5746 O O . VAL B 1 295 ? 2.129 24.062 17.094 1 98.75 295 VAL B O 1
ATOM 5749 N N . HIS B 1 296 ? 0.014 23.844 17.781 1 98.81 296 HIS B N 1
ATOM 5750 C CA . HIS B 1 296 ? -0.5 23.688 16.422 1 98.81 296 HIS B CA 1
ATOM 5751 C C . HIS B 1 296 ? -0.278 24.938 15.602 1 98.81 296 HIS B C 1
ATOM 5753 O O . HIS B 1 296 ? -0.171 24.875 14.375 1 98.81 296 HIS B O 1
ATOM 5759 N N . LEU B 1 297 ? -0.144 26.109 16.25 1 98.81 297 LEU B N 1
ATOM 5760 C CA . LEU B 1 297 ? 0.141 27.344 15.539 1 98.81 297 LEU B CA 1
ATOM 5761 C C . LEU B 1 297 ? 1.54 27.312 14.93 1 98.81 297 LEU B C 1
ATOM 5763 O O . LEU B 1 297 ? 1.748 27.797 13.812 1 98.81 297 LEU B O 1
ATOM 5767 N N . LEU B 1 298 ? 2.406 26.703 15.68 1 98.88 298 LEU B N 1
ATOM 5768 C CA . LEU B 1 298 ? 3.777 26.562 15.195 1 98.88 298 LEU B CA 1
ATOM 5769 C C . LEU B 1 298 ? 3.873 25.5 14.109 1 98.88 298 LEU B C 1
ATOM 5771 O O . LEU B 1 298 ? 4.488 25.734 13.062 1 98.88 298 LEU B O 1
ATOM 5775 N N . THR B 1 299 ? 3.238 24.344 14.305 1 98.88 299 THR B N 1
ATOM 5776 C CA . THR B 1 299 ? 3.393 23.25 13.359 1 98.88 299 THR B CA 1
ATOM 5777 C C . THR B 1 299 ? 2.67 23.547 12.047 1 98.88 299 THR B C 1
ATOM 5779 O O . THR B 1 299 ? 3.125 23.141 10.977 1 98.88 299 THR B O 1
ATOM 5782 N N . THR B 1 300 ? 1.572 24.266 12.117 1 98.88 300 THR B N 1
ATOM 5783 C CA . THR B 1 300 ? 0.907 24.688 10.883 1 98.88 300 THR B CA 1
ATOM 5784 C C . THR B 1 300 ? 1.717 25.766 10.164 1 98.88 300 THR B C 1
ATOM 5786 O O . THR B 1 300 ? 1.756 25.797 8.938 1 98.88 300 THR B O 1
ATOM 5789 N N . SER B 1 301 ? 2.336 26.641 10.914 1 98.81 301 SER B N 1
ATOM 5790 C CA . SER B 1 301 ? 3.229 27.641 10.312 1 98.81 301 SER B CA 1
ATOM 5791 C C . SER B 1 301 ? 4.344 26.953 9.523 1 98.81 301 SER B C 1
ATOM 5793 O O . SER B 1 301 ? 4.672 27.391 8.414 1 98.81 301 SER B O 1
ATOM 5795 N N . HIS B 1 302 ? 4.84 25.922 10.125 1 98.81 302 HIS B N 1
ATOM 5796 C CA . HIS B 1 302 ? 5.891 25.156 9.445 1 98.81 302 HIS B CA 1
ATOM 5797 C C . HIS B 1 302 ? 5.355 24.484 8.188 1 98.81 302 HIS B C 1
ATOM 5799 O O . HIS B 1 302 ? 6.043 24.438 7.164 1 98.81 302 HIS B O 1
ATOM 5805 N N . ALA B 1 303 ? 4.172 23.953 8.273 1 98.94 303 ALA B N 1
ATOM 5806 C CA . ALA B 1 303 ? 3.561 23.344 7.098 1 98.94 303 ALA B CA 1
ATOM 5807 C C . ALA B 1 303 ? 3.406 24.359 5.965 1 98.94 303 ALA B C 1
ATOM 5809 O O . ALA B 1 303 ? 3.658 24.031 4.801 1 98.94 303 ALA B O 1
ATOM 5810 N N . VAL B 1 304 ? 3.025 25.562 6.273 1 98.88 304 VAL B N 1
ATOM 5811 C CA . VAL B 1 304 ? 2.92 26.625 5.273 1 98.88 304 VAL B CA 1
ATOM 5812 C C . VAL B 1 304 ? 4.281 26.859 4.621 1 98.88 304 VAL B C 1
ATOM 5814 O O . VAL B 1 304 ? 4.379 26.953 3.396 1 98.88 304 VAL B O 1
ATOM 5817 N N . ARG B 1 305 ? 5.293 26.938 5.441 1 98.81 305 ARG B N 1
ATOM 5818 C CA . ARG B 1 305 ? 6.641 27.125 4.918 1 98.81 305 ARG B CA 1
ATOM 5819 C C . ARG B 1 305 ? 7.008 26.031 3.924 1 98.81 305 ARG B C 1
ATOM 5821 O O . ARG B 1 305 ? 7.633 26.297 2.898 1 98.81 305 ARG B O 1
ATOM 5828 N N . VAL B 1 306 ? 6.648 24.828 4.219 1 98.81 306 VAL B N 1
ATOM 5829 C CA . VAL B 1 306 ? 6.984 23.688 3.373 1 98.81 306 VAL B CA 1
ATOM 5830 C C . VAL B 1 306 ? 6.211 23.766 2.059 1 98.81 306 VAL B C 1
ATOM 5832 O O . VAL B 1 306 ? 6.742 23.438 0.996 1 98.81 306 VAL B O 1
ATOM 5835 N N . LEU B 1 307 ? 5.027 24.266 2.084 1 98.81 307 LEU B N 1
ATOM 5836 C CA . LEU B 1 307 ? 4.109 24.125 0.96 1 98.81 307 LEU B CA 1
ATOM 5837 C C . LEU B 1 307 ? 4.223 25.328 0.015 1 98.81 307 LEU B C 1
ATOM 5839 O O . LEU B 1 307 ? 3.859 25.234 -1.159 1 98.81 307 LEU B O 1
ATOM 5843 N N . LEU B 1 308 ? 4.711 26.469 0.474 1 98.56 308 LEU B N 1
ATOM 5844 C CA . LEU B 1 308 ? 4.703 27.719 -0.292 1 98.56 308 LEU B CA 1
ATOM 5845 C C . LEU B 1 308 ? 5.348 27.516 -1.659 1 98.56 308 LEU B C 1
ATOM 5847 O O . LEU B 1 308 ? 4.777 27.906 -2.682 1 98.56 308 LEU B O 1
ATOM 5851 N N . PRO B 1 309 ? 6.441 26.781 -1.768 1 98.25 309 PRO B N 1
ATOM 5852 C CA . PRO B 1 309 ? 7.074 26.625 -3.078 1 98.25 309 PRO B CA 1
ATOM 5853 C C . PRO B 1 309 ? 6.223 25.797 -4.043 1 98.25 309 PRO B C 1
ATOM 5855 O O . PRO B 1 309 ? 6.484 25.797 -5.25 1 98.25 309 PRO B O 1
ATOM 5858 N N . PHE B 1 310 ? 5.199 25.141 -3.512 1 98.12 310 PHE B N 1
ATOM 5859 C CA . PHE B 1 310 ? 4.43 24.219 -4.348 1 98.12 310 PHE B CA 1
ATOM 5860 C C . PHE B 1 310 ? 3.033 24.781 -4.613 1 98.12 310 PHE B C 1
ATOM 5862 O O . PHE B 1 310 ? 2.262 24.188 -5.375 1 98.12 310 PHE B O 1
ATOM 5869 N N . ILE B 1 311 ? 2.748 25.828 -3.957 1 98 311 ILE B N 1
ATOM 5870 C CA . ILE B 1 311 ? 1.471 26.516 -4.133 1 98 311 ILE B CA 1
ATOM 5871 C C . ILE B 1 311 ? 1.602 27.594 -5.207 1 98 311 ILE B C 1
ATOM 5873 O O . ILE B 1 311 ? 2.604 28.312 -5.258 1 98 311 ILE B O 1
ATOM 5877 N N . PRO B 1 312 ? 0.645 27.672 -6.172 1 96.38 312 PRO B N 1
ATOM 5878 C CA . PRO B 1 312 ? 0.703 28.766 -7.145 1 96.38 312 PRO B CA 1
ATOM 5879 C C . PRO B 1 312 ? 0.882 30.141 -6.484 1 96.38 312 PRO B C 1
ATOM 5881 O O . PRO B 1 312 ? 0.247 30.422 -5.465 1 96.38 312 PRO B O 1
ATOM 5884 N N . PRO B 1 313 ? 1.677 30.953 -7.078 1 96.19 313 PRO B N 1
ATOM 5885 C CA . PRO B 1 313 ? 2.053 32.219 -6.441 1 96.19 313 PRO B CA 1
ATOM 5886 C C . PRO B 1 313 ? 0.846 33.094 -6.113 1 96.19 313 PRO B C 1
ATOM 5888 O O . PRO B 1 313 ? 0.846 33.812 -5.102 1 96.19 313 PRO B O 1
ATOM 5891 N N . GLN B 1 314 ? -0.139 33.062 -6.918 1 94.75 314 GLN B N 1
ATOM 5892 C CA . GLN B 1 314 ? -1.305 33.906 -6.719 1 94.75 314 GLN B CA 1
ATOM 5893 C C . GLN B 1 314 ? -2.039 33.562 -5.43 1 94.75 314 GLN B C 1
ATOM 5895 O O . GLN B 1 314 ? -2.869 34.312 -4.945 1 94.75 314 GLN B O 1
ATOM 5900 N N . HIS B 1 315 ? -1.689 32.344 -4.781 1 96.69 315 HIS B N 1
ATOM 5901 C CA . HIS B 1 315 ? -2.383 31.875 -3.58 1 96.69 315 HIS B CA 1
ATOM 5902 C C . HIS B 1 315 ? -1.488 32 -2.35 1 96.69 315 HIS B C 1
ATOM 5904 O O . HIS B 1 315 ? -1.899 31.641 -1.242 1 96.69 315 HIS B O 1
ATOM 5910 N N . HIS B 1 316 ? -0.302 32.531 -2.461 1 97.81 316 HIS B N 1
ATOM 5911 C CA . HIS B 1 316 ? 0.652 32.562 -1.358 1 97.81 316 HIS B CA 1
ATOM 5912 C C . HIS B 1 316 ? 0.129 33.406 -0.2 1 97.81 316 HIS B C 1
ATOM 5914 O O . HIS B 1 316 ? 0.078 32.938 0.94 1 97.81 316 HIS B O 1
ATOM 5920 N N . VAL B 1 317 ? -0.241 34.594 -0.541 1 96.69 317 VAL B N 1
ATOM 5921 C CA . VAL B 1 317 ? -0.696 35.5 0.499 1 96.69 317 VAL B CA 1
ATOM 5922 C C . VAL B 1 317 ? -1.989 34.969 1.12 1 96.69 317 VAL B C 1
ATOM 5924 O O . VAL B 1 317 ? -2.18 35.062 2.336 1 96.69 317 VAL B O 1
ATOM 5927 N N . THR B 1 318 ? -2.867 34.406 0.323 1 96.31 318 THR B N 1
ATOM 5928 C CA . THR B 1 318 ? -4.102 33.812 0.828 1 96.31 318 THR B CA 1
ATOM 5929 C C . THR B 1 318 ? -3.797 32.719 1.83 1 96.31 318 THR B C 1
ATOM 5931 O O . THR B 1 318 ? -4.453 32.594 2.867 1 96.31 318 THR B O 1
ATOM 5934 N N . LEU B 1 319 ? -2.82 31.906 1.548 1 98.12 319 LEU B N 1
ATOM 5935 C CA . LEU B 1 319 ? -2.439 30.812 2.432 1 98.12 319 LEU B CA 1
ATOM 5936 C C . LEU B 1 319 ? -1.933 31.344 3.768 1 98.12 319 LEU B C 1
ATOM 5938 O O . LEU B 1 319 ? -2.311 30.844 4.828 1 98.12 319 LEU B O 1
ATOM 5942 N N . VAL B 1 320 ? -1.125 32.344 3.734 1 98.25 320 VAL B N 1
ATOM 5943 C CA . VAL B 1 320 ? -0.555 32.938 4.949 1 98.25 320 VAL B CA 1
ATOM 5944 C C . VAL B 1 320 ? -1.651 33.625 5.754 1 98.25 320 VAL B C 1
ATOM 5946 O O . VAL B 1 320 ? -1.663 33.562 6.988 1 98.25 320 VAL B O 1
ATOM 5949 N N . ARG B 1 321 ? -2.57 34.25 5.094 1 97.19 321 ARG B N 1
ATOM 5950 C CA . ARG B 1 321 ? -3.701 34.875 5.766 1 97.19 321 ARG B CA 1
ATOM 5951 C C . ARG B 1 321 ? -4.617 33.812 6.395 1 97.19 321 ARG B C 1
ATOM 5953 O O . ARG B 1 321 ? -5.211 34.062 7.445 1 97.19 321 ARG B O 1
ATOM 5960 N N . ALA B 1 322 ? -4.746 32.719 5.703 1 98.25 322 ALA B N 1
ATOM 5961 C CA . ALA B 1 322 ? -5.508 31.609 6.285 1 98.25 322 ALA B CA 1
ATOM 5962 C C . ALA B 1 322 ? -4.859 31.125 7.578 1 98.25 322 ALA B C 1
ATOM 5964 O O . ALA B 1 322 ? -5.555 30.859 8.562 1 98.25 322 ALA B O 1
ATOM 5965 N N . TRP B 1 323 ? -3.59 30.984 7.535 1 98.75 323 TRP B N 1
ATOM 5966 C CA . TRP B 1 323 ? -2.867 30.594 8.742 1 98.75 323 TRP B CA 1
ATOM 5967 C C . TRP B 1 323 ? -3.074 31.609 9.852 1 98.75 323 TRP B C 1
ATOM 5969 O O . TRP B 1 323 ? -3.277 31.25 11.016 1 98.75 323 TRP B O 1
ATOM 5979 N N . TRP B 1 324 ? -3.023 32.875 9.492 1 98.62 324 TRP B N 1
ATOM 5980 C CA . TRP B 1 324 ? -3.213 33.938 10.445 1 98.62 324 TRP B CA 1
ATOM 5981 C C . TRP B 1 324 ? -4.602 33.875 11.07 1 98.62 324 TRP B C 1
ATOM 5983 O O . TRP B 1 324 ? -4.758 34.062 12.281 1 98.62 324 TRP B O 1
ATOM 5993 N N . LEU B 1 325 ? -5.551 33.594 10.242 1 98.44 325 LEU B N 1
ATOM 5994 C CA . LEU B 1 325 ? -6.914 33.375 10.727 1 98.44 325 LEU B CA 1
ATOM 5995 C C . LEU B 1 325 ? -6.969 32.281 11.781 1 98.44 325 LEU B C 1
ATOM 5997 O O . LEU B 1 325 ? -7.594 32.469 12.828 1 98.44 325 LEU B O 1
ATOM 6001 N N . PHE B 1 326 ? -6.316 31.25 11.516 1 98.62 326 PHE B N 1
ATOM 6002 C CA . PHE B 1 326 ? -6.254 30.109 12.414 1 98.62 326 PHE B CA 1
ATOM 6003 C C . PHE B 1 326 ? -5.57 30.484 13.727 1 98.62 326 PHE B C 1
ATOM 6005 O O . PHE B 1 326 ? -6.043 30.125 14.805 1 98.62 326 PHE B O 1
ATOM 6012 N N . VAL B 1 327 ? -4.484 31.219 13.664 1 98.69 327 VAL B N 1
ATOM 6013 C CA . VAL B 1 327 ? -3.732 31.656 14.836 1 98.69 327 VAL B CA 1
ATOM 6014 C C . VAL B 1 327 ? -4.629 32.5 15.75 1 98.69 327 VAL B C 1
ATOM 6016 O O . VAL B 1 327 ? -4.727 32.219 16.953 1 98.69 327 VAL B O 1
ATOM 6019 N N . LEU B 1 328 ? -5.289 33.438 15.125 1 98.31 328 LEU B N 1
ATOM 6020 C CA . LEU B 1 328 ? -6.137 34.344 15.914 1 98.31 328 LEU B CA 1
ATOM 6021 C C . LEU B 1 328 ? -7.285 33.562 16.562 1 98.31 328 LEU B C 1
ATOM 6023 O O . LEU B 1 328 ? -7.641 33.812 17.719 1 98.31 328 LEU B O 1
ATOM 6027 N N . ALA B 1 329 ? -7.809 32.625 15.828 1 98.06 329 ALA B N 1
ATOM 6028 C CA . ALA B 1 329 ? -8.93 31.844 16.328 1 98.06 329 ALA B CA 1
ATOM 6029 C C . ALA B 1 329 ? -8.516 31.016 17.547 1 98.06 329 ALA B C 1
ATOM 6031 O O . ALA B 1 329 ? -9.141 31.125 18.609 1 98.06 329 ALA B O 1
ATOM 6032 N N . VAL B 1 330 ? -7.453 30.281 17.453 1 98.06 330 VAL B N 1
ATOM 6033 C CA . VAL B 1 330 ? -7 29.406 18.547 1 98.06 330 VAL B CA 1
ATOM 6034 C C . VAL B 1 330 ? -6.504 30.266 19.719 1 98.06 330 VAL B C 1
ATOM 6036 O O . VAL B 1 330 ? -6.832 29.984 20.875 1 98.06 330 VAL B O 1
ATOM 6039 N N . PHE B 1 331 ? -5.746 31.297 19.391 1 97.81 331 PHE B N 1
ATOM 6040 C CA . PHE B 1 331 ? -5.195 32.156 20.406 1 97.81 331 PHE B CA 1
ATOM 6041 C C . PHE B 1 331 ? -6.305 32.812 21.234 1 97.81 331 PHE B C 1
ATOM 6043 O O . PHE B 1 331 ? -6.211 32.906 22.453 1 97.81 331 PHE B O 1
ATOM 6050 N N . SER B 1 332 ? -7.406 33.188 20.609 1 96.56 332 SER B N 1
ATOM 6051 C CA . SER B 1 332 ? -8.5 33.906 21.266 1 96.56 332 SER B CA 1
ATOM 6052 C C . SER B 1 332 ? -9.242 32.969 22.234 1 96.56 332 SER B C 1
ATOM 6054 O O . SER B 1 332 ? -9.773 33.438 23.25 1 96.56 332 SER B O 1
ATOM 6056 N N . ILE B 1 333 ? -9.234 31.688 21.969 1 96.44 333 ILE B N 1
ATOM 6057 C CA . ILE B 1 333 ? -10.047 30.812 22.797 1 96.44 333 ILE B CA 1
ATOM 6058 C C . ILE B 1 333 ? -9.164 30.125 23.844 1 96.44 333 ILE B C 1
ATOM 6060 O O . ILE B 1 333 ? -9.664 29.406 24.719 1 96.44 333 ILE B O 1
ATOM 6064 N N . LYS B 1 334 ? -7.836 30.312 23.75 1 96.69 334 LYS B N 1
ATOM 6065 C CA . LYS B 1 334 ? -6.941 29.656 24.703 1 96.69 334 LYS B CA 1
ATOM 6066 C C . LYS B 1 334 ? -6.254 30.672 25.609 1 96.69 334 LYS B C 1
ATOM 6068 O O . LYS B 1 334 ? -5.066 30.547 25.906 1 96.69 334 LYS B O 1
ATOM 6073 N N . GLY B 1 335 ? -6.953 31.766 25.953 1 94.5 335 GLY B N 1
ATOM 6074 C CA . GLY B 1 335 ? -6.598 32.656 27.047 1 94.5 335 GLY B CA 1
ATOM 6075 C C . GLY B 1 335 ? -5.703 33.812 26.609 1 94.5 335 GLY B C 1
ATOM 6076 O O . GLY B 1 335 ? -5.438 34.719 27.391 1 94.5 335 GLY B O 1
ATOM 6077 N N . ARG B 1 336 ? -5.105 33.781 25.297 1 96.94 336 ARG B N 1
ATOM 6078 C CA . ARG B 1 336 ? -4.309 34.844 24.719 1 96.94 336 ARG B CA 1
ATOM 6079 C C . ARG B 1 336 ? -3.127 35.188 25.625 1 96.94 336 ARG B C 1
ATOM 6081 O O . ARG B 1 336 ? -2.938 36.344 26 1 96.94 336 ARG B O 1
ATOM 6088 N N . PRO B 1 337 ? -2.379 34.188 25.969 1 96.38 337 PRO B N 1
ATOM 6089 C CA . PRO B 1 337 ? -1.25 34.469 26.859 1 96.38 337 PRO B CA 1
ATOM 6090 C C . PRO B 1 337 ? -0.255 35.438 26.25 1 96.38 337 PRO B C 1
ATOM 6092 O O . PRO B 1 337 ? 0.043 35.375 25.062 1 96.38 337 PRO B O 1
ATOM 6095 N N . LEU B 1 338 ? 0.275 36.344 26.984 1 96.75 338 LEU B N 1
ATOM 6096 C CA . LEU B 1 338 ? 1.167 37.406 26.516 1 96.75 338 LEU B CA 1
ATOM 6097 C C . LEU B 1 338 ? 2.57 36.844 26.266 1 96.75 338 LEU B C 1
ATOM 6099 O O . LEU B 1 338 ? 3.201 36.312 27.188 1 96.75 338 LEU B O 1
ATOM 6103 N N . PRO B 1 339 ? 3.037 37 25.016 1 96.75 339 PRO B N 1
ATOM 6104 C CA . PRO B 1 339 ? 4.434 36.594 24.781 1 96.75 339 PRO B CA 1
ATOM 6105 C C . PRO B 1 339 ? 5.422 37.531 25.484 1 96.75 339 PRO B C 1
ATOM 6107 O O . PRO B 1 339 ? 5.266 38.75 25.438 1 96.75 339 PRO B O 1
ATOM 6110 N N . ASP B 1 340 ? 6.277 36.969 26.156 1 96.44 340 ASP B N 1
ATOM 6111 C CA . ASP B 1 340 ? 7.348 37.656 26.859 1 96.44 340 ASP B CA 1
ATOM 6112 C C . ASP B 1 340 ? 8.695 37 26.625 1 96.44 340 ASP B C 1
ATOM 6114 O O . ASP B 1 340 ? 8.953 35.906 27.156 1 96.44 340 ASP B O 1
ATOM 6118 N N . TYR B 1 341 ? 9.602 37.656 25.938 1 95.69 341 TYR B N 1
ATOM 6119 C CA . TYR B 1 341 ? 10.875 37.062 25.547 1 95.69 341 TYR B CA 1
ATOM 6120 C C . TYR B 1 341 ? 11.773 36.844 26.766 1 95.69 341 TYR B C 1
ATOM 6122 O O . TYR B 1 341 ? 12.758 36.094 26.688 1 95.69 341 TYR B O 1
ATOM 6130 N N . ASP B 1 342 ? 11.398 37.469 27.828 1 96.31 342 ASP B N 1
ATOM 6131 C CA . ASP B 1 342 ? 12.141 37.219 29.062 1 96.31 342 ASP B CA 1
ATOM 6132 C C . ASP B 1 342 ? 11.938 35.781 29.547 1 96.31 342 ASP B C 1
ATOM 6134 O O . ASP B 1 342 ? 12.695 35.281 30.391 1 96.31 342 ASP B O 1
ATOM 6138 N N . ASN B 1 343 ? 10.945 35.156 29.016 1 97.31 343 ASN B N 1
ATOM 6139 C CA . ASN B 1 343 ? 10.656 33.781 29.391 1 97.31 343 ASN B CA 1
ATOM 6140 C C . ASN B 1 343 ? 11.586 32.812 28.688 1 97.31 343 ASN B C 1
ATOM 6142 O O . ASN B 1 343 ? 11.625 31.625 29.016 1 97.31 343 ASN B O 1
ATOM 6146 N N . ILE B 1 344 ? 12.438 33.25 27.781 1 97.62 344 ILE B N 1
ATOM 6147 C CA . ILE B 1 344 ? 13.344 32.406 27.016 1 97.62 344 ILE B CA 1
ATOM 6148 C C . ILE B 1 344 ? 14.742 32.469 27.625 1 97.62 344 ILE B C 1
ATOM 6150 O O . ILE B 1 344 ? 15.281 33.562 27.859 1 97.62 344 ILE B O 1
ATOM 6154 N N . GLU B 1 345 ? 15.242 31.328 27.859 1 95.5 345 GLU B N 1
ATOM 6155 C CA . GLU B 1 345 ? 16.594 31.234 28.391 1 95.5 345 GLU B CA 1
ATOM 6156 C C . GLU B 1 345 ? 17.625 31.672 27.359 1 95.5 345 GLU B C 1
ATOM 6158 O O . GLU B 1 345 ? 17.703 31.125 26.266 1 95.5 345 GLU B O 1
ATOM 6163 N N . THR B 1 346 ? 18.484 32.594 27.719 1 95 346 THR B N 1
ATOM 6164 C CA . THR B 1 346 ? 19.438 33.156 26.766 1 95 346 THR B CA 1
ATOM 6165 C C . THR B 1 346 ? 20.812 32.531 26.953 1 95 346 THR B C 1
ATOM 6167 O O . THR B 1 346 ? 21.641 32.531 26.031 1 95 346 THR B O 1
ATOM 6170 N N . ASP B 1 347 ? 21.109 32 28.156 1 96 347 ASP B N 1
ATOM 6171 C CA . ASP B 1 347 ? 22.375 31.312 28.375 1 96 347 ASP B CA 1
ATOM 6172 C C . ASP B 1 347 ? 22.281 29.859 27.922 1 96 347 ASP B C 1
ATOM 6174 O O . ASP B 1 347 ? 21.734 29.016 28.641 1 96 347 ASP B O 1
ATOM 6178 N N . LEU B 1 348 ? 22.875 29.531 26.875 1 97.38 348 LEU B N 1
ATOM 6179 C CA . LEU B 1 348 ? 22.781 28.219 26.25 1 97.38 348 LEU B CA 1
ATOM 6180 C C . LEU B 1 348 ? 23.719 27.234 26.938 1 97.38 348 LEU B C 1
ATOM 6182 O O . LEU B 1 348 ? 23.547 26.016 26.781 1 97.38 348 LEU B O 1
ATOM 6186 N N . LYS B 1 349 ? 24.688 27.734 27.688 1 96.88 349 LYS B N 1
ATOM 6187 C CA . LYS B 1 349 ? 25.625 26.891 28.422 1 96.88 349 LYS B CA 1
ATOM 6188 C C . LYS B 1 349 ? 26.219 25.812 27.5 1 96.88 349 LYS B C 1
ATOM 6190 O O . LYS B 1 349 ? 26.234 24.641 27.844 1 96.88 349 LYS B O 1
ATOM 6195 N N . GLY B 1 350 ? 26.531 26.125 26.25 1 96.88 350 GLY B N 1
ATOM 6196 C CA . GLY B 1 350 ? 27.203 25.234 25.328 1 96.88 350 GLY B CA 1
ATOM 6197 C C . GLY B 1 350 ? 26.234 24.359 24.547 1 96.88 350 GLY B C 1
ATOM 6198 O O . GLY B 1 350 ? 26.656 23.641 23.625 1 96.88 350 GLY B O 1
ATOM 6199 N N . LYS B 1 351 ? 24.969 24.391 24.859 1 98.19 351 LYS B N 1
ATOM 6200 C CA . LYS B 1 351 ? 23.969 23.625 24.125 1 98.19 351 LYS B CA 1
ATOM 6201 C C . LYS B 1 351 ? 23.797 24.156 22.719 1 98.19 351 LYS B C 1
ATOM 6203 O O . LYS B 1 351 ? 23.844 25.359 22.484 1 98.19 351 LYS B O 1
ATOM 6208 N N . ASN B 1 352 ? 23.688 23.219 21.766 1 98.06 352 ASN B N 1
ATOM 6209 C CA . ASN B 1 352 ? 23.562 23.547 20.344 1 98.06 352 ASN B CA 1
ATOM 6210 C C . ASN B 1 352 ? 22.453 22.75 19.688 1 98.06 352 ASN B C 1
ATOM 6212 O O . ASN B 1 352 ? 21.656 22.094 20.375 1 98.06 352 ASN B O 1
ATOM 6216 N N . TRP B 1 353 ? 22.391 22.844 18.406 1 98.25 353 TRP B N 1
ATOM 6217 C CA . TRP B 1 353 ? 21.297 22.172 17.703 1 98.25 353 TRP B CA 1
ATOM 6218 C C . TRP B 1 353 ? 21.406 20.656 17.828 1 98.25 353 TRP B C 1
ATOM 6220 O O . TRP B 1 353 ? 20.406 19.953 17.844 1 98.25 353 TRP B O 1
ATOM 6230 N N . LYS B 1 354 ? 22.609 20.109 17.938 1 98.38 354 LYS B N 1
ATOM 6231 C CA . LYS B 1 354 ? 22.781 18.688 18.172 1 98.38 354 LYS B CA 1
ATOM 6232 C C . LYS B 1 354 ? 22.094 18.266 19.469 1 98.38 354 LYS B C 1
ATOM 6234 O O . LYS B 1 354 ? 21.516 17.172 19.547 1 98.38 354 LYS B O 1
ATOM 6239 N N . TYR B 1 355 ? 22.25 19.141 20.453 1 98.56 355 TYR B N 1
ATOM 6240 C CA . TYR B 1 355 ? 21.594 18.891 21.734 1 98.56 355 TYR B CA 1
ATOM 6241 C C . TYR B 1 355 ? 20.078 18.844 21.562 1 98.56 355 TYR B C 1
ATOM 6243 O O . TYR B 1 355 ? 19.406 17.938 22.078 1 98.56 355 TYR B O 1
ATOM 6251 N N . VAL B 1 356 ? 19.531 19.812 20.859 1 98.75 356 VAL B N 1
ATOM 6252 C CA . VAL B 1 356 ? 18.094 19.938 20.625 1 98.75 356 VAL B CA 1
ATOM 6253 C C . VAL B 1 356 ? 17.594 18.719 19.859 1 98.75 356 VAL B C 1
ATOM 6255 O O . VAL B 1 356 ? 16.562 18.125 20.219 1 98.75 356 VAL B O 1
ATOM 6258 N N . GLU B 1 357 ? 18.312 18.328 18.828 1 98.5 357 GLU B N 1
ATOM 6259 C CA . GLU B 1 357 ? 17.953 17.156 18.031 1 98.5 357 GLU B CA 1
ATOM 6260 C C . GLU B 1 357 ? 18 15.883 18.859 1 98.5 357 GLU B C 1
ATOM 6262 O O . GLU B 1 357 ? 17.141 15.016 18.719 1 98.5 357 GLU B O 1
ATOM 6267 N N . ASP B 1 358 ? 18.984 15.766 19.688 1 98.69 358 ASP B N 1
ATOM 6268 C CA . ASP B 1 358 ? 19.094 14.609 20.578 1 98.69 358 ASP B CA 1
ATOM 6269 C C . ASP B 1 358 ? 17.891 14.523 21.516 1 98.69 358 ASP B C 1
ATOM 6271 O O . ASP B 1 358 ? 17.391 13.43 21.781 1 98.69 358 ASP B O 1
ATOM 6275 N N . LYS B 1 359 ? 17.453 15.664 22.016 1 98.69 359 LYS B N 1
ATOM 6276 C CA . LYS B 1 359 ? 16.281 15.68 22.891 1 98.69 359 LYS B CA 1
ATOM 6277 C C . LYS B 1 359 ? 15.023 15.281 22.125 1 98.69 359 LYS B C 1
ATOM 6279 O O . LYS B 1 359 ? 14.117 14.664 22.688 1 98.69 359 LYS B O 1
ATOM 6284 N N . GLY B 1 360 ? 14.945 15.641 20.828 1 98.62 360 GLY B N 1
ATOM 6285 C CA . GLY B 1 360 ? 13.828 15.219 20 1 98.62 360 GLY B CA 1
ATOM 6286 C C . GLY B 1 360 ? 13.781 13.719 19.781 1 98.62 360 GLY B C 1
ATOM 6287 O O . GLY B 1 360 ? 12.703 13.141 19.672 1 98.62 360 GLY B O 1
ATOM 6288 N N . LEU B 1 361 ? 14.945 13.031 19.844 1 98.62 361 LEU B N 1
ATOM 6289 C CA . LEU B 1 361 ? 15.039 11.633 19.453 1 98.62 361 LEU B CA 1
ATOM 6290 C C . LEU B 1 361 ? 15.164 10.727 20.672 1 98.62 361 LEU B C 1
ATOM 6292 O O . LEU B 1 361 ? 14.773 9.555 20.625 1 98.62 361 LEU B O 1
ATOM 6296 N N . ASN B 1 362 ? 15.68 11.25 21.781 1 98.31 362 ASN B N 1
ATOM 6297 C CA . ASN B 1 362 ? 16.094 10.344 22.844 1 98.31 362 ASN B CA 1
ATOM 6298 C C . ASN B 1 362 ? 15.492 10.75 24.188 1 98.31 362 ASN B C 1
ATOM 6300 O O . ASN B 1 362 ? 15.711 10.07 25.203 1 98.31 362 ASN B O 1
ATOM 6304 N N . SER B 1 363 ? 14.812 11.867 24.266 1 98 363 SER B N 1
ATOM 6305 C CA . SER B 1 363 ? 14.164 12.227 25.516 1 98 363 SER B CA 1
ATOM 6306 C C . SER B 1 363 ? 12.93 11.367 25.766 1 98 363 SER B C 1
ATOM 6308 O O . SER B 1 363 ? 12.484 10.641 24.875 1 98 363 SER B O 1
ATOM 6310 N N . PRO B 1 364 ? 12.328 11.438 26.969 1 97.25 364 PRO B N 1
ATOM 6311 C CA . PRO B 1 364 ? 11.109 10.68 27.25 1 97.25 364 PRO B CA 1
ATOM 6312 C C . PRO B 1 364 ? 9.93 11.117 26.375 1 97.25 364 PRO B C 1
ATOM 6314 O O . PRO B 1 364 ? 8.922 10.414 26.312 1 97.25 364 PRO B O 1
ATOM 6317 N N . TRP B 1 365 ? 10.117 12.242 25.672 1 98.12 365 TRP B N 1
ATOM 6318 C CA . TRP B 1 365 ? 9.016 12.805 24.906 1 98.12 365 TRP B CA 1
ATOM 6319 C C . TRP B 1 365 ? 9.203 12.547 23.422 1 98.12 365 TRP B C 1
ATOM 6321 O O . TRP B 1 365 ? 8.43 13.047 22.594 1 98.12 365 TRP B O 1
ATOM 6331 N N . SER B 1 366 ? 10.164 11.68 23.109 1 98.25 366 SER B N 1
ATOM 6332 C CA . SER B 1 366 ? 10.523 11.414 21.719 1 98.25 366 SER B CA 1
ATOM 6333 C C . SER B 1 366 ? 9.406 10.68 20.984 1 98.25 366 SER B C 1
ATOM 6335 O O . SER B 1 366 ? 9.414 10.586 19.766 1 98.25 366 SER B O 1
ATOM 6337 N N . LYS B 1 367 ? 8.406 10.211 21.703 1 97.56 367 LYS B N 1
ATOM 6338 C CA . LYS B 1 367 ? 7.305 9.492 21.062 1 97.56 367 LYS B CA 1
ATOM 6339 C C . LYS B 1 367 ? 6.039 10.344 21.016 1 97.56 367 LYS B C 1
ATOM 6341 O O . LYS B 1 367 ? 5 9.898 20.531 1 97.56 367 LYS B O 1
ATOM 6346 N N . ASP B 1 368 ? 6.145 11.539 21.516 1 98.06 368 ASP B N 1
ATOM 6347 C CA . ASP B 1 368 ? 5.055 12.5 21.375 1 98.06 368 ASP B CA 1
ATOM 6348 C C . ASP B 1 368 ? 5.16 13.266 20.062 1 98.06 368 ASP B C 1
ATOM 6350 O O . ASP B 1 368 ? 6.078 14.062 19.875 1 98.06 368 ASP B O 1
ATOM 6354 N N . ALA B 1 369 ? 4.234 13.055 19.203 1 98.25 369 ALA B N 1
ATOM 6355 C CA . ALA B 1 369 ? 4.285 13.617 17.859 1 98.25 369 ALA B CA 1
ATOM 6356 C C . ALA B 1 369 ? 4.359 15.141 17.906 1 98.25 369 ALA B C 1
ATOM 6358 O O . ALA B 1 369 ? 5.105 15.758 17.141 1 98.25 369 ALA B O 1
ATOM 6359 N N . HIS B 1 370 ? 3.596 15.766 18.797 1 98.69 370 HIS B N 1
ATOM 6360 C CA . HIS B 1 370 ? 3.545 17.219 18.859 1 98.69 370 HIS B CA 1
ATOM 6361 C C . HIS B 1 370 ? 4.863 17.797 19.359 1 98.69 370 HIS B C 1
ATOM 6363 O O . HIS B 1 370 ? 5.344 18.797 18.828 1 98.69 370 HIS B O 1
ATOM 6369 N N . TYR B 1 371 ? 5.434 17.125 20.344 1 98.81 371 TYR B N 1
ATOM 6370 C CA . TYR B 1 371 ? 6.727 17.547 20.875 1 98.81 371 TYR B CA 1
ATOM 6371 C C . TYR B 1 371 ? 7.797 17.5 19.781 1 98.81 371 TYR B C 1
ATOM 6373 O O . TYR B 1 371 ? 8.523 18.469 19.578 1 98.81 371 TYR B O 1
ATOM 6381 N N . VAL B 1 372 ? 7.832 16.422 19.094 1 98.88 372 VAL B N 1
ATOM 6382 C CA . VAL B 1 372 ? 8.867 16.219 18.078 1 98.88 372 VAL B CA 1
ATOM 6383 C C . VAL B 1 372 ? 8.648 17.188 16.922 1 98.88 372 VAL B C 1
ATOM 6385 O O . VAL B 1 372 ? 9.609 17.734 16.375 1 98.88 372 VAL B O 1
ATOM 6388 N N . LYS B 1 373 ? 7.418 17.422 16.531 1 98.81 373 LYS B N 1
ATOM 6389 C CA . LYS B 1 373 ? 7.105 18.375 15.469 1 98.81 373 LYS B CA 1
ATOM 6390 C C . LYS B 1 373 ? 7.535 19.781 15.867 1 98.81 373 LYS B C 1
ATOM 6392 O O . LYS B 1 373 ? 8.016 20.547 15.031 1 98.81 373 LYS B O 1
ATOM 6397 N N . ALA B 1 374 ? 7.32 20.109 17.125 1 98.88 374 ALA B N 1
ATOM 6398 C CA . ALA B 1 374 ? 7.699 21.438 17.594 1 98.88 374 ALA B CA 1
ATOM 6399 C C . ALA B 1 374 ? 9.211 21.641 17.516 1 98.88 374 ALA B C 1
ATOM 6401 O O . ALA B 1 374 ? 9.672 22.672 17.016 1 98.88 374 ALA B O 1
ATOM 6402 N N . VAL B 1 375 ? 9.922 20.656 17.953 1 98.88 375 VAL B N 1
ATOM 6403 C CA . VAL B 1 375 ? 11.383 20.703 17.922 1 98.88 375 VAL B CA 1
ATOM 6404 C C . VAL B 1 375 ? 11.852 20.922 16.484 1 98.88 375 VAL B C 1
ATOM 6406 O O . VAL B 1 375 ? 12.664 21.812 16.219 1 98.88 375 VAL B O 1
ATOM 6409 N N . ARG B 1 376 ? 11.289 20.188 15.656 1 98.31 376 ARG B N 1
ATOM 6410 C CA . ARG B 1 376 ? 11.656 20.234 14.242 1 98.31 376 ARG B CA 1
ATOM 6411 C C . ARG B 1 376 ? 11.273 21.578 13.625 1 98.31 376 ARG B C 1
ATOM 6413 O O . ARG B 1 376 ? 12.031 22.141 12.836 1 98.31 376 ARG B O 1
ATOM 6420 N N . ALA B 1 377 ? 10.125 22.047 13.93 1 98.81 377 ALA B N 1
ATOM 6421 C CA . ALA B 1 377 ? 9.625 23.297 13.359 1 98.81 377 ALA B CA 1
ATOM 6422 C C . ALA B 1 377 ? 10.523 24.469 13.742 1 98.81 377 ALA B C 1
ATOM 6424 O O . ALA B 1 377 ? 10.836 25.328 12.898 1 98.81 377 ALA B O 1
ATOM 6425 N N . ILE B 1 378 ? 10.984 24.5 14.992 1 98.88 378 ILE B N 1
ATOM 6426 C CA . ILE B 1 378 ? 11.859 25.594 15.438 1 98.88 378 ILE B CA 1
ATOM 6427 C C . ILE B 1 378 ? 13.203 25.484 14.719 1 98.88 378 ILE B C 1
ATOM 6429 O O . ILE B 1 378 ? 13.727 26.484 14.211 1 98.88 378 ILE B O 1
ATOM 6433 N N . ARG B 1 379 ? 13.703 24.297 14.648 1 98.56 379 ARG B N 1
ATOM 6434 C CA . ARG B 1 379 ? 14.977 24.078 13.961 1 98.56 379 ARG B CA 1
ATOM 6435 C C . ARG B 1 379 ? 14.883 24.5 12.5 1 98.56 379 ARG B C 1
ATOM 6437 O O . ARG B 1 379 ? 15.789 25.156 11.977 1 98.56 379 ARG B O 1
ATOM 6444 N N . ASP B 1 380 ? 13.812 24.141 11.852 1 98.06 380 ASP B N 1
ATOM 6445 C CA . ASP B 1 380 ? 13.68 24.406 10.422 1 98.06 380 ASP B CA 1
ATOM 6446 C C . ASP B 1 380 ? 13.438 25.906 10.164 1 98.06 380 ASP B C 1
ATOM 6448 O O . ASP B 1 380 ? 13.812 26.422 9.117 1 98.06 380 ASP B O 1
ATOM 6452 N N . ALA B 1 381 ? 12.82 26.609 11.109 1 98.31 381 ALA B N 1
ATOM 6453 C CA . ALA B 1 381 ? 12.727 28.062 11.008 1 98.31 381 ALA B CA 1
ATOM 6454 C C . ALA B 1 381 ? 14.117 28.703 11.023 1 98.31 381 ALA B C 1
ATOM 6456 O O . ALA B 1 381 ? 14.398 29.594 10.227 1 98.31 381 ALA B O 1
ATOM 6457 N N . ALA B 1 382 ? 14.977 28.203 11.906 1 98.44 382 ALA B N 1
ATOM 6458 C CA . ALA B 1 382 ? 16.359 28.688 11.969 1 98.44 382 ALA B CA 1
ATOM 6459 C C . ALA B 1 382 ? 17.078 28.438 10.656 1 98.44 382 ALA B C 1
ATOM 6461 O O . ALA B 1 382 ? 17.844 29.297 10.188 1 98.44 382 ALA B O 1
ATOM 6462 N N . ARG B 1 383 ? 16.828 27.297 10.094 1 97.12 383 ARG B N 1
ATOM 6463 C CA . ARG B 1 383 ? 17.484 26.953 8.844 1 97.12 383 ARG B CA 1
ATOM 6464 C C . ARG B 1 383 ? 16.969 27.797 7.691 1 97.12 383 ARG B C 1
ATOM 6466 O O . ARG B 1 383 ? 17.719 28.141 6.77 1 97.12 383 ARG B O 1
ATOM 6473 N N . THR B 1 384 ? 15.742 28.141 7.727 1 97.88 384 THR B N 1
ATOM 6474 C CA . THR B 1 384 ? 15.109 28.906 6.664 1 97.88 384 THR B CA 1
ATOM 6475 C C . THR B 1 384 ? 15.57 30.359 6.695 1 97.88 384 THR B C 1
ATOM 6477 O O . THR B 1 384 ? 15.914 30.922 5.656 1 97.88 384 THR B O 1
ATOM 6480 N N . TRP B 1 385 ? 15.688 30.984 7.895 1 97.69 385 TRP B N 1
ATOM 6481 C CA . TRP B 1 385 ? 15.812 32.438 7.98 1 97.69 385 TRP B CA 1
ATOM 6482 C C . TRP B 1 385 ? 17.156 32.812 8.586 1 97.69 385 TRP B C 1
ATOM 6484 O O . TRP B 1 385 ? 17.5 34 8.625 1 97.69 385 TRP B O 1
ATOM 6494 N N . GLY B 1 386 ? 17.906 31.844 9.008 1 96.44 386 GLY B N 1
ATOM 6495 C CA . GLY B 1 386 ? 19.078 32.156 9.82 1 96.44 386 GLY B CA 1
ATOM 6496 C C . GLY B 1 386 ? 18.75 32.312 11.297 1 96.44 386 GLY B C 1
ATOM 6497 O O . GLY B 1 386 ? 17.578 32.5 11.664 1 96.44 386 GLY B O 1
ATOM 6498 N N . ASP B 1 387 ? 19.672 32.156 12.109 1 94.44 387 ASP B N 1
ATOM 6499 C CA . ASP B 1 387 ? 19.484 32.219 13.555 1 94.44 387 ASP B CA 1
ATOM 6500 C C . ASP B 1 387 ? 20.312 33.344 14.172 1 94.44 387 ASP B C 1
ATOM 6502 O O . ASP B 1 387 ? 21.219 33.094 14.969 1 94.44 387 ASP B O 1
ATOM 6506 N N . VAL B 1 388 ? 19.859 34.562 13.875 1 90.44 388 VAL B N 1
ATOM 6507 C CA . VAL B 1 388 ? 20.562 35.719 14.375 1 90.44 388 VAL B CA 1
ATOM 6508 C C . VAL B 1 388 ? 20.531 35.719 15.906 1 90.44 388 VAL B C 1
ATOM 6510 O O . VAL B 1 388 ? 19.469 35.594 16.516 1 90.44 388 VAL B O 1
ATOM 6513 N N . HIS B 1 389 ? 21.688 35.781 16.547 1 89.88 389 HIS B N 1
ATOM 6514 C CA . HIS B 1 389 ? 21.859 35.844 18 1 89.88 389 HIS B CA 1
ATOM 6515 C C . HIS B 1 389 ? 21.328 34.562 18.656 1 89.88 389 HIS B C 1
ATOM 6517 O O . HIS B 1 389 ? 20.891 34.594 19.812 1 89.88 389 HIS B O 1
ATOM 6523 N N . ASP B 1 390 ? 21.188 33.531 17.938 1 96.31 390 ASP B N 1
ATOM 6524 C CA . ASP B 1 390 ? 20.797 32.219 18.406 1 96.31 390 ASP B CA 1
ATOM 6525 C C . ASP B 1 390 ? 19.391 32.25 19.016 1 96.31 390 ASP B C 1
ATOM 6527 O O . ASP B 1 390 ? 19.125 31.547 20 1 96.31 390 ASP B O 1
ATOM 6531 N N . ARG B 1 391 ? 18.547 33.094 18.516 1 96.94 391 ARG B N 1
ATOM 6532 C CA . ARG B 1 391 ? 17.219 33.281 19.094 1 96.94 391 ARG B CA 1
ATOM 6533 C C . ARG B 1 391 ? 16.391 32 18.938 1 96.94 391 ARG B C 1
ATOM 6535 O O . ARG B 1 391 ? 15.664 31.609 19.859 1 96.94 391 ARG B O 1
ATOM 6542 N N . TYR B 1 392 ? 16.422 31.391 17.781 1 98.5 392 TYR B N 1
ATOM 6543 C CA . TYR B 1 392 ? 15.688 30.141 17.578 1 98.5 392 TYR B CA 1
ATOM 6544 C C . TYR B 1 392 ? 16.266 29.031 18.438 1 98.5 392 TYR B C 1
ATOM 6546 O O . TYR B 1 392 ? 15.516 28.234 19.031 1 98.5 392 TYR B O 1
ATOM 6554 N N . LEU B 1 393 ? 17.625 28.953 18.5 1 98.69 393 LEU B N 1
ATOM 6555 C CA . LEU B 1 393 ? 18.266 27.953 19.344 1 98.69 393 LEU B CA 1
ATOM 6556 C C . LEU B 1 393 ? 17.891 28.141 20.812 1 98.69 393 LEU B C 1
ATOM 6558 O O . LEU B 1 393 ? 17.625 27.172 21.516 1 98.69 393 LEU B O 1
ATOM 6562 N N . GLN B 1 394 ? 17.922 29.406 21.25 1 98.62 394 GLN B N 1
ATOM 6563 C CA . GLN B 1 394 ? 17.516 29.703 22.625 1 98.62 394 GLN B CA 1
ATOM 6564 C C . GLN B 1 394 ? 16.094 29.25 22.906 1 98.62 394 GLN B C 1
ATOM 6566 O O . GLN B 1 394 ? 15.812 28.672 23.953 1 98.62 394 GLN B O 1
ATOM 6571 N N . ALA B 1 395 ? 15.211 29.516 21.938 1 98.69 395 ALA B N 1
ATOM 6572 C CA . ALA B 1 395 ? 13.82 29.094 22.078 1 98.69 395 ALA B CA 1
ATOM 6573 C C . ALA B 1 395 ? 13.719 27.578 22.125 1 98.69 395 ALA B C 1
ATOM 6575 O O . ALA B 1 395 ? 13 27.016 22.953 1 98.69 395 ALA B O 1
ATOM 6576 N N . ALA B 1 396 ? 14.453 26.875 21.25 1 98.88 396 ALA B N 1
ATOM 6577 C CA . ALA B 1 396 ? 14.414 25.422 21.172 1 98.88 396 ALA B CA 1
ATOM 6578 C C . ALA B 1 396 ? 14.953 24.797 22.453 1 98.88 396 ALA B C 1
ATOM 6580 O O . ALA B 1 396 ? 14.352 23.859 22.984 1 98.88 396 ALA B O 1
ATOM 6581 N N . VAL B 1 397 ? 16.078 25.312 22.953 1 98.75 397 VAL B N 1
ATOM 6582 C CA . VAL B 1 397 ? 16.688 24.797 24.172 1 98.75 397 VAL B CA 1
ATOM 6583 C C . VAL B 1 397 ? 15.742 25.031 25.344 1 98.75 397 VAL B C 1
ATOM 6585 O O . VAL B 1 397 ? 15.547 24.141 26.188 1 98.75 397 VAL B O 1
ATOM 6588 N N . THR B 1 398 ? 15.148 26.203 25.406 1 98.75 398 THR B N 1
ATOM 6589 C CA . THR B 1 398 ? 14.18 26.5 26.453 1 98.75 398 THR B CA 1
ATOM 6590 C C . THR B 1 398 ? 13.023 25.5 26.438 1 98.75 398 THR B C 1
ATOM 6592 O O . THR B 1 398 ? 12.609 25 27.484 1 98.75 398 THR B O 1
ATOM 6595 N N . PHE B 1 399 ? 12.516 25.188 25.281 1 98.75 399 PHE B N 1
ATOM 6596 C CA . PHE B 1 399 ? 11.383 24.281 25.109 1 98.75 399 PHE B CA 1
ATOM 6597 C C . PHE B 1 399 ? 11.758 22.859 25.547 1 98.75 399 PHE B C 1
ATOM 6599 O O . PHE B 1 399 ? 11.102 22.281 26.406 1 98.75 399 PHE B O 1
ATOM 6606 N N . VAL B 1 400 ? 12.891 22.312 25.016 1 98.69 400 VAL B N 1
ATOM 6607 C CA . VAL B 1 400 ? 13.203 20.906 25.234 1 98.69 400 VAL B CA 1
ATOM 6608 C C . VAL B 1 400 ? 13.617 20.688 26.688 1 98.69 400 VAL B C 1
ATOM 6610 O O . VAL B 1 400 ? 13.375 19.625 27.25 1 98.69 400 VAL B O 1
ATOM 6613 N N . ASP B 1 401 ? 14.164 21.734 27.312 1 98.06 401 ASP B N 1
ATOM 6614 C CA . ASP B 1 401 ? 14.617 21.594 28.688 1 98.06 401 ASP B CA 1
ATOM 6615 C C . ASP B 1 401 ? 13.445 21.703 29.672 1 98.06 401 ASP B C 1
ATOM 6617 O O . ASP B 1 401 ? 13.516 21.219 30.797 1 98.06 401 ASP B O 1
ATOM 6621 N N . ASN B 1 402 ? 12.398 22.359 29.219 1 98 402 ASN B N 1
ATOM 6622 C CA . ASN B 1 402 ? 11.367 22.688 30.188 1 98 402 ASN B CA 1
ATOM 6623 C C . ASN B 1 402 ? 10.039 22.031 29.859 1 98 402 ASN B C 1
ATOM 6625 O O . ASN B 1 402 ? 9.031 22.266 30.516 1 98 402 ASN B O 1
ATOM 6629 N N . PHE B 1 403 ? 9.969 21.141 28.875 1 98.44 403 PHE B N 1
ATOM 6630 C CA . PHE B 1 403 ? 8.734 20.438 28.516 1 98.44 403 PHE B CA 1
ATOM 6631 C C . PHE B 1 403 ? 8.484 19.266 29.453 1 98.44 403 PHE B C 1
ATOM 6633 O O . PHE B 1 403 ? 9.32 18.375 29.562 1 98.44 403 PHE B O 1
ATOM 6640 N N . HIS B 1 404 ? 7.348 19.281 30.125 1 97.81 404 HIS B N 1
ATOM 6641 C CA . HIS B 1 404 ? 6.949 18.219 31.047 1 97.81 404 HIS B CA 1
ATOM 6642 C C . HIS B 1 404 ? 5.566 17.688 30.703 1 97.81 404 HIS B C 1
ATOM 6644 O O . HIS B 1 404 ? 4.809 17.297 31.594 1 97.81 404 HIS B O 1
ATOM 6650 N N . GLY B 1 405 ? 5.223 17.828 29.422 1 97.75 405 GLY B N 1
ATOM 6651 C CA . GLY B 1 405 ? 3.896 17.422 28.984 1 97.75 405 GLY B CA 1
ATOM 6652 C C . GLY B 1 405 ? 3.02 18.609 28.594 1 97.75 405 GLY B C 1
ATOM 6653 O O . GLY B 1 405 ? 3.35 19.75 28.891 1 97.75 405 GLY B O 1
ATOM 6654 N N . TRP B 1 406 ? 1.956 18.344 27.953 1 98 406 TRP B N 1
ATOM 6655 C CA . TRP B 1 406 ? 1.068 19.391 27.453 1 98 406 TRP B CA 1
ATOM 6656 C C . TRP B 1 406 ? -0.003 19.734 28.484 1 98 406 TRP B C 1
ATOM 6658 O O . TRP B 1 406 ? -0.48 18.859 29.203 1 98 406 TRP B O 1
ATOM 6668 N N . ILE B 1 407 ? -0.369 20.969 28.453 1 96.38 407 ILE B N 1
ATOM 6669 C CA . ILE B 1 407 ? -1.608 21.359 29.125 1 96.38 407 ILE B CA 1
ATOM 6670 C C . ILE B 1 407 ? -2.684 21.641 28.078 1 96.38 407 ILE B C 1
ATOM 6672 O O . ILE B 1 407 ? -2.373 21.922 26.906 1 96.38 407 ILE B O 1
ATOM 6676 N N . PHE B 1 408 ? -4 21.625 28.547 1 93.44 408 PHE B N 1
ATOM 6677 C CA . PHE B 1 408 ? -5.086 21.672 27.578 1 93.44 408 PHE B CA 1
ATOM 6678 C C . PHE B 1 408 ? -6.039 22.812 27.875 1 93.44 408 PHE B C 1
ATOM 6680 O O . PHE B 1 408 ? -6.211 23.188 29.047 1 93.44 408 PHE B O 1
#

InterPro domains:
  IPR025337 Questin oxidase-like [PF14027] (65-378)
  IPR025337 Questin oxidase-like [PTHR35870] (19-405)